Protein AF-0000000074481171 (afdb_homodimer)

Structure (mmCIF, N/CA/C/O backbone):
data_AF-0000000074481171-model_v1
#
loop_
_entity.id
_entity.type
_entity.pdbx_description
1 polymer RabGAP/TBC
#
loop_
_atom_site.group_PDB
_atom_site.id
_atom_site.type_symbol
_atom_site.label_atom_id
_atom_site.label_alt_id
_atom_site.label_comp_id
_atom_site.label_asym_id
_atom_site.label_entity_id
_atom_site.label_seq_id
_atom_site.pdbx_PDB_ins_code
_atom_site.Cartn_x
_atom_site.Cartn_y
_atom_site.Cartn_z
_atom_site.occupancy
_atom_site.B_iso_or_equiv
_atom_site.auth_seq_id
_atom_site.auth_comp_id
_atom_site.auth_asym_id
_atom_site.auth_atom_id
_atom_site.pdbx_PDB_model_num
ATOM 1 N N . MET A 1 1 ? -30.359 -34.719 47.344 1 18.73 1 MET A N 1
ATOM 2 C CA . MET A 1 1 ? -31.766 -34.75 46.969 1 18.73 1 MET A CA 1
ATOM 3 C C . MET A 1 1 ? -32.031 -33.875 45.781 1 18.73 1 MET A C 1
ATOM 5 O O . MET A 1 1 ? -31.531 -32.75 45.688 1 18.73 1 MET A O 1
ATOM 9 N N . GLY A 1 2 ? -32.531 -34.531 44.594 1 19.55 2 GLY A N 1
ATOM 10 C CA . GLY A 1 2 ? -32.719 -34.438 43.156 1 19.55 2 GLY A CA 1
ATOM 11 C C . GLY A 1 2 ? -33.812 -33.469 42.75 1 19.55 2 GLY A C 1
ATOM 12 O O . GLY A 1 2 ? -35 -33.688 43 1 19.55 2 GLY A O 1
ATOM 13 N N . ALA A 1 3 ? -33.656 -32.219 43 1 19.09 3 ALA A N 1
ATOM 14 C CA . ALA A 1 3 ? -34.719 -31.219 42.812 1 19.09 3 ALA A CA 1
ATOM 15 C C . ALA A 1 3 ? -35.25 -31.266 41.375 1 19.09 3 ALA A C 1
ATOM 17 O O . ALA A 1 3 ? -34.531 -31.094 40.438 1 19.09 3 ALA A O 1
ATOM 18 N N . SER A 1 4 ? -36.406 -32 41.031 1 17.78 4 SER A N 1
ATOM 19 C CA . SER A 1 4 ? -37.188 -32.625 39.969 1 17.78 4 SER A CA 1
ATOM 20 C C . SER A 1 4 ? -37.969 -31.578 39.188 1 17.78 4 SER A C 1
ATOM 22 O O . SER A 1 4 ? -39.094 -31.219 39.531 1 17.78 4 SER A O 1
ATOM 24 N N . PHE A 1 5 ? -37.406 -30.406 38.812 1 18.38 5 PHE A N 1
ATOM 25 C CA . PHE A 1 5 ? -38.188 -29.328 38.219 1 18.38 5 PHE A CA 1
ATOM 26 C C . PHE A 1 5 ? -38.844 -29.781 36.906 1 18.38 5 PHE A C 1
ATOM 28 O O . PHE A 1 5 ? -38.156 -30.219 35.969 1 18.38 5 PHE A O 1
ATOM 35 N N . SER A 1 6 ? -40.156 -30.156 36.812 1 17.56 6 SER A N 1
ATOM 36 C CA . SER A 1 6 ? -41.219 -30.75 35.969 1 17.56 6 SER A CA 1
ATOM 37 C C . SER A 1 6 ? -41.531 -29.875 34.781 1 17.56 6 SER A C 1
ATOM 39 O O . SER A 1 6 ? -41.438 -28.641 34.875 1 17.56 6 SER A O 1
ATOM 41 N N . HIS A 1 7 ? -41.531 -30.359 33.438 1 19.02 7 HIS A N 1
ATOM 42 C CA . HIS A 1 7 ? -41.625 -30.141 32 1 19.02 7 HIS A CA 1
ATOM 43 C C . HIS A 1 7 ? -43.031 -29.75 31.578 1 19.02 7 HIS A C 1
ATOM 45 O O . HIS A 1 7 ? -43.344 -29.734 30.391 1 19.02 7 HIS A O 1
ATOM 51 N N . LEU A 1 8 ? -43.719 -28.766 32.156 1 16.66 8 LEU A N 1
ATOM 52 C CA . LEU A 1 8 ? -45.125 -28.625 31.906 1 16.66 8 LEU A CA 1
ATOM 53 C C . LEU A 1 8 ? -45.406 -28.469 30.406 1 16.66 8 LEU A C 1
ATOM 55 O O . LEU A 1 8 ? -44.688 -27.766 29.719 1 16.66 8 LEU A O 1
ATOM 59 N N . GLY A 1 9 ? -46.344 -29.344 29.656 1 17.41 9 GLY A N 1
ATOM 60 C CA . GLY A 1 9 ? -46.938 -29.875 28.453 1 17.41 9 GLY A CA 1
ATOM 61 C C . GLY A 1 9 ? -47.875 -28.891 27.75 1 17.41 9 GLY A C 1
ATOM 62 O O . GLY A 1 9 ? -48.594 -29.266 26.828 1 17.41 9 GLY A O 1
ATOM 63 N N . LEU A 1 10 ? -47.906 -27.562 27.922 1 16.59 10 LEU A N 1
ATOM 64 C CA . LEU A 1 10 ? -49.219 -26.984 27.719 1 16.59 10 LEU A CA 1
ATOM 65 C C . LEU A 1 10 ? -49.656 -27.125 26.281 1 16.59 10 LEU A C 1
ATOM 67 O O . LEU A 1 10 ? -48.906 -26.844 25.359 1 16.59 10 LEU A O 1
ATOM 71 N N . SER A 1 11 ? -50.938 -27.797 25.922 1 16.2 11 SER A N 1
ATOM 72 C CA . SER A 1 11 ? -51.781 -28.422 24.906 1 16.2 11 SER A CA 1
ATOM 73 C C . SER A 1 11 ? -52.5 -27.391 24.062 1 16.2 11 SER A C 1
ATOM 75 O O . SER A 1 11 ? -53.219 -27.734 23.109 1 16.2 11 SER A O 1
ATOM 77 N N . ASN A 1 12 ? -52.406 -26.109 24.203 1 16.36 12 ASN A N 1
ATOM 78 C CA . ASN A 1 12 ? -53.688 -25.5 23.922 1 16.36 12 ASN A CA 1
ATOM 79 C C . ASN A 1 12 ? -54.125 -25.719 22.484 1 16.36 12 ASN A C 1
ATOM 81 O O . ASN A 1 12 ? -53.344 -25.562 21.562 1 16.36 12 ASN A O 1
ATOM 85 N N . ASP A 1 13 ? -55.438 -26.203 22.156 1 16.03 13 ASP A N 1
ATOM 86 C CA . ASP A 1 13 ? -56.344 -26.828 21.219 1 16.03 13 ASP A CA 1
ATOM 87 C C . ASP A 1 13 ? -56.875 -25.812 20.203 1 16.03 13 ASP A C 1
ATOM 89 O O . ASP A 1 13 ? -57.281 -26.188 19.094 1 16.03 13 ASP A O 1
ATOM 93 N N . VAL A 1 14 ? -57.094 -24.547 20.5 1 15.6 14 VAL A N 1
ATOM 94 C CA . VAL A 1 14 ? -58.438 -24.141 20.203 1 15.6 14 VAL A CA 1
ATOM 95 C C . VAL A 1 14 ? -58.719 -24.328 18.703 1 15.6 14 VAL A C 1
ATOM 97 O O . VAL A 1 14 ? -57.781 -24.406 17.906 1 15.6 14 VAL A O 1
ATOM 100 N N . VAL A 1 15 ? -59.781 -23.438 18.172 1 15.69 15 VAL A N 1
ATOM 101 C CA . VAL A 1 15 ? -61.125 -23.484 17.594 1 15.69 15 VAL A CA 1
ATOM 102 C C . VAL A 1 15 ? -61.031 -23.438 16.078 1 15.69 15 VAL A C 1
ATOM 104 O O . VAL A 1 15 ? -60.062 -22.922 15.516 1 15.69 15 VAL A O 1
ATOM 107 N N . SER A 1 16 ? -62.188 -23.891 15.312 1 15.62 16 SER A N 1
ATOM 108 C CA . SER A 1 16 ? -62.781 -24.609 14.195 1 15.62 16 SER A CA 1
ATOM 109 C C . SER A 1 16 ? -63.094 -23.672 13.031 1 15.62 16 SER A C 1
ATOM 111 O O . SER A 1 16 ? -63.062 -24.078 11.875 1 15.62 16 SER A O 1
ATOM 113 N N . SER A 1 17 ? -63.562 -22.422 13.227 1 15.48 17 SER A N 1
ATOM 114 C CA . SER A 1 17 ? -64.812 -22.188 12.555 1 15.48 17 SER A CA 1
ATOM 115 C C . SER A 1 17 ? -64.688 -22.172 11.039 1 15.48 17 SER A C 1
ATOM 117 O O . SER A 1 17 ? -63.562 -21.891 10.539 1 15.48 17 SER A O 1
ATOM 119 N N . VAL A 1 18 ? -65.812 -22.328 10.203 1 15.88 18 VAL A N 1
ATOM 120 C CA . VAL A 1 18 ? -66.5 -22.969 9.086 1 15.88 18 VAL A CA 1
ATOM 121 C C . VAL A 1 18 ? -66.375 -22.094 7.84 1 15.88 18 VAL A C 1
ATOM 123 O O . VAL A 1 18 ? -66 -22.578 6.773 1 15.88 18 VAL A O 1
ATOM 126 N N . VAL A 1 19 ? -67.062 -20.844 7.688 1 15.36 19 VAL A N 1
ATOM 127 C CA . VAL A 1 19 ? -68.25 -20.734 6.828 1 15.36 19 VAL A CA 1
ATOM 128 C C . VAL A 1 19 ? -67.812 -20.453 5.391 1 15.36 19 VAL A C 1
ATOM 130 O O . VAL A 1 19 ? -66.75 -19.906 5.156 1 15.36 19 VAL A O 1
ATOM 133 N N . SER A 1 20 ? -68.812 -20.656 4.262 1 15.31 20 SER A N 1
ATOM 134 C CA . SER A 1 20 ? -69.25 -21.156 2.945 1 15.31 20 SER A CA 1
ATOM 135 C C . SER A 1 20 ? -69.188 -20.047 1.899 1 15.31 20 SER A C 1
ATOM 137 O O . SER A 1 20 ? -69 -20.312 0.706 1 15.31 20 SER A O 1
ATOM 139 N N . LEU A 1 21 ? -69.25 -18.797 2.176 1 15.23 21 LEU A N 1
ATOM 140 C CA . LEU A 1 21 ? -70.312 -18.219 1.373 1 15.23 21 LEU A CA 1
ATOM 141 C C . LEU A 1 21 ? -69.938 -18.219 -0.106 1 15.23 21 LEU A C 1
ATOM 143 O O . LEU A 1 21 ? -68.75 -18.141 -0.453 1 15.23 21 LEU A O 1
ATOM 147 N N . PRO A 1 22 ? -71 -17.922 -1.151 1 15.36 22 PRO A N 1
ATOM 148 C CA . PRO A 1 22 ? -71.562 -18.391 -2.412 1 15.36 22 PRO A CA 1
ATOM 149 C C . PRO A 1 22 ? -71 -17.672 -3.631 1 15.36 22 PRO A C 1
ATOM 151 O O . PRO A 1 22 ? -70.562 -18.328 -4.594 1 15.36 22 PRO A O 1
ATOM 154 N N . SER A 1 23 ? -71.312 -16.344 -3.859 1 14.74 23 SER A N 1
ATOM 155 C CA . SER A 1 23 ? -72.25 -16.031 -4.906 1 14.74 23 SER A CA 1
ATOM 156 C C . SER A 1 23 ? -71.562 -15.961 -6.273 1 14.74 23 SER A C 1
ATOM 158 O O . SER A 1 23 ? -70.375 -15.852 -6.367 1 14.74 23 SER A O 1
ATOM 160 N N . SER A 1 24 ? -72.25 -15.211 -7.34 1 14.92 24 SER A N 1
ATOM 161 C CA . SER A 1 24 ? -72.875 -15.375 -8.625 1 14.92 24 SER A CA 1
ATOM 162 C C . SER A 1 24 ? -72 -14.961 -9.781 1 14.92 24 SER A C 1
ATOM 164 O O . SER A 1 24 ? -70.875 -14.453 -9.555 1 14.92 24 SER A O 1
ATOM 166 N N . ASN A 1 25 ? -72.438 -13.977 -10.711 1 14.54 25 ASN A N 1
ATOM 167 C CA . ASN A 1 25 ? -73 -14.148 -12.062 1 14.54 25 ASN A CA 1
ATOM 168 C C . ASN A 1 25 ? -71.938 -13.797 -13.125 1 14.54 25 ASN A C 1
ATOM 170 O O . ASN A 1 25 ? -71.688 -14.602 -14.016 1 14.54 25 ASN A O 1
ATOM 174 N N . THR A 1 26 ? -71.875 -12.484 -13.688 1 15.19 26 THR A N 1
ATOM 175 C CA . THR A 1 26 ? -72.438 -12.18 -15.008 1 15.19 26 THR A CA 1
ATOM 176 C C . THR A 1 26 ? -71.312 -12.148 -16.062 1 15.19 26 THR A C 1
ATOM 178 O O . THR A 1 26 ? -70.188 -11.883 -15.734 1 15.19 26 THR A O 1
ATOM 181 N N . GLY A 1 27 ? -71.562 -12.516 -17.469 1 14.34 27 GLY A N 1
ATOM 182 C CA . GLY A 1 27 ? -71.188 -13.07 -18.734 1 14.34 27 GLY A CA 1
ATOM 183 C C . GLY A 1 27 ? -70.375 -12.086 -19.594 1 14.34 27 GLY A C 1
ATOM 184 O O . GLY A 1 27 ? -69.688 -12.477 -20.547 1 14.34 27 GLY A O 1
ATOM 185 N N . LYS A 1 28 ? -70.375 -10.742 -19.438 1 14.99 28 LYS A N 1
ATOM 186 C CA . LYS A 1 28 ? -70.688 -10.141 -20.734 1 14.99 28 LYS A CA 1
ATOM 187 C C . LYS A 1 28 ? -69.562 -10.336 -21.719 1 14.99 28 LYS A C 1
ATOM 189 O O . LYS A 1 28 ? -68.375 -10.211 -21.328 1 14.99 28 LYS A O 1
ATOM 194 N N . LYS A 1 29 ? -69.812 -10.641 -23.156 1 14.92 29 LYS A N 1
ATOM 195 C CA . LYS A 1 29 ? -69.375 -11.203 -24.453 1 14.92 29 LYS A CA 1
ATOM 196 C C . LYS A 1 29 ? -68.5 -10.219 -25.219 1 14.92 29 LYS A C 1
ATOM 198 O O . LYS A 1 29 ? -67.75 -10.617 -26.125 1 14.92 29 LYS A O 1
ATOM 203 N N . SER A 1 30 ? -68.312 -8.891 -25.016 1 14.34 30 SER A N 1
ATOM 204 C CA . SER A 1 30 ? -68.562 -8.195 -26.281 1 14.34 30 SER A CA 1
ATOM 205 C C . SER A 1 30 ? -67.375 -8.461 -27.25 1 14.34 30 SER A C 1
ATOM 207 O O . SER A 1 30 ? -66.312 -8.906 -26.844 1 14.34 30 SER A O 1
ATOM 209 N N . SER A 1 31 ? -67.375 -7.723 -28.469 1 14.45 31 SER A N 1
ATOM 210 C CA . SER A 1 31 ? -67.438 -7.742 -29.922 1 14.45 31 SER A CA 1
ATOM 211 C C . SER A 1 31 ? -66.062 -7.656 -30.516 1 14.45 31 SER A C 1
ATOM 213 O O . SER A 1 31 ? -65.062 -7.328 -29.812 1 14.45 31 SER A O 1
ATOM 215 N N . SER A 1 32 ? -65.938 -7.422 -31.906 1 14.34 32 SER A N 1
ATOM 216 C CA . SER A 1 32 ? -65.5 -7.969 -33.219 1 14.34 32 SER A CA 1
ATOM 217 C C . SER A 1 32 ? -64.25 -7.32 -33.719 1 14.34 32 SER A C 1
ATOM 219 O O . SER A 1 32 ? -63.344 -8.008 -34.219 1 14.34 32 SER A O 1
ATOM 221 N N . LYS A 1 33 ? -64.062 -5.934 -33.781 1 14.84 33 LYS A N 1
ATOM 222 C CA . LYS A 1 33 ? -63.875 -5.398 -35.125 1 14.84 33 LYS A CA 1
ATOM 223 C C . LYS A 1 33 ? -62.5 -5.719 -35.656 1 14.84 33 LYS A C 1
ATOM 225 O O . LYS A 1 33 ? -61.5 -5.734 -34.906 1 14.84 33 LYS A O 1
ATOM 230 N N . SER A 1 34 ? -62.25 -5.984 -37.031 1 14.01 34 SER A N 1
ATOM 231 C CA . SER A 1 34 ? -61.531 -6.59 -38.156 1 14.01 34 SER A CA 1
ATOM 232 C C . SER A 1 34 ? -60.344 -5.723 -38.594 1 14.01 34 SER A C 1
ATOM 234 O O . SER A 1 34 ? -59.469 -6.188 -39.312 1 14.01 34 SER A O 1
ATOM 236 N N . LYS A 1 35 ? -60.156 -4.496 -38.188 1 14.95 35 LYS A N 1
ATOM 237 C CA . LYS A 1 35 ? -59.75 -3.676 -39.344 1 14.95 35 LYS A CA 1
ATOM 238 C C . LYS A 1 35 ? -58.5 -4.219 -39.969 1 14.95 35 LYS A C 1
ATOM 240 O O . LYS A 1 35 ? -57.656 -4.828 -39.312 1 14.95 35 LYS A O 1
ATOM 245 N N . ASN A 1 36 ? -58.25 -3.768 -41.219 1 14.52 36 ASN A N 1
ATOM 246 C CA . ASN A 1 36 ? -57.812 -3.99 -42.594 1 14.52 36 ASN A CA 1
ATOM 247 C C . ASN A 1 36 ? -56.312 -3.926 -42.75 1 14.52 36 ASN A C 1
ATOM 249 O O . ASN A 1 36 ? -55.625 -3.385 -41.875 1 14.52 36 ASN A O 1
ATOM 253 N N . LEU A 1 37 ? -55.812 -4.082 -44 1 15.07 37 LEU A N 1
ATOM 254 C CA . LEU A 1 37 ? -54.969 -4.723 -44.969 1 15.07 37 LEU A CA 1
ATOM 255 C C . LEU A 1 37 ? -53.688 -3.908 -45.188 1 15.07 37 LEU A C 1
ATOM 257 O O . LEU A 1 37 ? -52.594 -4.469 -45.281 1 15.07 37 LEU A O 1
ATOM 261 N N . GLN A 1 38 ? -53.781 -2.535 -45.625 1 14.27 38 GLN A N 1
ATOM 262 C CA . GLN A 1 38 ? -53.281 -2.414 -46.969 1 14.27 38 GLN A CA 1
ATOM 263 C C . GLN A 1 38 ? -51.75 -2.377 -47 1 14.27 38 GLN A C 1
ATOM 265 O O . GLN A 1 38 ? -51.125 -3.137 -47.75 1 14.27 38 GLN A O 1
ATOM 270 N N . ARG A 1 39 ? -51.094 -1.107 -47 1 14.45 39 ARG A N 1
ATOM 271 C CA . ARG A 1 39 ? -50.531 -0.611 -48.25 1 14.45 39 ARG A CA 1
ATOM 272 C C . ARG A 1 39 ? -49.062 -1.017 -48.375 1 14.45 39 ARG A C 1
ATOM 274 O O . ARG A 1 39 ? -48.438 -1.467 -47.406 1 14.45 39 ARG A O 1
ATOM 281 N N . TRP A 1 40 ? -48.094 0.038 -48.469 1 14.85 40 TRP A N 1
ATOM 282 C CA . TRP A 1 40 ? -47.375 0.39 -49.688 1 14.85 40 TRP A CA 1
ATOM 283 C C . TRP A 1 40 ? -46.031 -0.336 -49.75 1 14.85 40 TRP A C 1
ATOM 285 O O . TRP A 1 40 ? -45.5 -0.781 -48.75 1 14.85 40 TRP A O 1
ATOM 295 N N . THR A 1 41 ? -45.25 -0.049 -50.812 1 14.76 41 THR A N 1
ATOM 296 C CA . THR A 1 41 ? -44.531 -0.436 -52.031 1 14.76 41 THR A CA 1
ATOM 297 C C . THR A 1 41 ? -43.031 -0.495 -51.75 1 14.76 41 THR A C 1
ATOM 299 O O . THR A 1 41 ? -42.375 -1.501 -52.062 1 14.76 41 THR A O 1
ATOM 302 N N . SER A 1 42 ? -42.219 0.639 -52.125 1 14.51 42 SER A N 1
ATOM 303 C CA . SER A 1 42 ? -41.375 0.603 -53.312 1 14.51 42 SER A CA 1
ATOM 304 C C . SER A 1 42 ? -39.969 0.107 -52.969 1 14.51 42 SER A C 1
ATOM 306 O O . SER A 1 42 ? -39.594 0.067 -51.781 1 14.51 42 SER A O 1
ATOM 308 N N . SER A 1 43 ? -38.844 0.651 -53.719 1 15.2 43 SER A N 1
ATOM 309 C CA . SER A 1 43 ? -37.969 0.215 -54.781 1 15.2 43 SER A CA 1
ATOM 310 C C . SER A 1 43 ? -36.531 0.089 -54.312 1 15.2 43 SER A C 1
ATOM 312 O O . SER A 1 43 ? -35.875 -0.95 -54.469 1 15.2 43 SER A O 1
ATOM 314 N N . GLY A 1 44 ? -35.688 1.236 -54.156 1 15.3 44 GLY A N 1
ATOM 315 C CA . GLY A 1 44 ? -34.625 1.37 -55.125 1 15.3 44 GLY A CA 1
ATOM 316 C C . GLY A 1 44 ? -33.312 0.705 -54.719 1 15.3 44 GLY A C 1
ATOM 317 O O . GLY A 1 44 ? -33.094 0.446 -53.531 1 15.3 44 GLY A O 1
ATOM 318 N N . LEU A 1 45 ? -32.25 0.382 -55.688 1 15.91 45 LEU A N 1
ATOM 319 C CA . LEU A 1 45 ? -31.203 -0.497 -56.219 1 15.91 45 LEU A CA 1
ATOM 320 C C . LEU A 1 45 ? -29.828 -0.037 -55.719 1 15.91 45 LEU A C 1
ATOM 322 O O . LEU A 1 45 ? -28.859 -0.794 -55.812 1 15.91 45 LEU A O 1
ATOM 326 N N . SER A 1 46 ? -29.391 1.229 -55.25 1 15.62 46 SER A N 1
ATOM 327 C CA . SER A 1 46 ? -28.234 1.691 -56 1 15.62 46 SER A CA 1
ATOM 328 C C . SER A 1 46 ? -26.984 0.887 -55.656 1 15.62 46 SER A C 1
ATOM 330 O O . SER A 1 46 ? -26.922 0.262 -54.594 1 15.62 46 SER A O 1
ATOM 332 N N . THR A 1 47 ? -25.656 1.401 -56.281 1 16.77 47 THR A N 1
ATOM 333 C CA . THR A 1 47 ? -24.531 1.018 -57.125 1 16.77 47 THR A CA 1
ATOM 334 C C . THR A 1 47 ? -23.297 0.689 -56.281 1 16.77 47 THR A C 1
ATOM 336 O O . THR A 1 47 ? -23.172 1.154 -55.156 1 16.77 47 THR A O 1
ATOM 339 N N . PRO A 1 48 ? -22.125 0.093 -56.906 1 17.41 48 PRO A N 1
ATOM 340 C CA . PRO A 1 48 ? -21.047 -0.857 -56.656 1 17.41 48 PRO A CA 1
ATOM 341 C C . PRO A 1 48 ? -19.75 -0.177 -56.219 1 17.41 48 PRO A C 1
ATOM 343 O O . PRO A 1 48 ? -18.75 -0.851 -55.969 1 17.41 48 PRO A O 1
ATOM 346 N N . ARG A 1 49 ? -19.641 0.893 -55.438 1 16.8 49 ARG A N 1
ATOM 347 C CA . ARG A 1 49 ? -18.438 1.674 -55.719 1 16.8 49 ARG A CA 1
ATOM 348 C C . ARG A 1 49 ? -17.172 0.831 -55.531 1 16.8 49 ARG A C 1
ATOM 350 O O . ARG A 1 49 ? -17.109 0.007 -54.625 1 16.8 49 ARG A O 1
ATOM 357 N N . ASP A 1 50 ? -16 1.152 -56.406 1 16.52 50 ASP A N 1
ATOM 358 C CA . ASP A 1 50 ? -14.789 0.641 -57.031 1 16.52 50 ASP A CA 1
ATOM 359 C C . ASP A 1 50 ? -13.633 0.619 -56.031 1 16.52 50 ASP A C 1
ATOM 361 O O . ASP A 1 50 ? -13.656 1.33 -55.031 1 16.52 50 ASP A O 1
ATOM 365 N N . SER A 1 51 ? -12.273 0.028 -56.406 1 17.61 51 SER A N 1
ATOM 366 C CA . SER A 1 51 ? -11.156 -0.841 -56.062 1 17.61 51 SER A CA 1
ATOM 367 C C . SER A 1 51 ? -9.93 -0.028 -55.656 1 17.61 51 SER A C 1
ATOM 369 O O . SER A 1 51 ? -8.898 -0.592 -55.281 1 17.61 51 SER A O 1
ATOM 371 N N . GLU A 1 52 ? -9.812 1.371 -55.344 1 18.09 52 GLU A N 1
ATOM 372 C CA . GLU A 1 52 ? -8.555 1.947 -55.812 1 18.09 52 GLU A CA 1
ATOM 373 C C . GLU A 1 52 ? -7.367 1.424 -55 1 18.09 52 GLU A C 1
ATOM 375 O O . GLU A 1 52 ? -7.488 1.175 -53.812 1 18.09 52 GLU A O 1
ATOM 380 N N . HIS A 1 53 ? -6.004 1.194 -55.688 1 17.97 53 HIS A N 1
ATOM 381 C CA . HIS A 1 53 ? -4.727 0.494 -55.719 1 17.97 53 HIS A CA 1
ATOM 382 C C . HIS A 1 53 ? -3.666 1.247 -54.906 1 17.97 53 HIS A C 1
ATOM 384 O O . HIS A 1 53 ? -2.494 0.869 -54.906 1 17.97 53 HIS A O 1
ATOM 390 N N . TYR A 1 54 ? -3.754 1.78 -53.719 1 18.5 54 TYR A N 1
ATOM 391 C CA . TYR A 1 54 ? -2.705 2.73 -53.375 1 18.5 54 TYR A CA 1
ATOM 392 C C . TYR A 1 54 ? -1.353 2.035 -53.25 1 18.5 54 TYR A C 1
ATOM 394 O O . TYR A 1 54 ? -1.234 0.986 -52.625 1 18.5 54 TYR A O 1
ATOM 402 N N . THR A 1 55 ? -0.225 2.414 -54.094 1 18.28 55 THR A N 1
ATOM 403 C CA . THR A 1 55 ? 1.127 2.035 -54.469 1 18.28 55 THR A CA 1
ATOM 404 C C . THR A 1 55 ? 2.096 2.191 -53.312 1 18.28 55 THR A C 1
ATOM 406 O O . THR A 1 55 ? 1.918 3.068 -52.469 1 18.28 55 THR A O 1
ATOM 409 N N . ASP A 1 56 ? 3.195 1.214 -53.062 1 18.73 56 ASP A N 1
ATOM 410 C CA . ASP A 1 56 ? 4.203 0.622 -52.188 1 18.73 56 ASP A CA 1
ATOM 411 C C . ASP A 1 56 ? 5.477 1.468 -52.156 1 18.73 56 ASP A C 1
ATOM 413 O O . ASP A 1 56 ? 6.508 1.033 -51.656 1 18.73 56 ASP A O 1
ATOM 417 N N . LEU A 1 57 ? 5.5 2.822 -51.969 1 17.95 57 LEU A N 1
ATOM 418 C CA . LEU A 1 57 ? 6.719 3.533 -52.344 1 17.95 57 LEU A CA 1
ATOM 419 C C . LEU A 1 57 ? 7.895 3.082 -51.469 1 17.95 57 LEU A C 1
ATOM 421 O O . LEU A 1 57 ? 7.891 3.277 -50.25 1 17.95 57 LEU A O 1
ATOM 425 N N . ASP A 1 58 ? 8.898 2.057 -51.812 1 19.14 58 ASP A N 1
ATOM 426 C CA . ASP A 1 58 ? 10.086 1.319 -51.406 1 19.14 58 ASP A CA 1
ATOM 427 C C . ASP A 1 58 ? 11.297 2.242 -51.312 1 19.14 58 ASP A C 1
ATOM 429 O O . ASP A 1 58 ? 12.43 1.774 -51.156 1 19.14 58 ASP A O 1
ATOM 433 N N . ASP A 1 59 ? 11.305 3.574 -51.375 1 19.44 59 ASP A N 1
ATOM 434 C CA . ASP A 1 59 ? 12.539 4.141 -51.906 1 19.44 59 ASP A CA 1
ATOM 435 C C . ASP A 1 59 ? 13.719 3.844 -51 1 19.44 59 ASP A C 1
ATOM 437 O O . ASP A 1 59 ? 13.547 3.666 -49.781 1 19.44 59 ASP A O 1
ATOM 441 N N . ASP A 1 60 ? 15.133 3.838 -51.531 1 20.34 60 ASP A N 1
ATOM 442 C CA . ASP A 1 60 ? 16.516 3.408 -51.656 1 20.34 60 ASP A CA 1
ATOM 443 C C . ASP A 1 60 ? 17.422 4.207 -50.719 1 20.34 60 ASP A C 1
ATOM 445 O O . ASP A 1 60 ? 18.641 4.246 -50.906 1 20.34 60 ASP A O 1
ATOM 449 N N . TRP A 1 61 ? 17.109 4.711 -49.5 1 18.75 61 TRP A N 1
ATOM 450 C CA . TRP A 1 61 ? 18.062 5.691 -49 1 18.75 61 TRP A CA 1
ATOM 451 C C . TRP A 1 61 ? 19.391 5.031 -48.688 1 18.75 61 TRP A C 1
ATOM 453 O O . TRP A 1 61 ? 19.5 4.227 -47.75 1 18.75 61 TRP A O 1
ATOM 463 N N . ASP A 1 62 ? 20.406 4.758 -49.594 1 19.05 62 ASP A N 1
ATOM 464 C CA . ASP A 1 62 ? 21.672 4.031 -49.656 1 19.05 62 ASP A CA 1
ATOM 465 C C . ASP A 1 62 ? 22.75 4.742 -48.875 1 19.05 62 ASP A C 1
ATOM 467 O O . ASP A 1 62 ? 23.875 4.238 -48.75 1 19.05 62 ASP A O 1
ATOM 471 N N . SER A 1 63 ? 22.781 6.09 -48.562 1 21.47 63 SER A N 1
ATOM 472 C CA . SER A 1 63 ? 24.109 6.691 -48.75 1 21.47 63 SER A CA 1
ATOM 473 C C . SER A 1 63 ? 25.109 6.125 -47.75 1 21.47 63 SER A C 1
ATOM 475 O O . SER A 1 63 ? 24.734 5.586 -46.719 1 21.47 63 SER A O 1
ATOM 477 N N . ASN A 1 64 ? 26.562 6.449 -47.875 1 19.67 64 ASN A N 1
ATOM 478 C CA . ASN A 1 64 ? 27.969 6.059 -47.844 1 19.67 64 ASN A CA 1
ATOM 479 C C . ASN A 1 64 ? 28.594 6.336 -46.5 1 19.67 64 ASN A C 1
ATOM 481 O O . ASN A 1 64 ? 29.828 6.457 -46.375 1 19.67 64 ASN A O 1
ATOM 485 N N . VAL A 1 65 ? 27.938 6.578 -45.406 1 20.66 65 VAL A N 1
ATOM 486 C CA . VAL A 1 65 ? 28.75 7.148 -44.312 1 20.66 65 VAL A CA 1
ATOM 487 C C . VAL A 1 65 ? 29.828 6.152 -43.906 1 20.66 65 VAL A C 1
ATOM 489 O O . VAL A 1 65 ? 29.531 5.121 -43.281 1 20.66 65 VAL A O 1
ATOM 492 N N . GLU A 1 66 ? 30.875 5.871 -44.656 1 19.41 66 GLU A N 1
ATOM 493 C CA . GLU A 1 66 ? 31.984 4.922 -44.656 1 19.41 66 GLU A CA 1
ATOM 494 C C . GLU A 1 66 ? 32.75 4.973 -43.344 1 19.41 66 GLU A C 1
ATOM 496 O O . GLU A 1 66 ? 33.125 3.936 -42.781 1 19.41 66 GLU A O 1
ATOM 501 N N . ASN A 1 67 ? 33.438 6.125 -43.062 1 19.59 67 ASN A N 1
ATOM 502 C CA . ASN A 1 67 ? 34.875 5.988 -42.875 1 19.59 67 ASN A CA 1
ATOM 503 C C . ASN A 1 67 ? 35.219 5.398 -41.5 1 19.59 67 ASN A C 1
ATOM 505 O O . ASN A 1 67 ? 36 4.461 -41.406 1 19.59 67 ASN A O 1
ATOM 509 N N . CYS A 1 68 ? 35.312 6.309 -40.438 1 19.88 68 CYS A N 1
ATOM 510 C CA . CYS A 1 68 ? 36.5 6.359 -39.594 1 19.88 68 CYS A CA 1
ATOM 511 C C . CYS A 1 68 ? 36.406 5.336 -38.469 1 19.88 68 CYS A C 1
ATOM 513 O O . CYS A 1 68 ? 37.062 5.48 -37.438 1 19.88 68 CYS A O 1
ATOM 515 N N . LEU A 1 69 ? 35.469 4.41 -38.531 1 18.69 69 LEU A N 1
ATOM 516 C CA . LEU A 1 69 ? 35.281 3.648 -37.281 1 18.69 69 LEU A CA 1
ATOM 517 C C . LEU A 1 69 ? 36.5 2.77 -37.031 1 18.69 69 LEU A C 1
ATOM 519 O O . LEU A 1 69 ? 36.719 1.77 -37.719 1 18.69 69 LEU A O 1
ATOM 523 N N . THR A 1 70 ? 37.625 3.432 -36.719 1 20.28 70 THR A N 1
ATOM 524 C CA . THR A 1 70 ? 38.75 2.58 -36.406 1 20.28 70 THR A CA 1
ATOM 525 C C . THR A 1 70 ? 38.375 1.526 -35.375 1 20.28 70 THR A C 1
ATOM 527 O O . THR A 1 70 ? 37.781 1.843 -34.375 1 20.28 70 THR A O 1
ATOM 530 N N . SER A 1 71 ? 38.281 0.264 -35.75 1 20.38 71 SER A N 1
ATOM 531 C CA . SER A 1 71 ? 37.875 -1.015 -35.188 1 20.38 71 SER A CA 1
ATOM 532 C C . SER A 1 71 ? 38.75 -1.381 -33.969 1 20.38 71 SER A C 1
ATOM 534 O O . SER A 1 71 ? 39.906 -1.73 -34.125 1 20.38 71 SER A O 1
ATOM 536 N N . VAL A 1 72 ? 38.969 -0.423 -33.031 1 23.09 72 VAL A N 1
ATOM 537 C CA . VAL A 1 72 ? 39.844 -1.014 -32.031 1 23.09 72 VAL A CA 1
ATOM 538 C C . VAL A 1 72 ? 39.281 -2.369 -31.594 1 23.09 72 VAL A C 1
ATOM 540 O O . VAL A 1 72 ? 38.156 -2.465 -31.141 1 23.09 72 VAL A O 1
ATOM 543 N N . ASN A 1 73 ? 39.719 -3.539 -32.125 1 21.38 73 ASN A N 1
ATOM 544 C CA . ASN A 1 73 ? 39.5 -4.98 -32.094 1 21.38 73 ASN A CA 1
ATOM 545 C C . ASN A 1 73 ? 39.688 -5.539 -30.688 1 21.38 73 ASN A C 1
ATOM 547 O O . ASN A 1 73 ? 39.875 -6.742 -30.516 1 21.38 73 ASN A O 1
ATOM 551 N N . SER A 1 74 ? 40 -4.734 -29.656 1 23.5 74 SER A N 1
ATOM 552 C CA . SER A 1 74 ? 40.531 -5.629 -28.625 1 23.5 74 SER A CA 1
ATOM 553 C C . SER A 1 74 ? 39.438 -6.594 -28.141 1 23.5 74 SER A C 1
ATOM 555 O O . SER A 1 74 ? 38.375 -6.172 -27.734 1 23.5 74 SER A O 1
ATOM 557 N N . GLN A 1 75 ? 39.406 -7.797 -28.703 1 21.8 75 GLN A N 1
ATOM 558 C CA . GLN A 1 75 ? 38.5 -8.914 -28.391 1 21.8 75 GLN A CA 1
ATOM 559 C C . GLN A 1 75 ? 38.531 -9.211 -26.891 1 21.8 75 GLN A C 1
ATOM 561 O O . GLN A 1 75 ? 39.562 -9.469 -26.312 1 21.8 75 GLN A O 1
ATOM 566 N N . PRO A 1 76 ? 37.688 -8.438 -26.141 1 21.62 76 PRO A N 1
ATOM 567 C CA . PRO A 1 76 ? 37.781 -8.844 -24.734 1 21.62 76 PRO A CA 1
ATOM 568 C C . PRO A 1 76 ? 37.688 -10.352 -24.547 1 21.62 76 PRO A C 1
ATOM 570 O O . PRO A 1 76 ? 36.969 -11.023 -25.281 1 21.62 76 PRO A O 1
ATOM 573 N N . LYS A 1 77 ? 38.781 -11.008 -24.109 1 22.75 77 LYS A N 1
ATOM 574 C CA . LYS A 1 77 ? 38.875 -12.43 -23.797 1 22.75 77 LYS A CA 1
ATOM 575 C C . LYS A 1 77 ? 37.688 -12.891 -22.953 1 22.75 77 LYS A C 1
ATOM 577 O O . LYS A 1 77 ? 37.562 -12.461 -21.797 1 22.75 77 LYS A O 1
ATOM 582 N N . PHE A 1 78 ? 36.469 -13.047 -23.547 1 21.36 78 PHE A N 1
ATOM 583 C CA . PHE A 1 78 ? 35.344 -13.688 -22.906 1 21.36 78 PHE A CA 1
ATOM 584 C C . PHE A 1 78 ? 35.75 -14.992 -22.234 1 21.36 78 PHE A C 1
ATOM 586 O O . PHE A 1 78 ? 36.188 -15.93 -22.906 1 21.36 78 PHE A O 1
ATOM 593 N N . ILE A 1 79 ? 36.5 -14.844 -21.141 1 23 79 ILE A N 1
ATOM 594 C CA . ILE A 1 79 ? 36.75 -16.094 -20.422 1 23 79 ILE A CA 1
ATOM 595 C C . ILE A 1 79 ? 35.5 -16.969 -20.422 1 23 79 ILE A C 1
ATOM 597 O O . ILE A 1 79 ? 34.438 -16.531 -19.984 1 23 79 ILE A O 1
ATOM 601 N N . GLU A 1 80 ? 35.406 -17.844 -21.344 1 23.53 80 GLU A N 1
ATOM 602 C CA . GLU A 1 80 ? 34.469 -18.922 -21.656 1 23.53 80 GLU A CA 1
ATOM 603 C C . GLU A 1 80 ? 34.156 -19.75 -20.422 1 23.53 80 GLU A C 1
ATOM 605 O O . GLU A 1 80 ? 33.562 -20.828 -20.531 1 23.53 80 GLU A O 1
ATOM 610 N N . ASN A 1 81 ? 34.75 -19.484 -19.266 1 23.42 81 ASN A N 1
ATOM 611 C CA . ASN A 1 81 ? 34.531 -20.625 -18.375 1 23.42 81 ASN A CA 1
ATOM 612 C C . ASN A 1 81 ? 33.031 -20.797 -18.109 1 23.42 81 ASN A C 1
ATOM 614 O O . ASN A 1 81 ? 32.406 -19.953 -17.484 1 23.42 81 ASN A O 1
ATOM 618 N N . LYS A 1 82 ? 32.375 -21.312 -19.094 1 24.36 82 LYS A N 1
ATOM 619 C CA . LYS A 1 82 ? 30.953 -21.672 -19.016 1 24.36 82 LYS A CA 1
ATOM 620 C C . LYS A 1 82 ? 30.672 -22.516 -17.781 1 24.36 82 LYS A C 1
ATOM 622 O O . LYS A 1 82 ? 31.109 -23.656 -17.688 1 24.36 82 LYS A O 1
ATOM 627 N N . PRO A 1 83 ? 30.562 -21.953 -16.562 1 25.98 83 PRO A N 1
ATOM 628 C CA . PRO A 1 83 ? 30.25 -22.953 -15.531 1 25.98 83 PRO A CA 1
ATOM 629 C C . PRO A 1 83 ? 29 -23.75 -15.852 1 25.98 83 PRO A C 1
ATOM 631 O O . PRO A 1 83 ? 28.047 -23.219 -16.422 1 25.98 83 PRO A O 1
ATOM 634 N N . THR A 1 84 ? 29.125 -25.031 -16.281 1 25.47 84 THR A N 1
ATOM 635 C CA . THR A 1 84 ? 28.109 -26.062 -16.578 1 25.47 84 THR A CA 1
ATOM 636 C C . THR A 1 84 ? 27.094 -26.141 -15.445 1 25.47 84 THR A C 1
ATOM 638 O O . THR A 1 84 ? 27.438 -26.547 -14.328 1 25.47 84 THR A O 1
ATOM 641 N N . PHE A 1 85 ? 26.344 -25.141 -15.289 1 26.23 85 PHE A N 1
ATOM 642 C CA . PHE A 1 85 ? 25.281 -25.234 -14.297 1 26.23 85 PHE A CA 1
ATOM 643 C C . PHE A 1 85 ? 24.344 -26.406 -14.602 1 26.23 85 PHE A C 1
ATOM 645 O O . PHE A 1 85 ? 23.672 -26.406 -15.641 1 26.23 85 PHE A O 1
ATOM 652 N N . GLU A 1 86 ? 24.703 -27.672 -14.406 1 30.56 86 GLU A N 1
ATOM 653 C CA . GLU A 1 86 ? 23.766 -28.781 -14.438 1 30.56 86 GLU A CA 1
ATOM 654 C C . GLU A 1 86 ? 22.531 -28.484 -13.578 1 30.56 86 GLU A C 1
ATOM 656 O O . GLU A 1 86 ? 22.656 -27.938 -12.484 1 30.56 86 GLU A O 1
ATOM 661 N N . TYR A 1 87 ? 21.531 -28.172 -14.258 1 28.53 87 TYR A N 1
ATOM 662 C CA . TYR A 1 87 ? 20.312 -28.078 -13.461 1 28.53 87 TYR A CA 1
ATOM 663 C C . TYR A 1 87 ? 20.359 -29.031 -12.273 1 28.53 87 TYR A C 1
ATOM 665 O O . TYR A 1 87 ? 20.734 -30.188 -12.414 1 28.53 87 TYR A O 1
ATOM 673 N N . PRO A 1 88 ? 20.734 -28.578 -11.117 1 33.91 88 PRO A N 1
ATOM 674 C CA . PRO A 1 88 ? 20.859 -29.531 -10.016 1 33.91 88 PRO A CA 1
ATOM 675 C C . PRO A 1 88 ? 19.844 -30.672 -10.117 1 33.91 88 PRO A C 1
ATOM 677 O O . PRO A 1 88 ? 18.641 -30.453 -10.047 1 33.91 88 PRO A O 1
ATOM 680 N N . LEU A 1 89 ? 19.969 -31.469 -11.258 1 29.91 89 LEU A N 1
ATOM 681 C CA . LEU A 1 89 ? 19.141 -32.656 -11.391 1 29.91 89 LEU A CA 1
ATOM 682 C C . LEU A 1 89 ? 18.984 -33.375 -10.055 1 29.91 89 LEU A C 1
ATOM 684 O O . LEU A 1 89 ? 19.781 -33.156 -9.133 1 29.91 89 LEU A O 1
ATOM 688 N N . ILE A 1 90 ? 18.125 -34.5 -10.078 1 28.72 90 ILE A N 1
ATOM 689 C CA . ILE A 1 90 ? 17.641 -35.469 -9.094 1 28.72 90 ILE A CA 1
ATOM 690 C C . ILE A 1 90 ? 18.828 -36.156 -8.422 1 28.72 90 ILE A C 1
ATOM 692 O O . ILE A 1 90 ? 19.594 -36.844 -9.078 1 28.72 90 ILE A O 1
ATOM 696 N N . ARG A 1 91 ? 19.438 -35.594 -7.578 1 27.64 91 ARG A N 1
ATOM 697 C CA . ARG A 1 91 ? 20.359 -36.406 -6.801 1 27.64 91 ARG A CA 1
ATOM 698 C C . ARG A 1 91 ? 19.766 -37.781 -6.496 1 27.64 91 ARG A C 1
ATOM 700 O O . ARG A 1 91 ? 18.547 -37.906 -6.316 1 27.64 91 ARG A O 1
ATOM 707 N N . LYS A 1 92 ? 20.359 -38.875 -6.887 1 24.81 92 LYS A N 1
ATOM 708 C CA . LYS A 1 92 ? 20.125 -40.281 -6.543 1 24.81 92 LYS A CA 1
ATOM 709 C C . LYS A 1 92 ? 19.875 -40.438 -5.043 1 24.81 92 LYS A C 1
ATOM 711 O O . LYS A 1 92 ? 20.719 -40.062 -4.227 1 24.81 92 LYS A O 1
ATOM 716 N N . ILE A 1 93 ? 18.594 -40.219 -4.547 1 25.5 93 ILE A N 1
ATOM 717 C CA . ILE A 1 93 ? 18.297 -40.656 -3.188 1 25.5 93 ILE A CA 1
ATOM 718 C C . ILE A 1 93 ? 18.875 -42.031 -2.955 1 25.5 93 ILE A C 1
ATOM 720 O O . ILE A 1 93 ? 18.469 -43 -3.617 1 25.5 93 ILE A O 1
ATOM 724 N N . SER A 1 94 ? 20.172 -42.156 -2.771 1 23.77 94 SER A N 1
ATOM 725 C CA . SER A 1 94 ? 20.734 -43.438 -2.283 1 23.77 94 SER A CA 1
ATOM 726 C C . SER A 1 94 ? 19.969 -43.938 -1.074 1 23.77 94 SER A C 1
ATOM 728 O O . SER A 1 94 ? 19.812 -43.219 -0.082 1 23.77 94 SER A O 1
ATOM 730 N N . SER A 1 95 ? 18.906 -44.75 -1.315 1 22.55 95 SER A N 1
ATOM 731 C CA . SER A 1 95 ? 18.078 -45.531 -0.415 1 22.55 95 SER A CA 1
ATOM 732 C C . SER A 1 95 ? 18.922 -46.312 0.601 1 22.55 95 SER A C 1
ATOM 734 O O . SER A 1 95 ? 19.531 -47.312 0.272 1 22.55 95 SER A O 1
ATOM 736 N N . GLY A 1 96 ? 19.812 -45.688 1.299 1 22.45 96 GLY A N 1
ATOM 737 C CA . GLY A 1 96 ? 20.5 -46.469 2.314 1 22.45 96 GLY A CA 1
ATOM 738 C C . GLY A 1 96 ? 19.578 -47.094 3.334 1 22.45 96 GLY A C 1
ATOM 739 O O . GLY A 1 96 ? 19.281 -46.5 4.371 1 22.45 96 GLY A O 1
ATOM 740 N N . VAL A 1 97 ? 18.391 -47.656 2.918 1 21.2 97 VAL A N 1
ATOM 741 C CA . VAL A 1 97 ? 17.547 -48.281 3.922 1 21.2 97 VAL A CA 1
ATOM 742 C C . VAL A 1 97 ? 18.344 -49.375 4.668 1 21.2 97 VAL A C 1
ATOM 744 O O . VAL A 1 97 ? 18.766 -50.344 4.074 1 21.2 97 VAL A O 1
ATOM 747 N N . LYS A 1 98 ? 19.203 -48.969 5.516 1 22.02 98 LYS A N 1
ATOM 748 C CA . LYS A 1 98 ? 19.859 -49.938 6.355 1 22.02 98 LYS A CA 1
ATOM 749 C C . LYS A 1 98 ? 18.844 -50.75 7.176 1 22.02 98 LYS A C 1
ATOM 751 O O . LYS A 1 98 ? 17.953 -50.156 7.805 1 22.02 98 LYS A O 1
ATOM 756 N N . SER A 1 99 ? 18.547 -51.969 6.812 1 20.58 99 SER A N 1
ATOM 757 C CA . SER A 1 99 ? 17.766 -53.062 7.379 1 20.58 99 SER A CA 1
ATOM 758 C C . SER A 1 99 ? 18.203 -53.375 8.805 1 20.58 99 SER A C 1
ATOM 760 O O . SER A 1 99 ? 19.312 -53.875 9.031 1 20.58 99 SER A O 1
ATOM 762 N N . SER A 1 100 ? 18.062 -52.406 9.734 1 20.17 100 SER A N 1
ATOM 763 C CA . SER A 1 100 ? 18.469 -52.812 11.07 1 20.17 100 SER A CA 1
ATOM 764 C C . SER A 1 100 ? 17.594 -53.969 11.562 1 20.17 100 SER A C 1
ATOM 766 O O . SER A 1 100 ? 16.359 -53.906 11.492 1 20.17 100 SER A O 1
ATOM 768 N N . THR A 1 101 ? 17.953 -55.156 11.586 1 20.3 101 THR A N 1
ATOM 769 C CA . THR A 1 101 ? 17.469 -56.469 11.906 1 20.3 101 THR A CA 1
ATOM 770 C C . THR A 1 101 ? 17.078 -56.562 13.375 1 20.3 101 THR A C 1
ATOM 772 O O . THR A 1 101 ? 16.828 -57.656 13.898 1 20.3 101 THR A O 1
ATOM 775 N N . ASP A 1 102 ? 16.516 -55.531 14.07 1 19.75 102 ASP A N 1
ATOM 776 C CA . ASP A 1 102 ? 16.406 -55.844 15.492 1 19.75 102 ASP A CA 1
ATOM 777 C C . ASP A 1 102 ? 15.359 -56.938 15.742 1 19.75 102 ASP A C 1
ATOM 779 O O . ASP A 1 102 ? 14.32 -56.938 15.086 1 19.75 102 ASP A O 1
ATOM 783 N N . ASP A 1 103 ? 15.57 -58 16.547 1 20.09 103 ASP A N 1
ATOM 784 C CA . ASP A 1 103 ? 15.109 -59.344 16.875 1 20.09 103 ASP A CA 1
ATOM 785 C C . ASP A 1 103 ? 13.828 -59.312 17.703 1 20.09 103 ASP A C 1
ATOM 787 O O . ASP A 1 103 ? 13.078 -60.281 17.75 1 20.09 103 ASP A O 1
ATOM 791 N N . GLY A 1 104 ? 13.617 -58.438 18.734 1 21.66 104 GLY A N 1
ATOM 792 C CA . GLY A 1 104 ? 12.938 -58.938 19.938 1 21.66 104 GLY A CA 1
ATOM 793 C C . GLY A 1 104 ? 11.43 -58.969 19.781 1 21.66 104 GLY A C 1
ATOM 794 O O . GLY A 1 104 ? 10.742 -57.969 20.047 1 21.66 104 GLY A O 1
ATOM 795 N N . ALA A 1 105 ? 10.742 -59.688 18.953 1 20.73 105 ALA A N 1
ATOM 796 C CA . ALA A 1 105 ? 9.406 -59.625 18.359 1 20.73 105 ALA A CA 1
ATOM 797 C C . ALA A 1 105 ? 8.352 -60.062 19.359 1 20.73 105 ALA A C 1
ATOM 799 O O . ALA A 1 105 ? 7.191 -60.281 19 1 20.73 105 ALA A O 1
ATOM 800 N N . LEU A 1 106 ? 8.531 -60.531 20.609 1 20.58 106 LEU A N 1
ATOM 801 C CA . LEU A 1 106 ? 7.535 -61.5 20.984 1 20.58 106 LEU A CA 1
ATOM 802 C C . LEU A 1 106 ? 6.176 -60.875 21.219 1 20.58 106 LEU A C 1
ATOM 804 O O . LEU A 1 106 ? 5.145 -61.438 20.844 1 20.58 106 LEU A O 1
ATOM 808 N N . ALA A 1 107 ? 5.992 -60.031 22.312 1 21.95 107 ALA A N 1
ATOM 809 C CA . ALA A 1 107 ? 4.824 -60.094 23.188 1 21.95 107 ALA A CA 1
ATOM 810 C C . ALA A 1 107 ? 3.598 -59.5 22.5 1 21.95 107 ALA A C 1
ATOM 812 O O . ALA A 1 107 ? 2.473 -59.938 22.719 1 21.95 107 ALA A O 1
ATOM 813 N N . LEU A 1 108 ? 3.594 -58.094 22.25 1 24.73 108 LEU A N 1
ATOM 814 C CA . LEU A 1 108 ? 2.426 -57.219 22.391 1 24.73 108 LEU A CA 1
ATOM 815 C C . LEU A 1 108 ? 1.49 -57.375 21.203 1 24.73 108 LEU A C 1
ATOM 817 O O . LEU A 1 108 ? 1.822 -56.969 20.094 1 24.73 108 LEU A O 1
ATOM 821 N N . TYR A 1 109 ? 0.557 -58.188 21.219 1 27.2 109 TYR A N 1
ATOM 822 C CA . TYR A 1 109 ? -0.322 -58.75 20.203 1 27.2 109 TYR A CA 1
ATOM 823 C C . TYR A 1 109 ? -1.205 -57.688 19.578 1 27.2 109 TYR A C 1
ATOM 825 O O . TYR A 1 109 ? -1.402 -57.656 18.359 1 27.2 109 TYR A O 1
ATOM 833 N N . ALA A 1 110 ? -2.203 -57.125 20.406 1 31.64 110 ALA A N 1
ATOM 834 C CA . ALA A 1 110 ? -3.436 -56.562 19.875 1 31.64 110 ALA A CA 1
ATOM 835 C C . ALA A 1 110 ? -3.148 -55.25 19.109 1 31.64 110 ALA A C 1
ATOM 837 O O . ALA A 1 110 ? -3.873 -54.906 18.172 1 31.64 110 ALA A O 1
ATOM 838 N N . PRO A 1 111 ? -2.486 -54.25 19.734 1 37.34 111 PRO A N 1
ATOM 839 C CA . PRO A 1 111 ? -2.17 -52.969 19.156 1 37.34 111 PRO A CA 1
ATOM 840 C C . PRO A 1 111 ? -1.381 -53.062 17.859 1 37.34 111 PRO A C 1
ATOM 842 O O . PRO A 1 111 ? -1.102 -52.031 17.219 1 37.34 111 PRO A O 1
ATOM 845 N N . HIS A 1 112 ? -0.915 -54.188 17.5 1 41.22 112 HIS A N 1
ATOM 846 C CA . HIS A 1 112 ? 0.006 -54.406 16.391 1 41.22 112 HIS A CA 1
ATOM 847 C C . HIS A 1 112 ? -0.731 -54.406 15.062 1 41.22 112 HIS A C 1
ATOM 849 O O . HIS A 1 112 ? -0.167 -54 14.039 1 41.22 112 HIS A O 1
ATOM 855 N N . ILE A 1 113 ? -1.957 -54.875 15.117 1 45.66 113 ILE A N 1
ATOM 856 C CA . ILE A 1 113 ? -2.695 -54.938 13.859 1 45.66 113 ILE A CA 1
ATOM 857 C C . ILE A 1 113 ? -3.051 -53.531 13.398 1 45.66 113 ILE A C 1
ATOM 859 O O . ILE A 1 113 ? -2.895 -53.188 12.227 1 45.66 113 ILE A O 1
ATOM 863 N N . LEU A 1 114 ? -3.693 -52.781 14.32 1 47.47 114 LEU A N 1
ATOM 864 C CA . LEU A 1 114 ? -4.039 -51.438 13.953 1 47.47 114 LEU A CA 1
ATOM 865 C C . LEU A 1 114 ? -2.793 -50.625 13.555 1 47.47 114 LEU A C 1
ATOM 867 O O . LEU A 1 114 ? -2.824 -49.875 12.602 1 47.47 114 LEU A O 1
ATOM 871 N N . GLN A 1 115 ? -1.81 -50.875 14.375 1 51.91 115 GLN A N 1
ATOM 872 C CA . GLN A 1 115 ? -0.54 -50.25 14.008 1 51.91 115 GLN A CA 1
ATOM 873 C C . GLN A 1 115 ? -0.01 -50.812 12.695 1 51.91 115 GLN A C 1
ATOM 875 O O . GLN A 1 115 ? 0.541 -50.094 11.867 1 51.91 115 GLN A O 1
ATOM 880 N N . GLU A 1 116 ? -0.399 -52.094 12.57 1 56.81 116 GLU A N 1
ATOM 881 C CA . GLU A 1 116 ? 0.041 -52.719 11.336 1 56.81 116 GLU A CA 1
ATOM 882 C C . GLU A 1 116 ? -0.783 -52.25 10.141 1 56.81 116 GLU A C 1
ATOM 884 O O . GLU A 1 116 ? -0.239 -52 9.062 1 56.81 116 GLU A O 1
ATOM 889 N N . GLU A 1 117 ? -2.096 -52.125 10.383 1 62.03 117 GLU A N 1
ATOM 890 C CA . GLU A 1 117 ? -2.953 -51.625 9.32 1 62.03 117 GLU A CA 1
ATOM 891 C C . GLU A 1 117 ? -2.633 -50.156 9.008 1 62.03 117 GLU A C 1
ATOM 893 O O . GLU A 1 117 ? -2.6 -49.781 7.844 1 62.03 117 GLU A O 1
ATOM 898 N N . GLU A 1 118 ? -2.592 -49.438 10.125 1 66.38 118 GLU A N 1
ATOM 899 C CA . GLU A 1 118 ? -2.186 -48.062 9.906 1 66.38 118 GLU A CA 1
ATOM 900 C C . GLU A 1 118 ? -0.827 -47.969 9.211 1 66.38 118 GLU A C 1
ATOM 902 O O . GLU A 1 118 ? -0.614 -47.125 8.344 1 66.38 118 GLU A O 1
ATOM 907 N N . SER A 1 119 ? -0.07 -48.938 9.719 1 73 119 SER A N 1
ATOM 908 C CA . SER A 1 119 ? 1.244 -49 9.086 1 73 119 SER A CA 1
ATOM 909 C C . SER A 1 119 ? 1.133 -49.469 7.633 1 73 119 SER A C 1
ATOM 911 O O . SER A 1 119 ? 1.833 -48.938 6.762 1 73 119 SER A O 1
ATOM 913 N N . HIS A 1 120 ? 0.09 -50.312 7.469 1 77.62 120 HIS A N 1
ATOM 914 C CA . HIS A 1 120 ? -0.111 -50.781 6.098 1 77.62 120 HIS A CA 1
ATOM 915 C C . HIS A 1 120 ? -0.717 -49.688 5.234 1 77.62 120 HIS A C 1
ATOM 917 O O . HIS A 1 120 ? -0.319 -49.5 4.082 1 77.62 120 HIS A O 1
ATOM 923 N N . LYS A 1 121 ? -1.675 -49 5.715 1 78.19 121 LYS A N 1
ATOM 924 C CA . LYS A 1 121 ? -2.277 -47.906 4.996 1 78.19 121 LYS A CA 1
ATOM 925 C C . LYS A 1 121 ? -1.247 -46.812 4.711 1 78.19 121 LYS A C 1
ATOM 927 O O . LYS A 1 121 ? -1.234 -46.219 3.623 1 78.19 121 LYS A O 1
ATOM 932 N N . GLU A 1 122 ? -0.53 -46.594 5.707 1 80.06 122 GLU A N 1
ATOM 933 C CA . GLU A 1 122 ? 0.534 -45.625 5.543 1 80.06 122 GLU A CA 1
ATOM 934 C C . GLU A 1 122 ? 1.53 -46.062 4.473 1 80.06 122 GLU A C 1
ATOM 936 O O . GLU A 1 122 ? 2.016 -45.219 3.693 1 80.06 122 GLU A O 1
ATOM 941 N N . LEU A 1 123 ? 1.76 -47.312 4.516 1 83 123 LEU A N 1
ATOM 942 C CA . LEU A 1 123 ? 2.678 -47.844 3.52 1 83 123 LEU A CA 1
ATOM 943 C C . LEU A 1 123 ? 2.074 -47.75 2.121 1 83 123 LEU A C 1
ATOM 945 O O . LEU A 1 123 ? 2.777 -47.469 1.154 1 83 123 LEU A O 1
ATOM 949 N N . GLU A 1 124 ? 0.818 -48.031 2.025 1 83.75 124 GLU A N 1
ATOM 950 C CA . GLU A 1 124 ? 0.137 -47.969 0.736 1 83.75 124 GLU A CA 1
ATOM 951 C C . GLU A 1 124 ? 0.105 -46.531 0.215 1 83.75 124 GLU A C 1
ATOM 953 O O . GLU A 1 124 ? 0.298 -46.281 -0.98 1 83.75 124 GLU A O 1
ATOM 958 N N . GLU A 1 125 ? -0.153 -45.656 1.108 1 83.38 125 GLU A N 1
ATOM 959 C CA . GLU A 1 125 ? -0.17 -44.25 0.737 1 83.38 125 GLU A CA 1
ATOM 960 C C . GLU A 1 125 ? 1.21 -43.781 0.281 1 83.38 125 GLU A C 1
ATOM 962 O O . GLU A 1 125 ? 1.327 -43.031 -0.683 1 83.38 125 GLU A O 1
ATOM 967 N N . MET A 1 126 ? 2.139 -44.188 0.965 1 84.12 126 MET A N 1
ATOM 968 C CA . MET A 1 126 ? 3.508 -43.844 0.598 1 84.12 126 MET A CA 1
ATOM 969 C C . MET A 1 126 ? 3.869 -44.438 -0.764 1 84.12 126 MET A C 1
ATOM 971 O O . MET A 1 126 ? 4.523 -43.781 -1.573 1 84.12 126 MET A O 1
ATOM 975 N N . ASN A 1 127 ? 3.428 -45.625 -0.927 1 84.19 127 ASN A N 1
ATOM 976 C CA . ASN A 1 127 ? 3.689 -46.281 -2.211 1 84.19 127 ASN A CA 1
ATOM 977 C C . ASN A 1 127 ? 2.975 -45.562 -3.354 1 84.19 127 ASN A C 1
ATOM 979 O O . ASN A 1 127 ? 3.52 -45.438 -4.453 1 84.19 127 ASN A O 1
ATOM 983 N N . ALA A 1 128 ? 1.85 -45.156 -3.09 1 86.38 128 ALA A N 1
ATOM 984 C CA . ALA A 1 128 ? 1.092 -44.438 -4.094 1 86.38 128 ALA A CA 1
ATOM 985 C C . ALA A 1 128 ? 1.775 -43.094 -4.43 1 86.38 128 ALA A C 1
ATOM 987 O O . ALA A 1 128 ? 1.857 -42.719 -5.602 1 86.38 128 ALA A O 1
ATOM 988 N N . LYS A 1 129 ? 2.213 -42.469 -3.439 1 88 129 LYS A N 1
ATOM 989 C CA . LYS A 1 129 ? 2.928 -41.219 -3.641 1 88 129 LYS A CA 1
ATOM 990 C C . LYS A 1 129 ? 4.203 -41.438 -4.449 1 88 129 LYS A C 1
ATOM 992 O O . LYS A 1 129 ? 4.535 -40.625 -5.32 1 88 129 LYS A O 1
ATOM 997 N N . LEU A 1 130 ? 4.84 -42.469 -4.168 1 90.44 130 LEU A N 1
ATOM 998 C CA . LEU A 1 130 ? 6.082 -42.781 -4.863 1 90.44 130 LEU A CA 1
ATOM 999 C C . LEU A 1 130 ? 5.812 -43.156 -6.32 1 90.44 130 LEU A C 1
ATOM 1001 O O . LEU A 1 130 ? 6.578 -42.781 -7.211 1 90.44 130 LEU A O 1
ATOM 1005 N N . SER A 1 131 ? 4.797 -43.906 -6.484 1 92.19 131 SER A N 1
ATOM 1006 C CA . SER A 1 131 ? 4.422 -44.281 -7.848 1 92.19 131 SER A CA 1
ATOM 1007 C C . SER A 1 131 ? 4.055 -43.031 -8.672 1 92.19 131 SER A C 1
ATOM 1009 O O . SER A 1 131 ? 4.453 -42.938 -9.828 1 92.19 131 SER A O 1
ATOM 1011 N N . ARG A 1 132 ? 3.318 -42.219 -8.078 1 92.19 132 ARG A N 1
ATOM 1012 C CA . ARG A 1 132 ? 2.943 -40.969 -8.758 1 92.19 132 ARG A CA 1
ATOM 1013 C C . ARG A 1 132 ? 4.172 -40.156 -9.078 1 92.19 132 ARG A C 1
ATOM 1015 O O . ARG A 1 132 ? 4.281 -39.594 -10.18 1 92.19 132 ARG A O 1
ATOM 1022 N N . TYR A 1 133 ? 5.008 -40.031 -8.141 1 94.31 133 TYR A N 1
ATOM 1023 C CA . TYR A 1 133 ? 6.254 -39.281 -8.352 1 94.31 133 TYR A CA 1
ATOM 1024 C C . TYR A 1 133 ? 7.012 -39.844 -9.555 1 94.31 133 TYR A C 1
ATOM 1026 O O . TYR A 1 133 ? 7.473 -39.094 -10.406 1 94.31 133 TYR A O 1
ATOM 1034 N N . HIS A 1 134 ? 7.082 -41.125 -9.609 1 94.38 134 HIS A N 1
ATOM 1035 C CA . HIS A 1 134 ? 7.848 -41.75 -10.68 1 94.38 134 HIS A CA 1
ATOM 1036 C C . HIS A 1 134 ? 7.172 -41.562 -12.031 1 94.38 134 HIS A C 1
ATOM 1038 O O . HIS A 1 134 ? 7.848 -41.312 -13.039 1 94.38 134 HIS A O 1
ATOM 1044 N N . ARG A 1 135 ? 5.941 -41.656 -12.016 1 94.25 135 ARG A N 1
ATOM 1045 C CA . ARG A 1 135 ? 5.203 -41.406 -13.25 1 94.25 135 ARG A CA 1
ATOM 1046 C C . ARG A 1 135 ? 5.391 -39.969 -13.734 1 94.25 135 ARG A C 1
ATOM 1048 O O . ARG A 1 135 ? 5.582 -39.719 -14.922 1 94.25 135 ARG A O 1
ATOM 1055 N N . PHE A 1 136 ? 5.328 -39.094 -12.773 1 95.19 136 PHE A N 1
ATOM 1056 C CA . PHE A 1 136 ? 5.504 -37.656 -13.094 1 95.19 136 PHE A CA 1
ATOM 1057 C C . PHE A 1 136 ? 6.918 -37.406 -13.594 1 95.19 136 PHE A C 1
ATOM 1059 O O . PHE A 1 136 ? 7.109 -36.688 -14.578 1 95.19 136 PHE A O 1
ATOM 1066 N N . LYS A 1 137 ? 7.824 -37.938 -12.914 1 95.94 137 LYS A N 1
ATOM 1067 C CA . LYS A 1 137 ? 9.234 -37.781 -13.266 1 95.94 137 LYS A CA 1
ATOM 1068 C C . LYS A 1 137 ? 9.508 -38.312 -14.672 1 95.94 137 LYS A C 1
ATOM 1070 O O . LYS A 1 137 ? 10.211 -37.656 -15.461 1 95.94 137 LYS A O 1
ATOM 1075 N N . HIS A 1 138 ? 8.969 -39.438 -14.922 1 95.94 138 HIS A N 1
ATOM 1076 C CA . HIS A 1 138 ? 9.133 -40.031 -16.234 1 95.94 138 HIS A CA 1
ATOM 1077 C C . HIS A 1 138 ? 8.586 -39.125 -17.328 1 95.94 138 HIS A C 1
ATOM 1079 O O . HIS A 1 138 ? 9.211 -38.938 -18.375 1 95.94 138 HIS A O 1
ATOM 1085 N N . LEU A 1 139 ? 7.496 -38.594 -17.094 1 96.62 139 LEU A N 1
ATOM 1086 C CA . LEU A 1 139 ? 6.836 -37.75 -18.062 1 96.62 139 LEU A CA 1
ATOM 1087 C C . LEU A 1 139 ? 7.664 -36.5 -18.328 1 96.62 139 LEU A C 1
ATOM 1089 O O . LEU A 1 139 ? 7.871 -36.125 -19.5 1 96.62 139 LEU A O 1
ATOM 1093 N N . VAL A 1 140 ? 8.188 -35.844 -17.297 1 95.06 140 VAL A N 1
ATOM 1094 C CA . VAL A 1 140 ? 8.898 -34.562 -17.422 1 95.06 140 VAL A CA 1
ATOM 1095 C C . VAL A 1 140 ? 10.266 -34.812 -18.062 1 95.06 140 VAL A C 1
ATOM 1097 O O . VAL A 1 140 ? 10.828 -33.906 -18.688 1 95.06 140 VAL A O 1
ATOM 1100 N N . GLU A 1 141 ? 10.758 -36.031 -18.031 1 94 141 GLU A N 1
ATOM 1101 C CA . GLU A 1 141 ? 12.086 -36.375 -18.547 1 94 141 GLU A CA 1
ATOM 1102 C C . GLU A 1 141 ? 12.008 -36.938 -19.953 1 94 141 GLU A C 1
ATOM 1104 O O . GLU A 1 141 ? 13.031 -37.25 -20.562 1 94 141 GLU A O 1
ATOM 1109 N N . GLU A 1 142 ? 10.867 -37 -20.438 1 94.75 142 GLU A N 1
ATOM 1110 C CA . GLU A 1 142 ? 10.719 -37.469 -21.812 1 94.75 142 GLU A CA 1
ATOM 1111 C C . GLU A 1 142 ? 11.43 -36.531 -22.781 1 94.75 142 GLU A C 1
ATOM 1113 O O . GLU A 1 142 ? 11.633 -35.344 -22.484 1 94.75 142 GLU A O 1
ATOM 1118 N N . SER A 1 143 ? 11.805 -37.062 -23.953 1 94.94 143 SER A N 1
ATOM 1119 C CA . SER A 1 143 ? 12.461 -36.25 -24.969 1 94.94 143 SER A CA 1
ATOM 1120 C C . SER A 1 143 ? 11.562 -35.125 -25.438 1 94.94 143 SER A C 1
ATOM 1122 O O . SER A 1 143 ? 12.023 -33.969 -25.578 1 94.94 143 SER A O 1
ATOM 1124 N N . THR A 1 144 ? 10.398 -35.438 -25.688 1 96.75 144 THR A N 1
ATOM 1125 C CA . THR A 1 144 ? 9.359 -34.469 -25.938 1 96.75 144 THR A CA 1
ATOM 1126 C C . THR A 1 144 ? 8.188 -34.656 -24.984 1 96.75 144 THR A C 1
ATOM 1128 O O . THR A 1 144 ? 7.477 -35.656 -25.062 1 96.75 144 THR A O 1
ATOM 1131 N N . VAL A 1 145 ? 8.008 -33.75 -24.156 1 97.31 145 VAL A N 1
ATOM 1132 C CA . VAL A 1 145 ? 7.004 -33.875 -23.109 1 97.31 145 VAL A CA 1
ATOM 1133 C C . VAL A 1 145 ? 5.602 -33.781 -23.719 1 97.31 145 VAL A C 1
ATOM 1135 O O . VAL A 1 145 ? 5.312 -32.875 -24.5 1 97.31 145 VAL A O 1
ATOM 1138 N N . ASP A 1 146 ? 4.801 -34.719 -23.422 1 97.62 146 ASP A N 1
ATOM 1139 C CA . ASP A 1 146 ? 3.385 -34.688 -23.766 1 97.62 146 ASP A CA 1
ATOM 1140 C C . ASP A 1 146 ? 2.633 -33.688 -22.875 1 97.62 146 ASP A C 1
ATOM 1142 O O . ASP A 1 146 ? 2.258 -34.031 -21.75 1 97.62 146 ASP A O 1
ATOM 1146 N N . MET A 1 147 ? 2.289 -32.625 -23.406 1 97.5 147 MET A N 1
ATOM 1147 C CA . MET A 1 147 ? 1.729 -31.531 -22.609 1 97.5 147 MET A CA 1
ATOM 1148 C C . MET A 1 147 ? 0.316 -31.875 -22.141 1 97.5 147 MET A C 1
ATOM 1150 O O . MET A 1 147 ? -0.099 -31.469 -21.047 1 97.5 147 MET A O 1
ATOM 1154 N N . ASP A 1 148 ? -0.422 -32.531 -22.938 1 97.44 148 ASP A N 1
ATOM 1155 C CA . ASP A 1 148 ? -1.768 -32.938 -22.547 1 97.44 148 ASP A CA 1
ATOM 1156 C C . ASP A 1 148 ? -1.727 -33.875 -21.344 1 97.44 148 ASP A C 1
ATOM 1158 O O . ASP A 1 148 ? -2.516 -33.719 -20.406 1 97.44 148 ASP A O 1
ATOM 1162 N N . LYS A 1 149 ? -0.855 -34.781 -21.422 1 97.62 149 LYS A N 1
ATOM 1163 C CA . LYS A 1 149 ? -0.688 -35.719 -20.312 1 97.62 149 LYS A CA 1
ATOM 1164 C C . LYS A 1 149 ? -0.189 -34.969 -19.062 1 97.62 149 LYS A C 1
ATOM 1166 O O . LYS A 1 149 ? -0.636 -35.25 -17.953 1 97.62 149 LYS A O 1
ATOM 1171 N N . LEU A 1 150 ? 0.723 -34.062 -19.25 1 98.19 150 LEU A N 1
ATOM 1172 C CA . LEU A 1 150 ? 1.26 -33.312 -18.125 1 98.19 150 LEU A CA 1
ATOM 1173 C C . LEU A 1 150 ? 0.161 -32.5 -17.438 1 98.19 150 LEU A C 1
ATOM 1175 O O . LEU A 1 150 ? 0.064 -32.5 -16.219 1 98.19 150 LEU A O 1
ATOM 1179 N N . LYS A 1 151 ? -0.647 -31.812 -18.234 1 98.38 151 LYS A N 1
ATOM 1180 C CA . LYS A 1 151 ? -1.745 -31.016 -17.688 1 98.38 151 LYS A CA 1
ATOM 1181 C C . LYS A 1 151 ? -2.723 -31.891 -16.906 1 98.38 151 LYS A C 1
ATOM 1183 O O . LYS A 1 151 ? -3.15 -31.516 -15.812 1 98.38 151 LYS A O 1
ATOM 1188 N N . LYS A 1 152 ? -3.018 -33 -17.453 1 97.5 152 LYS A N 1
ATOM 1189 C CA . LYS A 1 152 ? -3.947 -33.938 -16.781 1 97.5 152 LYS A CA 1
ATOM 1190 C C . LYS A 1 152 ? -3.4 -34.375 -15.438 1 97.5 152 LYS A C 1
ATOM 1192 O O . LYS A 1 152 ? -4.129 -34.438 -14.445 1 97.5 152 LYS A O 1
ATOM 1197 N N . MET A 1 153 ? -2.186 -34.719 -15.406 1 97.25 153 MET A N 1
ATOM 1198 C CA . MET A 1 153 ? -1.563 -35.188 -14.172 1 97.25 153 MET A CA 1
ATOM 1199 C C . MET A 1 153 ? -1.406 -34.031 -13.18 1 97.25 153 MET A C 1
ATOM 1201 O O . MET A 1 153 ? -1.673 -34.188 -11.984 1 97.25 153 MET A O 1
ATOM 1205 N N . ALA A 1 154 ? -1.006 -32.875 -13.672 1 98.31 154 ALA A N 1
ATOM 1206 C CA . ALA A 1 154 ? -0.719 -31.719 -12.82 1 98.31 154 ALA A CA 1
ATOM 1207 C C . ALA A 1 154 ? -1.998 -31.156 -12.203 1 98.31 154 ALA A C 1
ATOM 1209 O O . ALA A 1 154 ? -1.963 -30.547 -11.141 1 98.31 154 ALA A O 1
ATOM 1210 N N . TRP A 1 155 ? -3.111 -31.359 -12.883 1 98.06 155 TRP A N 1
ATOM 1211 C CA . TRP A 1 155 ? -4.395 -30.859 -12.406 1 98.06 155 TRP A CA 1
ATOM 1212 C C . TRP A 1 155 ? -4.66 -31.328 -10.977 1 98.06 155 TRP A C 1
ATOM 1214 O O . TRP A 1 155 ? -5.23 -30.578 -10.172 1 98.06 155 TRP A O 1
ATOM 1224 N N . ASN A 1 156 ? -4.176 -32.531 -10.641 1 95.75 156 ASN A N 1
ATOM 1225 C CA . ASN A 1 156 ? -4.426 -33.094 -9.328 1 95.75 156 ASN A CA 1
ATOM 1226 C C . ASN A 1 156 ? -3.273 -32.844 -8.367 1 95.75 156 ASN A C 1
ATOM 1228 O O . ASN A 1 156 ? -3.199 -33.438 -7.293 1 95.75 156 ASN A O 1
ATOM 1232 N N . GLY A 1 157 ? -2.408 -31.969 -8.727 1 97.31 157 GLY A N 1
ATOM 1233 C CA . GLY A 1 157 ? -1.265 -31.641 -7.883 1 97.31 157 GLY A CA 1
ATOM 1234 C C . GLY A 1 157 ? 0.044 -32.188 -8.43 1 97.31 157 GLY A C 1
ATOM 1235 O O . GLY A 1 157 ? 0.065 -33.219 -9.102 1 97.31 157 GLY A O 1
ATOM 1236 N N . ILE A 1 158 ? 1.112 -31.484 -8.102 1 98.06 158 ILE A N 1
ATOM 1237 C CA . ILE A 1 158 ? 2.447 -31.859 -8.562 1 98.06 158 ILE A CA 1
ATOM 1238 C C . ILE A 1 158 ? 3.342 -32.156 -7.359 1 98.06 158 ILE A C 1
ATOM 1240 O O . ILE A 1 158 ? 3.357 -31.375 -6.391 1 98.06 158 ILE A O 1
ATOM 1244 N N . PRO A 1 159 ? 4.051 -33.312 -7.426 1 95.62 159 PRO A N 1
ATOM 1245 C CA . PRO A 1 159 ? 5.047 -33.469 -6.367 1 95.62 159 PRO A CA 1
ATOM 1246 C C . PRO A 1 159 ? 5.988 -32.281 -6.234 1 95.62 159 PRO A C 1
ATOM 1248 O O . PRO A 1 159 ? 6.461 -31.75 -7.238 1 95.62 159 PRO A O 1
ATOM 1251 N N . SER A 1 160 ? 6.254 -31.891 -5 1 94.69 160 SER A N 1
ATOM 1252 C CA . SER A 1 160 ? 6.957 -30.641 -4.711 1 94.69 160 SER A CA 1
ATOM 1253 C C . SER A 1 160 ? 8.305 -30.594 -5.426 1 94.69 160 SER A C 1
ATOM 1255 O O . SER A 1 160 ? 8.711 -29.547 -5.93 1 94.69 160 SER A O 1
ATOM 1257 N N . GLU A 1 161 ? 8.961 -31.688 -5.598 1 94.12 161 GLU A N 1
ATOM 1258 C CA . GLU A 1 161 ? 10.297 -31.734 -6.18 1 94.12 161 GLU A CA 1
ATOM 1259 C C . GLU A 1 161 ? 10.258 -31.484 -7.684 1 94.12 161 GLU A C 1
ATOM 1261 O O . GLU A 1 161 ? 11.25 -31.047 -8.273 1 94.12 161 GLU A O 1
ATOM 1266 N N . LEU A 1 162 ? 9.141 -31.797 -8.242 1 97.06 162 LEU A N 1
ATOM 1267 C CA . LEU A 1 162 ? 9.031 -31.703 -9.695 1 97.06 162 LEU A CA 1
ATOM 1268 C C . LEU A 1 162 ? 8.258 -30.453 -10.109 1 97.06 162 LEU A C 1
ATOM 1270 O O . LEU A 1 162 ? 8.102 -30.188 -11.297 1 97.06 162 LEU A O 1
ATOM 1274 N N . ARG A 1 163 ? 7.805 -29.641 -9.125 1 98 163 ARG A N 1
ATOM 1275 C CA . ARG A 1 163 ? 6.938 -28.5 -9.391 1 98 163 ARG A CA 1
ATOM 1276 C C . ARG A 1 163 ? 7.68 -27.406 -10.164 1 98 163 ARG A C 1
ATOM 1278 O O . ARG A 1 163 ? 7.148 -26.859 -11.125 1 98 163 ARG A O 1
ATOM 1285 N N . PRO A 1 164 ? 8.938 -27.078 -9.812 1 98.06 164 PRO A N 1
ATOM 1286 C CA . PRO A 1 164 ? 9.641 -26.016 -10.523 1 98.06 164 PRO A CA 1
ATOM 1287 C C . PRO A 1 164 ? 9.688 -26.25 -12.031 1 98.06 164 PRO A C 1
ATOM 1289 O O . PRO A 1 164 ? 9.258 -25.391 -12.812 1 98.06 164 PRO A O 1
ATOM 1292 N N . ILE A 1 165 ? 10.094 -27.422 -12.445 1 97.19 165 ILE A N 1
ATOM 1293 C CA . ILE A 1 165 ? 10.227 -27.703 -13.875 1 97.19 165 ILE A CA 1
ATOM 1294 C C . ILE A 1 165 ? 8.836 -27.812 -14.508 1 97.19 165 ILE A C 1
ATOM 1296 O O . ILE A 1 165 ? 8.633 -27.391 -15.648 1 97.19 165 ILE A O 1
ATOM 1300 N N . SER A 1 166 ? 7.91 -28.422 -13.797 1 98.31 166 SER A N 1
ATOM 1301 C CA . SER A 1 166 ? 6.559 -28.594 -14.32 1 98.31 166 SER A CA 1
ATOM 1302 C C . SER A 1 166 ? 5.902 -27.234 -14.594 1 98.31 166 SER A C 1
ATOM 1304 O O . SER A 1 166 ? 5.281 -27.047 -15.641 1 98.31 166 SER A O 1
ATOM 1306 N N . TRP A 1 167 ? 6.07 -26.297 -13.625 1 98.69 167 TRP A N 1
ATOM 1307 C CA . TRP A 1 167 ? 5.492 -24.969 -13.797 1 98.69 167 TRP A CA 1
ATOM 1308 C C . TRP A 1 167 ? 6.113 -24.266 -15 1 98.69 167 TRP A C 1
ATOM 1310 O O . TRP A 1 167 ? 5.406 -23.609 -15.781 1 98.69 167 TRP A O 1
ATOM 1320 N N . GLN A 1 168 ? 7.391 -24.375 -15.148 1 98.38 168 GLN A N 1
ATOM 1321 C CA . GLN A 1 168 ? 8.078 -23.719 -16.266 1 98.38 168 GLN A CA 1
ATOM 1322 C C . GLN A 1 168 ? 7.59 -24.281 -17.594 1 98.38 168 GLN A C 1
ATOM 1324 O O . GLN A 1 168 ? 7.484 -23.531 -18.578 1 98.38 168 GLN A O 1
ATOM 1329 N N . LEU A 1 169 ? 7.266 -25.578 -17.641 1 97.94 169 LEU A N 1
ATOM 1330 C CA . LEU A 1 169 ? 6.715 -26.203 -18.828 1 97.94 169 LEU A CA 1
ATOM 1331 C C . LEU A 1 169 ? 5.277 -25.75 -19.062 1 97.94 169 LEU A C 1
ATOM 1333 O O . LEU A 1 169 ? 4.926 -25.344 -20.172 1 97.94 169 LEU A O 1
ATOM 1337 N N . LEU A 1 170 ? 4.52 -25.75 -18.047 1 98.19 170 LEU A N 1
ATOM 1338 C CA . LEU A 1 170 ? 3.09 -25.484 -18.156 1 98.19 170 LEU A CA 1
ATOM 1339 C C . LEU A 1 170 ? 2.832 -24.031 -18.562 1 98.19 170 LEU A C 1
ATOM 1341 O O . LEU A 1 170 ? 1.892 -23.75 -19.312 1 98.19 170 LEU A O 1
ATOM 1345 N N . VAL A 1 171 ? 3.678 -23.094 -18.094 1 97.12 171 VAL A N 1
ATOM 1346 C CA . VAL A 1 171 ? 3.461 -21.688 -18.375 1 97.12 171 VAL A CA 1
ATOM 1347 C C . VAL A 1 171 ? 4.004 -21.359 -19.766 1 97.12 171 VAL A C 1
ATOM 1349 O O . VAL A 1 171 ? 3.664 -20.328 -20.344 1 97.12 171 VAL A O 1
ATOM 1352 N N . GLY A 1 172 ? 4.816 -22.234 -20.359 1 95.75 172 GLY A N 1
ATOM 1353 C CA . GLY A 1 172 ? 5.367 -22.047 -21.688 1 95.75 172 GLY A CA 1
ATOM 1354 C C . GLY A 1 172 ? 6.723 -21.359 -21.688 1 95.75 172 GLY A C 1
ATOM 1355 O O . GLY A 1 172 ? 7.148 -20.812 -22.703 1 95.75 172 GLY A O 1
ATOM 1356 N N . TYR A 1 173 ? 7.301 -21.312 -20.516 1 96.69 173 TYR A N 1
ATOM 1357 C CA . TYR A 1 173 ? 8.641 -20.75 -20.375 1 96.69 173 TYR A CA 1
ATOM 1358 C C . TYR A 1 173 ? 9.688 -21.703 -20.938 1 96.69 173 TYR A C 1
ATOM 1360 O O . TYR A 1 173 ? 10.625 -21.281 -21.625 1 96.69 173 TYR A O 1
ATOM 1368 N N . LEU A 1 174 ? 9.508 -23 -20.75 1 96.31 174 LEU A N 1
ATOM 1369 C CA . LEU A 1 174 ? 10.398 -24.031 -21.281 1 96.31 174 LEU A CA 1
ATOM 1370 C C . LEU A 1 174 ? 9.75 -24.75 -22.453 1 96.31 174 LEU A C 1
ATOM 1372 O O . LEU A 1 174 ? 8.539 -24.984 -22.469 1 96.31 174 LEU A O 1
ATOM 1376 N N . PRO A 1 175 ? 10.633 -25.125 -23.406 1 96.25 175 PRO A N 1
ATOM 1377 C CA . PRO A 1 175 ? 10.109 -25.922 -24.516 1 96.25 175 PRO A CA 1
ATOM 1378 C C . PRO A 1 175 ? 9.828 -27.375 -24.109 1 96.25 175 PRO A C 1
ATOM 1380 O O . PRO A 1 175 ? 10.406 -27.875 -23.141 1 96.25 175 PRO A O 1
ATOM 1383 N N . THR A 1 176 ? 8.984 -28.047 -24.859 1 96.38 176 THR A N 1
ATOM 1384 C CA . THR A 1 176 ? 8.633 -29.438 -24.594 1 96.38 176 THR A CA 1
ATOM 1385 C C . THR A 1 176 ? 9.789 -30.375 -24.953 1 96.38 176 THR A C 1
ATOM 1387 O O . THR A 1 176 ? 9.906 -31.453 -24.391 1 96.38 176 THR A O 1
ATOM 1390 N N . ASN A 1 177 ? 10.594 -29.859 -25.891 1 95.75 177 ASN A N 1
ATOM 1391 C CA . ASN A 1 177 ? 11.766 -30.625 -26.281 1 95.75 177 ASN A CA 1
ATOM 1392 C C . ASN A 1 177 ? 12.883 -30.516 -25.25 1 95.75 177 ASN A C 1
ATOM 1394 O O . ASN A 1 177 ? 13.445 -29.438 -25.062 1 95.75 177 ASN A O 1
ATOM 1398 N N . SER A 1 178 ? 13.227 -31.609 -24.672 1 93.06 178 SER A N 1
ATOM 1399 C CA . SER A 1 178 ? 14.18 -31.641 -23.562 1 93.06 178 SER A CA 1
ATOM 1400 C C . SER A 1 178 ? 15.562 -31.188 -24.016 1 93.06 178 SER A C 1
ATOM 1402 O O . SER A 1 178 ? 16.312 -30.609 -23.234 1 93.06 178 SER A O 1
ATOM 1404 N N . ASN A 1 179 ? 15.93 -31.375 -25.297 1 93 179 ASN A N 1
ATOM 1405 C CA . ASN A 1 179 ? 17.25 -31.047 -25.812 1 93 179 ASN A CA 1
ATOM 1406 C C . ASN A 1 179 ? 17.438 -29.531 -25.938 1 93 179 ASN A C 1
ATOM 1408 O O . ASN A 1 179 ? 18.562 -29.031 -25.953 1 93 179 ASN A O 1
ATOM 1412 N N . ARG A 1 180 ? 16.344 -28.875 -25.969 1 94.81 180 ARG A N 1
ATOM 1413 C CA . ARG A 1 180 ? 16.406 -27.422 -26.203 1 94.81 180 ARG A CA 1
ATOM 1414 C C . ARG A 1 180 ? 16.25 -26.656 -24.891 1 94.81 180 ARG A C 1
ATOM 1416 O O . ARG A 1 180 ? 16.453 -25.453 -24.844 1 94.81 180 ARG A O 1
ATOM 1423 N N . ARG A 1 181 ? 15.961 -27.312 -23.812 1 94.62 181 ARG A N 1
ATOM 1424 C CA . ARG A 1 181 ? 15.57 -26.672 -22.562 1 94.62 181 ARG A CA 1
ATOM 1425 C C . ARG A 1 181 ? 16.75 -25.922 -21.938 1 94.62 181 ARG A C 1
ATOM 1427 O O . ARG A 1 181 ? 16.609 -24.766 -21.531 1 94.62 181 ARG A O 1
ATOM 1434 N N . GLU A 1 182 ? 17.844 -26.578 -21.875 1 94.19 182 GLU A N 1
ATOM 1435 C CA . GLU A 1 182 ? 19.016 -25.969 -21.25 1 94.19 182 GLU A CA 1
ATOM 1436 C C . GLU A 1 182 ? 19.438 -24.703 -21.984 1 94.19 182 GLU A C 1
ATOM 1438 O O . GLU A 1 182 ? 19.734 -23.688 -21.344 1 94.19 182 GLU A O 1
ATOM 1443 N N . ALA A 1 183 ? 19.484 -24.828 -23.281 1 95.06 183 ALA A N 1
ATOM 1444 C CA . ALA A 1 183 ? 19.891 -23.672 -24.094 1 95.06 183 ALA A CA 1
ATOM 1445 C C . ALA A 1 183 ? 18.906 -22.516 -23.938 1 95.06 183 ALA A C 1
ATOM 1447 O O . ALA A 1 183 ? 19.312 -21.359 -23.844 1 95.06 183 ALA A O 1
ATOM 1448 N N . GLN A 1 184 ? 17.672 -22.812 -23.922 1 95.69 184 GLN A N 1
ATOM 1449 C CA . GLN A 1 184 ? 16.641 -21.781 -23.766 1 95.69 184 GLN A CA 1
ATOM 1450 C C . GLN A 1 184 ? 16.734 -21.125 -22.391 1 95.69 184 GLN A C 1
ATOM 1452 O O . GLN A 1 184 ? 16.625 -19.906 -22.266 1 95.69 184 GLN A O 1
ATOM 1457 N N . LEU A 1 185 ? 16.891 -21.906 -21.375 1 95.94 185 LEU A N 1
ATOM 1458 C CA . LEU A 1 185 ? 17 -21.406 -20.016 1 95.94 185 LEU A CA 1
ATOM 1459 C C . LEU A 1 185 ? 18.203 -20.469 -19.875 1 95.94 185 LEU A C 1
ATOM 1461 O O . LEU A 1 185 ? 18.078 -19.391 -19.297 1 95.94 185 LEU A O 1
ATOM 1465 N N . HIS A 1 186 ? 19.266 -20.922 -20.406 1 96.5 186 HIS A N 1
ATOM 1466 C CA . HIS A 1 186 ? 20.469 -20.109 -20.344 1 96.5 186 HIS A CA 1
ATOM 1467 C C . HIS A 1 186 ? 20.266 -18.766 -21.062 1 96.5 186 HIS A C 1
ATOM 1469 O O . HIS A 1 186 ? 20.641 -17.719 -20.531 1 96.5 186 HIS A O 1
ATOM 1475 N N . ARG A 1 187 ? 19.703 -18.875 -22.172 1 97.75 187 ARG A N 1
ATOM 1476 C CA . ARG A 1 187 ? 19.469 -17.672 -22.969 1 97.75 187 ARG A CA 1
ATOM 1477 C C . ARG A 1 187 ? 18.531 -16.703 -22.25 1 97.75 187 ARG A C 1
ATOM 1479 O O . ARG A 1 187 ? 18.828 -15.508 -22.156 1 97.75 187 ARG A O 1
ATOM 1486 N N . LYS A 1 188 ? 17.453 -17.188 -21.75 1 98.38 188 LYS A N 1
ATOM 1487 C CA . LYS A 1 188 ? 16.453 -16.359 -21.078 1 98.38 188 LYS A CA 1
ATOM 1488 C C . LYS A 1 188 ? 17 -15.766 -19.781 1 98.38 188 LYS A C 1
ATOM 1490 O O . LYS A 1 188 ? 16.703 -14.617 -19.438 1 98.38 188 LYS A O 1
ATOM 1495 N N . ARG A 1 189 ? 17.766 -16.484 -19.031 1 98.5 189 ARG A N 1
ATOM 1496 C CA . ARG A 1 189 ? 18.391 -16 -17.812 1 98.5 189 ARG A CA 1
ATOM 1497 C C . ARG A 1 189 ? 19.406 -14.906 -18.094 1 98.5 189 ARG A C 1
ATOM 1499 O O . ARG A 1 189 ? 19.469 -13.898 -17.391 1 98.5 189 ARG A O 1
ATOM 1506 N N . GLN A 1 190 ? 20.125 -15.109 -19.203 1 98.31 190 GLN A N 1
ATOM 1507 C CA . GLN A 1 190 ? 21.078 -14.086 -19.609 1 98.31 190 GLN A CA 1
ATOM 1508 C C . GLN A 1 190 ? 20.359 -12.812 -20.062 1 98.31 190 GLN A C 1
ATOM 1510 O O . GLN A 1 190 ? 20.828 -11.703 -19.797 1 98.31 190 GLN A O 1
ATOM 1515 N N . GLU A 1 191 ? 19.297 -13.047 -20.734 1 98.5 191 GLU A N 1
ATOM 1516 C CA . GLU A 1 191 ? 18.5 -11.906 -21.156 1 98.5 191 GLU A CA 1
ATOM 1517 C C . GLU A 1 191 ? 18.016 -11.102 -19.953 1 98.5 191 GLU A C 1
ATOM 1519 O O . GLU A 1 191 ? 18.062 -9.867 -19.969 1 98.5 191 GLU A O 1
ATOM 1524 N N . TYR A 1 192 ? 17.531 -11.789 -18.969 1 98.62 192 TYR A N 1
ATOM 1525 C CA . TYR A 1 192 ? 17.094 -11.133 -17.75 1 98.62 192 TYR A CA 1
ATOM 1526 C C . TYR A 1 192 ? 18.219 -10.328 -17.109 1 98.62 192 TYR A C 1
ATOM 1528 O O . TYR A 1 192 ? 18.016 -9.172 -16.734 1 98.62 192 TYR A O 1
ATOM 1536 N N . LEU A 1 193 ? 19.344 -10.945 -16.953 1 98.25 193 LEU A N 1
ATOM 1537 C CA . LEU A 1 193 ? 20.469 -10.266 -16.344 1 98.25 193 LEU A CA 1
ATOM 1538 C C . LEU A 1 193 ? 20.875 -9.031 -17.141 1 98.25 193 LEU A C 1
ATOM 1540 O O . LEU A 1 193 ? 21.219 -8 -16.562 1 98.25 193 LEU A O 1
ATOM 1544 N N . GLY A 1 194 ? 20.812 -9.18 -18.469 1 97.94 194 GLY A N 1
ATOM 1545 C CA . GLY A 1 194 ? 21.078 -8.031 -19.312 1 97.94 194 GLY A CA 1
ATOM 1546 C C . GLY A 1 194 ? 20.094 -6.895 -19.109 1 97.94 194 GLY A C 1
ATOM 1547 O O . GLY A 1 194 ? 20.484 -5.727 -19.078 1 97.94 194 GLY A O 1
ATOM 1548 N N . LEU A 1 195 ? 18.859 -7.246 -18.938 1 98.06 195 LEU A N 1
ATOM 1549 C CA . LEU A 1 195 ? 17.812 -6.254 -18.734 1 98.06 195 LEU A CA 1
ATOM 1550 C C . LEU A 1 195 ? 17.984 -5.559 -17.391 1 98.06 195 LEU A C 1
ATOM 1552 O O . LEU A 1 195 ? 17.797 -4.348 -17.281 1 98.06 195 LEU A O 1
ATOM 1556 N N . ILE A 1 196 ? 18.297 -6.305 -16.375 1 97.38 196 ILE A N 1
ATOM 1557 C CA . ILE A 1 196 ? 18.547 -5.754 -15.047 1 97.38 196 ILE A CA 1
ATOM 1558 C C . ILE A 1 196 ? 19.688 -4.754 -15.102 1 97.38 196 ILE A C 1
ATOM 1560 O O . ILE A 1 196 ? 19.594 -3.65 -14.555 1 97.38 196 ILE A O 1
ATOM 1564 N N . GLU A 1 197 ? 20.703 -5.148 -15.719 1 94.94 197 GLU A N 1
ATOM 1565 C CA . GLU A 1 197 ? 21.859 -4.266 -15.836 1 94.94 197 GLU A CA 1
ATOM 1566 C C . GLU A 1 197 ? 21.484 -2.967 -16.547 1 94.94 197 GLU A C 1
ATOM 1568 O O . GLU A 1 197 ? 21.906 -1.885 -16.125 1 94.94 197 GLU A O 1
ATOM 1573 N N . GLN A 1 198 ? 20.766 -3.102 -17.547 1 94.75 198 GLN A N 1
ATOM 1574 C CA . GLN A 1 198 ? 20.359 -1.942 -18.328 1 94.75 198 GLN A CA 1
ATOM 1575 C C . GLN A 1 198 ? 19.469 -1.011 -17.516 1 94.75 198 GLN A C 1
ATOM 1577 O O . GLN A 1 198 ? 19.672 0.204 -17.516 1 94.75 198 GLN A O 1
ATOM 1582 N N . GLU A 1 199 ? 18.484 -1.572 -16.859 1 92.94 199 GLU A N 1
ATOM 1583 C CA . GLU A 1 199 ? 17.469 -0.775 -16.203 1 92.94 199 GLU A CA 1
ATOM 1584 C C . GLU A 1 199 ? 17.969 -0.223 -14.867 1 92.94 199 GLU A C 1
ATOM 1586 O O . GLU A 1 199 ? 17.578 0.872 -14.453 1 92.94 199 GLU A O 1
ATOM 1591 N N . PHE A 1 200 ? 18.781 -0.881 -14.211 1 89.31 200 PHE A N 1
ATOM 1592 C CA . PHE A 1 200 ? 19.188 -0.487 -12.867 1 89.31 200 PHE A CA 1
ATOM 1593 C C . PHE A 1 200 ? 20.422 0.393 -12.914 1 89.31 200 PHE A C 1
ATOM 1595 O O . PHE A 1 200 ? 20.891 0.876 -11.883 1 89.31 200 PHE A O 1
ATOM 1602 N N . THR A 1 201 ? 20.906 0.632 -14.148 1 84.06 201 THR A N 1
ATOM 1603 C CA . THR A 1 201 ? 21.938 1.645 -14.344 1 84.06 201 THR A CA 1
ATOM 1604 C C . THR A 1 201 ? 21.312 3 -14.656 1 84.06 201 THR A C 1
ATOM 1606 O O . THR A 1 201 ? 21.953 4.039 -14.508 1 84.06 201 THR A O 1
ATOM 1609 N N . LYS A 1 202 ? 20.062 2.955 -14.992 1 83.62 202 LYS A N 1
ATOM 1610 C CA . LYS A 1 202 ? 19.312 4.176 -15.273 1 83.62 202 LYS A CA 1
ATOM 1611 C C . LYS A 1 202 ? 18.656 4.723 -14.016 1 83.62 202 LYS A C 1
ATOM 1613 O O . LYS A 1 202 ? 18.531 4.012 -13.008 1 83.62 202 LYS A O 1
ATOM 1618 N N . GLU A 1 203 ? 18.297 5.992 -14.164 1 82.62 203 GLU A N 1
ATOM 1619 C CA . GLU A 1 203 ? 17.484 6.574 -13.102 1 82.62 203 GLU A CA 1
ATOM 1620 C C . GLU A 1 203 ? 16.125 5.895 -13.023 1 82.62 203 GLU A C 1
ATOM 1622 O O . GLU A 1 203 ? 15.438 5.727 -14.031 1 82.62 203 GLU A O 1
ATOM 1627 N N . LYS A 1 204 ? 15.797 5.492 -11.844 1 84 204 LYS A N 1
ATOM 1628 C CA . LYS A 1 204 ? 14.539 4.766 -11.648 1 84 204 LYS A CA 1
ATOM 1629 C C . LYS A 1 204 ? 13.344 5.711 -11.703 1 84 204 LYS A C 1
ATOM 1631 O O . LYS A 1 204 ? 13.461 6.891 -11.367 1 84 204 LYS A O 1
ATOM 1636 N N . ASP A 1 205 ? 12.297 5.121 -12.211 1 88.69 205 ASP A N 1
ATOM 1637 C CA . ASP A 1 205 ? 11.023 5.809 -12.031 1 88.69 205 ASP A CA 1
ATOM 1638 C C . ASP A 1 205 ? 10.641 5.875 -10.555 1 88.69 205 ASP A C 1
ATOM 1640 O O . ASP A 1 205 ? 10.266 4.863 -9.953 1 88.69 205 ASP A O 1
ATOM 1644 N N . ALA A 1 206 ? 10.672 6.969 -10.016 1 85.12 206 ALA A N 1
ATOM 1645 C CA . ALA A 1 206 ? 10.617 7.152 -8.57 1 85.12 206 ALA A CA 1
ATOM 1646 C C . ALA A 1 206 ? 9.273 6.695 -8.016 1 85.12 206 ALA A C 1
ATOM 1648 O O . ALA A 1 206 ? 9.211 6.082 -6.945 1 85.12 206 ALA A O 1
ATOM 1649 N N . GLN A 1 207 ? 8.219 7.066 -8.672 1 87.94 207 GLN A N 1
ATOM 1650 C CA . GLN A 1 207 ? 6.895 6.699 -8.195 1 87.94 207 GLN A CA 1
ATOM 1651 C C . GLN A 1 207 ? 6.727 5.184 -8.148 1 87.94 207 GLN A C 1
ATOM 1653 O O . GLN A 1 207 ? 6.266 4.637 -7.141 1 87.94 207 GLN A O 1
ATOM 1658 N N . THR A 1 208 ? 7.102 4.547 -9.219 1 92.69 208 THR A N 1
ATOM 1659 C CA . THR A 1 208 ? 7.012 3.094 -9.305 1 92.69 208 THR A CA 1
ATOM 1660 C C . THR A 1 208 ? 7.898 2.434 -8.25 1 92.69 208 THR A C 1
ATOM 1662 O O . THR A 1 208 ? 7.457 1.524 -7.547 1 92.69 208 THR A O 1
ATOM 1665 N N . TRP A 1 209 ? 9.039 2.939 -8.188 1 91.56 209 TRP A N 1
ATOM 1666 C CA . TRP A 1 209 ? 9.992 2.379 -7.242 1 91.56 209 TRP A CA 1
ATOM 1667 C C . TRP A 1 209 ? 9.492 2.533 -5.809 1 91.56 209 TRP A C 1
ATOM 1669 O O . TRP A 1 209 ? 9.578 1.596 -5.012 1 91.56 209 TRP A O 1
ATOM 1679 N N . HIS A 1 210 ? 8.984 3.656 -5.523 1 89 210 HIS A N 1
ATOM 1680 C CA . HIS A 1 210 ? 8.477 3.93 -4.184 1 89 210 HIS A CA 1
ATOM 1681 C C . HIS A 1 210 ? 7.352 2.965 -3.818 1 89 210 HIS A C 1
ATOM 1683 O O . HIS A 1 210 ? 7.352 2.396 -2.725 1 89 210 HIS A O 1
ATOM 1689 N N . GLN A 1 211 ? 6.426 2.773 -4.668 1 91.44 211 GLN A N 1
ATOM 1690 C CA . GLN A 1 211 ? 5.32 1.857 -4.418 1 91.44 211 GLN A CA 1
ATOM 1691 C C . GLN A 1 211 ? 5.824 0.444 -4.141 1 91.44 211 GLN A C 1
ATOM 1693 O O . GLN A 1 211 ? 5.344 -0.227 -3.227 1 91.44 211 GLN A O 1
ATOM 1698 N N . ILE A 1 212 ? 6.781 0.014 -4.93 1 94.88 212 ILE A N 1
ATOM 1699 C CA . ILE A 1 212 ? 7.352 -1.318 -4.77 1 94.88 212 ILE A CA 1
ATOM 1700 C C . ILE A 1 212 ? 8.039 -1.425 -3.41 1 94.88 212 ILE A C 1
ATOM 1702 O O . ILE A 1 212 ? 7.855 -2.408 -2.689 1 94.88 212 ILE A O 1
ATOM 1706 N N . GLU A 1 213 ? 8.727 -0.431 -3.049 1 89 213 GLU A N 1
ATOM 1707 C CA . GLU A 1 213 ? 9.461 -0.422 -1.785 1 89 213 GLU A CA 1
ATOM 1708 C C . GLU A 1 213 ? 8.508 -0.519 -0.597 1 89 213 GLU A C 1
ATOM 1710 O O . GLU A 1 213 ? 8.836 -1.122 0.425 1 89 213 GLU A O 1
ATOM 1715 N N . ILE A 1 214 ? 7.383 0.012 -0.82 1 86.38 214 ILE A N 1
ATOM 1716 C CA . ILE A 1 214 ? 6.395 -0.002 0.251 1 86.38 214 ILE A CA 1
ATOM 1717 C C . ILE A 1 214 ? 5.742 -1.381 0.333 1 86.38 214 ILE A C 1
ATOM 1719 O O . ILE A 1 214 ? 5.434 -1.865 1.425 1 86.38 214 ILE A O 1
ATOM 1723 N N . ASP A 1 215 ? 5.598 -2.049 -0.729 1 93 215 ASP A N 1
ATOM 1724 C CA . ASP A 1 215 ? 4.879 -3.318 -0.78 1 93 215 ASP A CA 1
ATOM 1725 C C . ASP A 1 215 ? 5.777 -4.477 -0.354 1 93 215 ASP A C 1
ATOM 1727 O O . ASP A 1 215 ? 5.297 -5.469 0.198 1 93 215 ASP A O 1
ATOM 1731 N N . ILE A 1 216 ? 7.051 -4.309 -0.525 1 95.56 216 ILE A N 1
ATOM 1732 C CA . ILE A 1 216 ? 7.984 -5.418 -0.381 1 95.56 216 ILE A CA 1
ATOM 1733 C C . ILE A 1 216 ? 8 -5.895 1.069 1 95.56 216 ILE A C 1
ATOM 1735 O O . ILE A 1 216 ? 7.793 -7.082 1.341 1 95.56 216 ILE A O 1
ATOM 1739 N N . PRO A 1 217 ? 8.125 -5.02 2.023 1 90.94 217 PRO A N 1
ATOM 1740 C CA . PRO A 1 217 ? 8.18 -5.488 3.41 1 90.94 217 PRO A CA 1
ATOM 1741 C C . PRO A 1 217 ? 6.855 -6.086 3.881 1 90.94 217 PRO A C 1
ATOM 1743 O O . PRO A 1 217 ? 6.824 -6.84 4.855 1 90.94 217 PRO A O 1
ATOM 1746 N N . ARG A 1 218 ? 5.84 -5.762 3.16 1 90.94 218 ARG A N 1
ATOM 1747 C CA . ARG A 1 218 ? 4.523 -6.234 3.574 1 90.94 218 ARG A CA 1
ATOM 1748 C C . ARG A 1 218 ? 4.102 -7.457 2.768 1 90.94 218 ARG A C 1
ATOM 1750 O O . ARG A 1 218 ? 2.99 -7.965 2.936 1 90.94 218 ARG A O 1
ATOM 1757 N N . THR A 1 219 ? 4.906 -7.93 1.969 1 96.62 219 THR A N 1
ATOM 1758 C CA . THR A 1 219 ? 4.641 -9.125 1.176 1 96.62 219 THR A CA 1
ATOM 1759 C C . THR A 1 219 ? 4.879 -10.383 2.002 1 96.62 219 THR A C 1
ATOM 1761 O O . THR A 1 219 ? 6.02 -10.695 2.359 1 96.62 219 THR A O 1
ATOM 1764 N N . ASN A 1 220 ? 3.877 -11.039 2.301 1 96.06 220 ASN A N 1
ATOM 1765 C CA . ASN A 1 220 ? 3.904 -12.266 3.1 1 96.06 220 ASN A CA 1
ATOM 1766 C C . ASN A 1 220 ? 4.758 -12.094 4.355 1 96.06 220 ASN A C 1
ATOM 1768 O O . ASN A 1 220 ? 5.656 -12.898 4.613 1 96.06 220 ASN A O 1
ATOM 1772 N N . PRO A 1 221 ? 4.379 -11.156 5.156 1 92.62 221 PRO A N 1
ATOM 1773 C CA . PRO A 1 221 ? 5.223 -10.82 6.305 1 92.62 221 PRO A CA 1
ATOM 1774 C C . PRO A 1 221 ? 5.312 -11.945 7.324 1 92.62 221 PRO A C 1
ATOM 1776 O O . PRO A 1 221 ? 6.258 -11.992 8.117 1 92.62 221 PRO A O 1
ATOM 1779 N N . ARG A 1 222 ? 4.398 -12.875 7.301 1 92.81 222 ARG A N 1
ATOM 1780 C CA . ARG A 1 222 ? 4.395 -13.953 8.281 1 92.81 222 ARG A CA 1
ATOM 1781 C C . ARG A 1 222 ? 5.359 -15.062 7.879 1 92.81 222 ARG A C 1
ATOM 1783 O O . ARG A 1 222 ? 5.676 -15.945 8.68 1 92.81 222 ARG A O 1
ATOM 1790 N N . ILE A 1 223 ? 5.77 -15.109 6.664 1 97.38 223 ILE A N 1
ATOM 1791 C CA . ILE A 1 223 ? 6.727 -16.094 6.176 1 97.38 223 ILE A CA 1
ATOM 1792 C C . ILE A 1 223 ? 8.141 -15.531 6.262 1 97.38 223 ILE A C 1
ATOM 1794 O O . ILE A 1 223 ? 8.461 -14.531 5.609 1 97.38 223 ILE A O 1
ATOM 1798 N N . LYS A 1 224 ? 9.023 -16.172 6.969 1 97.88 224 LYS A N 1
ATOM 1799 C CA . LYS A 1 224 ? 10.359 -15.664 7.25 1 97.88 224 LYS A CA 1
ATOM 1800 C C . LYS A 1 224 ? 11.141 -15.414 5.957 1 97.88 224 LYS A C 1
ATOM 1802 O O . LYS A 1 224 ? 11.906 -14.453 5.867 1 97.88 224 LYS A O 1
ATOM 1807 N N . LEU A 1 225 ? 10.984 -16.188 5 1 98.5 225 LEU A N 1
ATOM 1808 C CA . LEU A 1 225 ? 11.648 -16.062 3.707 1 98.5 225 LEU A CA 1
ATOM 1809 C C . LEU A 1 225 ? 11.531 -14.648 3.172 1 98.5 225 LEU A C 1
ATOM 1811 O O . LEU A 1 225 ? 12.508 -14.086 2.668 1 98.5 225 LEU A O 1
ATOM 1815 N N . TYR A 1 226 ? 10.453 -14.102 3.367 1 98.5 226 TYR A N 1
ATOM 1816 C CA . TYR A 1 226 ? 10.172 -12.828 2.727 1 98.5 226 TYR A CA 1
ATOM 1817 C C . TYR A 1 226 ? 10.633 -11.664 3.604 1 98.5 226 TYR A C 1
ATOM 1819 O O . TYR A 1 226 ? 10.555 -10.5 3.193 1 98.5 226 TYR A O 1
ATOM 1827 N N . GLY A 1 227 ? 11.109 -11.961 4.746 1 96.94 227 GLY A N 1
ATOM 1828 C CA . GLY A 1 227 ? 11.703 -10.969 5.625 1 96.94 227 GLY A CA 1
ATOM 1829 C C . GLY A 1 227 ? 13.188 -10.773 5.395 1 96.94 227 GLY A C 1
ATOM 1830 O O . GLY A 1 227 ? 13.766 -9.781 5.848 1 96.94 227 GLY A O 1
ATOM 1831 N N . PHE A 1 228 ? 13.766 -11.695 4.672 1 97.44 228 PHE A N 1
ATOM 1832 C CA . PHE A 1 228 ? 15.203 -11.602 4.418 1 97.44 228 PHE A CA 1
ATOM 1833 C C . PHE A 1 228 ? 15.492 -10.523 3.381 1 97.44 228 PHE A C 1
ATOM 1835 O O . PHE A 1 228 ? 14.773 -10.391 2.391 1 97.44 228 PHE A O 1
ATOM 1842 N N . LYS A 1 229 ? 16.578 -9.828 3.566 1 93.69 229 LYS A N 1
ATOM 1843 C CA . LYS A 1 229 ? 16.969 -8.734 2.672 1 93.69 229 LYS A CA 1
ATOM 1844 C C . LYS A 1 229 ? 17.25 -9.258 1.264 1 93.69 229 LYS A C 1
ATOM 1846 O O . LYS A 1 229 ? 16.891 -8.602 0.277 1 93.69 229 LYS A O 1
ATOM 1851 N N . SER A 1 230 ? 17.859 -10.367 1.207 1 96.5 230 SER A N 1
ATOM 1852 C CA . SER A 1 230 ? 18.188 -10.953 -0.093 1 96.5 230 SER A CA 1
ATOM 1853 C C . SER A 1 230 ? 16.922 -11.219 -0.904 1 96.5 230 SER A C 1
ATOM 1855 O O . SER A 1 230 ? 16.859 -10.922 -2.1 1 96.5 230 SER A O 1
ATOM 1857 N N . THR A 1 231 ? 15.914 -11.742 -0.246 1 98.44 231 THR A N 1
ATOM 1858 C CA . THR A 1 231 ? 14.641 -12 -0.902 1 98.44 231 THR A CA 1
ATOM 1859 C C . THR A 1 231 ? 13.977 -10.695 -1.332 1 98.44 231 THR A C 1
ATOM 1861 O O . THR A 1 231 ? 13.484 -10.578 -2.455 1 98.44 231 THR A O 1
ATOM 1864 N N . GLN A 1 232 ? 14.008 -9.781 -0.46 1 97 232 GLN A N 1
ATOM 1865 C CA . GLN A 1 232 ? 13.391 -8.484 -0.726 1 97 232 GLN A CA 1
ATOM 1866 C C . GLN A 1 232 ? 14.047 -7.793 -1.917 1 97 232 GLN A C 1
ATOM 1868 O O . GLN A 1 232 ? 13.359 -7.258 -2.789 1 97 232 GLN A O 1
ATOM 1873 N N . ARG A 1 233 ? 15.312 -7.836 -2.035 1 95.44 233 ARG A N 1
ATOM 1874 C CA . ARG A 1 233 ? 16.031 -7.234 -3.148 1 95.44 233 ARG A CA 1
ATOM 1875 C C . ARG A 1 233 ? 15.719 -7.941 -4.461 1 95.44 233 ARG A C 1
ATOM 1877 O O . ARG A 1 233 ? 15.57 -7.301 -5.5 1 95.44 233 ARG A O 1
ATOM 1884 N N . SER A 1 234 ? 15.617 -9.227 -4.359 1 98.19 234 SER A N 1
ATOM 1885 C CA . SER A 1 234 ? 15.242 -10 -5.539 1 98.19 234 SER A CA 1
ATOM 1886 C C . SER A 1 234 ? 13.867 -9.586 -6.062 1 98.19 234 SER A C 1
ATOM 1888 O O . SER A 1 234 ? 13.703 -9.352 -7.262 1 98.19 234 SER A O 1
ATOM 1890 N N . LEU A 1 235 ? 12.969 -9.484 -5.121 1 98.62 235 LEU A N 1
ATOM 1891 C CA . LEU A 1 235 ? 11.609 -9.125 -5.512 1 98.62 235 LEU A CA 1
ATOM 1892 C C . LEU A 1 235 ? 11.562 -7.699 -6.055 1 98.62 235 LEU A C 1
ATOM 1894 O O . LEU A 1 235 ? 10.828 -7.414 -7 1 98.62 235 LEU A O 1
ATOM 1898 N N . GLU A 1 236 ? 12.312 -6.805 -5.484 1 96.88 236 GLU A N 1
ATOM 1899 C CA . GLU A 1 236 ? 12.398 -5.438 -5.98 1 96.88 236 GLU A CA 1
ATOM 1900 C C . GLU A 1 236 ? 12.852 -5.406 -7.438 1 96.88 236 GLU A C 1
ATOM 1902 O O . GLU A 1 236 ? 12.273 -4.699 -8.258 1 96.88 236 GLU A O 1
ATOM 1907 N N . ARG A 1 237 ? 13.859 -6.168 -7.742 1 97.62 237 ARG A N 1
ATOM 1908 C CA . ARG A 1 237 ? 14.398 -6.211 -9.102 1 97.62 237 ARG A CA 1
ATOM 1909 C C . ARG A 1 237 ? 13.383 -6.793 -10.078 1 97.62 237 ARG A C 1
ATOM 1911 O O . ARG A 1 237 ? 13.172 -6.246 -11.156 1 97.62 237 ARG A O 1
ATOM 1918 N N . ILE A 1 238 ? 12.734 -7.816 -9.648 1 98.81 238 ILE A N 1
ATOM 1919 C CA . ILE A 1 238 ? 11.766 -8.5 -10.492 1 98.81 238 ILE A CA 1
ATOM 1920 C C . ILE A 1 238 ? 10.594 -7.57 -10.797 1 98.81 238 ILE A C 1
ATOM 1922 O O . ILE A 1 238 ? 10.234 -7.383 -11.961 1 98.81 238 ILE A O 1
ATOM 1926 N N . LEU A 1 239 ? 10.07 -6.98 -9.781 1 98.62 239 LEU A N 1
ATOM 1927 C CA . LEU A 1 239 ? 8.859 -6.18 -9.906 1 98.62 239 LEU A CA 1
ATOM 1928 C C . LEU A 1 239 ? 9.141 -4.879 -10.656 1 98.62 239 LEU A C 1
ATOM 1930 O O . LEU A 1 239 ? 8.344 -4.461 -11.5 1 98.62 239 LEU A O 1
ATOM 1934 N N . TYR A 1 240 ? 10.258 -4.293 -10.375 1 97.75 240 TYR A N 1
ATOM 1935 C CA . TYR A 1 240 ? 10.578 -3.043 -11.055 1 97.75 240 TYR A CA 1
ATOM 1936 C C . TYR A 1 240 ? 10.82 -3.275 -12.539 1 97.75 240 TYR A C 1
ATOM 1938 O O . TYR A 1 240 ? 10.297 -2.545 -13.383 1 97.75 240 TYR A O 1
ATOM 1946 N N . LEU A 1 241 ? 11.602 -4.27 -12.836 1 98.5 241 LEU A N 1
ATOM 1947 C CA . LEU A 1 241 ? 11.859 -4.582 -14.234 1 98.5 241 LEU A CA 1
ATOM 1948 C C . LEU A 1 241 ? 10.555 -4.863 -14.977 1 98.5 241 LEU A C 1
ATOM 1950 O O . LEU A 1 241 ? 10.352 -4.371 -16.094 1 98.5 241 LEU A O 1
ATOM 1954 N N . TRP A 1 242 ? 9.75 -5.625 -14.352 1 98.56 242 TRP A N 1
ATOM 1955 C CA . TRP A 1 242 ? 8.492 -5.957 -15.008 1 98.56 242 TRP A CA 1
ATOM 1956 C C . TRP A 1 242 ? 7.672 -4.699 -15.281 1 98.56 242 TRP A C 1
ATOM 1958 O O . TRP A 1 242 ? 7.141 -4.523 -16.375 1 98.56 242 TRP A O 1
ATOM 1968 N N . ALA A 1 243 ? 7.551 -3.855 -14.297 1 97.44 243 ALA A N 1
ATOM 1969 C CA . ALA A 1 243 ? 6.738 -2.648 -14.406 1 97.44 243 ALA A CA 1
ATOM 1970 C C . ALA A 1 243 ? 7.238 -1.745 -15.523 1 97.44 243 ALA A C 1
ATOM 1972 O O . ALA A 1 243 ? 6.445 -1.223 -16.312 1 97.44 243 ALA A O 1
ATOM 1973 N N . VAL A 1 244 ? 8.5 -1.595 -15.656 1 96.12 244 VAL A N 1
ATOM 1974 C CA . VAL A 1 244 ? 9.086 -0.684 -16.641 1 96.12 244 VAL A CA 1
ATOM 1975 C C . VAL A 1 244 ? 8.938 -1.27 -18.031 1 96.12 244 VAL A C 1
ATOM 1977 O O . VAL A 1 244 ? 8.773 -0.531 -19.016 1 96.12 244 VAL A O 1
ATOM 1980 N N . ARG A 1 245 ? 8.898 -2.578 -18.125 1 96.69 245 ARG A N 1
ATOM 1981 C CA . ARG A 1 245 ? 8.773 -3.24 -19.422 1 96.69 245 ARG A CA 1
ATOM 1982 C C . ARG A 1 245 ? 7.312 -3.334 -19.844 1 96.69 245 ARG A C 1
ATOM 1984 O O . ARG A 1 245 ? 7.02 -3.668 -21 1 96.69 245 ARG A O 1
ATOM 1991 N N . HIS A 1 246 ? 6.457 -3.074 -18.969 1 96.81 246 HIS A N 1
ATOM 1992 C CA . HIS A 1 246 ? 5.027 -3.113 -19.266 1 96.81 246 HIS A CA 1
ATOM 1993 C C . HIS A 1 246 ? 4.348 -1.806 -18.875 1 96.81 246 HIS A C 1
ATOM 1995 O O . HIS A 1 246 ? 3.506 -1.783 -17.969 1 96.81 246 HIS A O 1
ATOM 2001 N N . PRO A 1 247 ? 4.582 -0.766 -19.594 1 93.88 247 PRO A N 1
ATOM 2002 C CA . PRO A 1 247 ? 4.145 0.581 -19.234 1 93.88 247 PRO A CA 1
ATOM 2003 C C . PRO A 1 247 ? 2.625 0.731 -19.25 1 93.88 247 PRO A C 1
ATOM 2005 O O . PRO A 1 247 ? 2.074 1.574 -18.531 1 93.88 247 PRO A O 1
ATOM 2008 N N . ALA A 1 248 ? 1.993 -0.123 -20.078 1 92.88 248 ALA A N 1
ATOM 2009 C CA . ALA A 1 248 ? 0.535 -0.046 -20.125 1 92.88 248 ALA A CA 1
ATOM 2010 C C . ALA A 1 248 ? -0.066 -0.363 -18.75 1 92.88 248 ALA A C 1
ATOM 2012 O O . ALA A 1 248 ? -1.109 0.181 -18.391 1 92.88 248 ALA A O 1
ATOM 2013 N N . SER A 1 249 ? 0.555 -1.162 -18.062 1 93.12 249 SER A N 1
ATOM 2014 C CA . SER A 1 249 ? 0.101 -1.554 -16.734 1 93.12 249 SER A CA 1
ATOM 2015 C C . SER A 1 249 ? 0.877 -0.816 -15.641 1 93.12 249 SER A C 1
ATOM 2017 O O . SER A 1 249 ? 0.283 -0.279 -14.703 1 93.12 249 SER A O 1
ATOM 2019 N N . GLY A 1 250 ? 2.176 -0.753 -15.93 1 94 250 GLY A N 1
ATOM 2020 C CA . GLY A 1 250 ? 3.029 -0.352 -14.82 1 94 250 GLY A CA 1
ATOM 2021 C C . GLY A 1 250 ? 2.93 -1.278 -13.625 1 94 250 GLY A C 1
ATOM 2022 O O . GLY A 1 250 ? 2.545 -2.441 -13.766 1 94 250 GLY A O 1
ATOM 2023 N N . TYR A 1 251 ? 3.41 -0.742 -12.438 1 94.81 251 TYR A N 1
ATOM 2024 C CA . TYR A 1 251 ? 3.258 -1.545 -11.227 1 94.81 251 TYR A CA 1
ATOM 2025 C C . TYR A 1 251 ? 1.921 -1.266 -10.555 1 94.81 251 TYR A C 1
ATOM 2027 O O . TYR A 1 251 ? 1.571 -0.109 -10.305 1 94.81 251 TYR A O 1
ATOM 2035 N N . VAL A 1 252 ? 1.202 -2.27 -10.32 1 92.94 252 VAL A N 1
ATOM 2036 C CA . VAL A 1 252 ? -0.056 -2.193 -9.586 1 92.94 252 VAL A CA 1
ATOM 2037 C C . VAL A 1 252 ? 0.032 -3.045 -8.32 1 92.94 252 VAL A C 1
ATOM 2039 O O . VAL A 1 252 ? 0.549 -4.164 -8.352 1 92.94 252 VAL A O 1
ATOM 2042 N N . GLN A 1 253 ? -0.505 -2.467 -7.266 1 90.94 253 GLN A N 1
ATOM 2043 C CA . GLN A 1 253 ? -0.52 -3.221 -6.016 1 90.94 253 GLN A CA 1
ATOM 2044 C C . GLN A 1 253 ? -1.231 -4.559 -6.191 1 90.94 253 GLN A C 1
ATOM 2046 O O . GLN A 1 253 ? -2.295 -4.629 -6.809 1 90.94 253 GLN A O 1
ATOM 2051 N N . GLY A 1 254 ? -0.638 -5.582 -5.672 1 93.25 254 GLY A N 1
ATOM 2052 C CA . GLY A 1 254 ? -1.13 -6.941 -5.828 1 93.25 254 GLY A CA 1
ATOM 2053 C C . GLY A 1 254 ? -0.215 -7.812 -6.668 1 93.25 254 GLY A C 1
ATOM 2054 O O . GLY A 1 254 ? -0.179 -9.031 -6.492 1 93.25 254 GLY A O 1
ATOM 2055 N N . ILE A 1 255 ? 0.506 -7.215 -7.547 1 97.06 255 ILE A N 1
ATOM 2056 C CA . ILE A 1 255 ? 1.414 -7.953 -8.414 1 97.06 255 ILE A CA 1
ATOM 2057 C C . ILE A 1 255 ? 2.547 -8.555 -7.59 1 97.06 255 ILE A C 1
ATOM 2059 O O . ILE A 1 255 ? 3.072 -9.617 -7.922 1 97.06 255 ILE A O 1
ATOM 2063 N N . ASN A 1 256 ? 2.994 -7.898 -6.488 1 97.5 256 ASN A N 1
ATOM 2064 C CA . ASN A 1 256 ? 4.016 -8.438 -5.594 1 97.5 256 ASN A CA 1
ATOM 2065 C C . ASN A 1 256 ? 3.633 -9.82 -5.074 1 97.5 256 ASN A C 1
ATOM 2067 O O . ASN A 1 256 ? 4.469 -10.719 -5.027 1 97.5 256 ASN A O 1
ATOM 2071 N N . ASP A 1 257 ? 2.357 -10 -4.832 1 97.19 257 ASP A N 1
ATOM 2072 C CA . ASP A 1 257 ? 1.881 -11.297 -4.352 1 97.19 257 ASP A CA 1
ATOM 2073 C C . ASP A 1 257 ? 2.043 -12.375 -5.418 1 97.19 257 ASP A C 1
ATOM 2075 O O . ASP A 1 257 ? 2.43 -13.508 -5.113 1 97.19 257 ASP A O 1
ATOM 2079 N N . LEU A 1 258 ? 1.788 -12.008 -6.605 1 98.38 258 LEU A N 1
ATOM 2080 C CA . LEU A 1 258 ? 1.76 -12.977 -7.691 1 98.38 258 LEU A CA 1
ATOM 2081 C C . LEU A 1 258 ? 3.162 -13.492 -7.996 1 98.38 258 LEU A C 1
ATOM 2083 O O . LEU A 1 258 ? 3.32 -14.578 -8.57 1 98.38 258 LEU A O 1
ATOM 2087 N N . ALA A 1 259 ? 4.176 -12.797 -7.586 1 98.75 259 ALA A N 1
ATOM 2088 C CA . ALA A 1 259 ? 5.551 -13.227 -7.824 1 98.75 259 ALA A CA 1
ATOM 2089 C C . ALA A 1 259 ? 5.973 -14.305 -6.824 1 98.75 259 ALA A C 1
ATOM 2091 O O . ALA A 1 259 ? 6.875 -15.094 -7.098 1 98.75 259 ALA A O 1
ATOM 2092 N N . THR A 1 260 ? 5.348 -14.359 -5.699 1 98.81 260 THR A N 1
ATOM 2093 C CA . THR A 1 260 ? 5.887 -15.07 -4.547 1 98.81 260 THR A CA 1
ATOM 2094 C C . THR A 1 260 ? 5.734 -16.578 -4.727 1 98.81 260 THR A C 1
ATOM 2096 O O . THR A 1 260 ? 6.629 -17.344 -4.363 1 98.81 260 THR A O 1
ATOM 2099 N N . PRO A 1 261 ? 4.613 -17.078 -5.266 1 98.69 261 PRO A N 1
ATOM 2100 C CA . PRO A 1 261 ? 4.562 -18.531 -5.473 1 98.69 261 PRO A CA 1
ATOM 2101 C C . PRO A 1 261 ? 5.664 -19.031 -6.406 1 98.69 261 PRO A C 1
ATOM 2103 O O . PRO A 1 261 ? 6.27 -20.078 -6.145 1 98.69 261 PRO A O 1
ATOM 2106 N N . PHE A 1 262 ? 5.926 -18.297 -7.434 1 98.88 262 PHE A N 1
ATOM 2107 C CA . PHE A 1 262 ? 7.008 -18.656 -8.344 1 98.88 262 PHE A CA 1
ATOM 2108 C C . PHE A 1 262 ? 8.352 -18.625 -7.629 1 98.88 262 PHE A C 1
ATOM 2110 O O . PHE A 1 262 ? 9.117 -19.594 -7.691 1 98.88 262 PHE A O 1
ATOM 2117 N N . TYR A 1 263 ? 8.594 -17.531 -6.949 1 98.88 263 TYR A N 1
ATOM 2118 C CA . TYR A 1 263 ? 9.875 -17.344 -6.273 1 98.88 263 TYR A CA 1
ATOM 2119 C C . TYR A 1 263 ? 10.148 -18.469 -5.285 1 98.88 263 TYR A C 1
ATOM 2121 O O . TYR A 1 263 ? 11.227 -19.062 -5.297 1 98.88 263 TYR A O 1
ATOM 2129 N N . GLN A 1 264 ? 9.133 -18.75 -4.504 1 98.56 264 GLN A N 1
ATOM 2130 C CA . GLN A 1 264 ? 9.273 -19.781 -3.486 1 98.56 264 GLN A CA 1
ATOM 2131 C C . GLN A 1 264 ? 9.461 -21.156 -4.125 1 98.56 264 GLN A C 1
ATOM 2133 O O . GLN A 1 264 ? 10.297 -21.938 -3.682 1 98.56 264 GLN A O 1
ATOM 2138 N N . THR A 1 265 ? 8.703 -21.453 -5.121 1 98.5 265 THR A N 1
ATOM 2139 C CA . THR A 1 265 ? 8.781 -22.734 -5.805 1 98.5 265 THR A CA 1
ATOM 2140 C C . THR A 1 265 ? 10.133 -22.906 -6.492 1 98.5 265 THR A C 1
ATOM 2142 O O . THR A 1 265 ? 10.766 -23.953 -6.371 1 98.5 265 THR A O 1
ATOM 2145 N N . PHE A 1 266 ? 10.617 -21.891 -7.137 1 98.69 266 PHE A N 1
ATOM 2146 C CA . PHE A 1 266 ? 11.883 -22 -7.855 1 98.69 266 PHE A CA 1
ATOM 2147 C C . PHE A 1 266 ? 13.055 -22.031 -6.883 1 98.69 266 PHE A C 1
ATOM 2149 O O . PHE A 1 266 ? 14.047 -22.719 -7.125 1 98.69 266 PHE A O 1
ATOM 2156 N N . LEU A 1 267 ? 12.938 -21.297 -5.785 1 98.62 267 LEU A N 1
ATOM 2157 C CA . LEU A 1 267 ? 13.953 -21.359 -4.738 1 98.62 267 LEU A CA 1
ATOM 2158 C C . LEU A 1 267 ? 14.07 -22.781 -4.195 1 98.62 267 LEU A C 1
ATOM 2160 O O . LEU A 1 267 ? 15.18 -23.25 -3.9 1 98.62 267 LEU A O 1
ATOM 2164 N N . SER A 1 268 ? 13 -23.5 -4.113 1 97.56 268 SER A N 1
ATOM 2165 C CA . SER A 1 268 ? 12.977 -24.844 -3.543 1 97.56 268 SER A CA 1
ATOM 2166 C C . SER A 1 268 ? 13.828 -25.812 -4.367 1 97.56 268 SER A C 1
ATOM 2168 O O . SER A 1 268 ? 14.289 -26.828 -3.854 1 97.56 268 SER A O 1
ATOM 2170 N N . ALA A 1 269 ? 14.062 -25.5 -5.605 1 96.69 269 ALA A N 1
ATOM 2171 C CA . ALA A 1 269 ? 14.859 -26.359 -6.484 1 96.69 269 ALA A CA 1
ATOM 2172 C C . ALA A 1 269 ? 16.344 -26.266 -6.133 1 96.69 269 ALA A C 1
ATOM 2174 O O . ALA A 1 269 ? 17.141 -27.109 -6.559 1 96.69 269 ALA A O 1
ATOM 2175 N N . TYR A 1 270 ? 16.719 -25.297 -5.367 1 96.81 270 TYR A N 1
ATOM 2176 C CA . TYR A 1 270 ? 18.125 -25.062 -5.09 1 96.81 270 TYR A CA 1
ATOM 2177 C C . TYR A 1 270 ? 18.469 -25.406 -3.648 1 96.81 270 TYR A C 1
ATOM 2179 O O . TYR A 1 270 ? 19.578 -25.156 -3.189 1 96.81 270 TYR A O 1
ATOM 2187 N N . ILE A 1 271 ? 17.5 -25.938 -2.943 1 95.12 271 ILE A N 1
ATOM 2188 C CA . ILE A 1 271 ? 17.766 -26.281 -1.553 1 95.12 271 ILE A CA 1
ATOM 2189 C C . ILE A 1 271 ? 17.469 -27.766 -1.329 1 95.12 271 ILE A C 1
ATOM 2191 O O . ILE A 1 271 ? 16.75 -28.391 -2.123 1 95.12 271 ILE A O 1
ATOM 2195 N N . LYS A 1 272 ? 18 -28.312 -0.204 1 89.94 272 LYS A N 1
ATOM 2196 C CA . LYS A 1 272 ? 17.797 -29.719 0.109 1 89.94 272 LYS A CA 1
ATOM 2197 C C . LYS A 1 272 ? 16.328 -30 0.446 1 89.94 272 LYS A C 1
ATOM 2199 O O . LYS A 1 272 ? 15.641 -29.141 1.006 1 89.94 272 LYS A O 1
ATOM 2204 N N . ASP A 1 273 ? 15.898 -31.188 0.187 1 84.25 273 ASP A N 1
ATOM 2205 C CA . ASP A 1 273 ? 14.5 -31.562 0.352 1 84.25 273 ASP A CA 1
ATOM 2206 C C . ASP A 1 273 ? 14.07 -31.453 1.812 1 84.25 273 ASP A C 1
ATOM 2208 O O . ASP A 1 273 ? 12.906 -31.172 2.102 1 84.25 273 ASP A O 1
ATOM 2212 N N . GLU A 1 274 ? 14.906 -31.547 2.668 1 87.25 274 GLU A N 1
ATOM 2213 C CA . GLU A 1 274 ? 14.578 -31.516 4.09 1 87.25 274 GLU A CA 1
ATOM 2214 C C . GLU A 1 274 ? 14.5 -30.094 4.613 1 87.25 274 GLU A C 1
ATOM 2216 O O . GLU A 1 274 ? 13.977 -29.844 5.703 1 87.25 274 GLU A O 1
ATOM 2221 N N . THR A 1 275 ? 14.898 -29.203 3.744 1 91.06 275 THR A N 1
ATOM 2222 C CA . THR A 1 275 ? 14.961 -27.812 4.176 1 91.06 275 THR A CA 1
ATOM 2223 C C . THR A 1 275 ? 13.617 -27.125 3.971 1 91.06 275 THR A C 1
ATOM 2225 O O . THR A 1 275 ? 12.992 -27.266 2.918 1 91.06 275 THR A O 1
ATOM 2228 N N . ASP A 1 276 ? 13.188 -26.5 5 1 95.94 276 ASP A N 1
ATOM 2229 C CA . ASP A 1 276 ? 11.961 -25.703 4.906 1 95.94 276 ASP A CA 1
ATOM 2230 C C . ASP A 1 276 ? 12.203 -24.406 4.137 1 95.94 276 ASP A C 1
ATOM 2232 O O . ASP A 1 276 ? 12.828 -23.469 4.652 1 95.94 276 ASP A O 1
ATOM 2236 N N . VAL A 1 277 ? 11.656 -24.312 2.975 1 97.19 277 VAL A N 1
ATOM 2237 C CA . VAL A 1 277 ? 11.898 -23.188 2.07 1 97.19 277 VAL A CA 1
ATOM 2238 C C . VAL A 1 277 ? 11.398 -21.891 2.707 1 97.19 277 VAL A C 1
ATOM 2240 O O . VAL A 1 277 ? 11.953 -20.812 2.469 1 97.19 277 VAL A O 1
ATOM 2243 N N . THR A 1 278 ? 10.375 -21.891 3.547 1 97.25 278 THR A N 1
ATOM 2244 C CA . THR A 1 278 ? 9.75 -20.703 4.137 1 97.25 278 THR A CA 1
ATOM 2245 C C . THR A 1 278 ? 10.68 -20.062 5.168 1 97.25 278 THR A C 1
ATOM 2247 O O . THR A 1 278 ? 10.461 -18.922 5.574 1 97.25 278 THR A O 1
ATOM 2250 N N . GLN A 1 279 ? 11.711 -20.797 5.551 1 97.25 279 GLN A N 1
ATOM 2251 C CA . GLN A 1 279 ? 12.641 -20.312 6.555 1 97.25 279 GLN A CA 1
ATOM 2252 C C . GLN A 1 279 ? 14.031 -20.109 5.961 1 97.25 279 GLN A C 1
ATOM 2254 O O . GLN A 1 279 ? 14.969 -19.703 6.668 1 97.25 279 GLN A O 1
ATOM 2259 N N . PHE A 1 280 ? 14.195 -20.359 4.75 1 97.75 280 PHE A N 1
ATOM 2260 C CA . PHE A 1 280 ? 15.508 -20.406 4.121 1 97.75 280 PHE A CA 1
ATOM 2261 C C . PHE A 1 280 ? 15.953 -19.016 3.688 1 97.75 280 PHE A C 1
ATOM 2263 O O . PHE A 1 280 ? 15.203 -18.281 3.031 1 97.75 280 PHE A O 1
ATOM 2270 N N . ASP A 1 281 ? 17.125 -18.656 4.02 1 97.62 281 ASP A N 1
ATOM 2271 C CA . ASP A 1 281 ? 17.734 -17.391 3.58 1 97.62 281 ASP A CA 1
ATOM 2272 C C . ASP A 1 281 ? 18.5 -17.578 2.271 1 97.62 281 ASP A C 1
ATOM 2274 O O . ASP A 1 281 ? 19.578 -18.188 2.258 1 97.62 281 ASP A O 1
ATOM 2278 N N . PRO A 1 282 ? 18.078 -16.969 1.211 1 97.69 282 PRO A N 1
ATOM 2279 C CA . PRO A 1 282 ? 18.703 -17.188 -0.094 1 97.69 282 PRO A CA 1
ATOM 2280 C C . PRO A 1 282 ? 20.125 -16.609 -0.168 1 97.69 282 PRO A C 1
ATOM 2282 O O . PRO A 1 282 ? 20.875 -16.953 -1.075 1 97.69 282 PRO A O 1
ATOM 2285 N N . SER A 1 283 ? 20.469 -15.758 0.761 1 96.25 283 SER A N 1
ATOM 2286 C CA . SER A 1 283 ? 21.797 -15.164 0.736 1 96.25 283 SER A CA 1
ATOM 2287 C C . SER A 1 283 ? 22.875 -16.234 0.883 1 96.25 283 SER A C 1
ATOM 2289 O O . SER A 1 283 ? 24.047 -15.984 0.564 1 96.25 283 SER A O 1
ATOM 2291 N N . THR A 1 284 ? 22.5 -17.391 1.332 1 96.5 284 THR A N 1
ATOM 2292 C CA . THR A 1 284 ? 23.438 -18.5 1.533 1 96.5 284 THR A CA 1
ATOM 2293 C C . THR A 1 284 ? 23.719 -19.203 0.216 1 96.5 284 THR A C 1
ATOM 2295 O O . THR A 1 284 ? 24.656 -20.016 0.131 1 96.5 284 THR A O 1
ATOM 2298 N N . LEU A 1 285 ? 23.016 -18.922 -0.807 1 97.5 285 LEU A N 1
ATOM 2299 C CA . LEU A 1 285 ? 23.203 -19.531 -2.123 1 97.5 285 LEU A CA 1
ATOM 2300 C C . LEU A 1 285 ? 24.219 -18.719 -2.941 1 97.5 285 LEU A C 1
ATOM 2302 O O . LEU A 1 285 ? 24.406 -17.531 -2.703 1 97.5 285 LEU A O 1
ATOM 2306 N N . PRO A 1 286 ? 24.828 -19.438 -3.924 1 96.94 286 PRO A N 1
ATOM 2307 C CA . PRO A 1 286 ? 25.672 -18.688 -4.871 1 96.94 286 PRO A CA 1
ATOM 2308 C C . PRO A 1 286 ? 24.891 -17.656 -5.668 1 96.94 286 PRO A C 1
ATOM 2310 O O . PRO A 1 286 ? 23.719 -17.875 -5.98 1 96.94 286 PRO A O 1
ATOM 2313 N N . LYS A 1 287 ? 25.547 -16.609 -6.023 1 96.38 287 LYS A N 1
ATOM 2314 C CA . LYS A 1 287 ? 24.906 -15.508 -6.746 1 96.38 287 LYS A CA 1
ATOM 2315 C C . LYS A 1 287 ? 24.234 -16 -8.023 1 96.38 287 LYS A C 1
ATOM 2317 O O . LYS A 1 287 ? 23.141 -15.555 -8.367 1 96.38 287 LYS A O 1
ATOM 2322 N N . ASP A 1 288 ? 24.906 -16.922 -8.688 1 96.62 288 ASP A N 1
ATOM 2323 C CA . ASP A 1 288 ? 24.375 -17.453 -9.938 1 96.62 288 ASP A CA 1
ATOM 2324 C C . ASP A 1 288 ? 23.016 -18.125 -9.711 1 96.62 288 ASP A C 1
ATOM 2326 O O . ASP A 1 288 ? 22.141 -18.062 -10.578 1 96.62 288 ASP A O 1
ATOM 2330 N N . SER A 1 289 ? 22.906 -18.812 -8.586 1 97.62 289 SER A N 1
ATOM 2331 C CA . SER A 1 289 ? 21.641 -19.469 -8.25 1 97.62 289 SER A CA 1
ATOM 2332 C C . SER A 1 289 ? 20.547 -18.438 -7.977 1 97.62 289 SER A C 1
ATOM 2334 O O . SER A 1 289 ? 19.406 -18.594 -8.438 1 97.62 289 SER A O 1
ATOM 2336 N N . ILE A 1 290 ? 20.891 -17.406 -7.277 1 98.06 290 ILE A N 1
ATOM 2337 C CA . ILE A 1 290 ? 19.938 -16.344 -6.961 1 98.06 290 ILE A CA 1
ATOM 2338 C C . ILE A 1 290 ? 19.484 -15.656 -8.25 1 98.06 290 ILE A C 1
ATOM 2340 O O . ILE A 1 290 ? 18.281 -15.414 -8.438 1 98.06 290 ILE A O 1
ATOM 2344 N N . ASP A 1 291 ? 20.406 -15.422 -9.125 1 98.19 291 ASP A N 1
ATOM 2345 C CA . ASP A 1 291 ? 20.094 -14.805 -10.414 1 98.19 291 ASP A CA 1
ATOM 2346 C C . ASP A 1 291 ? 19.156 -15.68 -11.242 1 98.19 291 ASP A C 1
ATOM 2348 O O . ASP A 1 291 ? 18.25 -15.172 -11.906 1 98.19 291 ASP A O 1
ATOM 2352 N N . ALA A 1 292 ? 19.453 -16.906 -11.195 1 98.25 292 ALA A N 1
ATOM 2353 C CA . ALA A 1 292 ? 18.609 -17.844 -11.945 1 98.25 292 ALA A CA 1
ATOM 2354 C C . ALA A 1 292 ? 17.188 -17.875 -11.398 1 98.25 292 ALA A C 1
ATOM 2356 O O . ALA A 1 292 ? 16.219 -17.875 -12.172 1 98.25 292 ALA A O 1
ATOM 2357 N N . ILE A 1 293 ? 17.047 -17.891 -10.07 1 98.62 293 ILE A N 1
ATOM 2358 C CA . ILE A 1 293 ? 15.75 -17.891 -9.414 1 98.62 293 ILE A CA 1
ATOM 2359 C C . ILE A 1 293 ? 14.977 -16.625 -9.781 1 98.62 293 ILE A C 1
ATOM 2361 O O . ILE A 1 293 ? 13.797 -16.703 -10.125 1 98.62 293 ILE A O 1
ATOM 2365 N N . GLU A 1 294 ? 15.609 -15.516 -9.805 1 98.56 294 GLU A N 1
ATOM 2366 C CA . GLU A 1 294 ? 15 -14.25 -10.188 1 98.56 294 GLU A CA 1
ATOM 2367 C C . GLU A 1 294 ? 14.5 -14.281 -11.625 1 98.56 294 GLU A C 1
ATOM 2369 O O . GLU A 1 294 ? 13.367 -13.891 -11.906 1 98.56 294 GLU A O 1
ATOM 2374 N N . ALA A 1 295 ? 15.422 -14.75 -12.438 1 98.88 295 ALA A N 1
ATOM 2375 C CA . ALA A 1 295 ? 15.109 -14.766 -13.859 1 98.88 295 ALA A CA 1
ATOM 2376 C C . ALA A 1 295 ? 13.906 -15.648 -14.156 1 98.88 295 ALA A C 1
ATOM 2378 O O . ALA A 1 295 ? 12.992 -15.25 -14.875 1 98.88 295 ALA A O 1
ATOM 2379 N N . ASP A 1 296 ? 13.953 -16.828 -13.602 1 98.88 296 ASP A N 1
ATOM 2380 C CA . ASP A 1 296 ? 12.859 -17.766 -13.812 1 98.88 296 ASP A CA 1
ATOM 2381 C C . ASP A 1 296 ? 11.547 -17.203 -13.25 1 98.88 296 ASP A C 1
ATOM 2383 O O . ASP A 1 296 ? 10.492 -17.344 -13.875 1 98.88 296 ASP A O 1
ATOM 2387 N N . THR A 1 297 ? 11.617 -16.547 -12.078 1 98.94 297 THR A N 1
ATOM 2388 C CA . THR A 1 297 ? 10.445 -15.93 -11.477 1 98.94 297 THR A CA 1
ATOM 2389 C C . THR A 1 297 ? 9.906 -14.812 -12.367 1 98.94 297 THR A C 1
ATOM 2391 O O . THR A 1 297 ? 8.703 -14.727 -12.617 1 98.94 297 THR A O 1
ATOM 2394 N N . PHE A 1 298 ? 10.828 -14.078 -12.898 1 98.88 298 PHE A N 1
ATOM 2395 C CA . PHE A 1 298 ? 10.461 -12.961 -13.75 1 98.88 298 PHE A CA 1
ATOM 2396 C C . PHE A 1 298 ? 9.711 -13.445 -14.992 1 98.88 298 PHE A C 1
ATOM 2398 O O . PHE A 1 298 ? 8.641 -12.93 -15.312 1 98.88 298 PHE A O 1
ATOM 2405 N N . TRP A 1 299 ? 10.227 -14.344 -15.664 1 98.88 299 TRP A N 1
ATOM 2406 C CA . TRP A 1 299 ? 9.656 -14.797 -16.938 1 98.88 299 TRP A CA 1
ATOM 2407 C C . TRP A 1 299 ? 8.336 -15.516 -16.703 1 98.88 299 TRP A C 1
ATOM 2409 O O . TRP A 1 299 ? 7.391 -15.344 -17.484 1 98.88 299 TRP A O 1
ATOM 2419 N N . CYS A 1 300 ? 8.273 -16.297 -15.656 1 98.81 300 CYS A N 1
ATOM 2420 C CA . CYS A 1 300 ? 7.027 -17 -15.375 1 98.81 300 CYS A CA 1
ATOM 2421 C C . CYS A 1 300 ? 5.945 -16.031 -14.914 1 98.81 300 CYS A C 1
ATOM 2423 O O . CYS A 1 300 ? 4.777 -16.188 -15.273 1 98.81 300 CYS A O 1
ATOM 2425 N N . LEU A 1 301 ? 6.316 -15.039 -14.148 1 98.75 301 LEU A N 1
ATOM 2426 C CA . LEU A 1 301 ? 5.387 -13.977 -13.773 1 98.75 301 LEU A CA 1
ATOM 2427 C C . LEU A 1 301 ? 4.863 -13.258 -15.008 1 98.75 301 LEU A C 1
ATOM 2429 O O . LEU A 1 301 ? 3.67 -12.961 -15.109 1 98.75 301 LEU A O 1
ATOM 2433 N N . THR A 1 302 ? 5.754 -12.977 -15.891 1 98.5 302 THR A N 1
ATOM 2434 C CA . THR A 1 302 ? 5.391 -12.297 -17.125 1 98.5 302 THR A CA 1
ATOM 2435 C C . THR A 1 302 ? 4.348 -13.102 -17.906 1 98.5 302 THR A C 1
ATOM 2437 O O . THR A 1 302 ? 3.348 -12.555 -18.359 1 98.5 302 THR A O 1
ATOM 2440 N N . LYS A 1 303 ? 4.602 -14.398 -17.984 1 97.75 303 LYS A N 1
ATOM 2441 C CA . LYS A 1 303 ? 3.67 -15.281 -18.688 1 97.75 303 LYS A CA 1
ATOM 2442 C C . LYS A 1 303 ? 2.305 -15.289 -18.016 1 97.75 303 LYS A C 1
ATOM 2444 O O . LYS A 1 303 ? 1.271 -15.266 -18.688 1 97.75 303 LYS A O 1
ATOM 2449 N N . LEU A 1 304 ? 2.32 -15.344 -16.703 1 98.06 304 LEU A N 1
ATOM 2450 C CA . LEU A 1 304 ? 1.069 -15.328 -15.953 1 98.06 304 LEU A CA 1
ATOM 2451 C C . LEU A 1 304 ? 0.301 -14.039 -16.203 1 98.06 304 LEU A C 1
ATOM 2453 O O . LEU A 1 304 ? -0.883 -14.07 -16.547 1 98.06 304 LEU A O 1
ATOM 2457 N N . LEU A 1 305 ? 0.937 -12.922 -16.109 1 97.88 305 LEU A N 1
ATOM 2458 C CA . LEU A 1 305 ? 0.296 -11.617 -16.188 1 97.88 305 LEU A CA 1
ATOM 2459 C C . LEU A 1 305 ? -0.174 -11.32 -17.594 1 97.88 305 LEU A C 1
ATOM 2461 O O . LEU A 1 305 ? -1.142 -10.586 -17.797 1 97.88 305 LEU A O 1
ATOM 2465 N N . GLU A 1 306 ? 0.463 -11.938 -18.578 1 96.19 306 GLU A N 1
ATOM 2466 C CA . GLU A 1 306 ? 0.012 -11.82 -19.953 1 96.19 306 GLU A CA 1
ATOM 2467 C C . GLU A 1 306 ? -1.398 -12.375 -20.125 1 96.19 306 GLU A C 1
ATOM 2469 O O . GLU A 1 306 ? -2.189 -11.852 -20.906 1 96.19 306 GLU A O 1
ATOM 2474 N N . GLY A 1 307 ? -1.675 -13.336 -19.422 1 96 307 GLY A N 1
ATOM 2475 C CA . GLY A 1 307 ? -2.979 -13.969 -19.516 1 96 307 GLY A CA 1
ATOM 2476 C C . GLY A 1 307 ? -4.078 -13.188 -18.828 1 96 307 GLY A C 1
ATOM 2477 O O . GLY A 1 307 ? -5.266 -13.414 -19.094 1 96 307 GLY A O 1
ATOM 2478 N N . ILE A 1 308 ? -3.666 -12.227 -17.953 1 97.5 308 ILE A N 1
ATOM 2479 C CA . ILE A 1 308 ? -4.66 -11.445 -17.234 1 97.5 308 ILE A CA 1
ATOM 2480 C C . ILE A 1 308 ? -4.25 -9.969 -17.234 1 97.5 308 ILE A C 1
ATOM 2482 O O . ILE A 1 308 ? -4.371 -9.289 -16.203 1 97.5 308 ILE A O 1
ATOM 2486 N N . GLN A 1 309 ? -3.766 -9.516 -18.266 1 96 309 GLN A N 1
ATOM 2487 C CA . GLN A 1 309 ? -3.248 -8.156 -18.391 1 96 309 GLN A CA 1
ATOM 2488 C C . GLN A 1 309 ? -4.34 -7.125 -18.125 1 96 309 GLN A C 1
ATOM 2490 O O . GLN A 1 309 ? -4.074 -6.078 -17.531 1 96 309 GLN A O 1
ATOM 2495 N N . ASP A 1 310 ? -5.551 -7.473 -18.516 1 96.69 310 ASP A N 1
ATOM 2496 C CA . ASP A 1 310 ? -6.672 -6.547 -18.375 1 96.69 310 ASP A CA 1
ATOM 2497 C C . ASP A 1 310 ? -6.992 -6.285 -16.906 1 96.69 310 ASP A C 1
ATOM 2499 O O . ASP A 1 310 ? -7.695 -5.328 -16.578 1 96.69 310 ASP A O 1
ATOM 2503 N N . ASN A 1 311 ? -6.492 -7.137 -16.047 1 96.56 311 ASN A N 1
ATOM 2504 C CA . ASN A 1 311 ? -6.711 -6.938 -14.625 1 96.56 311 ASN A CA 1
ATOM 2505 C C . ASN A 1 311 ? -5.883 -5.773 -14.086 1 96.56 311 ASN A C 1
ATOM 2507 O O . ASN A 1 311 ? -6.168 -5.25 -13.008 1 96.56 311 ASN A O 1
ATOM 2511 N N . TYR A 1 312 ? -4.855 -5.32 -14.852 1 95.62 312 TYR A N 1
ATOM 2512 C CA . TYR A 1 312 ? -3.889 -4.426 -14.234 1 95.62 312 TYR A CA 1
ATOM 2513 C C . TYR A 1 312 ? -3.691 -3.166 -15.07 1 95.62 312 TYR A C 1
ATOM 2515 O O . TYR A 1 312 ? -2.85 -2.324 -14.75 1 95.62 312 TYR A O 1
ATOM 2523 N N . ILE A 1 313 ? -4.445 -3.023 -16.062 1 94.06 313 ILE A N 1
ATOM 2524 C CA . ILE A 1 313 ? -4.398 -1.782 -16.828 1 94.06 313 ILE A CA 1
ATOM 2525 C C . ILE A 1 313 ? -5.438 -0.803 -16.281 1 94.06 313 ILE A C 1
ATOM 2527 O O . ILE A 1 313 ? -6.238 -1.155 -15.406 1 94.06 313 ILE A O 1
ATOM 2531 N N . HIS A 1 314 ? -5.387 0.401 -16.781 1 86.88 314 HIS A N 1
ATOM 2532 C CA . HIS A 1 314 ? -6.25 1.472 -16.297 1 86.88 314 HIS A CA 1
ATOM 2533 C C . HIS A 1 314 ? -7.711 1.032 -16.281 1 86.88 314 HIS A C 1
ATOM 2535 O O . HIS A 1 314 ? -8.188 0.392 -17.219 1 86.88 314 HIS A O 1
ATOM 2541 N N . ALA A 1 315 ? -8.398 1.324 -15.258 1 87 315 ALA A N 1
ATOM 2542 C CA . ALA A 1 315 ? -9.812 1.055 -15.016 1 87 315 ALA A CA 1
ATOM 2543 C C . ALA A 1 315 ? -10.039 -0.422 -14.703 1 87 315 ALA A C 1
ATOM 2545 O O . ALA A 1 315 ? -11.148 -0.819 -14.336 1 87 315 ALA A O 1
ATOM 2546 N N . GLN A 1 316 ? -9.039 -1.333 -14.93 1 93.12 316 GLN A N 1
ATOM 2547 C CA . GLN A 1 316 ? -9.023 -2.742 -14.555 1 93.12 316 GLN A CA 1
ATOM 2548 C C . GLN A 1 316 ? -10.258 -3.469 -15.078 1 93.12 316 GLN A C 1
ATOM 2550 O O . GLN A 1 316 ? -10.961 -4.133 -14.32 1 93.12 316 GLN A O 1
ATOM 2555 N N . PRO A 1 317 ? -10.5 -3.391 -16.438 1 95.19 317 PRO A N 1
ATOM 2556 C CA . PRO A 1 317 ? -11.688 -4.004 -17.031 1 95.19 317 PRO A CA 1
ATOM 2557 C C . PRO A 1 317 ? -11.758 -5.512 -16.797 1 95.19 317 PRO A C 1
ATOM 2559 O O . PRO A 1 317 ? -12.852 -6.078 -16.719 1 95.19 317 PRO A O 1
ATOM 2562 N N . GLY A 1 318 ? -10.594 -6.16 -16.734 1 96.81 318 GLY A N 1
ATOM 2563 C CA . GLY A 1 318 ? -10.57 -7.586 -16.453 1 96.81 318 GLY A CA 1
ATOM 2564 C C . GLY A 1 318 ? -11.203 -7.941 -15.117 1 96.81 318 GLY A C 1
ATOM 2565 O O . GLY A 1 318 ? -12 -8.875 -15.039 1 96.81 318 GLY A O 1
ATOM 2566 N N . ILE A 1 319 ? -10.883 -7.219 -14.133 1 96.69 319 ILE A N 1
ATOM 2567 C CA . ILE A 1 319 ? -11.43 -7.461 -12.805 1 96.69 319 ILE A CA 1
ATOM 2568 C C . ILE A 1 319 ? -12.938 -7.211 -12.805 1 96.69 319 ILE A C 1
ATOM 2570 O O . ILE A 1 319 ? -13.703 -8 -12.258 1 96.69 319 ILE A O 1
ATOM 2574 N N . ILE A 1 320 ? -13.344 -6.156 -13.43 1 94.31 320 ILE A N 1
ATOM 2575 C CA . ILE A 1 320 ? -14.758 -5.809 -13.5 1 94.31 320 ILE A CA 1
ATOM 2576 C C . ILE A 1 320 ? -15.531 -6.938 -14.18 1 94.31 320 ILE A C 1
ATOM 2578 O O . ILE A 1 320 ? -16.594 -7.355 -13.695 1 94.31 320 ILE A O 1
ATOM 2582 N N . ARG A 1 321 ? -15.008 -7.426 -15.234 1 97.12 321 ARG A N 1
ATOM 2583 C CA . ARG A 1 321 ? -15.633 -8.531 -15.945 1 97.12 321 ARG A CA 1
ATOM 2584 C C . ARG A 1 321 ? -15.719 -9.773 -15.055 1 97.12 321 ARG A C 1
ATOM 2586 O O . ARG A 1 321 ? -16.766 -10.422 -14.984 1 97.12 321 ARG A O 1
ATOM 2593 N N . GLN A 1 322 ? -14.672 -10.07 -14.375 1 98 322 GLN A N 1
ATOM 2594 C CA . GLN A 1 322 ? -14.617 -11.25 -13.531 1 98 322 GLN A CA 1
ATOM 2595 C C . GLN A 1 322 ? -15.586 -11.141 -12.359 1 98 322 GLN A C 1
ATOM 2597 O O . GLN A 1 322 ? -16.25 -12.117 -12 1 98 322 GLN A O 1
ATOM 2602 N N . VAL A 1 323 ? -15.68 -9.984 -11.789 1 97.06 323 VAL A N 1
ATOM 2603 C CA . VAL A 1 323 ? -16.594 -9.758 -10.672 1 97.06 323 VAL A CA 1
ATOM 2604 C C . VAL A 1 323 ? -18.031 -9.938 -11.133 1 97.06 323 VAL A C 1
ATOM 2606 O O . VAL A 1 323 ? -18.844 -10.547 -10.438 1 97.06 323 VAL A O 1
ATOM 2609 N N . ASN A 1 324 ? -18.375 -9.398 -12.297 1 96.88 324 ASN A N 1
ATOM 2610 C CA . ASN A 1 324 ? -19.719 -9.547 -12.844 1 96.88 324 ASN A CA 1
ATOM 2611 C C . ASN A 1 324 ? -20.031 -11.016 -13.141 1 96.88 324 ASN A C 1
ATOM 2613 O O . ASN A 1 324 ? -21.156 -11.469 -12.883 1 96.88 324 ASN A O 1
ATOM 2617 N N . GLU A 1 325 ? -19.078 -11.648 -13.664 1 97.75 325 GLU A N 1
ATOM 2618 C CA . GLU A 1 325 ? -19.25 -13.078 -13.922 1 97.75 325 GLU A CA 1
ATOM 2619 C C . GLU A 1 325 ? -19.469 -13.852 -12.633 1 97.75 325 GLU A C 1
ATOM 2621 O O . GLU A 1 325 ? -20.297 -14.766 -12.586 1 97.75 325 GLU A O 1
ATOM 2626 N N . LEU A 1 326 ? -18.766 -13.516 -11.625 1 98.38 326 LEU A N 1
ATOM 2627 C CA . LEU A 1 326 ? -18.922 -14.148 -10.32 1 98.38 326 LEU A CA 1
ATOM 2628 C C . LEU A 1 326 ? -20.344 -13.93 -9.789 1 98.38 326 LEU A C 1
ATOM 2630 O O . LEU A 1 326 ? -20.969 -14.859 -9.289 1 98.38 326 LEU A O 1
ATOM 2634 N N . LYS A 1 327 ? -20.766 -12.711 -9.867 1 97.75 327 LYS A N 1
ATOM 2635 C CA . LYS A 1 327 ? -22.109 -12.367 -9.422 1 97.75 327 LYS A CA 1
ATOM 2636 C C . LYS A 1 327 ? -23.156 -13.227 -10.125 1 97.75 327 LYS A C 1
ATOM 2638 O O . LYS A 1 327 ? -24.031 -13.797 -9.484 1 97.75 327 LYS A O 1
ATOM 2643 N N . ASP A 1 328 ? -23.062 -13.328 -11.406 1 97.12 328 ASP A N 1
ATOM 2644 C CA . ASP A 1 328 ? -24 -14.102 -12.203 1 97.12 328 ASP A CA 1
ATOM 2645 C C . ASP A 1 328 ? -23.953 -15.586 -11.836 1 97.12 328 ASP A C 1
ATOM 2647 O O . ASP A 1 328 ? -24.984 -16.234 -11.727 1 97.12 328 ASP A O 1
ATOM 2651 N N . LEU A 1 329 ? -22.797 -16.047 -11.664 1 97.5 329 LEU A N 1
ATOM 2652 C CA . LEU A 1 329 ? -22.609 -17.453 -11.32 1 97.5 329 LEU A CA 1
ATOM 2653 C C . LEU A 1 329 ? -23.234 -17.781 -9.969 1 97.5 329 LEU A C 1
ATOM 2655 O O . LEU A 1 329 ? -23.906 -18.797 -9.82 1 97.5 329 LEU A O 1
ATOM 2659 N N . VAL A 1 330 ? -22.969 -16.906 -8.984 1 98.12 330 VAL A N 1
ATOM 2660 C CA . VAL A 1 330 ? -23.469 -17.141 -7.637 1 98.12 330 VAL A CA 1
ATOM 2661 C C . VAL A 1 330 ? -25 -17.062 -7.637 1 98.12 330 VAL A C 1
ATOM 2663 O O . VAL A 1 330 ? -25.656 -17.828 -6.926 1 98.12 330 VAL A O 1
ATOM 2666 N N . ARG A 1 331 ? -25.516 -16.188 -8.422 1 97.44 331 ARG A N 1
ATOM 2667 C CA . ARG A 1 331 ? -26.969 -16.078 -8.547 1 97.44 331 ARG A CA 1
ATOM 2668 C C . ARG A 1 331 ? -27.562 -17.375 -9.047 1 97.44 331 ARG A C 1
ATOM 2670 O O . ARG A 1 331 ? -28.656 -17.766 -8.625 1 97.44 331 ARG A O 1
ATOM 2677 N N . ARG A 1 332 ? -26.906 -18.078 -9.898 1 96.19 332 ARG A N 1
ATOM 2678 C CA . ARG A 1 332 ? -27.375 -19.328 -10.484 1 96.19 332 ARG A CA 1
ATOM 2679 C C . ARG A 1 332 ? -27.141 -20.5 -9.531 1 96.19 332 ARG A C 1
ATOM 2681 O O . ARG A 1 332 ? -28 -21.375 -9.391 1 96.19 332 ARG A O 1
ATOM 2688 N N . ILE A 1 333 ? -26.062 -20.5 -8.859 1 96.62 333 ILE A N 1
ATOM 2689 C CA . ILE A 1 333 ? -25.609 -21.625 -8.031 1 96.62 333 ILE A CA 1
ATOM 2690 C C . ILE A 1 333 ? -26.312 -21.578 -6.676 1 96.62 333 ILE A C 1
ATOM 2692 O O . ILE A 1 333 ? -26.672 -22.609 -6.117 1 96.62 333 ILE A O 1
ATOM 2696 N N . ASP A 1 334 ? -26.375 -20.391 -6.141 1 97.81 334 ASP A N 1
ATOM 2697 C CA . ASP A 1 334 ? -26.922 -20.188 -4.805 1 97.81 334 ASP A CA 1
ATOM 2698 C C . ASP A 1 334 ? -27.734 -18.891 -4.742 1 97.81 334 ASP A C 1
ATOM 2700 O O . ASP A 1 334 ? -27.297 -17.891 -4.168 1 97.81 334 ASP A O 1
ATOM 2704 N N . THR A 1 335 ? -28.906 -19.047 -5.148 1 97.75 335 THR A N 1
ATOM 2705 C CA . THR A 1 335 ? -29.812 -17.906 -5.258 1 97.75 335 THR A CA 1
ATOM 2706 C C . THR A 1 335 ? -30.094 -17.312 -3.883 1 97.75 335 THR A C 1
ATOM 2708 O O . THR A 1 335 ? -30.203 -16.078 -3.744 1 97.75 335 THR A O 1
ATOM 2711 N N . GLU A 1 336 ? -30.203 -18.141 -2.922 1 98.31 336 GLU A N 1
ATOM 2712 C CA . GLU A 1 336 ? -30.484 -17.672 -1.57 1 98.31 336 GLU A CA 1
ATOM 2713 C C . GLU A 1 336 ? -29.359 -16.781 -1.046 1 98.31 336 GLU A C 1
ATOM 2715 O O . GLU A 1 336 ? -29.625 -15.734 -0.455 1 98.31 336 GLU A O 1
ATOM 2720 N N . LEU A 1 337 ? -28.109 -17.266 -1.258 1 98.5 337 LEU A N 1
ATOM 2721 C CA . LEU A 1 337 ? -26.984 -16.453 -0.833 1 98.5 337 LEU A CA 1
ATOM 2722 C C . LEU A 1 337 ? -26.953 -15.133 -1.588 1 98.5 337 LEU A C 1
ATOM 2724 O O . LEU A 1 337 ? -26.734 -14.078 -0.987 1 98.5 337 LEU A O 1
ATOM 2728 N N . SER A 1 338 ? -27.156 -15.18 -2.887 1 98 338 SER A N 1
ATOM 2729 C CA . SER A 1 338 ? -27.156 -13.977 -3.711 1 98 338 SER A CA 1
ATOM 2730 C C . SER A 1 338 ? -28.188 -12.969 -3.217 1 98 338 SER A C 1
ATOM 2732 O O . SER A 1 338 ? -27.891 -11.781 -3.098 1 98 338 SER A O 1
ATOM 2734 N N . ASN A 1 339 ? -29.344 -13.438 -2.941 1 98.06 339 ASN A N 1
ATOM 2735 C CA . ASN A 1 339 ? -30.406 -12.578 -2.438 1 98.06 339 ASN A CA 1
ATOM 2736 C C . ASN A 1 339 ? -30.047 -11.969 -1.088 1 98.06 339 ASN A C 1
ATOM 2738 O O . ASN A 1 339 ? -30.328 -10.789 -0.837 1 98.06 339 ASN A O 1
ATOM 2742 N N . HIS A 1 340 ? -29.469 -12.797 -0.25 1 98.5 340 HIS A N 1
ATOM 2743 C CA . HIS A 1 340 ? -29.078 -12.297 1.061 1 98.5 340 HIS A CA 1
ATOM 2744 C C . HIS A 1 340 ? -28.047 -11.18 0.936 1 98.5 340 HIS A C 1
ATOM 2746 O O . HIS A 1 340 ? -28.141 -10.164 1.635 1 98.5 340 HIS A O 1
ATOM 2752 N N . LEU A 1 341 ? -27.062 -11.359 0.099 1 97.75 341 LEU A N 1
ATOM 2753 C CA . LEU A 1 341 ? -26.062 -10.328 -0.123 1 97.75 341 LEU A CA 1
ATOM 2754 C C . LEU A 1 341 ? -26.703 -9.039 -0.627 1 97.75 341 LEU A C 1
ATOM 2756 O O . LEU A 1 341 ? -26.359 -7.949 -0.17 1 97.75 341 LEU A O 1
ATOM 2760 N N . ASP A 1 342 ? -27.641 -9.195 -1.497 1 95.94 342 ASP A N 1
ATOM 2761 C CA . ASP A 1 342 ? -28.359 -8.047 -2.023 1 95.94 342 ASP A CA 1
ATOM 2762 C C . ASP A 1 342 ? -29.172 -7.355 -0.926 1 95.94 342 ASP A C 1
ATOM 2764 O O . ASP A 1 342 ? -29.188 -6.129 -0.842 1 95.94 342 ASP A O 1
ATOM 2768 N N . ASP A 1 343 ? -29.828 -8.125 -0.153 1 97.06 343 ASP A N 1
ATOM 2769 C CA . ASP A 1 343 ? -30.656 -7.605 0.931 1 97.06 343 ASP A CA 1
ATOM 2770 C C . ASP A 1 343 ? -29.812 -6.82 1.935 1 97.06 343 ASP A C 1
ATOM 2772 O O . ASP A 1 343 ? -30.281 -5.836 2.512 1 97.06 343 ASP A O 1
ATOM 2776 N N . GLU A 1 344 ? -28.625 -7.359 2.127 1 95.69 344 GLU A N 1
ATOM 2777 C CA . GLU A 1 344 ? -27.719 -6.688 3.057 1 95.69 344 GLU A CA 1
ATOM 2778 C C . GLU A 1 344 ? -26.938 -5.578 2.357 1 95.69 344 GLU A C 1
ATOM 2780 O O . GLU A 1 344 ? -26.031 -4.988 2.947 1 95.69 344 GLU A O 1
ATOM 2785 N N . ASN A 1 345 ? -27.234 -5.344 1.08 1 90.94 345 ASN A N 1
ATOM 2786 C CA . ASN A 1 345 ? -26.625 -4.281 0.288 1 90.94 345 ASN A CA 1
ATOM 2787 C C . ASN A 1 345 ? -25.125 -4.504 0.109 1 90.94 345 ASN A C 1
ATOM 2789 O O . ASN A 1 345 ? -24.344 -3.559 0.197 1 90.94 345 ASN A O 1
ATOM 2793 N N . VAL A 1 346 ? -24.75 -5.734 -0.025 1 93.12 346 VAL A N 1
ATOM 2794 C CA . VAL A 1 346 ? -23.359 -6.086 -0.307 1 93.12 346 VAL A CA 1
ATOM 2795 C C . VAL A 1 346 ? -23.141 -6.152 -1.816 1 93.12 346 VAL A C 1
ATOM 2797 O O . VAL A 1 346 ? -23.766 -6.965 -2.504 1 93.12 346 VAL A O 1
ATOM 2800 N N . GLU A 1 347 ? -22.266 -5.277 -2.277 1 91.69 347 GLU A N 1
ATOM 2801 C CA . GLU A 1 347 ? -21.875 -5.371 -3.68 1 91.69 347 GLU A CA 1
ATOM 2802 C C . GLU A 1 347 ? -20.719 -6.344 -3.861 1 91.69 347 GLU A C 1
ATOM 2804 O O . GLU A 1 347 ? -19.766 -6.336 -3.078 1 91.69 347 GLU A O 1
ATOM 2809 N N . PHE A 1 348 ? -20.75 -7.109 -4.906 1 94.88 348 PHE A N 1
ATOM 2810 C CA . PHE A 1 348 ? -19.766 -8.156 -5.113 1 94.88 348 PHE A CA 1
ATOM 2811 C C . PHE A 1 348 ? -18.359 -7.555 -5.234 1 94.88 348 PHE A C 1
ATOM 2813 O O . PHE A 1 348 ? -17.375 -8.164 -4.797 1 94.88 348 PHE A O 1
ATOM 2820 N N . ILE A 1 349 ? -18.297 -6.43 -5.836 1 92.88 349 ILE A N 1
ATOM 2821 C CA . ILE A 1 349 ? -17.016 -5.797 -6.086 1 92.88 349 ILE A CA 1
ATOM 2822 C C . ILE A 1 349 ? -16.328 -5.473 -4.758 1 92.88 349 ILE A C 1
ATOM 2824 O O . ILE A 1 349 ? -15.094 -5.434 -4.68 1 92.88 349 ILE A O 1
ATOM 2828 N N . GLN A 1 350 ? -17.031 -5.305 -3.645 1 88.31 350 GLN A N 1
ATOM 2829 C CA . GLN A 1 350 ? -16.5 -4.879 -2.354 1 88.31 350 GLN A CA 1
ATOM 2830 C C . GLN A 1 350 ? -15.617 -5.957 -1.731 1 88.31 350 GLN A C 1
ATOM 2832 O O . GLN A 1 350 ? -14.625 -5.648 -1.068 1 88.31 350 GLN A O 1
ATOM 2837 N N . PHE A 1 351 ? -15.992 -7.18 -1.93 1 93.06 351 PHE A N 1
ATOM 2838 C CA . PHE A 1 351 ? -15.211 -8.242 -1.306 1 93.06 351 PHE A CA 1
ATOM 2839 C C . PHE A 1 351 ? -14.406 -9 -2.35 1 93.06 351 PHE A C 1
ATOM 2841 O O . PHE A 1 351 ? -13.352 -9.57 -2.041 1 93.06 351 PHE A O 1
ATOM 2848 N N . SER A 1 352 ? -14.844 -8.984 -3.553 1 96.31 352 SER A N 1
ATOM 2849 C CA . SER A 1 352 ? -14.227 -9.883 -4.52 1 96.31 352 SER A CA 1
ATOM 2850 C C . SER A 1 352 ? -13.148 -9.18 -5.332 1 96.31 352 SER A C 1
ATOM 2852 O O . SER A 1 352 ? -12.367 -9.82 -6.035 1 96.31 352 SER A O 1
ATOM 2854 N N . PHE A 1 353 ? -13.102 -7.879 -5.297 1 94.94 353 PHE A N 1
ATOM 2855 C CA . PHE A 1 353 ? -12.031 -7.168 -5.992 1 94.94 353 PHE A CA 1
ATOM 2856 C C . PHE A 1 353 ? -10.672 -7.727 -5.613 1 94.94 353 PHE A C 1
ATOM 2858 O O . PHE A 1 353 ? -9.852 -8.039 -6.484 1 94.94 353 PHE A O 1
ATOM 2865 N N . ARG A 1 354 ? -10.367 -7.844 -4.363 1 94.44 354 ARG A N 1
ATOM 2866 C CA . ARG A 1 354 ? -9.102 -8.375 -3.871 1 94.44 354 ARG A CA 1
ATOM 2867 C C . ARG A 1 354 ? -8.898 -9.812 -4.328 1 94.44 354 ARG A C 1
ATOM 2869 O O . ARG A 1 354 ? -7.773 -10.219 -4.641 1 94.44 354 ARG A O 1
ATOM 2876 N N . TRP A 1 355 ? -10.023 -10.641 -4.355 1 97.25 355 TRP A N 1
ATOM 2877 C CA . TRP A 1 355 ? -9.953 -12.023 -4.809 1 97.25 355 TRP A CA 1
ATOM 2878 C C . TRP A 1 355 ? -9.414 -12.102 -6.234 1 97.25 355 TRP A C 1
ATOM 2880 O O . TRP A 1 355 ? -8.625 -12.992 -6.559 1 97.25 355 TRP A O 1
ATOM 2890 N N . MET A 1 356 ? -9.891 -11.172 -7.059 1 97.81 356 MET A N 1
ATOM 2891 C CA . MET A 1 356 ? -9.469 -11.164 -8.453 1 97.81 356 MET A CA 1
ATOM 2892 C C . MET A 1 356 ? -8.07 -10.578 -8.594 1 97.81 356 MET A C 1
ATOM 2894 O O . MET A 1 356 ? -7.246 -11.094 -9.359 1 97.81 356 MET A O 1
ATOM 2898 N N . ASN A 1 357 ? -7.816 -9.586 -7.824 1 95.81 357 ASN A N 1
ATOM 2899 C CA . ASN A 1 357 ? -6.562 -8.844 -7.938 1 95.81 357 ASN A CA 1
ATOM 2900 C C . ASN A 1 357 ? -5.371 -9.68 -7.473 1 95.81 357 ASN A C 1
ATOM 2902 O O . ASN A 1 357 ? -4.289 -9.602 -8.055 1 95.81 357 ASN A O 1
ATOM 2906 N N . CYS A 1 358 ? -5.594 -10.477 -6.426 1 96.31 358 CYS A N 1
ATOM 2907 C CA . CYS A 1 358 ? -4.5 -11.227 -5.828 1 96.31 358 CYS A CA 1
ATOM 2908 C C . CYS A 1 358 ? -4.723 -12.727 -5.984 1 96.31 358 CYS A C 1
ATOM 2910 O O . CYS A 1 358 ? -4 -13.531 -5.391 1 96.31 358 CYS A O 1
ATOM 2912 N N . LEU A 1 359 ? -5.723 -13.102 -6.711 1 98 359 LEU A N 1
ATOM 2913 C CA . LEU A 1 359 ? -6.031 -14.492 -7.035 1 98 359 LEU A CA 1
ATOM 2914 C C . LEU A 1 359 ? -6.219 -15.32 -5.766 1 98 359 LEU A C 1
ATOM 2916 O O . LEU A 1 359 ? -5.684 -16.422 -5.652 1 98 359 LEU A O 1
ATOM 2920 N N . LEU A 1 360 ? -6.852 -14.742 -4.68 1 97.25 360 LEU A N 1
ATOM 2921 C CA . LEU A 1 360 ? -7.246 -15.367 -3.42 1 97.25 360 LEU A CA 1
ATOM 2922 C C . LEU A 1 360 ? -6.027 -15.617 -2.535 1 97.25 360 LEU A C 1
ATOM 2924 O O . LEU A 1 360 ? -6.133 -16.281 -1.503 1 97.25 360 LEU A O 1
ATOM 2928 N N . MET A 1 361 ? -4.91 -15.109 -2.895 1 96.5 361 MET A N 1
ATOM 2929 C CA . MET A 1 361 ? -3.676 -15.406 -2.176 1 96.5 361 MET A CA 1
ATOM 2930 C C . MET A 1 361 ? -3.703 -14.805 -0.774 1 96.5 361 MET A C 1
ATOM 2932 O O . MET A 1 361 ? -2.943 -15.227 0.101 1 96.5 361 MET A O 1
ATOM 2936 N N . ARG A 1 362 ? -4.535 -13.836 -0.551 1 93.25 362 ARG A N 1
ATOM 2937 C CA . ARG A 1 362 ? -4.633 -13.219 0.768 1 93.25 362 ARG A CA 1
ATOM 2938 C C . ARG A 1 362 ? -5.594 -14 1.664 1 93.25 362 ARG A C 1
ATOM 2940 O O . ARG A 1 362 ? -5.566 -13.852 2.887 1 93.25 362 ARG A O 1
ATOM 2947 N N . GLU A 1 363 ? -6.426 -14.789 1.097 1 95 363 GLU A N 1
ATOM 2948 C CA . GLU A 1 363 ? -7.484 -15.492 1.815 1 95 363 GLU A CA 1
ATOM 2949 C C . GLU A 1 363 ? -7.059 -16.922 2.174 1 95 363 GLU A C 1
ATOM 2951 O O . GLU A 1 363 ? -7.633 -17.531 3.072 1 95 363 GLU A O 1
ATOM 2956 N N . ILE A 1 364 ? -6.039 -17.406 1.487 1 96.38 364 ILE A N 1
ATOM 2957 C CA . ILE A 1 364 ? -5.594 -18.781 1.748 1 96.38 364 ILE A CA 1
ATOM 2958 C C . ILE A 1 364 ? -4.086 -18.781 1.978 1 96.38 364 ILE A C 1
ATOM 2960 O O . ILE A 1 364 ? -3.4 -17.797 1.707 1 96.38 364 ILE A O 1
ATOM 2964 N N . SER A 1 365 ? -3.557 -19.906 2.496 1 96.31 365 SER A N 1
ATOM 2965 C CA . SER A 1 365 ? -2.133 -20.016 2.795 1 96.31 365 SER A CA 1
ATOM 2966 C C . SER A 1 365 ? -1.307 -20.125 1.519 1 96.31 365 SER A C 1
ATOM 2968 O O . SER A 1 365 ? -1.838 -20.453 0.455 1 96.31 365 SER A O 1
ATOM 2970 N N . MET A 1 366 ? -0.028 -19.891 1.627 1 96.94 366 MET A N 1
ATOM 2971 C CA . MET A 1 366 ? 0.894 -20.016 0.502 1 96.94 366 MET A CA 1
ATOM 2972 C C . MET A 1 366 ? 0.906 -21.453 -0.026 1 96.94 366 MET A C 1
ATOM 2974 O O . MET A 1 366 ? 0.939 -21.672 -1.238 1 96.94 366 MET A O 1
ATOM 2978 N N . GLU A 1 367 ? 0.857 -22.359 0.871 1 96.56 367 GLU A N 1
ATOM 2979 C CA . GLU A 1 367 ? 0.835 -23.766 0.472 1 96.56 367 GLU A CA 1
ATOM 2980 C C . GLU A 1 367 ? -0.407 -24.094 -0.355 1 96.56 367 GLU A C 1
ATOM 2982 O O . GLU A 1 367 ? -0.317 -24.766 -1.386 1 96.56 367 GLU A O 1
ATOM 2987 N N . SER A 1 368 ? -1.494 -23.609 0.134 1 97.62 368 SER A N 1
ATOM 2988 C CA . SER A 1 368 ? -2.746 -23.812 -0.587 1 97.62 368 SER A CA 1
ATOM 2989 C C . SER A 1 368 ? -2.725 -23.109 -1.942 1 97.62 368 SER A C 1
ATOM 2991 O O . SER A 1 368 ? -3.238 -23.641 -2.93 1 97.62 368 SER A O 1
ATOM 2993 N N . THR A 1 369 ? -2.16 -21.922 -1.974 1 98.06 369 THR A N 1
ATOM 2994 C CA . THR A 1 369 ? -2.039 -21.172 -3.219 1 98.06 369 THR A CA 1
ATOM 2995 C C . THR A 1 369 ? -1.211 -21.953 -4.238 1 98.06 369 THR A C 1
ATOM 2997 O O . THR A 1 369 ? -1.609 -22.078 -5.398 1 98.06 369 THR A O 1
ATOM 3000 N N . ILE A 1 370 ? -0.114 -22.469 -3.828 1 98.25 370 ILE A N 1
ATOM 3001 C CA . ILE A 1 370 ? 0.785 -23.219 -4.703 1 98.25 370 ILE A CA 1
ATOM 3002 C C . ILE A 1 370 ? 0.073 -24.453 -5.238 1 98.25 370 ILE A C 1
ATOM 3004 O O . ILE A 1 370 ? 0.145 -24.75 -6.434 1 98.25 370 ILE A O 1
ATOM 3008 N N . ARG A 1 371 ? -0.626 -25.094 -4.328 1 98.06 371 ARG A N 1
ATOM 3009 C CA . ARG A 1 371 ? -1.401 -26.25 -4.766 1 98.06 371 ARG A CA 1
ATOM 3010 C C . ARG A 1 371 ? -2.455 -25.844 -5.789 1 98.06 371 ARG A C 1
ATOM 3012 O O . ARG A 1 371 ? -2.65 -26.531 -6.793 1 98.06 371 ARG A O 1
ATOM 3019 N N . MET A 1 372 ? -3.107 -24.797 -5.602 1 98.44 372 MET A N 1
ATOM 3020 C CA . MET A 1 372 ? -4.137 -24.312 -6.512 1 98.44 372 MET A CA 1
ATOM 3021 C C . MET A 1 372 ? -3.547 -23.969 -7.875 1 98.44 372 MET A C 1
ATOM 3023 O O . MET A 1 372 ? -4.168 -24.234 -8.906 1 98.44 372 MET A O 1
ATOM 3027 N N . TRP A 1 373 ? -2.375 -23.453 -7.887 1 98.75 373 TRP A N 1
ATOM 3028 C CA . TRP A 1 373 ? -1.755 -23 -9.133 1 98.75 373 TRP A CA 1
ATOM 3029 C C . TRP A 1 373 ? -1.353 -24.188 -10 1 98.75 373 TRP A C 1
ATOM 3031 O O . TRP A 1 373 ? -1.264 -24.078 -11.219 1 98.75 373 TRP A O 1
ATOM 3041 N N . ASP A 1 374 ? -1.089 -25.406 -9.359 1 98.69 374 ASP A N 1
ATOM 3042 C CA . ASP A 1 374 ? -0.921 -26.609 -10.164 1 98.69 374 ASP A CA 1
ATOM 3043 C C . ASP A 1 374 ? -2.096 -26.797 -11.125 1 98.69 374 ASP A C 1
ATOM 3045 O O . ASP A 1 374 ? -1.9 -27.125 -12.297 1 98.69 374 ASP A O 1
ATOM 3049 N N . THR A 1 375 ? -3.246 -26.547 -10.594 1 98.69 375 THR A N 1
ATOM 3050 C CA . THR A 1 375 ? -4.477 -26.719 -11.359 1 98.69 375 THR A CA 1
ATOM 3051 C C . THR A 1 375 ? -4.676 -25.562 -12.336 1 98.69 375 THR A C 1
ATOM 3053 O O . THR A 1 375 ? -5.02 -25.797 -13.5 1 98.69 375 THR A O 1
ATOM 3056 N N . TYR A 1 376 ? -4.438 -24.312 -11.883 1 98.56 376 TYR A N 1
ATOM 3057 C CA . TYR A 1 376 ? -4.629 -23.156 -12.727 1 98.56 376 TYR A CA 1
ATOM 3058 C C . TYR A 1 376 ? -3.768 -23.234 -13.984 1 98.56 376 TYR A C 1
ATOM 3060 O O . TYR A 1 376 ? -4.23 -22.938 -15.086 1 98.56 376 TYR A O 1
ATOM 3068 N N . LEU A 1 377 ? -2.574 -23.672 -13.82 1 98.25 377 LEU A N 1
ATOM 3069 C CA . LEU A 1 377 ? -1.623 -23.75 -14.922 1 98.25 377 LEU A CA 1
ATOM 3070 C C . LEU A 1 377 ? -1.989 -24.891 -15.875 1 98.25 377 LEU A C 1
ATOM 3072 O O . LEU A 1 377 ? -1.505 -24.938 -17.016 1 98.25 377 LEU A O 1
ATOM 3076 N N . SER A 1 378 ? -2.828 -25.781 -15.406 1 97.88 378 SER A N 1
ATOM 3077 C CA . SER A 1 378 ? -3.23 -26.938 -16.203 1 97.88 378 SER A CA 1
ATOM 3078 C C . SER A 1 378 ? -4.535 -26.672 -16.953 1 97.88 378 SER A C 1
ATOM 3080 O O . SER A 1 378 ? -4.926 -27.453 -17.828 1 97.88 378 SER A O 1
ATOM 3082 N N . GLU A 1 379 ? -5.207 -25.609 -16.562 1 95.56 379 GLU A N 1
ATOM 3083 C CA . GLU A 1 379 ? -6.473 -25.203 -17.172 1 95.56 379 GLU A CA 1
ATOM 3084 C C . GLU A 1 379 ? -6.258 -24.156 -18.266 1 95.56 379 GLU A C 1
ATOM 3086 O O . GLU A 1 379 ? -5.438 -23.25 -18.109 1 95.56 379 GLU A O 1
ATOM 3091 N N . PRO A 1 380 ? -7.027 -24.406 -19.406 1 90.88 380 PRO A N 1
ATOM 3092 C CA . PRO A 1 380 ? -7.023 -23.281 -20.328 1 90.88 380 PRO A CA 1
ATOM 3093 C C . PRO A 1 380 ? -7.539 -21.984 -19.703 1 90.88 380 PRO A C 1
ATOM 3095 O O . PRO A 1 380 ? -8.609 -21.984 -19.094 1 90.88 380 PRO A O 1
ATOM 3098 N N . ASN A 1 381 ? -6.926 -20.953 -19.672 1 93.19 381 ASN A N 1
ATOM 3099 C CA . ASN A 1 381 ? -7.305 -19.688 -19.047 1 93.19 381 ASN A CA 1
ATOM 3100 C C . ASN A 1 381 ? -7.59 -19.859 -17.562 1 93.19 381 ASN A C 1
ATOM 3102 O O . ASN A 1 381 ? -8.633 -19.422 -17.062 1 93.19 381 ASN A O 1
ATOM 3106 N N . GLY A 1 382 ? -6.703 -20.547 -16.984 1 95.88 382 GLY A N 1
ATOM 3107 C CA . GLY A 1 382 ? -6.867 -20.906 -15.578 1 95.88 382 GLY A CA 1
ATOM 3108 C C . GLY A 1 382 ? -6.977 -19.703 -14.656 1 95.88 382 GLY A C 1
ATOM 3109 O O . GLY A 1 382 ? -7.828 -19.672 -13.766 1 95.88 382 GLY A O 1
ATOM 3110 N N . PHE A 1 383 ? -6.246 -18.688 -14.93 1 97.5 383 PHE A N 1
ATOM 3111 C CA . PHE A 1 383 ? -6.152 -17.547 -14.031 1 97.5 383 PHE A CA 1
ATOM 3112 C C . PHE A 1 383 ? -7.234 -16.516 -14.344 1 97.5 383 PHE A C 1
ATOM 3114 O O . PHE A 1 383 ? -7.59 -15.703 -13.492 1 97.5 383 PHE A O 1
ATOM 3121 N N . SER A 1 384 ? -7.801 -16.516 -15.539 1 95.88 384 SER A N 1
ATOM 3122 C CA . SER A 1 384 ? -8.781 -15.516 -15.938 1 95.88 384 SER A CA 1
ATOM 3123 C C . SER A 1 384 ? -10.203 -16.078 -15.844 1 95.88 384 SER A C 1
ATOM 3125 O O . SER A 1 384 ? -11.109 -15.383 -15.383 1 95.88 384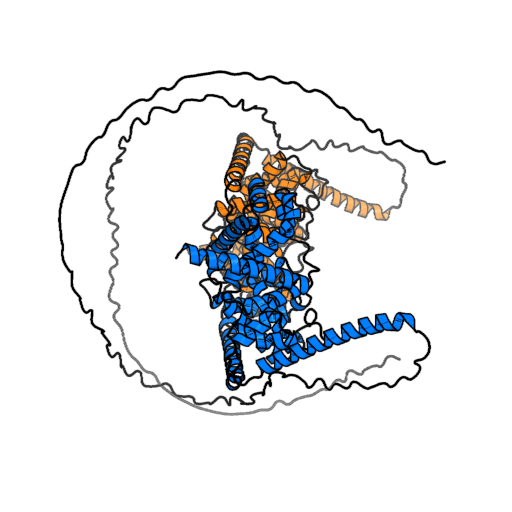 SER A O 1
ATOM 3127 N N . GLU A 1 385 ? -10.391 -17.297 -16.25 1 96.19 385 GLU A N 1
ATOM 3128 C CA . GLU A 1 385 ? -11.742 -17.844 -16.328 1 96.19 385 GLU A CA 1
ATOM 3129 C C . GLU A 1 385 ? -12.008 -18.859 -15.211 1 96.19 385 GLU A C 1
ATOM 3131 O O . GLU A 1 385 ? -12.953 -18.703 -14.438 1 96.19 385 GLU A O 1
ATOM 3136 N N . PHE A 1 386 ? -11.188 -19.844 -15.133 1 97.81 386 PHE A N 1
ATOM 3137 C CA . PHE A 1 386 ? -11.414 -20.875 -14.133 1 97.81 386 PHE A CA 1
ATOM 3138 C C . PHE A 1 386 ? -11.398 -20.281 -12.727 1 97.81 386 PHE A C 1
ATOM 3140 O O . PHE A 1 386 ? -12.133 -20.734 -11.852 1 97.81 386 PHE A O 1
ATOM 3147 N N . HIS A 1 387 ? -10.555 -19.297 -12.5 1 98.69 387 HIS A N 1
ATOM 3148 C CA . HIS A 1 387 ? -10.445 -18.641 -11.211 1 98.69 387 HIS A CA 1
ATOM 3149 C C . HIS A 1 387 ? -11.797 -18.125 -10.734 1 98.69 387 HIS A C 1
ATOM 3151 O O . HIS A 1 387 ? -12.094 -18.156 -9.531 1 98.69 387 HIS A O 1
ATOM 3157 N N . VAL A 1 388 ? -12.617 -17.625 -11.633 1 98.5 388 VAL A N 1
ATOM 3158 C CA . VAL A 1 388 ? -13.93 -17.094 -11.266 1 98.5 388 VAL A CA 1
ATOM 3159 C C . VAL A 1 388 ? -14.789 -18.219 -10.68 1 98.5 388 VAL A C 1
ATOM 3161 O O . VAL A 1 388 ? -15.484 -18.016 -9.68 1 98.5 388 VAL A O 1
ATOM 3164 N N . TYR A 1 389 ? -14.695 -19.359 -11.273 1 98.38 389 TYR A N 1
ATOM 3165 C CA . TYR A 1 389 ? -15.43 -20.516 -10.758 1 98.38 389 TYR A CA 1
ATOM 3166 C C . TYR A 1 389 ? -14.891 -20.938 -9.391 1 98.38 389 TYR A C 1
ATOM 3168 O O . TYR A 1 389 ? -15.656 -21.359 -8.523 1 98.38 389 TYR A O 1
ATOM 3176 N N . VAL A 1 390 ? -13.617 -20.844 -9.219 1 98.69 390 VAL A N 1
ATOM 3177 C CA . VAL A 1 390 ? -13.016 -21.156 -7.93 1 98.69 390 VAL A CA 1
ATOM 3178 C C . VAL A 1 390 ? -13.516 -20.172 -6.875 1 98.69 390 VAL A C 1
ATOM 3180 O O . VAL A 1 390 ? -13.859 -20.578 -5.758 1 98.69 390 VAL A O 1
ATOM 3183 N N . CYS A 1 391 ? -13.547 -18.906 -7.23 1 98.62 391 CYS A N 1
ATOM 3184 C CA . CYS A 1 391 ? -14.047 -17.891 -6.309 1 98.62 391 CYS A CA 1
ATOM 3185 C C . CYS A 1 391 ? -15.508 -18.156 -5.953 1 98.62 391 CYS A C 1
ATOM 3187 O O . CYS A 1 391 ? -15.922 -17.938 -4.816 1 98.62 391 CYS A O 1
ATOM 3189 N N . ALA A 1 392 ? -16.266 -18.641 -6.922 1 98.5 392 ALA A N 1
ATOM 3190 C CA . ALA A 1 392 ? -17.656 -18.984 -6.645 1 98.5 392 ALA A CA 1
ATOM 3191 C C . ALA A 1 392 ? -17.75 -20.141 -5.648 1 98.5 392 ALA A C 1
ATOM 3193 O O . ALA A 1 392 ? -18.516 -20.078 -4.684 1 98.5 392 ALA A O 1
ATOM 3194 N N . ALA A 1 393 ? -16.984 -21.125 -5.918 1 98.38 393 ALA A N 1
ATOM 3195 C CA . ALA A 1 393 ? -16.953 -22.266 -5.004 1 98.38 393 ALA A CA 1
ATOM 3196 C C . ALA A 1 393 ? -16.516 -21.844 -3.607 1 98.38 393 ALA A C 1
ATOM 3198 O O . ALA A 1 393 ? -17.062 -22.312 -2.607 1 98.38 393 ALA A O 1
ATOM 3199 N N . TYR A 1 394 ? -15.523 -20.984 -3.582 1 98.12 394 TYR A N 1
ATOM 3200 C CA . TYR A 1 394 ? -14.984 -20.453 -2.338 1 98.12 394 TYR A CA 1
ATOM 3201 C C . TYR A 1 394 ? -16.047 -19.703 -1.551 1 98.12 394 TYR A C 1
ATOM 3203 O O . TYR A 1 394 ? -16.203 -19.906 -0.343 1 98.12 394 TYR A O 1
ATOM 3211 N N . LEU A 1 395 ? -16.812 -18.859 -2.215 1 98.31 395 LEU A N 1
ATOM 3212 C CA . LEU A 1 395 ? -17.859 -18.062 -1.582 1 98.31 395 LEU A CA 1
ATOM 3213 C C . LEU A 1 395 ? -18.984 -18.953 -1.075 1 98.31 395 LEU A C 1
ATOM 3215 O O . LEU A 1 395 ? -19.422 -18.812 0.07 1 98.31 395 LEU A O 1
ATOM 3219 N N . VAL A 1 396 ? -19.438 -19.891 -1.877 1 97.88 396 VAL A N 1
ATOM 3220 C CA . VAL A 1 396 ? -20.578 -20.734 -1.584 1 97.88 396 VAL A CA 1
ATOM 3221 C C . VAL A 1 396 ? -20.25 -21.688 -0.436 1 97.88 396 VAL A C 1
ATOM 3223 O O . VAL A 1 396 ? -21.141 -22.109 0.301 1 97.88 396 VAL A O 1
ATOM 3226 N N . LYS A 1 397 ? -19.016 -22 -0.287 1 97.12 397 LYS A N 1
ATOM 3227 C CA . LYS A 1 397 ? -18.578 -22.828 0.829 1 97.12 397 LYS A CA 1
ATOM 3228 C C . LYS A 1 397 ? -19.047 -22.25 2.162 1 97.12 397 LYS A C 1
ATOM 3230 O O . LYS A 1 397 ? -19.312 -23 3.104 1 97.12 397 LYS A O 1
ATOM 3235 N N . TRP A 1 398 ? -19.156 -20.938 2.229 1 97.56 398 TRP A N 1
ATOM 3236 C CA . TRP A 1 398 ? -19.5 -20.266 3.479 1 97.56 398 TRP A CA 1
ATOM 3237 C C . TRP A 1 398 ? -20.938 -19.766 3.447 1 97.56 398 TRP A C 1
ATOM 3239 O O . TRP A 1 398 ? -21.312 -18.891 4.223 1 97.56 398 TRP A O 1
ATOM 3249 N N . SER A 1 399 ? -21.719 -20.281 2.574 1 98.06 399 SER A N 1
ATOM 3250 C CA . SER A 1 399 ? -23.078 -19.828 2.346 1 98.06 399 SER A CA 1
ATOM 3251 C C . SER A 1 399 ? -23.891 -19.828 3.637 1 98.06 399 SER A C 1
ATOM 3253 O O . SER A 1 399 ? -24.531 -18.844 3.977 1 98.06 399 SER A O 1
ATOM 3255 N N . ASP A 1 400 ? -23.844 -20.906 4.383 1 97.88 400 ASP A N 1
ATOM 3256 C CA . ASP A 1 400 ? -24.641 -21.062 5.594 1 97.88 400 ASP A CA 1
ATOM 3257 C C . ASP A 1 400 ? -24.281 -20 6.633 1 97.88 400 ASP A C 1
ATOM 3259 O O . ASP A 1 400 ? -25.156 -19.438 7.289 1 97.88 400 ASP A O 1
ATOM 3263 N N . GLU A 1 401 ? -23.016 -19.766 6.766 1 97.81 401 GLU A N 1
ATOM 3264 C CA . GLU A 1 401 ? -22.547 -18.766 7.719 1 97.81 401 GLU A CA 1
ATOM 3265 C C . GLU A 1 401 ? -22.922 -17.344 7.27 1 97.81 401 GLU A C 1
ATOM 3267 O O . GLU A 1 401 ? -23.422 -16.547 8.07 1 97.81 401 GLU A O 1
ATOM 3272 N N . LEU A 1 402 ? -22.719 -17.047 6.008 1 98.31 402 LEU A N 1
ATOM 3273 C CA . LEU A 1 402 ? -22.906 -15.703 5.465 1 98.31 402 LEU A CA 1
ATOM 3274 C C . LEU A 1 402 ? -24.375 -15.289 5.539 1 98.31 402 LEU A C 1
ATOM 3276 O O . LEU A 1 402 ? -24.688 -14.125 5.805 1 98.31 402 LEU A O 1
ATOM 3280 N N . LYS A 1 403 ? -25.25 -16.219 5.332 1 98.38 403 LYS A N 1
ATOM 3281 C CA . LYS A 1 403 ? -26.688 -15.93 5.301 1 98.38 403 LYS A CA 1
ATOM 3282 C C . LYS A 1 403 ? -27.188 -15.5 6.676 1 98.38 403 LYS A C 1
ATOM 3284 O O . LYS A 1 403 ? -28.281 -14.961 6.797 1 98.38 403 LYS A O 1
ATOM 3289 N N . LYS A 1 404 ? -26.375 -15.727 7.676 1 98.19 404 LYS A N 1
ATOM 3290 C CA . LYS A 1 404 ? -26.75 -15.367 9.039 1 98.19 404 LYS A CA 1
ATOM 3291 C C . LYS A 1 404 ? -26.125 -14.031 9.453 1 98.19 404 LYS A C 1
ATOM 3293 O O . LYS A 1 404 ? -26.359 -13.547 10.562 1 98.19 404 LYS A O 1
ATOM 3298 N N . MET A 1 405 ? -25.406 -13.438 8.555 1 97.69 405 MET A N 1
ATOM 3299 C CA . MET A 1 405 ? -24.625 -12.25 8.906 1 97.69 405 MET A CA 1
ATOM 3300 C C . MET A 1 405 ? -25.234 -11 8.289 1 97.69 405 MET A C 1
ATOM 3302 O O . MET A 1 405 ? -25.953 -11.078 7.285 1 97.69 405 MET A O 1
ATOM 3306 N N . ASP A 1 406 ? -25 -9.883 8.984 1 96.38 406 ASP A N 1
ATOM 3307 C CA . ASP A 1 406 ? -25.344 -8.594 8.391 1 96.38 406 ASP A CA 1
ATOM 3308 C C . ASP A 1 406 ? -24.172 -8.055 7.555 1 96.38 406 ASP A C 1
ATOM 3310 O O . ASP A 1 406 ? -23.172 -8.734 7.383 1 96.38 406 ASP A O 1
ATOM 3314 N N . PHE A 1 407 ? -24.344 -6.922 6.988 1 92.19 407 PHE A N 1
ATOM 3315 C CA . PHE A 1 407 ? -23.375 -6.312 6.074 1 92.19 407 PHE A CA 1
ATOM 3316 C C . PHE A 1 407 ? -21.984 -6.301 6.684 1 92.19 407 PHE A C 1
ATOM 3318 O O . PHE A 1 407 ? -21.031 -6.789 6.074 1 92.19 407 PHE A O 1
ATOM 3325 N N . GLN A 1 408 ? -21.891 -5.785 7.887 1 85.44 408 GLN A N 1
ATOM 3326 C CA . GLN A 1 408 ? -20.594 -5.621 8.539 1 85.44 408 GLN A CA 1
ATOM 3327 C C . GLN A 1 408 ? -19.938 -6.973 8.828 1 85.44 408 GLN A C 1
ATOM 3329 O O . GLN A 1 408 ? -18.75 -7.16 8.586 1 85.44 408 GLN A O 1
ATOM 3334 N N . ALA A 1 409 ? -20.719 -7.832 9.312 1 93.94 409 ALA A N 1
ATOM 3335 C CA . ALA A 1 409 ? -20.219 -9.164 9.641 1 93.94 409 ALA A CA 1
ATOM 3336 C C . ALA A 1 409 ? -19.766 -9.906 8.375 1 93.94 409 ALA A C 1
ATOM 3338 O O . ALA A 1 409 ? -18.75 -10.602 8.383 1 93.94 409 ALA A O 1
ATOM 3339 N N . ILE A 1 410 ? -20.484 -9.75 7.281 1 96.5 410 ILE A N 1
ATOM 3340 C CA . ILE A 1 410 ? -20.141 -10.383 6.016 1 96.5 410 ILE A CA 1
ATOM 3341 C C . ILE A 1 410 ? -18.797 -9.875 5.527 1 96.5 410 ILE A C 1
ATOM 3343 O O . ILE A 1 410 ? -17.906 -10.656 5.188 1 96.5 410 ILE A O 1
ATOM 3347 N N . MET A 1 411 ? -18.656 -8.531 5.52 1 89.19 411 MET A N 1
ATOM 3348 C CA . MET A 1 411 ? -17.422 -7.91 5.039 1 89.19 411 MET A CA 1
ATOM 3349 C C . MET A 1 411 ? -16.219 -8.359 5.863 1 89.19 411 MET A C 1
ATOM 3351 O O . MET A 1 411 ? -15.18 -8.703 5.309 1 89.19 411 MET A O 1
ATOM 335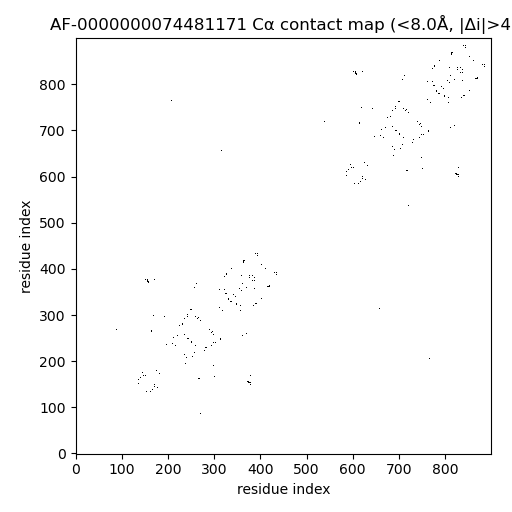5 N N . MET A 1 412 ? -16.375 -8.469 7.148 1 87.56 412 MET A N 1
ATOM 3356 C CA . MET A 1 412 ? -15.289 -8.883 8.039 1 87.56 412 MET A CA 1
ATOM 3357 C C . MET A 1 412 ? -14.969 -10.359 7.84 1 87.56 412 MET A C 1
ATOM 3359 O O . MET A 1 412 ? -13.797 -10.742 7.805 1 87.56 412 MET A O 1
ATOM 3363 N N . PHE A 1 413 ? -15.977 -11.148 7.719 1 95.19 413 PHE A N 1
ATOM 3364 C CA . PHE A 1 413 ? -15.805 -12.586 7.543 1 95.19 413 PHE A CA 1
ATOM 3365 C C . PHE A 1 413 ? -15.047 -12.891 6.258 1 95.19 413 PHE A C 1
ATOM 3367 O O . PHE A 1 413 ? -14.109 -13.688 6.258 1 95.19 413 PHE A O 1
ATOM 3374 N N . LEU A 1 414 ? -15.398 -12.203 5.176 1 94.94 414 LEU A N 1
ATOM 3375 C CA . LEU A 1 414 ? -14.844 -12.508 3.861 1 94.94 414 LEU A CA 1
ATOM 3376 C C . LEU A 1 414 ? -13.43 -11.953 3.727 1 94.94 414 LEU A C 1
ATOM 3378 O O . LEU A 1 414 ? -12.68 -12.359 2.832 1 94.94 414 LEU A O 1
ATOM 3382 N N . GLN A 1 415 ? -13.062 -11.102 4.586 1 87.62 415 GLN A N 1
ATOM 3383 C CA . GLN A 1 415 ? -11.703 -10.57 4.594 1 87.62 415 GLN A CA 1
ATOM 3384 C C . GLN A 1 415 ? -10.734 -11.555 5.234 1 87.62 415 GLN A C 1
ATOM 3386 O O . GLN A 1 415 ? -9.547 -11.57 4.895 1 87.62 415 GLN A O 1
ATOM 3391 N N . ASP A 1 416 ? -11.25 -12.273 6.152 1 89.94 416 ASP A N 1
ATOM 3392 C CA . ASP A 1 416 ? -10.391 -13.211 6.863 1 89.94 416 ASP A CA 1
ATOM 3393 C C . ASP A 1 416 ? -11.133 -14.516 7.168 1 89.94 416 ASP A C 1
ATOM 3395 O O . ASP A 1 416 ? -11.32 -14.867 8.336 1 89.94 416 ASP A O 1
ATOM 3399 N N . PRO A 1 417 ? -11.414 -15.227 6.16 1 90.69 417 PRO A N 1
ATOM 3400 C CA . PRO A 1 417 ? -12.125 -16.484 6.395 1 90.69 417 PRO A CA 1
ATOM 3401 C C . PRO A 1 417 ? -11.242 -17.547 7.059 1 90.69 417 PRO A C 1
ATOM 3403 O O . PRO A 1 417 ? -10.008 -17.453 7.008 1 90.69 417 PRO A O 1
ATOM 3406 N N . PRO A 1 418 ? -11.812 -18.469 7.746 1 92.69 418 PRO A N 1
ATOM 3407 C CA . PRO A 1 418 ? -11.062 -19.484 8.484 1 92.69 418 PRO A CA 1
ATOM 3408 C C . PRO A 1 418 ? -10.453 -20.547 7.578 1 92.69 418 PRO A C 1
ATOM 3410 O O . PRO A 1 418 ? -10.805 -21.719 7.676 1 92.69 418 PRO A O 1
ATOM 3413 N N . THR A 1 419 ? -9.508 -20.156 6.762 1 95.25 419 THR A N 1
ATOM 3414 C CA . THR A 1 419 ? -8.898 -21.062 5.793 1 95.25 419 THR A CA 1
ATOM 3415 C C . THR A 1 419 ? -7.43 -21.312 6.121 1 95.25 419 THR A C 1
ATOM 3417 O O . THR A 1 419 ? -6.719 -21.969 5.355 1 95.25 419 THR A O 1
ATOM 3420 N N . LYS A 1 420 ? -6.949 -20.859 7.195 1 88.19 420 LYS A N 1
ATOM 3421 C CA . LYS A 1 420 ? -5.535 -20.938 7.555 1 88.19 420 LYS A CA 1
ATOM 3422 C C . LYS A 1 420 ? -5.102 -22.391 7.742 1 88.19 420 LYS A C 1
ATOM 3424 O O . LYS A 1 420 ? -3.939 -22.734 7.508 1 88.19 420 LYS A O 1
ATOM 3429 N N . ASN A 1 421 ? -6.066 -23.234 8.086 1 90.5 421 ASN A N 1
ATOM 3430 C CA . ASN A 1 421 ? -5.727 -24.625 8.359 1 90.5 421 ASN A CA 1
ATOM 3431 C C . ASN A 1 421 ? -6.168 -25.547 7.223 1 90.5 421 ASN A C 1
ATOM 3433 O O . ASN A 1 421 ? -6.254 -26.766 7.402 1 90.5 421 ASN A O 1
ATOM 3437 N N . TRP A 1 422 ? -6.457 -24.969 6.121 1 95.38 422 TRP A N 1
ATOM 3438 C CA . TRP A 1 422 ? -6.852 -25.781 4.969 1 95.38 422 TRP A CA 1
ATOM 3439 C C . TRP A 1 422 ? -5.754 -26.766 4.594 1 95.38 422 TRP A C 1
ATOM 3441 O O . TRP A 1 422 ? -4.57 -26.422 4.605 1 95.38 422 TRP A O 1
ATOM 3451 N N . THR A 1 423 ? -6.141 -27.969 4.328 1 93.69 423 THR A N 1
ATOM 3452 C CA . THR A 1 423 ? -5.25 -29.016 3.844 1 93.69 423 THR A CA 1
ATOM 3453 C C . THR A 1 423 ? -5.316 -29.125 2.322 1 93.69 423 THR A C 1
ATOM 3455 O O . THR A 1 423 ? -6.113 -28.438 1.682 1 93.69 423 THR A O 1
ATOM 3458 N N . GLU A 1 424 ? -4.496 -29.969 1.847 1 93.75 424 GLU A N 1
ATOM 3459 C CA . GLU A 1 424 ? -4.52 -30.234 0.412 1 93.75 424 GLU A CA 1
ATOM 3460 C C . GLU A 1 424 ? -5.879 -30.766 -0.025 1 93.75 424 GLU A C 1
ATOM 3462 O O . GLU A 1 424 ? -6.348 -30.469 -1.127 1 93.75 424 GLU A O 1
ATOM 3467 N N . LYS A 1 425 ? -6.457 -31.547 0.793 1 94.56 425 LYS A N 1
ATOM 3468 C CA . LYS A 1 425 ? -7.766 -32.125 0.49 1 94.56 425 LYS A CA 1
ATOM 3469 C C . LYS A 1 425 ? -8.828 -31.031 0.387 1 94.56 425 LYS A C 1
ATOM 3471 O O . LYS A 1 425 ? -9.727 -31.109 -0.455 1 94.56 425 LYS A O 1
ATOM 3476 N N . ASP A 1 426 ? -8.734 -30.094 1.247 1 96.56 426 ASP A N 1
ATOM 3477 C CA . ASP A 1 426 ? -9.672 -28.984 1.207 1 96.56 426 ASP A CA 1
ATOM 3478 C C . ASP A 1 426 ? -9.57 -28.219 -0.111 1 96.56 426 ASP A C 1
ATOM 3480 O O . ASP A 1 426 ? -10.586 -27.844 -0.704 1 96.56 426 ASP A O 1
ATOM 3484 N N . VAL A 1 427 ? -8.352 -28.031 -0.573 1 97.62 427 VAL A N 1
ATOM 3485 C CA . VAL A 1 427 ? -8.109 -27.312 -1.822 1 97.62 427 VAL A CA 1
ATOM 3486 C C . VAL A 1 427 ? -8.633 -28.141 -2.998 1 97.62 427 VAL A C 1
ATOM 3488 O O . VAL A 1 427 ? -9.258 -27.594 -3.914 1 97.62 427 VAL A O 1
ATOM 3491 N N . GLU A 1 428 ? -8.414 -29.391 -2.924 1 97 428 GLU A N 1
ATOM 3492 C CA . GLU A 1 428 ? -8.867 -30.281 -3.986 1 97 428 GLU A CA 1
ATOM 3493 C C . GLU A 1 428 ? -10.391 -30.281 -4.105 1 97 428 GLU A C 1
ATOM 3495 O O . GLU A 1 428 ? -10.93 -30.297 -5.211 1 97 428 GLU A O 1
ATOM 3500 N N . LEU A 1 429 ? -10.984 -30.312 -2.965 1 97.25 429 LEU A N 1
ATOM 3501 C CA . LEU A 1 429 ? -12.445 -30.266 -2.955 1 97.25 429 LEU A CA 1
ATOM 3502 C C . LEU A 1 429 ? -12.953 -28.969 -3.568 1 97.25 429 LEU A C 1
ATOM 3504 O O . LEU A 1 429 ? -13.914 -28.969 -4.336 1 97.25 429 LEU A O 1
ATOM 3508 N N . LEU A 1 430 ? -12.352 -27.891 -3.238 1 98.12 430 LEU A N 1
ATOM 3509 C CA . LEU A 1 430 ? -12.711 -26.594 -3.787 1 98.12 430 LEU A CA 1
ATOM 3510 C C . LEU A 1 430 ? -12.555 -26.578 -5.305 1 98.12 430 LEU A C 1
ATOM 3512 O O . LEU A 1 430 ? -13.445 -26.125 -6.02 1 98.12 430 LEU A O 1
ATOM 3516 N N . LEU A 1 431 ? -11.445 -27.078 -5.816 1 98.44 431 LEU A N 1
ATOM 3517 C CA . LEU A 1 431 ? -11.133 -27.094 -7.242 1 98.44 431 LEU A CA 1
ATOM 3518 C C . LEU A 1 431 ? -12.094 -28.016 -7.992 1 98.44 431 LEU A C 1
ATOM 3520 O O . LEU A 1 431 ? -12.523 -27.688 -9.102 1 98.44 431 LEU A O 1
ATOM 3524 N N . SER A 1 432 ? -12.414 -29.078 -7.375 1 97.88 432 SER A N 1
ATOM 3525 C CA . SER A 1 432 ? -13.352 -30.016 -7.988 1 97.88 432 SER A CA 1
ATOM 3526 C C . SER A 1 432 ? -14.742 -29.406 -8.133 1 97.88 432 SER A C 1
ATOM 3528 O O . SER A 1 432 ? -15.391 -29.547 -9.172 1 97.88 432 SER A O 1
ATOM 3530 N N . GLU A 1 433 ? -15.109 -28.781 -7.07 1 97.69 433 GLU A N 1
ATOM 3531 C CA . GLU A 1 433 ? -16.391 -28.094 -7.121 1 97.69 433 GLU A CA 1
ATOM 3532 C C . GLU A 1 433 ? -16.406 -27.016 -8.203 1 97.69 433 GLU A C 1
ATOM 3534 O O . GLU A 1 433 ? -17.391 -26.891 -8.945 1 97.69 433 GLU A O 1
ATOM 3539 N N . ALA A 1 434 ? -15.383 -26.266 -8.281 1 98.12 434 ALA A N 1
ATOM 3540 C CA . ALA A 1 434 ? -15.266 -25.234 -9.312 1 98.12 434 ALA A CA 1
ATOM 3541 C C . ALA A 1 434 ? -15.328 -25.844 -10.711 1 98.12 434 ALA A C 1
ATOM 3543 O O . ALA A 1 434 ? -15.969 -25.297 -11.609 1 98.12 434 ALA A O 1
ATOM 3544 N N . PHE A 1 435 ? -14.695 -26.938 -10.828 1 97 435 PHE A N 1
ATOM 3545 C CA . PHE A 1 435 ? -14.656 -27.609 -12.125 1 97 435 PHE A CA 1
ATOM 3546 C C . PHE A 1 435 ? -16.047 -28.094 -12.531 1 97 435 PHE A C 1
ATOM 3548 O O . PHE A 1 435 ? -16.422 -28.016 -13.703 1 97 435 PHE A O 1
ATOM 3555 N N . ILE A 1 436 ? -16.766 -28.625 -11.625 1 96.62 436 ILE A N 1
ATOM 3556 C CA . ILE A 1 436 ? -18.125 -29.062 -11.867 1 96.62 436 ILE A CA 1
ATOM 3557 C C . ILE A 1 436 ? -18.969 -27.891 -12.367 1 96.62 436 ILE A C 1
ATOM 3559 O O . ILE A 1 436 ? -19.688 -28.016 -13.359 1 96.62 436 ILE A O 1
ATOM 3563 N N . TRP A 1 437 ? -18.859 -26.781 -11.703 1 96.12 437 TRP A N 1
ATOM 3564 C CA . TRP A 1 437 ? -19.625 -25.609 -12.102 1 96.12 437 TRP A CA 1
ATOM 3565 C C . TRP A 1 437 ? -19.188 -25.109 -13.469 1 96.12 437 TRP A C 1
ATOM 3567 O O . TRP A 1 437 ? -20.016 -24.672 -14.273 1 96.12 437 TRP A O 1
ATOM 3577 N N . GLN A 1 438 ? -17.906 -25.078 -13.688 1 96.31 438 GLN A N 1
ATOM 3578 C CA . GLN A 1 438 ? -17.422 -24.672 -15 1 96.31 438 GLN A CA 1
ATOM 3579 C C . GLN A 1 438 ? -18 -25.547 -16.094 1 96.31 438 GLN A C 1
ATOM 3581 O O . GLN A 1 438 ? -18.406 -25.047 -17.156 1 96.31 438 GLN A O 1
ATOM 3586 N N . SER A 1 439 ? -18.031 -26.844 -15.867 1 94.25 439 SER A N 1
ATOM 3587 C CA . SER A 1 439 ? -18.531 -27.797 -16.844 1 94.25 439 SER A CA 1
ATOM 3588 C C . SER A 1 439 ? -20.031 -27.609 -17.078 1 94.25 439 SER A C 1
ATOM 3590 O O . SER A 1 439 ? -20.516 -27.797 -18.203 1 94.25 439 SER A O 1
ATOM 3592 N N . LEU A 1 440 ? -20.688 -27.266 -16.094 1 93.31 440 LEU A N 1
ATOM 3593 C CA . LEU A 1 440 ? -22.125 -27.109 -16.156 1 93.31 440 LEU A CA 1
ATOM 3594 C C . LEU A 1 440 ? -22.516 -25.812 -16.844 1 93.31 440 LEU A C 1
ATOM 3596 O O . LEU A 1 440 ? -23.469 -25.766 -17.625 1 93.31 440 LEU A O 1
ATOM 3600 N N . TYR A 1 441 ? -21.812 -24.734 -16.547 1 90.5 441 TYR A N 1
ATOM 3601 C CA . TYR A 1 441 ? -22.297 -23.422 -16.938 1 90.5 441 TYR A CA 1
ATOM 3602 C C . TYR A 1 441 ? -21.516 -22.875 -18.125 1 90.5 441 TYR A C 1
ATOM 3604 O O . TYR A 1 441 ? -21.953 -21.922 -18.781 1 90.5 441 TYR A O 1
ATOM 3612 N N . LYS A 1 442 ? -20.297 -23.203 -18.344 1 77.62 442 LYS A N 1
ATOM 3613 C CA . LYS A 1 442 ? -19.562 -22.75 -19.516 1 77.62 442 LYS A CA 1
ATOM 3614 C C . LYS A 1 442 ? -20.219 -23.266 -20.797 1 77.62 442 LYS A C 1
ATOM 3616 O O . LYS A 1 442 ? -20.312 -22.531 -21.781 1 77.62 442 LYS A O 1
ATOM 3621 N N . ASN A 1 443 ? -20.5 -24.578 -20.859 1 60.16 443 ASN A N 1
ATOM 3622 C CA . ASN A 1 443 ? -21.125 -25.25 -22 1 60.16 443 ASN A CA 1
ATOM 3623 C C . ASN A 1 443 ? -22.578 -24.828 -22.172 1 60.16 443 ASN A C 1
ATOM 3625 O O . ASN A 1 443 ? -23.125 -24.891 -23.281 1 60.16 443 ASN A O 1
ATOM 3629 N N . ALA A 1 444 ? -23.234 -24.469 -21.125 1 51.28 444 ALA A N 1
ATOM 3630 C CA . ALA A 1 444 ? -24.641 -24.078 -21.281 1 51.28 444 ALA A CA 1
ATOM 3631 C C . ALA A 1 444 ? -24.766 -22.75 -22.016 1 51.28 444 ALA A C 1
ATOM 3633 O O . ALA A 1 444 ? -25.734 -22.547 -22.766 1 51.28 444 ALA A O 1
ATOM 3634 N N . THR A 1 445 ? -23.875 -21.875 -21.75 1 47.28 445 THR A N 1
ATOM 3635 C CA . THR A 1 445 ? -23.969 -20.656 -22.547 1 47.28 445 THR A CA 1
ATOM 3636 C C . THR A 1 445 ? -23.656 -20.938 -24.016 1 47.28 445 THR A C 1
ATOM 3638 O O . THR A 1 445 ? -24.125 -20.203 -24.891 1 47.28 445 THR A O 1
ATOM 3641 N N . ALA A 1 446 ? -22.812 -21.984 -24.359 1 45.25 446 ALA A N 1
ATOM 3642 C CA . ALA A 1 446 ? -22.625 -22.328 -25.766 1 45.25 446 ALA A CA 1
ATOM 3643 C C . ALA A 1 446 ? -23.891 -22.938 -26.359 1 45.25 446 ALA A C 1
ATOM 3645 O O . ALA A 1 446 ? -24.188 -22.719 -27.531 1 45.25 446 ALA A O 1
ATOM 3646 N N . HIS A 1 447 ? -24.578 -23.625 -25.641 1 42.19 447 HIS A N 1
ATOM 3647 C CA . HIS A 1 447 ? -25.812 -24.203 -26.203 1 42.19 447 HIS A CA 1
ATOM 3648 C C . HIS A 1 447 ? -26.906 -23.141 -26.312 1 42.19 447 HIS A C 1
ATOM 3650 O O . HIS A 1 447 ? -27.844 -23.297 -27.109 1 42.19 447 HIS A O 1
ATOM 3656 N N . LEU A 1 448 ? -26.906 -22.219 -25.562 1 34.62 448 LEU A N 1
ATOM 3657 C CA . LEU A 1 448 ? -27.922 -21.188 -25.734 1 34.62 448 LEU A CA 1
ATOM 3658 C C . LEU A 1 448 ? -27.562 -20.25 -26.891 1 34.62 448 LEU A C 1
ATOM 3660 O O . LEU A 1 448 ? -28.422 -19.531 -27.391 1 34.62 448 LEU A O 1
ATOM 3664 N N . ARG A 1 449 ? -26.359 -20.188 -27.109 1 36.56 449 ARG A N 1
ATOM 3665 C CA . ARG A 1 449 ? -26.062 -19.344 -28.266 1 36.56 449 ARG A CA 1
ATOM 3666 C C . ARG A 1 449 ? -26.219 -20.125 -29.578 1 36.56 449 ARG A C 1
ATOM 3668 O O . ARG A 1 449 ? -26.141 -19.547 -30.656 1 36.56 449 ARG A O 1
ATOM 3675 N N . GLY A 1 450 ? -26.125 -21.328 -29.5 1 27.7 450 GLY A N 1
ATOM 3676 C CA . GLY A 1 450 ? -26.469 -22.047 -30.734 1 27.7 450 GLY A CA 1
ATOM 3677 C C . GLY A 1 450 ? -27.969 -22.266 -30.891 1 27.7 450 GLY A C 1
ATOM 3678 O O . GLY A 1 450 ? -28.703 -22.281 -29.891 1 27.7 450 GLY A O 1
ATOM 3679 N N . MET B 1 1 ? 51.094 -10.094 35.656 1 19.47 1 MET B N 1
ATOM 3680 C CA . MET B 1 1 ? 52.438 -9.727 35.219 1 19.47 1 MET B CA 1
ATOM 3681 C C . MET B 1 1 ? 52.406 -9.102 33.812 1 19.47 1 MET B C 1
ATOM 3683 O O . MET B 1 1 ? 51.844 -9.688 32.906 1 19.47 1 MET B O 1
ATOM 3687 N N . GLY B 1 2 ? 52.5 -7.77 33.75 1 19.94 2 GLY B N 1
ATOM 3688 C CA . GLY B 1 2 ? 52.062 -6.699 32.844 1 19.94 2 GLY B CA 1
ATOM 3689 C C . GLY B 1 2 ? 52.875 -6.617 31.578 1 19.94 2 GLY B C 1
ATOM 3690 O O . GLY B 1 2 ? 54.094 -6.371 31.609 1 19.94 2 GLY B O 1
ATOM 3691 N N . ALA B 1 3 ? 52.688 -7.555 30.672 1 20 3 ALA B N 1
ATOM 3692 C CA . ALA B 1 3 ? 53.5 -7.848 29.484 1 20 3 ALA B CA 1
ATOM 3693 C C . ALA B 1 3 ? 53.719 -6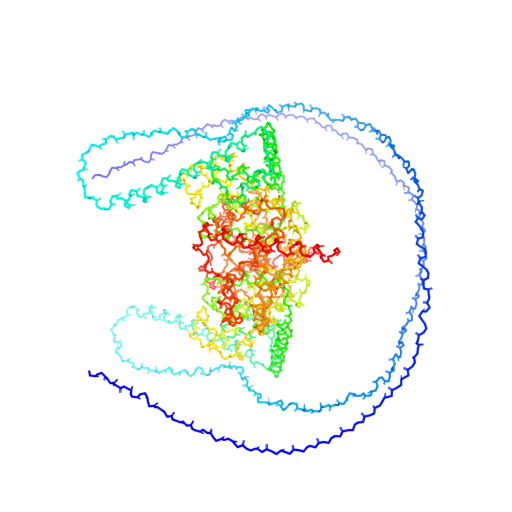.594 28.641 1 20 3 ALA B C 1
ATOM 3695 O O . ALA B 1 3 ? 52.75 -5.957 28.219 1 20 3 ALA B O 1
ATOM 3696 N N . SER B 1 4 ? 54.781 -5.797 28.828 1 18.92 4 SER B N 1
ATOM 3697 C CA . SER B 1 4 ? 55.406 -4.52 28.5 1 18.92 4 SER B CA 1
ATOM 3698 C C . SER B 1 4 ? 55.781 -4.441 27.031 1 18.92 4 SER B C 1
ATOM 3700 O O . SER B 1 4 ? 56.812 -4.996 26.609 1 18.92 4 SER B O 1
ATOM 3702 N N . PHE B 1 5 ? 54.812 -4.625 26.109 1 19.59 5 PHE B N 1
ATOM 3703 C CA . PHE B 1 5 ? 55.062 -4.699 24.672 1 19.59 5 PHE B CA 1
ATOM 3704 C C . PHE B 1 5 ? 55.719 -3.43 24.172 1 19.59 5 PHE B C 1
ATOM 3706 O O . PHE B 1 5 ? 55.219 -2.328 24.359 1 19.59 5 PHE B O 1
ATOM 3713 N N . SER B 1 6 ? 57.062 -3.346 24.031 1 18.17 6 SER B N 1
ATOM 3714 C CA . SER B 1 6 ? 58.156 -2.457 23.734 1 18.17 6 SER B CA 1
ATOM 3715 C C . SER B 1 6 ? 58.062 -1.896 22.312 1 18.17 6 SER B C 1
ATOM 3717 O O . SER B 1 6 ? 57.844 -2.641 21.359 1 18.17 6 SER B O 1
ATOM 3719 N N . HIS B 1 7 ? 57.625 -0.619 22.109 1 19.28 7 HIS B N 1
ATOM 3720 C CA . HIS B 1 7 ? 57.312 0.345 21.062 1 19.28 7 HIS B CA 1
ATOM 3721 C C . HIS B 1 7 ? 58.531 0.694 20.234 1 19.28 7 HIS B C 1
ATOM 3723 O O . HIS B 1 7 ? 59.375 1.501 20.656 1 19.28 7 HIS B O 1
ATOM 3729 N N . LEU B 1 8 ? 59.156 -0.203 19.547 1 17.3 8 LEU B N 1
ATOM 3730 C CA . LEU B 1 8 ? 60.469 -0 18.922 1 17.3 8 LEU B CA 1
ATOM 3731 C C . LEU B 1 8 ? 60.438 1.146 17.922 1 17.3 8 LEU B C 1
ATOM 3733 O O . LEU B 1 8 ? 59.406 1.345 17.25 1 17.3 8 LEU B O 1
ATOM 3737 N N . GLY B 1 9 ? 61.344 2.229 17.891 1 17.95 9 GLY B N 1
ATOM 3738 C CA . GLY B 1 9 ? 61.812 3.533 17.453 1 17.95 9 GLY B CA 1
ATOM 3739 C C . GLY B 1 9 ? 62.25 3.562 16 1 17.95 9 GLY B C 1
ATOM 3740 O O . GLY B 1 9 ? 62.812 4.543 15.539 1 17.95 9 GLY B O 1
ATOM 3741 N N . LEU B 1 10 ? 61.938 2.643 15.055 1 16.81 10 LEU B N 1
ATOM 3742 C CA . LEU B 1 10 ? 62.969 2.531 14.023 1 16.81 10 LEU B CA 1
ATOM 3743 C C . LEU B 1 10 ? 63.031 3.793 13.164 1 16.81 10 LEU B C 1
ATOM 3745 O O . LEU B 1 10 ? 61.969 4.352 12.82 1 16.81 10 LEU B O 1
ATOM 3749 N N . SER B 1 11 ? 64.25 4.523 12.844 1 16.62 11 SER B N 1
ATOM 3750 C CA . SER B 1 11 ? 64.938 5.719 12.398 1 16.62 11 SER B CA 1
ATOM 3751 C C . SER B 1 11 ? 65 5.816 10.875 1 16.62 11 SER B C 1
ATOM 3753 O O . SER B 1 11 ? 65.562 6.734 10.312 1 16.62 11 SER B O 1
ATOM 3755 N N . ASN B 1 12 ? 64.188 5.219 10.023 1 16.23 12 ASN B N 1
ATOM 3756 C CA . ASN B 1 12 ? 64.812 5.039 8.727 1 16.23 12 ASN B CA 1
ATOM 3757 C C . ASN B 1 12 ? 65 6.363 7.988 1 16.23 12 ASN B C 1
ATOM 3759 O O . ASN B 1 12 ? 64 7.098 7.828 1 16.23 12 ASN B O 1
ATOM 3763 N N . ASP B 1 13 ? 66.188 6.895 7.547 1 16.77 13 ASP B N 1
ATOM 3764 C CA . ASP B 1 13 ? 66.938 8.016 7.016 1 16.77 13 ASP B CA 1
ATOM 3765 C C . ASP B 1 13 ? 66.812 8.109 5.496 1 16.77 13 ASP B C 1
ATOM 3767 O O . ASP B 1 13 ? 67.5 8.875 4.848 1 16.77 13 ASP B O 1
ATOM 3771 N N . VAL B 1 14 ? 65.812 7.809 4.832 1 16.97 14 VAL B N 1
ATOM 3772 C CA . VAL B 1 14 ? 66.188 7.652 3.436 1 16.97 14 VAL B CA 1
ATOM 3773 C C . VAL B 1 14 ? 66.625 9 2.861 1 16.97 14 VAL B C 1
ATOM 3775 O O . VAL B 1 14 ? 66.062 10.031 3.189 1 16.97 14 VAL B O 1
ATOM 3778 N N . VAL B 1 15 ? 67.688 9.07 1.824 1 16.41 15 VAL B N 1
ATOM 3779 C CA . VAL B 1 15 ? 68.688 9.805 1.117 1 16.41 15 VAL B CA 1
ATOM 3780 C C . VAL B 1 15 ? 68.062 10.672 0.028 1 16.41 15 VAL B C 1
ATOM 3782 O O . VAL B 1 15 ? 67 10.344 -0.505 1 16.41 15 VAL B O 1
ATOM 3785 N N . SER B 1 16 ? 68.75 11.867 -0.341 1 17.2 16 SER B N 1
ATOM 3786 C CA . SER B 1 16 ? 68.688 13.156 -1.02 1 17.2 16 SER B CA 1
ATOM 3787 C C . SER B 1 16 ? 68.875 13 -2.523 1 17.2 16 SER B C 1
ATOM 3789 O O . SER B 1 16 ? 69.062 13.992 -3.242 1 17.2 16 SER B O 1
ATOM 3791 N N . SER B 1 17 ? 68.625 11.984 -3.193 1 15.39 17 SER B N 1
ATOM 3792 C CA . SER B 1 17 ? 69.438 12.031 -4.402 1 15.39 17 SER B CA 1
ATOM 3793 C C . SER B 1 17 ? 69 13.148 -5.332 1 15.39 17 SER B C 1
ATOM 3795 O O . SER B 1 17 ? 67.812 13.586 -5.266 1 15.39 17 SER B O 1
ATOM 3797 N N . VAL B 1 18 ? 69.75 13.477 -6.523 1 15.94 18 VAL B N 1
ATOM 3798 C CA . VAL B 1 18 ? 70.375 14.5 -7.367 1 15.94 18 VAL B CA 1
ATOM 3799 C C . VAL B 1 18 ? 69.5 14.766 -8.578 1 15.94 18 VAL B C 1
ATOM 3801 O O . VAL B 1 18 ? 69.312 15.914 -8.977 1 15.94 18 VAL B O 1
ATOM 3804 N N . VAL B 1 19 ? 68.875 13.906 -9.422 1 14.93 19 VAL B N 1
ATOM 3805 C CA . VAL B 1 19 ? 69.312 13.969 -10.797 1 14.93 19 VAL B CA 1
ATOM 3806 C C . VAL B 1 19 ? 68.688 15.156 -11.516 1 14.93 19 VAL B C 1
ATOM 3808 O O . VAL B 1 19 ? 67.625 15.625 -11.109 1 14.93 19 VAL B O 1
ATOM 3811 N N . SER B 1 20 ? 68.812 15.203 -13.07 1 15.45 20 SER B N 1
ATOM 3812 C CA . SER B 1 20 ? 69.438 15.906 -14.203 1 15.45 20 SER B CA 1
ATOM 3813 C C . SER B 1 20 ? 68.375 16.609 -15.047 1 15.45 20 SER B C 1
ATOM 3815 O O . SER B 1 20 ? 68.5 17.812 -15.312 1 15.45 20 SER B O 1
ATOM 3817 N N . LEU B 1 21 ? 68.062 16.109 -16.328 1 14.97 21 LEU B N 1
ATOM 3818 C CA . LEU B 1 21 ? 68.438 16.734 -17.594 1 14.97 21 LEU B CA 1
ATOM 3819 C C . LEU B 1 21 ? 67.312 17.547 -18.172 1 14.97 21 LEU B C 1
ATOM 3821 O O . LEU B 1 21 ? 66.125 17.391 -17.75 1 14.97 21 LEU B O 1
ATOM 3825 N N . PRO B 1 22 ? 66.75 17.266 -19.656 1 15.01 22 PRO B N 1
ATOM 3826 C CA . PRO B 1 22 ? 67.062 18.078 -20.844 1 15.01 22 PRO B CA 1
ATOM 3827 C C . PRO B 1 22 ? 65.875 18.859 -21.344 1 15.01 22 PRO B C 1
ATOM 3829 O O . PRO B 1 22 ? 65.938 20.078 -21.547 1 15.01 22 PRO B O 1
ATOM 3832 N N . SER B 1 23 ? 64.875 18.312 -22.312 1 14.7 23 SER B N 1
ATOM 3833 C CA . SER B 1 23 ? 64.938 18.688 -23.734 1 14.7 23 SER B CA 1
ATOM 3834 C C . SER B 1 23 ? 63.938 19.75 -24.078 1 14.7 23 SER B C 1
ATOM 3836 O O . SER B 1 23 ? 63 20.016 -23.312 1 14.7 23 SER B O 1
ATOM 3838 N N . SER B 1 24 ? 63.031 19.578 -25.391 1 14.75 24 SER B N 1
ATOM 3839 C CA . SER B 1 24 ? 63.094 20.25 -26.688 1 14.75 24 SER B CA 1
ATOM 3840 C C . SER B 1 24 ? 61.906 21.172 -26.891 1 14.75 24 SER B C 1
ATOM 3842 O O . SER B 1 24 ? 62.062 22.359 -27.188 1 14.75 24 SER B O 1
ATOM 3844 N N . ASN B 1 25 ? 60.781 20.828 -27.875 1 14.77 25 ASN B N 1
ATOM 3845 C CA . ASN B 1 25 ? 60.625 21.422 -29.203 1 14.77 25 ASN B CA 1
ATOM 3846 C C . ASN B 1 25 ? 59.562 22.5 -29.234 1 14.77 25 ASN B C 1
ATOM 3848 O O . ASN B 1 25 ? 58.719 22.578 -28.328 1 14.77 25 ASN B O 1
ATOM 3852 N N . THR B 1 26 ? 58.75 22.703 -30.578 1 14.98 26 THR B N 1
ATOM 3853 C CA . THR B 1 26 ? 58.719 23.719 -31.625 1 14.98 26 THR B CA 1
ATOM 3854 C C . THR B 1 26 ? 57.406 24.5 -31.594 1 14.98 26 THR B C 1
ATOM 3856 O O . THR B 1 26 ? 57.406 25.719 -31.578 1 14.98 26 THR B O 1
ATOM 3859 N N . GLY B 1 27 ? 56.281 24.188 -32.5 1 14.81 27 GLY B N 1
ATOM 3860 C CA . GLY B 1 27 ? 56 25 -33.656 1 14.81 27 GLY B CA 1
ATOM 3861 C C . GLY B 1 27 ? 54.875 26.016 -33.406 1 14.81 27 GLY B C 1
ATOM 3862 O O . GLY B 1 27 ? 54.188 25.938 -32.375 1 14.81 27 GLY B O 1
ATOM 3863 N N . LYS B 1 28 ? 54.281 26.609 -34.625 1 15.23 28 LYS B N 1
ATOM 3864 C CA . LYS B 1 28 ? 54.031 27.922 -35.219 1 15.23 28 LYS B CA 1
ATOM 3865 C C . LYS B 1 28 ? 52.594 28.359 -35 1 15.23 28 LYS B C 1
ATOM 3867 O O . LYS B 1 28 ? 51.719 27.531 -34.75 1 15.23 28 LYS B O 1
ATOM 3872 N N . LYS B 1 29 ? 52 29.453 -35.875 1 15.02 29 LYS B N 1
ATOM 3873 C CA . LYS B 1 29 ? 51.5 30.828 -35.781 1 15.02 29 LYS B CA 1
ATOM 3874 C C . LYS B 1 29 ? 50.062 30.906 -36.25 1 15.02 29 LYS B C 1
ATOM 3876 O O . LYS B 1 29 ? 49.344 31.859 -35.906 1 15.02 29 LYS B O 1
ATOM 3881 N N . SER B 1 30 ? 49.219 30.141 -37.125 1 15.35 30 SER B N 1
ATOM 3882 C CA . SER B 1 30 ? 48.688 30.922 -38.25 1 15.35 30 SER B CA 1
ATOM 3883 C C . SER B 1 30 ? 47.406 31.656 -37.812 1 15.35 30 SER B C 1
ATOM 3885 O O . SER B 1 30 ? 46.781 31.297 -36.812 1 15.35 30 SER B O 1
ATOM 3887 N N . SER B 1 31 ? 46.5 32.375 -38.875 1 15.16 31 SER B N 1
ATOM 3888 C CA . SER B 1 31 ? 46.062 33.719 -39.312 1 15.16 31 SER B CA 1
ATOM 3889 C C . SER B 1 31 ? 44.594 33.906 -39.031 1 15.16 31 SER B C 1
ATOM 3891 O O . SER B 1 31 ? 44.188 34.906 -38.406 1 15.16 31 SER B O 1
ATOM 3893 N N . SER B 1 32 ? 43.5 33.469 -39.906 1 15.94 32 SER B N 1
ATOM 3894 C CA . SER B 1 32 ? 42.781 34.375 -40.781 1 15.94 32 SER B CA 1
ATOM 3895 C C . SER B 1 32 ? 41.469 34.844 -40.156 1 15.94 32 SER B C 1
ATOM 3897 O O . SER B 1 32 ? 40.969 34.188 -39.219 1 15.94 32 SER B O 1
ATOM 3899 N N . LYS B 1 33 ? 40.469 35.656 -40.969 1 15.7 33 LYS B N 1
ATOM 3900 C CA . LYS B 1 33 ? 39.781 36.969 -40.969 1 15.7 33 LYS B CA 1
ATOM 3901 C C . LYS B 1 33 ? 38.344 36.844 -40.562 1 15.7 33 LYS B C 1
ATOM 3903 O O . LYS B 1 33 ? 37.75 35.75 -40.625 1 15.7 33 LYS B O 1
ATOM 3908 N N . SER B 1 34 ? 37.375 37.875 -40.938 1 15.12 34 SER B N 1
ATOM 3909 C CA . SER B 1 34 ? 36.594 38.969 -40.375 1 15.12 34 SER B CA 1
ATOM 3910 C C . SER B 1 34 ? 35.094 38.781 -40.656 1 15.12 34 SER B C 1
ATOM 3912 O O . SER B 1 34 ? 34.625 38.969 -41.781 1 15.12 34 SER B O 1
ATOM 3914 N N . LYS B 1 35 ? 34.281 37.75 -40.312 1 16.58 35 LYS B N 1
ATOM 3915 C CA . LYS B 1 35 ? 32.938 37.469 -40.781 1 16.58 35 LYS B CA 1
ATOM 3916 C C . LYS B 1 35 ? 31.969 38.562 -40.344 1 16.58 35 LYS B C 1
ATOM 3918 O O . LYS B 1 35 ? 31.953 38.938 -39.156 1 16.58 35 LYS B O 1
ATOM 3923 N N . ASN B 1 36 ? 31.188 39.375 -41.25 1 15.56 36 ASN B N 1
ATOM 3924 C CA . ASN B 1 36 ? 30.391 40.594 -41.344 1 15.56 36 ASN B CA 1
ATOM 3925 C C . ASN B 1 36 ? 28.984 40.406 -40.781 1 15.56 36 ASN B C 1
ATOM 3927 O O . ASN B 1 36 ? 28.234 39.531 -41.219 1 15.56 36 ASN B O 1
ATOM 3931 N N . LEU B 1 37 ? 28.562 40.906 -39.625 1 16.83 37 LEU B N 1
ATOM 3932 C CA . LEU B 1 37 ? 27.453 40.719 -38.688 1 16.83 37 LEU B CA 1
ATOM 3933 C C . LEU B 1 37 ? 26.266 41.594 -39.062 1 16.83 37 LEU B C 1
ATOM 3935 O O . LEU B 1 37 ? 26.281 42.812 -38.875 1 16.83 37 LEU B O 1
ATOM 3939 N N . GLN B 1 38 ? 25.641 41.312 -40.25 1 17.55 38 GLN B N 1
ATOM 3940 C CA . GLN B 1 38 ? 24.641 42.281 -40.719 1 17.55 38 GLN B CA 1
ATOM 3941 C C . GLN B 1 38 ? 23.5 42.406 -39.719 1 17.55 38 GLN B C 1
ATOM 3943 O O . GLN B 1 38 ? 23.203 41.469 -38.969 1 17.55 38 GLN B O 1
ATOM 3948 N N . ARG B 1 39 ? 22.656 43.562 -39.656 1 16.58 39 ARG B N 1
ATOM 3949 C CA . ARG B 1 39 ? 21.953 44.531 -38.812 1 16.58 39 ARG B CA 1
ATOM 3950 C C . ARG B 1 39 ? 20.469 44.188 -38.719 1 16.58 39 ARG B C 1
ATOM 3952 O O . ARG B 1 39 ? 19.719 44.312 -39.688 1 16.58 39 ARG B O 1
ATOM 3959 N N . TRP B 1 40 ? 20 43.156 -37.938 1 16.92 40 TRP B N 1
ATOM 3960 C CA . TRP B 1 40 ? 18.641 42.625 -37.844 1 16.92 40 TRP B CA 1
ATOM 3961 C C . TRP B 1 40 ? 17.703 43.625 -37.188 1 16.92 40 TRP B C 1
ATOM 3963 O O . TRP B 1 40 ? 17.891 44 -36.031 1 16.92 40 TRP B O 1
ATOM 3973 N N . THR B 1 41 ? 17.219 44.625 -37.938 1 16.5 41 THR B N 1
ATOM 3974 C CA . THR B 1 41 ? 16.469 45.75 -37.406 1 16.5 41 THR B CA 1
ATOM 3975 C C . THR B 1 41 ? 15.125 45.281 -36.844 1 16.5 41 THR B C 1
ATOM 3977 O O . THR B 1 41 ? 14.391 44.531 -37.531 1 16.5 41 THR B O 1
ATOM 3980 N N . SER B 1 42 ? 14.719 45.406 -35.531 1 16.34 42 SER B N 1
ATOM 3981 C CA . SER B 1 42 ? 13.844 44.875 -34.469 1 16.34 42 SER B CA 1
ATOM 3982 C C . SER B 1 42 ? 12.484 45.594 -34.5 1 16.34 42 SER B C 1
ATOM 3984 O O . SER B 1 42 ? 11.648 45.344 -33.625 1 16.34 42 SER B O 1
ATOM 3986 N N . SER B 1 43 ? 12.062 46.375 -35.562 1 17.5 43 SER B N 1
ATOM 3987 C CA . SER B 1 43 ? 11.164 47.406 -35.062 1 17.5 43 SER B CA 1
ATOM 3988 C C . SER B 1 43 ? 9.812 46.812 -34.688 1 17.5 43 SER B C 1
ATOM 3990 O O . SER B 1 43 ? 9.164 46.156 -35.5 1 17.5 43 SER B O 1
ATOM 3992 N N . GLY B 1 44 ? 9.469 46.531 -33.406 1 16.91 44 GLY B N 1
ATOM 3993 C CA . GLY B 1 44 ? 8.469 45.812 -32.656 1 16.91 44 GLY B CA 1
ATOM 3994 C C . GLY B 1 44 ? 7.129 46.5 -32.594 1 16.91 44 GLY B C 1
ATOM 3995 O O . GLY B 1 44 ? 6.273 46.156 -31.766 1 16.91 44 GLY B O 1
ATOM 3996 N N . LEU B 1 45 ? 6.785 47.469 -33.5 1 17.66 45 LEU B N 1
ATOM 3997 C CA . LEU B 1 45 ? 5.766 48.344 -32.969 1 17.66 45 LEU B CA 1
ATOM 3998 C C . LEU B 1 45 ? 4.445 47.625 -32.75 1 17.66 45 LEU B C 1
ATOM 4000 O O . LEU B 1 45 ? 4.105 46.719 -33.5 1 17.66 45 LEU B O 1
ATOM 4004 N N . SER B 1 46 ? 3.678 47.875 -31.609 1 17.81 46 SER B N 1
ATOM 4005 C CA . SER B 1 46 ? 2.674 47.438 -30.656 1 17.81 46 SER B CA 1
ATOM 4006 C C . SER B 1 46 ? 1.262 47.688 -31.172 1 17.81 46 SER B C 1
ATOM 4008 O O . SER B 1 46 ? 0.287 47.531 -30.422 1 17.81 46 SER B O 1
ATOM 4010 N N . THR B 1 47 ? 0.971 47.438 -32.469 1 18.36 47 THR B N 1
ATOM 4011 C CA . THR B 1 47 ? -0.268 48.094 -32.875 1 18.36 47 THR B CA 1
ATOM 4012 C C . THR B 1 47 ? -1.455 47.531 -32.094 1 18.36 47 THR B C 1
ATOM 4014 O O . THR B 1 47 ? -1.512 46.344 -31.828 1 18.36 47 THR B O 1
ATOM 4017 N N . PRO B 1 48 ? -2.383 48.375 -31.516 1 19.73 48 PRO B N 1
ATOM 4018 C CA . PRO B 1 48 ? -3.428 48.375 -30.484 1 19.73 48 PRO B CA 1
ATOM 4019 C C . PRO B 1 48 ? -4.688 47.625 -30.922 1 19.73 48 PRO B C 1
ATOM 4021 O O . PRO B 1 48 ? -5.293 47.969 -31.938 1 19.73 48 PRO B O 1
ATOM 4024 N N . ARG B 1 49 ? -4.68 46.344 -31.016 1 17.48 49 ARG B N 1
ATOM 4025 C CA . ARG B 1 49 ? -5.77 45.625 -31.656 1 17.48 49 ARG B CA 1
ATOM 4026 C C . ARG B 1 49 ? -7.113 45.969 -31.031 1 17.48 49 ARG B C 1
ATOM 4028 O O . ARG B 1 49 ? -7.223 46.031 -29.797 1 17.48 49 ARG B O 1
ATOM 4035 N N . ASP B 1 50 ? -8.039 46.438 -31.828 1 17.59 50 ASP B N 1
ATOM 4036 C CA . ASP B 1 50 ? -9.391 47 -31.766 1 17.59 50 ASP B CA 1
ATOM 4037 C C . ASP B 1 50 ? -10.352 46.031 -31.078 1 17.59 50 ASP B C 1
ATOM 4039 O O . ASP B 1 50 ? -10.156 44.812 -31.156 1 17.59 50 ASP B O 1
ATOM 4043 N N . SER B 1 51 ? -11.289 46.469 -30.156 1 19.3 51 SER B N 1
ATOM 4044 C CA . SER B 1 51 ? -12.211 46.188 -29.062 1 19.3 51 SER B CA 1
ATOM 4045 C C . SER B 1 51 ? -13.422 45.406 -29.531 1 19.3 51 SER B C 1
ATOM 4047 O O . SER B 1 51 ? -14.328 45.125 -28.75 1 19.3 51 SER B O 1
ATOM 4049 N N . GLU B 1 52 ? -13.297 44.438 -30.547 1 18.69 52 GLU B N 1
ATOM 4050 C CA . GLU B 1 52 ? -14.602 44.156 -31.156 1 18.69 52 GLU B CA 1
ATOM 4051 C C . GLU B 1 52 ? -15.586 43.625 -30.125 1 18.69 52 GLU B C 1
ATOM 4053 O O . GLU B 1 52 ? -15.219 42.781 -29.281 1 18.69 52 GLU B O 1
ATOM 4058 N N . HIS B 1 53 ? -16.781 44.25 -29.906 1 19.09 53 HIS B N 1
ATOM 4059 C CA . HIS B 1 53 ? -17.953 44.312 -29.031 1 19.09 53 HIS B CA 1
ATOM 4060 C C . HIS B 1 53 ? -18.766 43.031 -29.125 1 19.09 53 HIS B C 1
ATOM 4062 O O . HIS B 1 53 ? -19.375 42.75 -30.156 1 19.09 53 HIS B O 1
ATOM 4068 N N . TYR B 1 54 ? -18.188 41.875 -28.875 1 18.42 54 TYR B N 1
ATOM 4069 C CA . TYR B 1 54 ? -19.016 40.75 -29.203 1 18.42 54 TYR B CA 1
ATOM 4070 C C . TYR B 1 54 ? -20.328 40.75 -28.406 1 18.42 54 TYR B C 1
ATOM 4072 O O . TYR B 1 54 ? -20.312 40.969 -27.188 1 18.42 54 TYR B O 1
ATOM 4080 N N . THR B 1 55 ? -21.422 41 -29.047 1 18.98 55 THR B N 1
ATOM 4081 C CA . THR B 1 55 ? -22.828 41.156 -28.672 1 18.98 55 THR B CA 1
ATOM 4082 C C . THR B 1 55 ? -23.328 39.938 -27.891 1 18.98 55 THR B C 1
ATOM 4084 O O . THR B 1 55 ? -22.828 38.812 -28.078 1 18.98 55 THR B O 1
ATOM 4087 N N . ASP B 1 56 ? -24 40.125 -26.688 1 19.28 56 ASP B N 1
ATOM 4088 C CA . ASP B 1 56 ? -24.609 39.531 -25.484 1 19.28 56 ASP B CA 1
ATOM 4089 C C . ASP B 1 56 ? -25.75 38.594 -25.844 1 19.28 56 ASP B C 1
ATOM 4091 O O . ASP B 1 56 ? -26.406 38.031 -24.969 1 19.28 56 ASP B O 1
ATOM 4095 N N . LEU B 1 57 ? -25.594 37.75 -26.891 1 18.92 57 LEU B N 1
ATOM 4096 C CA . LEU B 1 57 ? -26.891 37.25 -27.312 1 18.92 57 LEU B CA 1
ATOM 4097 C C . LEU B 1 57 ? -27.609 36.531 -26.172 1 18.92 57 LEU B C 1
ATOM 4099 O O . LEU B 1 57 ? -27.141 35.469 -25.719 1 18.92 57 LEU B O 1
ATOM 4103 N N . ASP B 1 58 ? -28.375 37.219 -25.141 1 20.36 58 ASP B N 1
ATOM 4104 C CA . ASP B 1 58 ? -29.234 36.969 -23.984 1 20.36 58 ASP B CA 1
ATOM 4105 C C . ASP B 1 58 ? -30.359 36 -24.328 1 20.36 58 ASP B C 1
ATOM 4107 O O . ASP B 1 58 ? -31.297 35.844 -23.547 1 20.36 58 ASP B O 1
ATOM 4111 N N . ASP B 1 59 ? -30.391 35.406 -25.516 1 20.06 59 ASP B N 1
ATOM 4112 C CA . ASP B 1 59 ? -31.797 35.156 -25.875 1 20.06 59 ASP B CA 1
ATOM 4113 C C . ASP B 1 59 ? -32.5 34.312 -24.812 1 20.06 59 ASP B C 1
ATOM 4115 O O . ASP B 1 59 ? -31.844 33.594 -24.047 1 20.06 59 ASP B O 1
ATOM 4119 N N . ASP B 1 60 ? -33.969 34.281 -24.828 1 20.75 60 ASP B N 1
ATOM 4120 C CA . ASP B 1 60 ? -35.281 34.188 -24.188 1 20.75 60 ASP B CA 1
ATOM 4121 C C . ASP B 1 60 ? -35.656 32.75 -23.906 1 20.75 60 ASP B C 1
ATOM 4123 O O . ASP B 1 60 ? -36.844 32.469 -23.656 1 20.75 60 ASP B O 1
ATOM 4127 N N . TRP B 1 61 ? -34.781 31.797 -23.828 1 20 61 TRP B N 1
ATOM 4128 C CA . TRP B 1 61 ? -35.469 30.516 -23.922 1 20 61 TRP B CA 1
ATOM 4129 C C . TRP B 1 61 ? -36.469 30.344 -22.781 1 20 61 TRP B C 1
ATOM 4131 O O . TRP B 1 61 ? -36.062 30.188 -21.625 1 20 61 TRP B O 1
ATOM 4141 N N . ASP B 1 62 ? -37.625 31.047 -22.734 1 19.64 62 ASP B N 1
ATOM 4142 C CA . ASP B 1 62 ? -38.719 31.156 -21.75 1 19.64 62 ASP B CA 1
ATOM 4143 C C . ASP B 1 62 ? -39.375 29.812 -21.5 1 19.64 62 ASP B C 1
ATOM 4145 O O . ASP B 1 62 ? -40.25 29.688 -20.656 1 19.64 62 ASP B O 1
ATOM 4149 N N . SER B 1 63 ? -39.344 28.812 -22.438 1 21.86 63 SER B N 1
ATOM 4150 C CA . SER B 1 63 ? -40.688 28.219 -22.516 1 21.86 63 SER B CA 1
ATOM 4151 C C . SER B 1 63 ? -41.094 27.594 -21.188 1 21.86 63 SER B C 1
ATOM 4153 O O . SER B 1 63 ? -40.219 27.266 -20.359 1 21.86 63 SER B O 1
ATOM 4155 N N . ASN B 1 64 ? -42.469 27.172 -21.016 1 20.02 64 ASN B N 1
ATOM 4156 C CA . ASN B 1 64 ? -43.625 27 -20.156 1 20.02 64 ASN B CA 1
ATOM 4157 C C . ASN B 1 64 ? -43.594 25.672 -19.422 1 20.02 64 ASN B C 1
ATOM 4159 O O . ASN B 1 64 ? -44.625 25.188 -18.969 1 20.02 64 ASN B O 1
ATOM 4163 N N . VAL B 1 65 ? -42.531 24.953 -19.375 1 21.52 65 VAL B N 1
ATOM 4164 C CA . VAL B 1 65 ? -42.844 23.609 -18.891 1 21.52 65 VAL B CA 1
ATOM 4165 C C . VAL B 1 65 ? -43.5 23.703 -17.516 1 21.52 65 VAL B C 1
ATOM 4167 O O . VAL B 1 65 ? -42.812 24.016 -16.516 1 21.52 65 VAL B O 1
ATOM 4170 N N . GLU B 1 66 ? -44.688 24.266 -17.391 1 19.34 66 GLU B N 1
ATOM 4171 C CA . GLU B 1 66 ? -45.562 24.594 -16.266 1 19.34 66 GLU B CA 1
ATOM 4172 C C . GLU B 1 66 ? -45.688 23.422 -15.305 1 19.34 66 GLU B C 1
ATOM 4174 O O . GLU B 1 66 ? -45.625 23.594 -14.086 1 19.34 66 GLU B O 1
ATOM 4179 N N . ASN B 1 67 ? -46.406 22.359 -15.781 1 19.3 67 ASN B N 1
ATOM 4180 C CA . ASN B 1 67 ? -47.594 22.031 -15 1 19.3 67 ASN B CA 1
ATOM 4181 C C . ASN B 1 67 ? -47.25 21.25 -13.75 1 19.3 67 ASN B C 1
ATOM 4183 O O . ASN B 1 67 ? -47.781 21.516 -12.664 1 19.3 67 ASN B O 1
ATOM 4187 N N . CYS B 1 68 ? -46.875 19.906 -13.969 1 19.84 68 CYS B N 1
ATOM 4188 C CA . CYS B 1 68 ? -47.594 18.938 -13.133 1 19.84 68 CYS B CA 1
ATOM 4189 C C . CYS B 1 68 ? -46.938 18.828 -11.758 1 19.84 68 CYS B C 1
ATOM 4191 O O . CYS B 1 68 ? -46.438 17.75 -11.391 1 19.84 68 CYS B O 1
ATOM 4193 N N . LEU B 1 69 ? -46.125 19.828 -11.391 1 20.19 69 LEU B N 1
ATOM 4194 C CA . LEU B 1 69 ? -45.406 19.641 -10.133 1 20.19 69 LEU B CA 1
ATOM 4195 C C . LEU B 1 69 ? -46.375 19.5 -8.969 1 20.19 69 LEU B C 1
ATOM 4197 O O . LEU B 1 69 ? -46.938 20.5 -8.508 1 20.19 69 LEU B O 1
ATOM 4201 N N . THR B 1 70 ? -47.344 18.594 -9.117 1 20.11 70 THR B N 1
ATOM 4202 C CA . THR B 1 70 ? -48.188 18.594 -7.941 1 20.11 70 THR B CA 1
ATOM 4203 C C . THR B 1 70 ? -47.375 18.625 -6.66 1 20.11 70 THR B C 1
ATOM 4205 O O . THR B 1 70 ? -46.344 17.938 -6.551 1 20.11 70 THR B O 1
ATOM 4208 N N . SER B 1 71 ? -47.5 19.703 -5.887 1 20.72 71 SER B N 1
ATOM 4209 C CA . SER B 1 71 ? -46.969 20.281 -4.66 1 20.72 71 SER B CA 1
ATOM 4210 C C . SER B 1 71 ? -47.094 19.297 -3.494 1 20.72 71 SER B C 1
ATOM 4212 O O . SER B 1 71 ? -47.75 19.594 -2.5 1 20.72 71 SER B O 1
ATOM 4214 N N . VAL B 1 72 ? -46.938 17.953 -3.723 1 22.97 72 VAL B N 1
ATOM 4215 C CA . VAL B 1 72 ? -47.219 17.328 -2.438 1 22.97 72 VAL B CA 1
ATOM 4216 C C . VAL B 1 72 ? -46.406 18 -1.337 1 22.97 72 VAL B C 1
ATOM 4218 O O . VAL B 1 72 ? -45.188 18.031 -1.409 1 22.97 72 VAL B O 1
ATOM 4221 N N . ASN B 1 73 ? -46.906 19.031 -0.63 1 21.56 73 ASN B N 1
ATOM 4222 C CA . ASN B 1 73 ? -46.562 19.953 0.448 1 21.56 73 ASN B CA 1
ATOM 4223 C C . ASN B 1 73 ? -46.062 19.188 1.677 1 21.56 73 ASN B C 1
ATOM 4225 O O . ASN B 1 73 ? -46 19.75 2.777 1 21.56 73 ASN B O 1
ATOM 4229 N N . SER B 1 74 ? -46.062 17.844 1.702 1 23.28 74 SER B N 1
ATOM 4230 C CA . SER B 1 74 ? -46 17.516 3.121 1 23.28 74 SER B CA 1
ATOM 4231 C C . SER B 1 74 ? -44.688 18 3.736 1 23.28 74 SER B C 1
ATOM 4233 O O . SER B 1 74 ? -43.625 17.672 3.252 1 23.28 74 SER B O 1
ATOM 4235 N N . GLN B 1 75 ? -44.719 19.203 4.27 1 22.12 75 GLN B N 1
ATOM 4236 C CA . GLN B 1 75 ? -43.594 19.844 4.965 1 22.12 75 GLN B CA 1
ATOM 4237 C C . GLN B 1 75 ? -43 18.922 6.008 1 22.12 75 GLN B C 1
ATOM 4239 O O . GLN B 1 75 ? -43.688 18.438 6.91 1 22.12 75 GLN B O 1
ATOM 4244 N N . PRO B 1 76 ? -42.094 18.031 5.512 1 21.84 76 PRO B N 1
ATOM 4245 C CA . PRO B 1 76 ? -41.562 17.234 6.625 1 21.84 76 PRO B CA 1
ATOM 4246 C C . PRO B 1 76 ? -41.156 18.094 7.812 1 21.84 76 PRO B C 1
ATOM 4248 O O . PRO B 1 76 ? -40.656 19.219 7.629 1 21.84 76 PRO B O 1
ATOM 4251 N N . LYS B 1 77 ? -41.938 18.031 8.906 1 21.94 77 LYS B N 1
ATOM 4252 C CA . LYS B 1 77 ? -41.625 18.734 10.156 1 21.94 77 LYS B CA 1
ATOM 4253 C C . LYS B 1 77 ? -40.156 18.594 10.523 1 21.94 77 LYS B C 1
ATOM 4255 O O . LYS B 1 77 ? -39.656 17.484 10.766 1 21.94 77 LYS B O 1
ATOM 4260 N N . PHE B 1 78 ? -39.25 19.328 9.805 1 21.56 78 PHE B N 1
ATOM 4261 C CA . PHE B 1 78 ? -37.875 19.469 10.211 1 21.56 78 PHE B CA 1
ATOM 4262 C C . PHE B 1 78 ? -37.781 19.75 11.703 1 21.56 78 PHE B C 1
ATOM 4264 O O . PHE B 1 78 ? -38.25 20.781 12.188 1 21.56 78 PHE B O 1
ATOM 4271 N N . ILE B 1 79 ? -38.094 18.719 12.477 1 22.92 79 ILE B N 1
ATOM 4272 C CA . ILE B 1 79 ? -37.844 18.969 13.898 1 22.92 79 ILE B CA 1
ATOM 4273 C C . ILE B 1 79 ? -36.531 19.734 14.07 1 22.92 79 ILE B C 1
ATOM 4275 O O . ILE B 1 79 ? -35.5 19.297 13.602 1 22.92 79 ILE B O 1
ATOM 4279 N N . GLU B 1 80 ? -36.625 21.016 14.094 1 23.3 80 GLU B N 1
ATOM 4280 C CA . GLU B 1 80 ? -35.656 22.094 14.344 1 23.3 80 GLU B CA 1
ATOM 4281 C C . GLU B 1 80 ? -34.781 21.766 15.547 1 23.3 80 GLU B C 1
ATOM 4283 O O . GLU B 1 80 ? -34.094 22.656 16.078 1 23.3 80 GLU B O 1
ATOM 4288 N N . ASN B 1 81 ? -34.969 20.641 16.219 1 23.08 81 ASN B N 1
ATOM 4289 C CA . ASN B 1 81 ? -34.219 20.75 17.453 1 23.08 81 ASN B CA 1
ATOM 4290 C C . ASN B 1 81 ? -32.719 20.969 17.172 1 23.08 81 ASN B C 1
ATOM 4292 O O . ASN B 1 81 ? -32.062 20.094 16.625 1 23.08 81 ASN B O 1
ATOM 4296 N N . LYS B 1 82 ? -32.438 22.172 16.734 1 24.11 82 LYS B N 1
ATOM 4297 C CA . LYS B 1 82 ? -31.078 22.609 16.516 1 24.11 82 LYS B CA 1
ATOM 4298 C C . LYS B 1 82 ? -30.188 22.266 17.719 1 24.11 82 LYS B C 1
ATOM 4300 O O . LYS B 1 82 ? -30.344 22.828 18.797 1 24.11 82 LYS B O 1
ATOM 4305 N N . PRO B 1 83 ? -29.766 21.031 17.906 1 25.45 83 PRO B N 1
ATOM 4306 C CA . PRO B 1 83 ? -28.906 20.938 19.094 1 25.45 83 PRO B CA 1
ATOM 4307 C C . PRO B 1 83 ? -27.75 21.938 19.078 1 25.45 83 PRO B C 1
ATOM 4309 O O . PRO B 1 83 ? -27.188 22.203 18.016 1 25.45 83 PRO B O 1
ATOM 4312 N N . THR B 1 84 ? -27.828 23.062 19.812 1 24.91 84 THR B N 1
ATOM 4313 C CA . THR B 1 84 ? -26.828 24.109 20.047 1 24.91 84 THR B CA 1
ATOM 4314 C C . THR B 1 84 ? -25.469 23.484 20.359 1 24.91 84 THR B C 1
ATOM 4316 O O . THR B 1 84 ? -25.297 22.859 21.406 1 24.91 84 THR B O 1
ATOM 4319 N N . PHE B 1 85 ? -24.906 22.844 19.422 1 26.19 85 PHE B N 1
ATOM 4320 C CA . PHE B 1 85 ? -23.547 22.344 19.641 1 26.19 85 PHE B CA 1
ATOM 4321 C C . PHE B 1 85 ? -22.609 23.484 20.016 1 26.19 85 PHE B C 1
ATOM 4323 O O . PHE B 1 85 ? -22.359 24.391 19.203 1 26.19 85 PHE B O 1
ATOM 4330 N N . GLU B 1 86 ? -22.641 24.094 21.188 1 29.95 86 GLU B N 1
ATOM 4331 C CA . GLU B 1 86 ? -21.609 24.984 21.672 1 29.95 86 GLU B CA 1
ATOM 4332 C C . GLU B 1 86 ? -20.219 24.391 21.469 1 29.95 86 GLU B C 1
ATOM 4334 O O . GLU B 1 86 ? -20.016 23.203 21.688 1 29.95 86 GLU B O 1
ATOM 4339 N N . TYR B 1 87 ? -19.609 24.859 20.453 1 28.34 87 TYR B N 1
ATOM 4340 C CA . TYR B 1 87 ? -18.203 24.422 20.375 1 28.34 87 TYR B CA 1
ATOM 4341 C C . TYR B 1 87 ? -17.641 24.156 21.766 1 28.34 87 TYR B C 1
ATOM 4343 O O . TYR B 1 87 ? -17.828 24.953 22.688 1 28.34 87 TYR B O 1
ATOM 4351 N N . PRO B 1 88 ? -17.641 22.938 22.219 1 34.53 88 PRO B N 1
ATOM 4352 C CA . PRO B 1 88 ? -17.172 22.719 23.594 1 34.53 88 PRO B CA 1
ATOM 4353 C C . PRO B 1 88 ? -16.109 23.734 24.016 1 34.53 88 PRO B C 1
ATOM 4355 O O . PRO B 1 88 ? -15.016 23.734 23.453 1 34.53 88 PRO B O 1
ATOM 4358 N N . LEU B 1 89 ? -16.484 25.047 23.969 1 29.97 89 LEU B N 1
ATOM 4359 C CA . LEU B 1 89 ? -15.617 26.109 24.453 1 29.97 89 LEU B CA 1
ATOM 4360 C C . LEU B 1 89 ? -14.867 25.672 25.703 1 29.97 89 LEU B C 1
ATOM 4362 O O . LEU B 1 89 ? -15.273 24.719 26.375 1 29.97 89 LEU B O 1
ATOM 4366 N N . ILE B 1 90 ? -13.93 26.641 26.172 1 29.97 90 ILE B N 1
ATOM 4367 C CA . ILE B 1 90 ? -12.953 26.719 27.25 1 29.97 90 ILE B CA 1
ATOM 4368 C C . ILE B 1 90 ? -13.648 26.516 28.594 1 29.97 90 ILE B C 1
ATOM 4370 O O . ILE B 1 90 ? -14.484 27.328 28.984 1 29.97 90 ILE B O 1
ATOM 4374 N N . ARG B 1 91 ? -14.008 25.438 28.969 1 27.86 91 ARG B N 1
ATOM 4375 C CA . ARG B 1 91 ? -14.438 25.281 30.359 1 27.86 91 ARG B CA 1
ATOM 4376 C C . ARG B 1 91 ? -13.484 25.984 31.312 1 27.86 91 ARG B C 1
ATOM 4378 O O . ARG B 1 91 ? -12.273 26.047 31.062 1 27.86 91 ARG B O 1
ATOM 4385 N N . LYS B 1 92 ? -13.953 26.875 32.188 1 26.2 92 LYS B N 1
ATOM 4386 C CA . LYS B 1 92 ? -13.375 27.594 33.312 1 26.2 92 LYS B CA 1
ATOM 4387 C C . LYS B 1 92 ? -12.594 26.656 34.219 1 26.2 92 LYS B C 1
ATOM 4389 O O . LYS B 1 92 ? -13.148 25.672 34.719 1 26.2 92 LYS B O 1
ATOM 4394 N N . ILE B 1 93 ? -11.297 26.406 33.938 1 25.42 93 ILE B N 1
ATOM 4395 C CA . ILE B 1 93 ? -10.43 25.766 34.906 1 25.42 93 ILE B CA 1
ATOM 4396 C C . ILE B 1 93 ? -10.672 26.375 36.312 1 25.42 93 ILE B C 1
ATOM 4398 O O . ILE B 1 93 ? -10.438 27.578 36.5 1 25.42 93 ILE B O 1
ATOM 4402 N N . SER B 1 94 ? -11.766 26.062 36.969 1 23.55 94 SER B N 1
ATOM 4403 C CA . SER B 1 94 ? -11.898 26.422 38.375 1 23.55 94 SER B CA 1
ATOM 4404 C C . SER B 1 94 ? -10.641 26.047 39.156 1 23.55 94 SER B C 1
ATOM 4406 O O . SER B 1 94 ? -10.195 24.906 39.125 1 23.55 94 SER B O 1
ATOM 4408 N N . SER B 1 95 ? -9.688 27.016 39.281 1 22.89 95 SER B N 1
ATOM 4409 C CA . SER B 1 95 ? -8.453 27.094 40.062 1 22.89 95 SER B CA 1
ATOM 4410 C C . SER B 1 95 ? -8.68 26.641 41.5 1 22.89 95 SER B C 1
ATOM 4412 O O . SER B 1 95 ? -9.219 27.391 42.312 1 22.89 95 SER B O 1
ATOM 4414 N N . GLY B 1 96 ? -9.273 25.547 41.781 1 21.77 96 GLY B N 1
ATOM 4415 C CA . GLY B 1 96 ? -9.359 25.172 43.188 1 21.77 96 GLY B CA 1
ATOM 4416 C C . GLY B 1 96 ? -8.008 25.047 43.844 1 21.77 96 GLY B C 1
ATOM 4417 O O . GLY B 1 96 ? -7.398 23.969 43.844 1 21.77 96 GLY B O 1
ATOM 4418 N N . VAL B 1 97 ? -7.074 26.047 43.656 1 20.86 97 VAL B N 1
ATOM 4419 C CA . VAL B 1 97 ? -5.801 25.984 44.344 1 20.86 97 VAL B CA 1
ATOM 4420 C C . VAL B 1 97 ? -6.047 25.891 45.844 1 20.86 97 VAL B C 1
ATOM 4422 O O . VAL B 1 97 ? -6.566 26.812 46.469 1 20.86 97 VAL B O 1
ATOM 4425 N N . LYS B 1 98 ? -6.508 24.781 46.312 1 21.39 98 LYS B N 1
ATOM 4426 C CA . LYS B 1 98 ? -6.598 24.609 47.781 1 21.39 98 LYS B CA 1
ATOM 4427 C C . LYS B 1 98 ? -5.23 24.797 48.438 1 21.39 98 LYS B C 1
ATOM 4429 O O . LYS B 1 98 ? -4.242 24.203 48 1 21.39 98 LYS B O 1
ATOM 4434 N N . SER B 1 99 ? -4.98 25.938 49.031 1 20.97 99 SER B N 1
ATOM 4435 C CA . SER B 1 99 ? -3.898 26.438 49.875 1 20.97 99 SER B CA 1
ATOM 4436 C C . SER B 1 99 ? -3.637 25.5 51.031 1 20.97 99 SER B C 1
ATOM 4438 O O . SER B 1 99 ? -4.441 25.422 51.969 1 20.97 99 SER B O 1
ATOM 4440 N N . SER B 1 100 ? -3.383 24.219 50.781 1 20 100 SER B N 1
ATOM 4441 C CA . SER B 1 100 ? -3.168 23.422 51.969 1 20 100 SER B CA 1
ATOM 4442 C C . SER B 1 100 ? -1.953 23.922 52.75 1 20 100 SER B C 1
ATOM 4444 O O . SER B 1 100 ? -0.866 24.062 52.188 1 20 100 SER B O 1
ATOM 4446 N N . THR B 1 101 ? -2.074 24.672 53.75 1 20.7 101 THR B N 1
ATOM 4447 C CA . THR B 1 101 ? -1.23 25.344 54.75 1 20.7 101 THR B CA 1
ATOM 4448 C C . THR B 1 101 ? -0.377 24.328 55.5 1 20.7 101 THR B C 1
ATOM 4450 O O . THR B 1 101 ? 0.27 24.688 56.5 1 20.7 101 THR B O 1
ATOM 4453 N N . ASP B 1 102 ? -0.027 23.172 54.969 1 19.33 102 ASP B N 1
ATOM 4454 C CA . ASP B 1 102 ? 0.51 22.312 56.031 1 19.33 102 ASP B CA 1
ATOM 4455 C C . ASP B 1 102 ? 1.847 22.844 56.531 1 19.33 102 ASP B C 1
ATOM 4457 O O . ASP B 1 102 ? 2.664 23.344 55.75 1 19.33 102 ASP B O 1
ATOM 4461 N N . ASP B 1 103 ? 2.098 23.031 57.844 1 19.86 103 ASP B N 1
ATOM 4462 C CA . ASP B 1 103 ? 2.945 23.641 58.844 1 19.86 103 ASP B CA 1
ATOM 4463 C C . ASP B 1 103 ? 4.355 23.062 58.812 1 19.86 103 ASP B C 1
ATOM 4465 O O . ASP B 1 103 ? 5.34 23.797 58.969 1 19.86 103 ASP B O 1
ATOM 4469 N N . GLY B 1 104 ? 4.57 21.766 59.094 1 19.2 104 GLY B N 1
ATOM 4470 C CA . GLY B 1 104 ? 5.52 21.375 60.125 1 19.2 104 GLY B CA 1
ATOM 4471 C C . GLY B 1 104 ? 6.953 21.344 59.656 1 19.2 104 GLY B C 1
ATOM 4472 O O . GLY B 1 104 ? 7.879 21.156 60.438 1 19.2 104 GLY B O 1
ATOM 4473 N N . ALA B 1 105 ? 7.297 20.797 58.375 1 18.97 105 ALA B N 1
ATOM 4474 C CA . ALA B 1 105 ? 8.492 19.953 58.344 1 18.97 105 ALA B CA 1
ATOM 4475 C C . ALA B 1 105 ? 9.758 20.812 58.406 1 18.97 105 ALA B C 1
ATOM 4477 O O . ALA B 1 105 ? 9.906 21.766 57.625 1 18.97 105 ALA B O 1
ATOM 4478 N N . LEU B 1 106 ? 10.656 20.688 59.312 1 21.45 106 LEU B N 1
ATOM 4479 C CA . LEU B 1 106 ? 11.961 21.172 59.75 1 21.45 106 LEU B CA 1
ATOM 4480 C C . LEU B 1 106 ? 13.031 20.859 58.688 1 21.45 106 LEU B C 1
ATOM 4482 O O . LEU B 1 106 ? 14.227 20.953 58.969 1 21.45 106 LEU B O 1
ATOM 4486 N N . ALA B 1 107 ? 12.719 20.156 57.594 1 21.09 107 ALA B N 1
ATOM 4487 C CA . ALA B 1 107 ? 13.844 19.453 57 1 21.09 107 ALA B CA 1
ATOM 4488 C C . ALA B 1 107 ? 14.992 20.406 56.688 1 21.09 107 ALA B C 1
ATOM 4490 O O . ALA B 1 107 ? 14.773 21.609 56.562 1 21.09 107 ALA B O 1
ATOM 4491 N N . LEU B 1 108 ? 16.125 19.766 56.031 1 24.73 108 LEU B N 1
ATOM 4492 C CA . LEU B 1 108 ? 17.531 19.719 55.594 1 24.73 108 LEU B CA 1
ATOM 4493 C C . LEU B 1 108 ? 17.812 20.766 54.531 1 24.73 108 LEU B C 1
ATOM 4495 O O . LEU B 1 108 ? 17.047 20.922 53.594 1 24.73 108 LEU B O 1
ATOM 4499 N N . TYR B 1 109 ? 18.75 21.609 54.719 1 27.19 109 TYR B N 1
ATOM 4500 C CA . TYR B 1 109 ? 19.109 22.953 54.25 1 27.19 109 TYR B CA 1
ATOM 4501 C C . TYR B 1 109 ? 19.344 22.938 52.75 1 27.19 109 TYR B C 1
ATOM 4503 O O . TYR B 1 109 ? 18.906 23.859 52.031 1 27.19 109 TYR B O 1
ATOM 4511 N N . ALA B 1 110 ? 20.453 22.188 52.281 1 30.86 110 ALA B N 1
ATOM 4512 C CA . ALA B 1 110 ? 21.188 22.531 51.062 1 30.86 110 ALA B CA 1
ATOM 4513 C C . ALA B 1 110 ? 20.328 22.281 49.844 1 30.86 110 ALA B C 1
ATOM 4515 O O . ALA B 1 110 ? 20.562 22.891 48.781 1 30.86 110 ALA B O 1
ATOM 4516 N N . PRO B 1 111 ? 19.703 21.094 49.688 1 36.84 111 PRO B N 1
ATOM 4517 C CA . PRO B 1 111 ? 18.922 20.656 48.531 1 36.84 111 PRO B CA 1
ATOM 4518 C C . PRO B 1 111 ? 17.734 21.562 48.219 1 36.84 111 PRO B C 1
ATOM 4520 O O . PRO B 1 111 ? 17.031 21.344 47.25 1 36.84 111 PRO B O 1
ATOM 4523 N N . HIS B 1 112 ? 17.438 22.422 49.062 1 41.06 112 HIS B N 1
ATOM 4524 C CA . HIS B 1 112 ? 16.203 23.203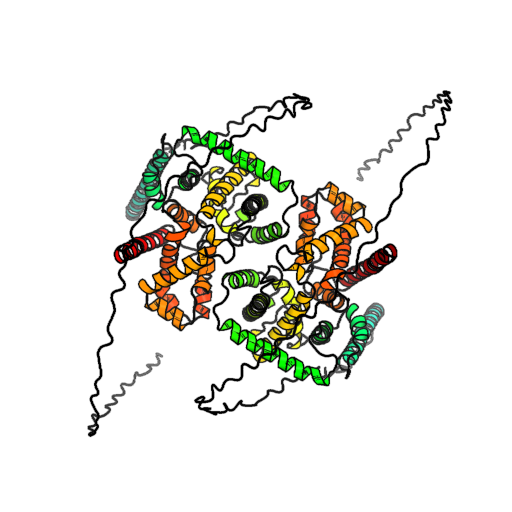 48.969 1 41.06 112 HIS B CA 1
ATOM 4525 C C . HIS B 1 112 ? 16.344 24.328 47.938 1 41.06 112 HIS B C 1
ATOM 4527 O O . HIS B 1 112 ? 15.352 24.719 47.312 1 41.06 112 HIS B O 1
ATOM 4533 N N . ILE B 1 113 ? 17.562 24.844 47.875 1 45.56 113 ILE B N 1
ATOM 4534 C CA . ILE B 1 113 ? 17.734 25.953 46.938 1 45.56 113 ILE B CA 1
ATOM 4535 C C . ILE B 1 113 ? 17.625 25.438 45.5 1 45.56 113 ILE B C 1
ATOM 4537 O O . ILE B 1 113 ? 16.953 26.062 44.656 1 45.56 113 ILE B O 1
ATOM 4541 N N . LEU B 1 114 ? 18.406 24.375 45.25 1 46.97 114 LEU B N 1
ATOM 4542 C CA . LEU B 1 114 ? 18.328 23.828 43.906 1 46.97 114 LEU B CA 1
ATOM 4543 C C . LEU B 1 114 ? 16.906 23.406 43.562 1 46.97 114 LEU B C 1
ATOM 4545 O O . LEU B 1 114 ? 16.438 23.625 42.438 1 46.97 114 LEU B O 1
ATOM 4549 N N . GLN B 1 115 ? 16.344 22.812 44.594 1 51.53 115 GLN B N 1
ATOM 4550 C CA . GLN B 1 115 ? 14.938 22.453 44.406 1 51.53 115 GLN B CA 1
ATOM 4551 C C . GLN B 1 115 ? 14.07 23.703 44.25 1 51.53 115 GLN B C 1
ATOM 4553 O O . GLN B 1 115 ? 13.133 23.734 43.469 1 51.53 115 GLN B O 1
ATOM 4558 N N . GLU B 1 116 ? 14.602 24.688 44.969 1 56.53 116 GLU B N 1
ATOM 4559 C CA . GLU B 1 116 ? 13.859 25.938 44.906 1 56.53 116 GLU B CA 1
ATOM 4560 C C . GLU B 1 116 ? 14.086 26.641 43.562 1 56.53 116 GLU B C 1
ATOM 4562 O O . GLU B 1 116 ? 13.141 27.188 43 1 56.53 116 GLU B O 1
ATOM 4567 N N . GLU B 1 117 ? 15.367 26.625 43.125 1 61.88 117 GLU B N 1
ATOM 4568 C CA . GLU B 1 117 ? 15.664 27.219 41.844 1 61.88 117 GLU B CA 1
ATOM 4569 C C . GLU B 1 117 ? 15 26.438 40.719 1 61.88 117 GLU B C 1
ATOM 4571 O O . GLU B 1 117 ? 14.477 27.031 39.75 1 61.88 117 GLU B O 1
ATOM 4576 N N . GLU B 1 118 ? 15.234 25.141 40.812 1 66.44 118 GLU B N 1
ATOM 4577 C CA . GLU B 1 118 ? 14.539 24.328 39.812 1 66.44 118 GLU B CA 1
ATOM 4578 C C . GLU B 1 118 ? 13.031 24.547 39.875 1 66.44 118 GLU B C 1
ATOM 4580 O O . GLU B 1 118 ? 12.367 24.594 38.844 1 66.44 118 GLU B O 1
ATOM 4585 N N . SER B 1 119 ? 12.703 24.672 41.125 1 73.25 119 SER B N 1
ATOM 4586 C CA . SER B 1 119 ? 11.281 24.953 41.312 1 73.25 119 SER B CA 1
ATOM 4587 C C . SER B 1 119 ? 10.922 26.328 40.781 1 73.25 119 SER B C 1
ATOM 4589 O O . SER B 1 119 ? 9.867 26.5 40.156 1 73.25 119 SER B O 1
ATOM 4591 N N . HIS B 1 120 ? 11.953 27.219 40.938 1 77.25 120 HIS B N 1
ATOM 4592 C CA . HIS B 1 120 ? 11.703 28.562 40.438 1 77.25 120 HIS B CA 1
ATOM 4593 C C . HIS B 1 120 ? 11.75 28.594 38.906 1 77.25 120 HIS B C 1
ATOM 4595 O O . HIS B 1 120 ? 10.922 29.25 38.25 1 77.25 120 HIS B O 1
ATOM 4601 N N . LYS B 1 121 ? 12.703 27.969 38.312 1 79.19 121 LYS B N 1
ATOM 4602 C CA . LYS B 1 121 ? 12.789 27.859 36.875 1 79.19 121 LYS B CA 1
ATOM 4603 C C . LYS B 1 121 ? 11.547 27.172 36.281 1 79.19 121 LYS B C 1
ATOM 4605 O O . LYS B 1 121 ? 11.031 27.594 35.25 1 79.19 121 LYS B O 1
ATOM 4610 N N . GLU B 1 122 ? 11.211 26.188 36.969 1 80.12 122 GLU B N 1
ATOM 4611 C CA . GLU B 1 122 ? 10.008 25.469 36.562 1 80.12 122 GLU B CA 1
ATOM 4612 C C . GLU B 1 122 ? 8.773 26.375 36.625 1 80.12 122 GLU B C 1
ATOM 4614 O O . GLU B 1 122 ? 7.902 26.328 35.781 1 80.12 122 GLU B O 1
ATOM 4619 N N . LEU B 1 123 ? 8.805 27.109 37.656 1 82.5 123 LEU B N 1
ATOM 4620 C CA . LEU B 1 123 ? 7.695 28.047 37.844 1 82.5 123 LEU B CA 1
ATOM 4621 C C . LEU B 1 123 ? 7.715 29.125 36.75 1 82.5 123 LEU B C 1
ATOM 4623 O O . LEU B 1 123 ? 6.66 29.516 36.25 1 82.5 123 LEU B O 1
ATOM 4627 N N . GLU B 1 124 ? 8.867 29.594 36.438 1 83.31 124 GLU B N 1
ATOM 4628 C CA . GLU B 1 124 ? 9 30.609 35.406 1 83.31 124 GLU B CA 1
ATOM 4629 C C . GLU B 1 124 ? 8.586 30.062 34.031 1 83.31 124 GLU B C 1
ATOM 4631 O O . GLU B 1 124 ? 7.934 30.75 33.25 1 83.31 124 GLU B O 1
ATOM 4636 N N . GLU B 1 125 ? 8.992 28.891 33.812 1 83 125 GLU B N 1
ATOM 4637 C CA . GLU B 1 125 ? 8.625 28.234 32.562 1 83 125 GLU B CA 1
ATOM 4638 C C . GLU B 1 125 ? 7.117 28.031 32.5 1 83 125 GLU B C 1
ATOM 4640 O O . GLU B 1 125 ? 6.523 28.203 31.422 1 83 125 GLU B O 1
ATOM 4645 N N . MET B 1 126 ? 6.605 27.625 33.531 1 84.06 126 MET B N 1
ATOM 4646 C CA . MET B 1 126 ? 5.16 27.438 33.562 1 84.06 126 MET B CA 1
ATOM 4647 C C . MET B 1 126 ? 4.426 28.75 33.375 1 84.06 126 MET B C 1
ATOM 4649 O O . MET B 1 126 ? 3.412 28.797 32.656 1 84.06 126 MET B O 1
ATOM 4653 N N . ASN B 1 127 ? 4.969 29.734 33.969 1 83.44 127 ASN B N 1
ATOM 4654 C CA . ASN B 1 127 ? 4.367 31.062 33.812 1 83.44 127 ASN B CA 1
ATOM 4655 C C . ASN B 1 127 ? 4.469 31.547 32.375 1 83.44 127 ASN B C 1
ATOM 4657 O O . ASN B 1 127 ? 3.543 32.188 31.875 1 83.44 127 ASN B O 1
ATOM 4661 N N . ALA B 1 128 ? 5.531 31.281 31.812 1 86 128 ALA B N 1
ATOM 4662 C CA . ALA B 1 128 ? 5.715 31.672 30.422 1 86 128 ALA B CA 1
ATOM 4663 C C . ALA B 1 128 ? 4.734 30.922 29.516 1 86 128 ALA B C 1
ATOM 4665 O O . ALA B 1 128 ? 4.16 31.516 28.594 1 86 128 ALA B O 1
ATOM 4666 N N . LYS B 1 129 ? 4.582 29.719 29.781 1 87.62 129 LYS B N 1
ATOM 4667 C CA . LYS B 1 129 ? 3.635 28.906 29.016 1 87.62 129 LYS B CA 1
ATOM 4668 C C . LYS B 1 129 ? 2.209 29.422 29.188 1 87.62 129 LYS B C 1
ATOM 4670 O O . LYS B 1 129 ? 1.436 29.469 28.219 1 87.62 129 LYS B O 1
ATOM 4675 N N . LEU B 1 130 ? 1.912 29.781 30.344 1 90.12 130 LEU B N 1
ATOM 4676 C CA . LEU B 1 130 ? 0.576 30.297 30.641 1 90.12 130 LEU B CA 1
ATOM 4677 C C . LEU B 1 130 ? 0.342 31.641 29.984 1 90.12 130 LEU B C 1
ATOM 4679 O O . LEU B 1 130 ? -0.755 31.922 29.484 1 90.12 130 LEU B O 1
ATOM 4683 N N . SER B 1 131 ? 1.339 32.438 30.062 1 91.88 131 SER B N 1
ATOM 4684 C CA . SER B 1 131 ? 1.235 33.75 29.422 1 91.88 131 SER B CA 1
ATOM 4685 C C . SER B 1 131 ? 1.05 33.625 27.906 1 91.88 131 SER B C 1
ATOM 4687 O O . SER B 1 131 ? 0.232 34.312 27.312 1 91.88 131 SER B O 1
ATOM 4689 N N . ARG B 1 132 ? 1.808 32.75 27.375 1 91.88 132 ARG B N 1
ATOM 4690 C CA . ARG B 1 132 ? 1.684 32.5 25.938 1 91.88 132 ARG B CA 1
ATOM 4691 C C . ARG B 1 132 ? 0.295 31.984 25.594 1 91.88 132 ARG B C 1
ATOM 4693 O O . ARG B 1 132 ? -0.308 32.406 24.609 1 91.88 132 ARG B O 1
ATOM 4700 N N . TYR B 1 133 ? -0.147 31.078 26.359 1 94 133 TYR B N 1
ATOM 4701 C CA . TYR B 1 133 ? -1.488 30.547 26.172 1 94 133 TYR B CA 1
ATOM 4702 C C . TYR B 1 133 ? -2.529 31.656 26.172 1 94 133 TYR B C 1
ATOM 4704 O O . TYR B 1 133 ? -3.398 31.703 25.297 1 94 133 TYR B O 1
ATOM 4712 N N . HIS B 1 134 ? -2.389 32.531 27.109 1 94.12 134 HIS B N 1
ATOM 4713 C CA . HIS B 1 134 ? -3.373 33.594 27.234 1 94.12 134 HIS B CA 1
ATOM 4714 C C . HIS B 1 134 ? -3.299 34.562 26.062 1 94.12 134 HIS B C 1
ATOM 4716 O O . HIS B 1 134 ? -4.328 35.031 25.578 1 94.12 134 HIS B O 1
ATOM 4722 N N . ARG B 1 135 ? -2.154 34.812 25.688 1 93.94 135 ARG B N 1
ATOM 4723 C CA . ARG B 1 135 ? -1.986 35.719 24.531 1 93.94 135 ARG B CA 1
ATOM 4724 C C . ARG B 1 135 ? -2.586 35.094 23.266 1 93.94 135 ARG B C 1
ATOM 4726 O O . ARG B 1 135 ? -3.246 35.781 22.484 1 93.94 135 ARG B O 1
ATOM 4733 N N . PHE B 1 136 ? -2.324 33.812 23.141 1 95 136 PHE B N 1
ATOM 4734 C CA . PHE B 1 136 ? -2.855 33.062 22 1 95 136 PHE B CA 1
ATOM 4735 C C . PHE B 1 136 ? -4.379 33.031 22.047 1 95 136 PHE B C 1
ATOM 4737 O O . PHE B 1 136 ? -5.043 33.25 21.031 1 95 136 PHE B O 1
ATOM 4744 N N . LYS B 1 137 ? -4.859 32.719 23.156 1 95.75 137 LYS B N 1
ATOM 4745 C CA . LYS B 1 137 ? -6.301 32.625 23.359 1 95.75 137 LYS B CA 1
ATOM 4746 C C . LYS B 1 137 ? -6.984 33.969 23.062 1 95.75 137 LYS B C 1
ATOM 4748 O O . LYS B 1 137 ? -8.023 34 22.406 1 95.75 137 LYS B O 1
ATOM 4753 N N . HIS B 1 138 ? -6.375 34.969 23.547 1 95.75 138 HIS B N 1
ATOM 4754 C CA . HIS B 1 138 ? -6.914 36.312 23.297 1 95.75 138 HIS B CA 1
ATOM 4755 C C . HIS B 1 138 ? -6.98 36.625 21.797 1 95.75 138 HIS B C 1
ATOM 4757 O O . HIS B 1 138 ? -7.969 37.156 21.312 1 95.75 138 HIS B O 1
ATOM 4763 N N . LEU B 1 139 ? -5.992 36.281 21.156 1 96.5 139 LEU B N 1
ATOM 4764 C CA . LEU B 1 139 ? -5.902 36.531 19.719 1 96.5 139 LEU B CA 1
ATOM 4765 C C . LEU B 1 139 ? -6.98 35.781 18.953 1 96.5 139 LEU B C 1
ATOM 4767 O O . LEU B 1 139 ? -7.664 36.344 18.109 1 96.5 139 LEU B O 1
ATOM 4771 N N . VAL B 1 140 ? -7.188 34.5 19.266 1 94.94 140 VAL B N 1
ATOM 4772 C CA . VAL B 1 140 ? -8.109 33.625 18.531 1 94.94 140 VAL B CA 1
ATOM 4773 C C . VAL B 1 140 ? -9.547 34.031 18.859 1 94.94 140 VAL B C 1
ATOM 4775 O O . VAL B 1 140 ? -10.453 33.812 18.047 1 94.94 140 VAL B O 1
ATOM 4778 N N . GLU B 1 141 ? -9.773 34.719 19.953 1 93.81 141 GLU B N 1
ATOM 4779 C CA . GLU B 1 141 ? -11.109 35.094 20.406 1 93.81 141 GLU B CA 1
ATOM 4780 C C . GLU B 1 141 ? -11.469 36.531 19.984 1 93.81 141 GLU B C 1
ATOM 4782 O O . GLU B 1 141 ? -12.57 37 20.25 1 93.81 141 GLU B O 1
ATOM 4787 N N . GLU B 1 142 ? -10.586 37.125 19.359 1 94.56 142 GLU B N 1
ATOM 4788 C CA . GLU B 1 142 ? -10.883 38.469 18.859 1 94.56 142 GLU B CA 1
ATOM 4789 C C . GLU B 1 142 ? -12.055 38.438 17.875 1 94.56 142 GLU B C 1
ATOM 4791 O O . GLU B 1 142 ? -12.328 37.406 17.25 1 94.56 142 GLU B O 1
ATOM 4796 N N . SER B 1 143 ? -12.742 39.594 17.75 1 94.69 143 SER B N 1
ATOM 4797 C CA . SER B 1 143 ? -13.859 39.688 16.812 1 94.69 143 SER B CA 1
ATOM 4798 C C . SER B 1 143 ? -13.414 39.438 15.383 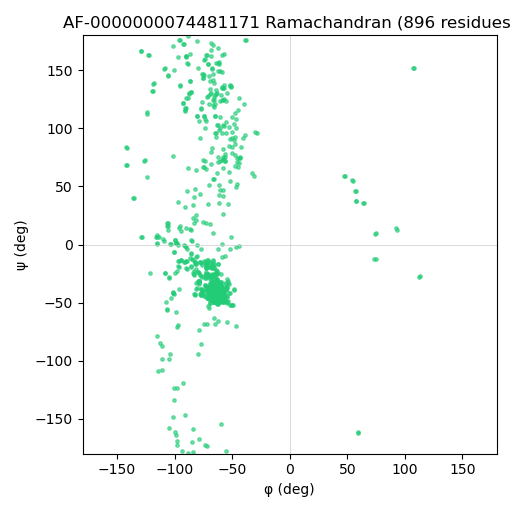1 94.69 143 SER B C 1
ATOM 4800 O O . SER B 1 143 ? -14.094 38.719 14.633 1 94.69 143 SER B O 1
ATOM 4802 N N . THR B 1 144 ? -12.391 40.031 15.047 1 96.69 144 THR B N 1
ATOM 4803 C CA . THR B 1 144 ? -11.703 39.75 13.789 1 96.69 144 THR B CA 1
ATOM 4804 C C . THR B 1 144 ? -10.242 39.375 14.047 1 96.69 144 THR B C 1
ATOM 4806 O O . THR B 1 144 ? -9.453 40.219 14.477 1 96.69 144 THR B O 1
ATOM 4809 N N . VAL B 1 145 ? -9.93 38.188 13.758 1 97.25 145 VAL B N 1
ATOM 4810 C CA . VAL B 1 145 ? -8.602 37.688 14.078 1 97.25 145 VAL B CA 1
ATOM 4811 C C . VAL B 1 145 ? -7.566 38.312 13.156 1 97.25 145 VAL B C 1
ATOM 4813 O O . VAL B 1 145 ? -7.75 38.344 11.938 1 97.25 145 VAL B O 1
ATOM 4816 N N . ASP B 1 146 ? -6.559 38.875 13.727 1 97.5 146 ASP B N 1
ATOM 4817 C CA . ASP B 1 146 ? -5.406 39.344 12.961 1 97.5 146 ASP B CA 1
ATOM 4818 C C . ASP B 1 146 ? -4.555 38.156 12.477 1 97.5 146 ASP B C 1
ATOM 4820 O O . ASP B 1 146 ? -3.73 37.625 13.227 1 97.5 146 ASP B O 1
ATOM 4824 N N . MET B 1 147 ? -4.617 37.906 11.242 1 97.38 147 MET B N 1
ATOM 4825 C CA . MET B 1 147 ? -3.998 36.688 10.695 1 97.38 147 MET B CA 1
ATOM 4826 C C . MET B 1 147 ? -2.479 36.812 10.68 1 97.38 147 MET B C 1
ATOM 4828 O O . MET B 1 147 ? -1.767 35.844 10.852 1 97.38 147 MET B O 1
ATOM 4832 N N . ASP B 1 148 ? -1.991 37.969 10.43 1 97.31 148 ASP B N 1
ATOM 4833 C CA . ASP B 1 148 ? -0.545 38.188 10.453 1 97.31 148 ASP B CA 1
ATOM 4834 C C . ASP B 1 148 ? 0.028 37.906 11.836 1 97.31 148 ASP B C 1
ATOM 4836 O O . ASP B 1 148 ? 1.069 37.25 11.969 1 97.31 148 ASP B O 1
ATOM 4840 N N . LYS B 1 149 ? -0.646 38.438 12.789 1 97.5 149 LYS B N 1
ATOM 4841 C CA . LYS B 1 149 ? -0.223 38.188 14.164 1 97.5 149 LYS B CA 1
ATOM 4842 C C . LYS B 1 149 ? -0.342 36.719 14.516 1 97.5 149 LYS B C 1
ATOM 4844 O O . LYS B 1 149 ? 0.53 36.156 15.195 1 97.5 149 LYS B O 1
ATOM 4849 N N . LEU B 1 150 ? -1.393 36.094 14.094 1 98.12 150 LEU B N 1
ATOM 4850 C CA . LEU B 1 150 ? -1.6 34.656 14.367 1 98.12 150 LEU B CA 1
ATOM 4851 C C . LEU B 1 150 ? -0.483 33.812 13.758 1 98.12 150 LEU B C 1
ATOM 4853 O O . LEU B 1 150 ? 0.057 32.938 14.406 1 98.12 150 LEU B O 1
ATOM 4857 N N . LYS B 1 151 ? -0.159 34.094 12.5 1 98.31 151 LYS B N 1
ATOM 4858 C CA . LYS B 1 151 ? 0.904 33.375 11.812 1 98.31 151 LYS B CA 1
ATOM 4859 C C . LYS B 1 151 ? 2.238 33.531 12.539 1 98.31 151 LYS B C 1
ATOM 4861 O O . LYS B 1 151 ? 2.973 32.562 12.719 1 98.31 151 LYS B O 1
ATOM 4866 N N . LYS B 1 152 ? 2.502 34.719 12.938 1 97.38 152 LYS B N 1
ATOM 4867 C CA . LYS B 1 152 ? 3.752 35 13.641 1 97.38 152 LYS B CA 1
ATOM 4868 C C . LYS B 1 152 ? 3.834 34.219 14.945 1 97.38 152 LYS B C 1
ATOM 4870 O O . LYS B 1 152 ? 4.875 33.625 15.266 1 97.38 152 LYS B O 1
ATOM 4875 N N . MET B 1 153 ? 2.783 34.188 15.656 1 97.12 153 MET B N 1
ATOM 4876 C CA . MET B 1 153 ? 2.758 33.469 16.938 1 97.12 153 MET B CA 1
ATOM 4877 C C . MET B 1 153 ? 2.783 31.969 16.719 1 97.12 153 MET B C 1
ATOM 4879 O O . MET B 1 153 ? 3.492 31.25 17.422 1 97.12 153 MET B O 1
ATOM 4883 N N . ALA B 1 154 ? 2.043 31.5 15.734 1 98.25 154 ALA B N 1
ATOM 4884 C CA . ALA B 1 154 ? 1.896 30.078 15.477 1 98.25 154 ALA B CA 1
ATOM 4885 C C . ALA B 1 154 ? 3.195 29.469 14.938 1 98.25 154 ALA B C 1
ATOM 4887 O O . ALA B 1 154 ? 3.451 28.281 15.102 1 98.25 154 ALA B O 1
ATOM 4888 N N . TRP B 1 155 ? 3.998 30.281 14.281 1 97.94 155 TRP B N 1
ATOM 4889 C CA . TRP B 1 155 ? 5.258 29.828 13.703 1 97.94 155 TRP B CA 1
ATOM 4890 C C . TRP B 1 155 ? 6.113 29.125 14.758 1 97.94 155 TRP B C 1
ATOM 4892 O O . TRP B 1 155 ? 6.801 28.156 14.461 1 97.94 155 TRP B O 1
ATOM 4902 N N . ASN B 1 156 ? 6.012 29.594 16 1 95.62 156 ASN B N 1
ATOM 4903 C CA . ASN B 1 156 ? 6.828 29.062 17.094 1 95.62 156 ASN B CA 1
ATOM 4904 C C . ASN B 1 156 ? 6.09 27.969 17.875 1 95.62 156 ASN B C 1
ATOM 4906 O O . ASN B 1 156 ? 6.527 27.578 18.953 1 95.62 156 ASN B O 1
ATOM 4910 N N . GLY B 1 157 ? 5.008 27.516 17.359 1 97.25 157 GLY B N 1
ATOM 4911 C CA . GLY B 1 157 ? 4.219 26.484 18.016 1 97.25 157 GLY B CA 1
ATOM 4912 C C . GLY B 1 157 ? 2.918 27.016 18.594 1 97.25 157 GLY B C 1
ATOM 4913 O O . GLY B 1 157 ? 2.832 28.188 18.984 1 97.25 157 GLY B O 1
ATOM 4914 N N . ILE B 1 158 ? 1.944 26.125 18.656 1 98 158 ILE B N 1
ATOM 4915 C CA . ILE B 1 158 ? 0.625 26.484 19.172 1 98 158 ILE B CA 1
ATOM 4916 C C . ILE B 1 158 ? 0.306 25.625 20.391 1 98 158 ILE B C 1
ATOM 4918 O O . ILE B 1 158 ? 0.518 24.406 20.391 1 98 158 ILE B O 1
ATOM 4922 N N . PRO B 1 159 ? -0.161 26.328 21.484 1 95.5 159 PRO B N 1
ATOM 4923 C CA . PRO B 1 159 ? -0.644 25.5 22.578 1 95.5 159 PRO B CA 1
ATOM 4924 C C . PRO B 1 159 ? -1.658 24.453 22.141 1 95.5 159 PRO B C 1
ATOM 4926 O O . PRO B 1 159 ? -2.559 24.75 21.344 1 95.5 159 PRO B O 1
ATOM 4929 N N . SER B 1 160 ? -1.522 23.219 22.641 1 94.62 160 SER B N 1
ATOM 4930 C CA . SER B 1 160 ? -2.273 22.062 22.156 1 94.62 160 SER B CA 1
ATOM 4931 C C . SER B 1 160 ? -3.775 22.328 22.219 1 94.62 160 SER B C 1
ATOM 4933 O O . SER B 1 160 ? -4.512 21.922 21.312 1 94.62 160 SER B O 1
ATOM 4935 N N . GLU B 1 161 ? -4.242 23.047 23.172 1 94.06 161 GLU B N 1
ATOM 4936 C CA . GLU B 1 161 ? -5.668 23.281 23.375 1 94.06 161 GLU B CA 1
ATOM 4937 C C . GLU B 1 161 ? -6.238 24.219 22.328 1 94.06 161 GLU B C 1
ATOM 4939 O O . GLU B 1 161 ? -7.434 24.188 22.031 1 94.06 161 GLU B O 1
ATOM 4944 N N . LEU B 1 162 ? -5.383 25.031 21.797 1 97 162 LEU B N 1
ATOM 4945 C CA . LEU B 1 162 ? -5.836 26.062 20.875 1 97 162 LEU B CA 1
ATOM 4946 C C . LEU B 1 162 ? -5.5 25.688 19.438 1 97 162 LEU B C 1
ATOM 4948 O O . LEU B 1 162 ? -5.863 26.391 18.5 1 97 162 LEU B O 1
ATOM 4952 N N . ARG B 1 163 ? -4.867 24.5 19.234 1 97.94 163 ARG B N 1
ATOM 4953 C CA . ARG B 1 163 ? -4.375 24.094 17.922 1 97.94 163 ARG B CA 1
ATOM 4954 C C . ARG B 1 163 ? -5.527 23.812 16.953 1 97.94 163 ARG B C 1
ATOM 4956 O O . ARG B 1 163 ? -5.5 24.25 15.805 1 97.94 163 ARG B O 1
ATOM 4963 N N . PRO B 1 164 ? -6.602 23.141 17.391 1 98 164 PRO B N 1
ATOM 4964 C CA . PRO B 1 164 ? -7.691 22.828 16.453 1 98 164 PRO B CA 1
ATOM 4965 C C . PRO B 1 164 ? -8.258 24.094 15.789 1 98 164 PRO B C 1
ATOM 4967 O O . PRO B 1 164 ? -8.305 24.172 14.555 1 98 164 PRO B O 1
ATOM 4970 N N . ILE B 1 165 ? -8.57 25.094 16.578 1 97.06 165 ILE B N 1
ATOM 4971 C CA . ILE B 1 165 ? -9.172 26.297 16.016 1 97.06 165 ILE B CA 1
ATOM 4972 C C . ILE B 1 165 ? -8.125 27.078 15.227 1 97.06 165 ILE B C 1
ATOM 4974 O O . ILE B 1 165 ? -8.43 27.672 14.188 1 97.06 165 ILE B O 1
ATOM 4978 N N . SER B 1 166 ? -6.91 27.125 15.719 1 98.31 166 SER B N 1
ATOM 4979 C CA . SER B 1 166 ? -5.844 27.859 15.039 1 98.31 166 SER B CA 1
ATOM 4980 C C . SER B 1 166 ? -5.582 27.281 13.648 1 98.31 166 SER B C 1
ATOM 4982 O O . SER B 1 166 ? -5.438 28.031 12.68 1 98.31 166 SER B O 1
ATOM 4984 N N . TRP B 1 167 ? -5.543 25.922 13.57 1 98.69 167 TRP B N 1
ATOM 4985 C CA . TRP B 1 167 ? -5.312 25.266 12.281 1 98.69 167 TRP B CA 1
ATOM 4986 C C . TRP B 1 167 ? -6.449 25.578 11.312 1 98.69 167 TRP B C 1
ATOM 4988 O O . TRP B 1 167 ? -6.211 25.844 10.133 1 98.69 167 TRP B O 1
ATOM 4998 N N . GLN B 1 168 ? -7.648 25.531 11.797 1 98.38 168 GLN B N 1
ATOM 4999 C CA . GLN B 1 168 ? -8.805 25.812 10.945 1 98.38 168 GLN B CA 1
ATOM 5000 C C . GLN B 1 168 ? -8.758 27.234 10.406 1 98.38 168 GLN B C 1
ATOM 5002 O O . GLN B 1 168 ? -9.164 27.5 9.266 1 98.38 168 GLN B O 1
ATOM 5007 N N . LEU B 1 169 ? -8.25 28.188 11.211 1 97.88 169 LEU B N 1
ATOM 5008 C CA . LEU B 1 169 ? -8.086 29.562 10.789 1 97.88 169 LEU B CA 1
ATOM 5009 C C . LEU B 1 169 ? -6.941 29.688 9.781 1 97.88 169 LEU B C 1
ATOM 5011 O O . LEU B 1 169 ? -7.105 30.312 8.727 1 97.88 169 LEU B O 1
ATOM 5015 N N . LEU B 1 170 ? -5.875 29.078 10.078 1 98.12 170 LEU B N 1
ATOM 5016 C CA . LEU B 1 170 ? -4.652 29.234 9.289 1 98.12 170 LEU B CA 1
ATOM 5017 C C . LEU B 1 170 ? -4.824 28.625 7.902 1 98.12 170 LEU B C 1
ATOM 5019 O O . LEU B 1 170 ? -4.297 29.156 6.922 1 98.12 170 LEU B O 1
ATOM 5023 N N . VAL B 1 171 ? -5.578 27.516 7.805 1 97.12 171 VAL B N 1
ATOM 5024 C CA . VAL B 1 171 ? -5.738 26.828 6.523 1 97.12 171 VAL B CA 1
ATOM 5025 C C . VAL B 1 171 ? -6.809 27.547 5.695 1 97.12 171 VAL B C 1
ATOM 5027 O O . VAL B 1 171 ? -6.887 27.359 4.48 1 97.12 171 VAL B O 1
ATOM 5030 N N . GLY B 1 172 ? -7.621 28.406 6.309 1 95.56 172 GLY B N 1
ATOM 5031 C CA . GLY B 1 172 ? -8.648 29.172 5.621 1 95.56 172 GLY B CA 1
ATOM 5032 C C . GLY B 1 172 ? -10.008 28.484 5.629 1 95.56 172 GLY B C 1
ATOM 5033 O O . GLY B 1 172 ? -10.867 28.781 4.801 1 95.56 172 GLY B O 1
ATOM 5034 N N . TYR B 1 173 ? -10.109 27.469 6.457 1 96.56 173 TYR B N 1
ATOM 5035 C CA . TYR B 1 173 ? -11.375 26.781 6.629 1 96.56 173 TYR B CA 1
ATOM 5036 C C . TYR B 1 173 ? -12.375 27.625 7.398 1 96.56 173 TYR B C 1
ATOM 5038 O O . TYR B 1 173 ? -13.555 27.688 7.051 1 96.56 173 TYR B O 1
ATOM 5046 N N . LEU B 1 174 ? -11.906 28.375 8.398 1 96.19 174 LEU B N 1
ATOM 5047 C CA . LEU B 1 174 ? -12.734 29.281 9.188 1 96.19 174 LEU B CA 1
ATOM 5048 C C . LEU B 1 174 ? -12.461 30.734 8.797 1 96.19 174 LEU B C 1
ATOM 5050 O O . LEU B 1 174 ? -11.32 31.109 8.516 1 96.19 174 LEU B O 1
ATOM 5054 N N . PRO B 1 175 ? -13.547 31.516 8.852 1 96.12 175 PRO B N 1
ATOM 5055 C CA . PRO B 1 175 ? -13.344 32.969 8.617 1 96.12 175 PRO B CA 1
ATOM 5056 C C . PRO B 1 175 ? -12.68 33.656 9.805 1 96.12 175 PRO B C 1
ATOM 5058 O O . PRO B 1 175 ? -12.758 33.188 10.938 1 96.12 175 PRO B O 1
ATOM 5061 N N . THR B 1 176 ? -12.078 34.812 9.555 1 96.25 176 THR B N 1
ATOM 5062 C CA . THR B 1 176 ? -11.414 35.594 10.594 1 96.25 176 THR B CA 1
ATOM 5063 C C . THR B 1 176 ? -12.438 36.25 11.508 1 96.25 176 THR B C 1
ATOM 5065 O O . THR B 1 176 ? -12.148 36.531 12.672 1 96.25 176 THR B O 1
ATOM 5068 N N . ASN B 1 177 ? -13.609 36.469 10.898 1 95.56 177 ASN B N 1
ATOM 5069 C CA . ASN B 1 177 ? -14.695 37.062 11.672 1 95.56 177 ASN B CA 1
ATOM 5070 C C . ASN B 1 177 ? -15.352 36.031 12.594 1 95.56 177 ASN B C 1
ATOM 5072 O O . ASN B 1 177 ? -15.984 35.094 12.125 1 95.56 177 ASN B O 1
ATOM 5076 N N . SER B 1 178 ? -15.258 36.25 13.859 1 92.81 178 SER B N 1
ATOM 5077 C CA . SER B 1 178 ? -15.703 35.312 14.859 1 92.81 178 SER B CA 1
ATOM 5078 C C . SER B 1 178 ? -17.219 35.094 14.789 1 92.81 178 SER B C 1
ATOM 5080 O O . SER B 1 178 ? -17.719 34 15.094 1 92.81 178 SER B O 1
ATOM 5082 N N . ASN B 1 179 ? -17.984 36.125 14.344 1 92.56 179 ASN B N 1
ATOM 5083 C CA . ASN B 1 179 ? -19.453 36.031 14.297 1 92.56 179 ASN B CA 1
ATOM 5084 C C . ASN B 1 179 ? -19.922 35.094 13.188 1 92.56 179 ASN B C 1
ATOM 5086 O O . ASN B 1 179 ? -21.047 34.594 13.227 1 92.56 179 ASN B O 1
ATOM 5090 N N . ARG B 1 180 ? -19.047 34.875 12.281 1 94.62 180 ARG B N 1
ATOM 5091 C CA . ARG B 1 180 ? -19.438 34.094 11.117 1 94.62 180 ARG B CA 1
ATOM 5092 C C . ARG B 1 180 ? -18.953 32.656 11.242 1 94.62 180 ARG B C 1
ATOM 5094 O O . ARG B 1 180 ? -19.344 31.781 10.461 1 94.62 180 ARG B O 1
ATOM 5101 N N . ARG B 1 181 ? -18.188 32.344 12.227 1 94.44 181 ARG B N 1
ATOM 5102 C CA . ARG B 1 181 ? -17.469 31.062 12.32 1 94.44 181 ARG B CA 1
ATOM 5103 C C . ARG B 1 181 ? -18.438 29.906 12.562 1 94.44 181 ARG B C 1
ATOM 5105 O O . ARG B 1 181 ? -18.359 28.875 11.898 1 94.44 181 ARG B O 1
ATOM 5112 N N . GLU B 1 182 ? -19.312 30.094 13.484 1 93.88 182 GLU B N 1
ATOM 5113 C CA . GLU B 1 182 ? -20.25 29.031 13.828 1 93.88 182 GLU B CA 1
ATOM 5114 C C . GLU B 1 182 ? -21.141 28.656 12.641 1 93.88 182 GLU B C 1
ATOM 5116 O O . GLU B 1 182 ? -21.344 27.484 12.367 1 93.88 182 GLU B O 1
ATOM 5121 N N . ALA B 1 183 ? -21.641 29.703 12.008 1 94.88 183 ALA B N 1
ATOM 5122 C CA . ALA B 1 183 ? -22.5 29.469 10.859 1 94.88 183 ALA B CA 1
ATOM 5123 C C . ALA B 1 183 ? -21.75 28.766 9.734 1 94.88 183 ALA B C 1
ATOM 5125 O O . ALA B 1 183 ? -22.297 27.859 9.086 1 94.88 183 ALA B O 1
ATOM 5126 N N . GLN B 1 184 ? -20.578 29.156 9.484 1 95.5 184 GLN B N 1
ATOM 5127 C CA . GLN B 1 184 ? -19.766 28.547 8.445 1 95.5 184 GLN B CA 1
ATOM 5128 C C . GLN B 1 184 ? -19.438 27.094 8.781 1 95.5 184 GLN B C 1
ATOM 5130 O O . GLN B 1 184 ? -19.5 26.219 7.914 1 95.5 184 GLN B O 1
ATOM 5135 N N . LEU B 1 185 ? -19.062 26.828 9.992 1 95.81 185 LEU B N 1
ATOM 5136 C CA . LEU B 1 185 ? -18.75 25.484 10.438 1 95.81 185 LEU B CA 1
ATOM 5137 C C . LEU B 1 185 ? -19.953 24.562 10.258 1 95.81 185 LEU B C 1
ATOM 5139 O O . LEU B 1 185 ? -19.812 23.438 9.75 1 95.81 185 LEU B O 1
ATOM 5143 N N . HIS B 1 186 ? -21.031 25.062 10.695 1 96.44 186 HIS B N 1
ATOM 5144 C CA . HIS B 1 186 ? -22.25 24.266 10.578 1 96.44 186 HIS B CA 1
ATOM 5145 C C . HIS B 1 186 ? -22.578 23.953 9.125 1 96.44 186 HIS B C 1
ATOM 5147 O O . HIS B 1 186 ? -22.891 22.812 8.781 1 96.44 186 HIS B O 1
ATOM 5153 N N . ARG B 1 187 ? -22.453 24.938 8.344 1 97.75 187 ARG B N 1
ATOM 5154 C CA . ARG B 1 187 ? -22.734 24.781 6.926 1 97.75 187 ARG B CA 1
ATOM 5155 C C . ARG B 1 187 ? -21.781 23.766 6.285 1 97.75 187 ARG B C 1
ATOM 5157 O O . ARG B 1 187 ? -22.219 22.859 5.566 1 97.75 187 ARG B O 1
ATOM 5164 N N . LYS B 1 188 ? -20.516 23.906 6.512 1 98.31 188 LYS B N 1
ATOM 5165 C CA . LYS B 1 188 ? -19.5 23.047 5.918 1 98.31 188 LYS B CA 1
ATOM 5166 C C . LYS B 1 188 ? -19.625 21.609 6.422 1 98.31 188 LYS B C 1
ATOM 5168 O O . LYS B 1 188 ? -19.438 20.656 5.664 1 98.31 188 LYS B O 1
ATOM 5173 N N . ARG B 1 189 ? -19.938 21.406 7.66 1 98.44 189 ARG B N 1
ATOM 5174 C CA . ARG B 1 189 ? -20.125 20.078 8.234 1 98.44 189 ARG B CA 1
ATOM 5175 C C . ARG B 1 189 ? -21.359 19.391 7.641 1 98.44 189 ARG B C 1
ATOM 5177 O O . ARG B 1 189 ? -21.328 18.203 7.332 1 98.44 189 ARG B O 1
ATOM 5184 N N . GLN B 1 190 ? -22.391 20.219 7.43 1 98.31 190 GLN B N 1
ATOM 5185 C CA . GLN B 1 190 ? -23.578 19.688 6.797 1 98.31 190 GLN B CA 1
ATOM 5186 C C . GLN B 1 190 ? -23.312 19.297 5.34 1 98.31 190 GLN B C 1
ATOM 5188 O O . GLN B 1 190 ? -23.828 18.297 4.852 1 98.31 190 GLN B O 1
ATOM 5193 N N . GLU B 1 191 ? -22.562 20.125 4.734 1 98.44 191 GLU B N 1
ATOM 5194 C CA . GLU B 1 191 ? -22.172 19.828 3.359 1 98.44 191 GLU B CA 1
ATOM 5195 C C . GLU B 1 191 ? -21.422 18.5 3.273 1 98.44 191 GLU B C 1
ATOM 5197 O O . GLU B 1 191 ? -21.688 17.688 2.381 1 98.44 191 GLU B O 1
ATOM 5202 N N . TYR B 1 192 ? -20.5 18.312 4.16 1 98.62 192 TYR B N 1
ATOM 5203 C CA . TYR B 1 192 ? -19.75 17.062 4.203 1 98.62 192 TYR B CA 1
ATOM 5204 C C . TYR B 1 192 ? -20.688 15.867 4.395 1 98.62 192 TYR B C 1
ATOM 5206 O O . TYR B 1 192 ? -20.562 14.867 3.688 1 98.62 192 TYR B O 1
ATOM 5214 N N . LEU B 1 193 ? -21.547 15.969 5.344 1 98.25 193 LEU B N 1
ATOM 5215 C CA . LEU B 1 193 ? -22.469 14.875 5.621 1 98.25 193 LEU B CA 1
ATOM 5216 C C . LEU B 1 193 ? -23.344 14.578 4.406 1 98.25 193 LEU B C 1
ATOM 5218 O O . LEU B 1 193 ? -23.625 13.414 4.105 1 98.25 193 LEU B O 1
ATOM 5222 N N . GLY B 1 194 ? -23.766 15.656 3.752 1 97.94 194 GLY B N 1
ATOM 5223 C CA . GLY B 1 194 ? -24.531 15.469 2.527 1 97.94 194 GLY B CA 1
ATOM 5224 C C . GLY B 1 194 ? -23.75 14.75 1.443 1 97.94 194 GLY B C 1
ATOM 5225 O O . GLY B 1 194 ? -24.297 13.891 0.745 1 97.94 194 GLY B O 1
ATOM 5226 N N . LEU B 1 195 ? -22.5 15.078 1.334 1 98.06 195 LEU B N 1
ATOM 5227 C CA . LEU B 1 195 ? -21.641 14.453 0.338 1 98.06 195 LEU B CA 1
ATOM 5228 C C . LEU B 1 195 ? -21.406 12.977 0.663 1 98.06 195 LEU B C 1
ATOM 5230 O O . LEU B 1 195 ? -21.406 12.133 -0.236 1 98.06 195 LEU B O 1
ATOM 5234 N N . ILE B 1 196 ? -21.203 12.68 1.899 1 97.31 196 ILE B N 1
ATOM 5235 C CA . ILE B 1 196 ? -21.016 11.297 2.338 1 97.31 196 ILE B CA 1
ATOM 5236 C C . ILE B 1 196 ? -22.266 10.484 1.998 1 97.31 196 ILE B C 1
ATOM 5238 O O . ILE B 1 196 ? -22.156 9.375 1.458 1 97.31 196 ILE B O 1
ATOM 5242 N N . GLU B 1 197 ? -23.344 11.023 2.316 1 94.94 197 GLU B N 1
ATOM 5243 C CA . GLU B 1 197 ? -24.594 10.328 2.031 1 94.94 197 GLU B CA 1
ATOM 5244 C C . GLU B 1 197 ? -24.75 10.062 0.537 1 94.94 197 GLU B C 1
ATOM 5246 O O . GLU B 1 197 ? -25.156 8.969 0.135 1 94.94 197 GLU B O 1
ATOM 5251 N N . GLN B 1 198 ? -24.438 10.992 -0.207 1 94.81 198 GLN B N 1
ATOM 5252 C CA . GLN B 1 198 ? -24.562 10.883 -1.656 1 94.81 198 GLN B CA 1
ATOM 5253 C C . GLN B 1 198 ? -23.594 9.836 -2.213 1 94.81 198 GLN B C 1
ATOM 5255 O O . GLN B 1 198 ? -23.984 9 -3.025 1 94.81 198 GLN B O 1
ATOM 5260 N N . GLU B 1 199 ? -22.375 9.898 -1.789 1 93 199 GLU B N 1
ATOM 5261 C CA . GLU B 1 199 ? -21.328 9.062 -2.375 1 93 199 GLU B CA 1
ATOM 5262 C C . GLU B 1 199 ? -21.391 7.637 -1.836 1 93 199 GLU B C 1
ATOM 5264 O O . GLU B 1 199 ? -21.062 6.684 -2.549 1 93 199 GLU B O 1
ATOM 5269 N N . PHE B 1 200 ? -21.766 7.449 -0.687 1 89.44 200 PHE B N 1
ATOM 5270 C CA . PHE B 1 200 ? -21.703 6.133 -0.062 1 89.44 200 PHE B CA 1
ATOM 5271 C C . PHE B 1 200 ? -23 5.367 -0.275 1 89.44 200 PHE B C 1
ATOM 5273 O O . PHE B 1 200 ? -23.125 4.211 0.125 1 89.44 200 PHE B O 1
ATOM 5280 N N . THR B 1 201 ? -23.938 6.035 -0.958 1 84.19 201 THR B N 1
ATOM 5281 C CA . THR B 1 201 ? -25.125 5.336 -1.43 1 84.19 201 THR B CA 1
ATOM 5282 C C . THR B 1 201 ? -24.906 4.785 -2.836 1 84.19 201 THR B C 1
ATOM 5284 O O . THR B 1 201 ? -25.625 3.881 -3.273 1 84.19 201 THR B O 1
ATOM 5287 N N . LYS B 1 202 ? -23.891 5.273 -3.457 1 83.88 202 LYS B N 1
ATOM 5288 C CA . LYS B 1 202 ? -23.531 4.809 -4.793 1 83.88 202 LYS B CA 1
ATOM 5289 C C . LYS B 1 202 ? -22.562 3.637 -4.727 1 83.88 202 LYS B C 1
ATOM 5291 O O . LYS B 1 202 ? -21.953 3.387 -3.68 1 83.88 202 LYS B O 1
ATOM 5296 N N . GLU B 1 203 ? -22.516 2.973 -5.871 1 82.94 203 GLU B N 1
ATOM 5297 C CA . GLU B 1 203 ? -21.469 1.951 -5.996 1 82.94 203 GLU B CA 1
ATOM 5298 C C . GLU B 1 203 ? -20.078 2.57 -5.953 1 82.94 203 GLU B C 1
ATOM 5300 O O . GLU B 1 203 ? -19.812 3.545 -6.66 1 82.94 203 GLU B O 1
ATOM 5305 N N . LYS B 1 204 ? -19.281 2.014 -5.129 1 84.25 204 LYS B N 1
ATOM 5306 C CA . LYS B 1 204 ? -17.938 2.57 -4.949 1 84.25 204 LYS B CA 1
ATOM 5307 C C . LYS B 1 204 ? -17.031 2.201 -6.117 1 84.25 204 LYS B C 1
ATOM 5309 O O . LYS B 1 204 ? -17.219 1.156 -6.746 1 84.25 204 LYS B O 1
ATOM 5314 N N . ASP B 1 205 ? -16.172 3.15 -6.352 1 88.62 205 ASP B N 1
ATOM 5315 C CA . ASP B 1 205 ? -15.062 2.789 -7.23 1 88.62 205 ASP B CA 1
ATOM 5316 C C . ASP B 1 205 ? -14.172 1.732 -6.582 1 88.62 205 ASP B C 1
ATOM 5318 O O . ASP B 1 205 ? -13.43 2.027 -5.645 1 88.62 205 ASP B O 1
ATOM 5322 N N . ALA B 1 206 ? -14.188 0.622 -7.066 1 85.06 206 ALA B N 1
ATOM 5323 C CA . ALA B 1 206 ? -13.617 -0.55 -6.406 1 85.06 206 ALA B CA 1
ATOM 5324 C C . ALA B 1 206 ? -12.102 -0.416 -6.254 1 85.06 206 ALA B C 1
ATOM 5326 O O . ALA B 1 206 ? -11.539 -0.782 -5.219 1 85.06 206 ALA B O 1
ATOM 5327 N N . GLN B 1 207 ? -11.461 0.002 -7.289 1 87.81 207 GLN B N 1
ATOM 5328 C CA . GLN B 1 207 ? -10.008 0.129 -7.246 1 87.81 207 GLN B CA 1
ATOM 5329 C C . GLN B 1 207 ? -9.57 1.118 -6.168 1 87.81 207 GLN B C 1
ATOM 5331 O O . GLN B 1 207 ? -8.68 0.823 -5.371 1 87.81 207 GLN B O 1
ATOM 5336 N N . THR B 1 208 ? -10.219 2.256 -6.176 1 92.62 208 THR B N 1
ATOM 5337 C CA . THR B 1 208 ? -9.922 3.289 -5.191 1 92.62 208 THR B CA 1
ATOM 5338 C C . THR B 1 208 ? -10.219 2.793 -3.779 1 92.62 208 THR B C 1
ATOM 5340 O O . THR B 1 208 ? -9.398 2.953 -2.875 1 92.62 208 THR B O 1
ATOM 5343 N N . TRP B 1 209 ? -11.312 2.201 -3.688 1 91.56 209 TRP B N 1
ATOM 5344 C CA . TRP B 1 209 ? -11.734 1.706 -2.379 1 91.56 209 TRP B CA 1
ATOM 5345 C C . TRP B 1 209 ? -10.766 0.642 -1.866 1 91.56 209 TRP B C 1
ATOM 5347 O O . TRP B 1 209 ? -10.383 0.659 -0.695 1 91.56 209 TRP B O 1
ATOM 5357 N N . HIS B 1 210 ? -10.391 -0.202 -2.715 1 89 210 HIS B N 1
ATOM 5358 C CA . HIS B 1 210 ? -9.477 -1.273 -2.348 1 89 210 HIS B CA 1
ATOM 5359 C C . HIS B 1 210 ? -8.148 -0.713 -1.85 1 89 210 HIS B C 1
ATOM 5361 O O . HIS B 1 210 ? -7.637 -1.144 -0.812 1 89 210 HIS B O 1
ATOM 5367 N N . GLN B 1 211 ? -7.586 0.193 -2.537 1 91.31 211 GLN B N 1
ATOM 5368 C CA . GLN B 1 211 ? -6.324 0.804 -2.135 1 91.31 211 GLN B CA 1
ATOM 5369 C C . GLN B 1 211 ? -6.434 1.441 -0.753 1 91.31 211 GLN B C 1
ATOM 5371 O O . GLN B 1 211 ? -5.539 1.295 0.079 1 91.31 211 GLN B O 1
ATOM 5376 N N . ILE B 1 212 ? -7.531 2.135 -0.521 1 94.88 212 ILE B N 1
ATOM 5377 C CA . ILE B 1 212 ? -7.766 2.791 0.761 1 94.88 212 ILE B CA 1
ATOM 5378 C C . ILE B 1 212 ? -7.867 1.744 1.867 1 94.88 212 ILE B C 1
ATOM 5380 O O . ILE B 1 212 ? -7.262 1.892 2.93 1 94.88 212 ILE B O 1
ATOM 5384 N N . GLU B 1 213 ? -8.523 0.709 1.594 1 89 213 GLU B N 1
ATOM 5385 C CA . GLU B 1 213 ? -8.719 -0.351 2.576 1 89 213 GLU B CA 1
ATOM 5386 C C . GLU B 1 213 ? -7.391 -0.996 2.969 1 89 213 GLU B C 1
ATOM 5388 O O . GLU B 1 213 ? -7.211 -1.408 4.117 1 89 213 GLU B O 1
ATOM 5393 N N . ILE B 1 214 ? -6.543 -0.986 2.041 1 86.62 214 ILE B N 1
ATOM 5394 C CA . ILE B 1 214 ? -5.242 -1.593 2.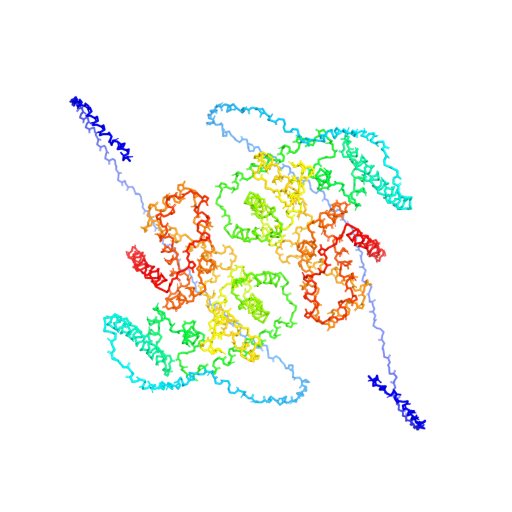291 1 86.62 214 ILE B CA 1
ATOM 5395 C C . ILE B 1 214 ? -4.375 -0.635 3.104 1 86.62 214 ILE B C 1
ATOM 5397 O O . ILE B 1 214 ? -3.604 -1.065 3.965 1 86.62 214 ILE B O 1
ATOM 5401 N N . ASP B 1 215 ? -4.531 0.61 2.939 1 92.94 215 ASP B N 1
ATOM 5402 C CA . ASP B 1 215 ? -3.674 1.606 3.574 1 92.94 215 ASP B CA 1
ATOM 5403 C C . ASP B 1 215 ? -4.129 1.894 5.004 1 92.94 215 ASP B C 1
ATOM 5405 O O . ASP B 1 215 ? -3.314 2.227 5.863 1 92.94 215 ASP B O 1
ATOM 5409 N N . ILE B 1 216 ? -5.383 1.677 5.254 1 95.5 216 ILE B N 1
ATOM 5410 C CA . ILE B 1 216 ? -5.988 2.137 6.496 1 95.5 216 ILE B CA 1
ATOM 5411 C C . ILE B 1 216 ? -5.375 1.388 7.68 1 95.5 216 ILE B C 1
ATOM 5413 O O . ILE B 1 216 ? -4.875 2.006 8.625 1 95.5 216 ILE B O 1
ATOM 5417 N N . PRO B 1 217 ? -5.293 0.105 7.629 1 91.06 217 PRO B N 1
ATOM 5418 C CA . PRO B 1 217 ? -4.738 -0.615 8.781 1 91.06 217 PRO B CA 1
ATOM 5419 C C . PRO B 1 217 ? -3.252 -0.34 8.984 1 91.06 217 PRO B C 1
ATOM 5421 O O . PRO B 1 217 ? -2.729 -0.553 10.086 1 91.06 217 PRO B O 1
ATOM 5424 N N . ARG B 1 218 ? -2.65 0.147 7.961 1 91 218 ARG B N 1
ATOM 5425 C CA . ARG B 1 218 ? -1.213 0.381 8.047 1 91 218 ARG B CA 1
ATOM 5426 C C . ARG B 1 218 ? -0.913 1.848 8.336 1 91 218 ARG B C 1
ATOM 5428 O O . ARG B 1 218 ? 0.252 2.248 8.391 1 91 218 ARG B O 1
ATOM 5435 N N . THR B 1 219 ? -1.867 2.613 8.523 1 96.62 219 THR B N 1
ATOM 5436 C CA . THR B 1 219 ? -1.712 4.023 8.852 1 96.62 219 THR B CA 1
ATOM 5437 C C . THR B 1 219 ? -1.406 4.203 10.336 1 96.62 219 THR B C 1
ATOM 5439 O O . THR B 1 219 ? -2.26 3.945 11.188 1 96.62 219 THR B O 1
ATOM 5442 N N . ASN B 1 220 ? -0.26 4.598 10.609 1 96.06 220 ASN B N 1
ATOM 5443 C CA . ASN B 1 220 ? 0.222 4.805 11.969 1 96.06 220 ASN B CA 1
ATOM 5444 C C . ASN B 1 220 ? -0.118 3.623 12.875 1 96.06 220 ASN B C 1
ATOM 5446 O O . ASN B 1 220 ? -0.705 3.801 13.945 1 96.06 220 ASN B O 1
ATOM 5450 N N . PRO B 1 221 ? 0.359 2.488 12.508 1 92.69 221 PRO B N 1
ATOM 5451 C CA . PRO B 1 221 ? -0.04 1.274 13.227 1 92.69 221 PRO B CA 1
ATOM 5452 C C . PRO B 1 221 ? 0.454 1.251 14.672 1 92.69 221 PRO B C 1
ATOM 5454 O O . PRO B 1 221 ? -0.108 0.539 15.508 1 92.69 221 PRO B O 1
ATOM 5457 N N . ARG B 1 222 ? 1.446 2.031 14.992 1 92.81 222 ARG B N 1
ATOM 5458 C CA . ARG B 1 222 ? 2.002 2.02 16.344 1 92.81 222 ARG B CA 1
ATOM 5459 C C . ARG B 1 222 ? 1.165 2.875 17.281 1 92.81 222 ARG B C 1
ATOM 5461 O O . ARG B 1 222 ? 1.332 2.809 18.5 1 92.81 222 ARG B O 1
ATOM 5468 N N . ILE B 1 223 ? 0.344 3.729 16.781 1 97.31 223 ILE B N 1
ATOM 5469 C CA . ILE B 1 223 ? -0.542 4.57 17.578 1 97.31 223 ILE B CA 1
ATOM 5470 C C . ILE B 1 223 ? -1.898 3.887 17.734 1 97.31 223 ILE B C 1
ATOM 5472 O O . ILE B 1 223 ? -2.602 3.654 16.75 1 97.31 223 ILE B O 1
ATOM 5476 N N . LYS B 1 224 ? -2.328 3.637 18.938 1 97.88 224 LYS B N 1
ATOM 5477 C CA . LYS B 1 224 ? -3.533 2.867 19.234 1 97.88 224 LYS B CA 1
ATOM 5478 C C . LYS B 1 224 ? -4.762 3.512 18.594 1 97.88 224 LYS B C 1
ATOM 5480 O O . LYS B 1 224 ? -5.664 2.814 18.125 1 97.88 224 LYS B O 1
ATOM 5485 N N . LEU B 1 225 ? -4.84 4.754 18.578 1 98.5 225 LEU B N 1
ATOM 5486 C CA . LEU B 1 225 ? -5.949 5.504 18 1 98.5 225 LEU B CA 1
ATOM 5487 C C . LEU B 1 225 ? -6.285 4.984 16.609 1 98.5 225 LEU B C 1
ATOM 5489 O O . LEU B 1 225 ? -7.461 4.824 16.266 1 98.5 225 LEU B O 1
ATOM 5493 N N . TYR B 1 226 ? -5.328 4.664 15.914 1 98.5 226 TYR B N 1
ATOM 5494 C CA . TYR B 1 226 ? -5.535 4.344 14.508 1 98.5 226 TYR B CA 1
ATOM 5495 C C . TYR B 1 226 ? -5.824 2.857 14.32 1 98.5 226 TYR B C 1
ATOM 5497 O O . TYR B 1 226 ? -6.109 2.408 13.211 1 98.5 226 TYR B O 1
ATOM 5505 N N . GLY B 1 227 ? -5.793 2.131 15.383 1 96.94 227 GLY B N 1
ATOM 5506 C CA . GLY B 1 227 ? -6.18 0.729 15.367 1 96.94 227 GLY B CA 1
ATOM 5507 C C . GLY B 1 227 ? -7.656 0.513 15.641 1 96.94 227 GLY B C 1
ATOM 5508 O O . GLY B 1 227 ? -8.188 -0.57 15.391 1 96.94 227 GLY B O 1
ATOM 5509 N N . PHE B 1 228 ? -8.281 1.554 16.125 1 97.38 228 PHE B N 1
ATOM 5510 C CA . PHE B 1 228 ? -9.703 1.428 16.453 1 97.38 228 PHE B CA 1
ATOM 5511 C C . PHE B 1 228 ? -10.547 1.428 15.172 1 97.38 228 PHE B C 1
ATOM 5513 O O . PHE B 1 228 ? -10.273 2.193 14.25 1 97.38 228 PHE B O 1
ATOM 5520 N N . LYS B 1 229 ? -11.586 0.643 15.172 1 93.69 229 LYS B N 1
ATOM 5521 C CA . LYS B 1 229 ? -12.461 0.518 14.008 1 93.69 229 LYS B CA 1
ATOM 5522 C C . LYS B 1 229 ? -13.148 1.843 13.695 1 93.69 229 LYS B C 1
ATOM 5524 O O . LYS B 1 229 ? -13.312 2.197 12.523 1 93.69 229 LYS B O 1
ATOM 5529 N N . SER B 1 230 ? -13.547 2.502 14.703 1 96.5 230 SER B N 1
ATOM 5530 C CA . SER B 1 230 ? -14.219 3.783 14.508 1 96.5 230 SER B CA 1
ATOM 5531 C C . SER B 1 230 ? -13.32 4.773 13.773 1 96.5 230 SER B C 1
ATOM 5533 O O . SER B 1 230 ? -13.773 5.465 12.859 1 96.5 230 SER B O 1
ATOM 5535 N N . THR B 1 231 ? -12.07 4.816 14.164 1 98.44 231 THR B N 1
ATOM 5536 C CA . THR B 1 231 ? -11.102 5.691 13.508 1 98.44 231 THR B CA 1
ATOM 5537 C C . THR B 1 231 ? -10.891 5.262 12.062 1 98.44 231 THR B C 1
ATOM 5539 O O . THR B 1 231 ? -10.867 6.098 11.156 1 98.44 231 THR B O 1
ATOM 5542 N N . GLN B 1 232 ? -10.75 4.016 11.891 1 97 232 GLN B N 1
ATOM 5543 C CA . GLN B 1 232 ? -10.508 3.471 10.562 1 97 232 GLN B CA 1
ATOM 5544 C C . GLN B 1 232 ? -11.672 3.775 9.617 1 97 232 GLN B C 1
ATOM 5546 O O . GLN B 1 232 ? -11.461 4.184 8.477 1 97 232 GLN B O 1
ATOM 5551 N N . ARG B 1 233 ? -12.852 3.672 10.062 1 95.44 233 ARG B N 1
ATOM 5552 C CA . ARG B 1 233 ? -14.039 3.967 9.258 1 95.44 233 ARG B CA 1
ATOM 5553 C C . ARG B 1 233 ? -14.109 5.449 8.914 1 95.44 233 ARG B C 1
ATOM 5555 O O . ARG B 1 233 ? -14.477 5.816 7.793 1 95.44 233 ARG B O 1
ATOM 5562 N N . SER B 1 234 ? -13.766 6.234 9.867 1 98.19 234 SER B N 1
ATOM 5563 C CA . SER B 1 234 ? -13.727 7.672 9.625 1 98.19 234 SER B CA 1
ATOM 5564 C C . SER B 1 234 ? -12.742 8.023 8.508 1 98.19 234 SER B C 1
ATOM 5566 O O . SER B 1 234 ? -13.078 8.781 7.598 1 98.19 234 SER B O 1
ATOM 5568 N N . LEU B 1 235 ? -11.586 7.426 8.648 1 98.62 235 LEU B N 1
ATOM 5569 C CA . LEU B 1 235 ? -10.562 7.711 7.652 1 98.62 235 LEU B CA 1
ATOM 5570 C C . LEU B 1 235 ? -10.969 7.18 6.281 1 98.62 235 LEU B C 1
ATOM 5572 O O . LEU B 1 235 ? -10.695 7.816 5.262 1 98.62 235 LEU B O 1
ATOM 5576 N N . GLU B 1 236 ? -11.594 6.047 6.223 1 96.88 236 GLU B N 1
ATOM 5577 C CA . GLU B 1 236 ? -12.102 5.5 4.969 1 96.88 236 GLU B CA 1
ATOM 5578 C C . GLU B 1 236 ? -13.062 6.473 4.289 1 96.88 236 GLU B C 1
ATOM 5580 O O . GLU B 1 236 ? -12.961 6.715 3.086 1 96.88 236 GLU B O 1
ATOM 5585 N N . ARG B 1 237 ? -13.961 7.023 5.047 1 97.56 237 ARG B N 1
ATOM 5586 C CA . ARG B 1 237 ? -14.953 7.953 4.512 1 97.56 237 ARG B CA 1
ATOM 5587 C C . ARG B 1 237 ? -14.281 9.227 4.008 1 97.56 237 ARG B C 1
ATOM 5589 O O . ARG B 1 237 ? -14.594 9.703 2.914 1 97.56 237 ARG B O 1
ATOM 5596 N N . ILE B 1 238 ? -13.359 9.695 4.758 1 98.81 238 ILE B N 1
ATOM 5597 C CA . ILE B 1 238 ? -12.672 10.938 4.422 1 98.81 238 ILE B CA 1
ATOM 5598 C C . ILE B 1 238 ? -11.883 10.75 3.129 1 98.81 238 ILE B C 1
ATOM 5600 O O . ILE B 1 238 ? -12.016 11.547 2.195 1 98.81 238 ILE B O 1
ATOM 5604 N N . LEU B 1 239 ? -11.125 9.703 3.08 1 98.62 239 LEU B N 1
ATOM 5605 C CA . LEU B 1 239 ? -10.203 9.484 1.972 1 98.62 239 LEU B CA 1
ATOM 5606 C C . LEU B 1 239 ? -10.961 9.125 0.696 1 98.62 239 LEU B C 1
ATOM 5608 O O . LEU B 1 239 ? -10.625 9.617 -0.386 1 98.62 239 LEU B O 1
ATOM 5612 N N . TYR B 1 240 ? -11.977 8.352 0.838 1 97.75 240 TYR B N 1
ATOM 5613 C CA . TYR B 1 240 ? -12.742 7.973 -0.347 1 97.75 240 TYR B CA 1
ATOM 5614 C C . TYR B 1 240 ? -13.477 9.172 -0.929 1 97.75 240 TYR B C 1
ATOM 5616 O O . TYR B 1 240 ? -13.438 9.398 -2.141 1 97.75 240 TYR B O 1
ATOM 5624 N N . LEU B 1 241 ? -14.125 9.898 -0.082 1 98.44 241 LEU B N 1
ATOM 5625 C CA . LEU B 1 241 ? -14.828 11.086 -0.552 1 98.44 241 LEU B CA 1
ATOM 5626 C C . LEU B 1 241 ? -13.875 12.039 -1.25 1 98.44 241 LEU B C 1
ATOM 5628 O O . LEU B 1 241 ? -14.188 12.57 -2.316 1 98.44 241 LEU B O 1
ATOM 5632 N N . TRP B 1 242 ? -12.758 12.227 -0.637 1 98.56 242 TRP B N 1
ATOM 5633 C CA . TRP B 1 242 ? -11.805 13.148 -1.236 1 98.56 242 TRP B CA 1
ATOM 5634 C C . TRP B 1 242 ? -11.375 12.672 -2.619 1 98.56 242 TRP B C 1
ATOM 5636 O O . TRP B 1 242 ? -11.328 13.453 -3.568 1 98.56 242 TRP B O 1
ATOM 5646 N N . ALA B 1 243 ? -11.047 11.406 -2.719 1 97.44 243 ALA B N 1
ATOM 5647 C CA . ALA B 1 243 ? -10.555 10.836 -3.971 1 97.44 243 ALA B CA 1
ATOM 5648 C C . ALA B 1 243 ? -11.586 10.984 -5.082 1 97.44 243 ALA B C 1
ATOM 5650 O O . ALA B 1 243 ? -11.25 11.352 -6.211 1 97.44 243 ALA B O 1
ATOM 5651 N N . VAL B 1 244 ? -12.805 10.75 -4.797 1 96.12 244 VAL B N 1
ATOM 5652 C CA . VAL B 1 244 ? -13.859 10.773 -5.805 1 96.12 244 VAL B CA 1
ATOM 5653 C C . VAL B 1 244 ? -14.148 12.211 -6.227 1 96.12 244 VAL B C 1
ATOM 5655 O O . VAL B 1 244 ? -14.492 12.469 -7.383 1 96.12 244 VAL B O 1
ATOM 5658 N N . ARG B 1 245 ? -13.93 13.148 -5.328 1 96.62 245 ARG B N 1
ATOM 5659 C CA . ARG B 1 245 ? -14.18 14.555 -5.625 1 96.62 245 ARG B CA 1
ATOM 5660 C C . ARG B 1 245 ? -12.992 15.18 -6.344 1 96.62 245 ARG B C 1
ATOM 5662 O O . ARG B 1 245 ? -13.102 16.297 -6.871 1 96.62 245 ARG B O 1
ATOM 5669 N N . HIS B 1 246 ? -11.93 14.523 -6.344 1 96.81 246 HIS B N 1
ATOM 5670 C CA . HIS B 1 246 ? -10.734 15.016 -7.012 1 96.81 246 HIS B CA 1
ATOM 5671 C C . HIS B 1 246 ? -10.195 13.984 -8 1 96.81 246 HIS B C 1
ATOM 5673 O O . HIS B 1 246 ? -9.094 13.461 -7.82 1 96.81 246 HIS B O 1
ATOM 5679 N N . PRO B 1 247 ? -10.867 13.805 -9.094 1 93.81 247 PRO B N 1
ATOM 5680 C CA . PRO B 1 247 ? -10.562 12.719 -10.039 1 93.81 247 PRO B CA 1
ATOM 5681 C C . PRO B 1 247 ? -9.211 12.906 -10.727 1 93.81 247 PRO B C 1
ATOM 5683 O O . PRO B 1 247 ? -8.586 11.922 -11.148 1 93.81 247 PRO B O 1
ATOM 5686 N N . ALA B 1 248 ? -8.789 14.172 -10.805 1 92.81 248 ALA B N 1
ATOM 5687 C CA . ALA B 1 248 ? -7.484 14.406 -11.43 1 92.81 248 ALA B CA 1
ATOM 5688 C C . ALA B 1 248 ? -6.375 13.719 -10.641 1 92.81 248 ALA B C 1
ATOM 5690 O O . ALA B 1 248 ? -5.379 13.273 -11.219 1 92.81 248 ALA B O 1
ATOM 5691 N N . SER B 1 249 ? -6.543 13.633 -9.43 1 93.06 249 SER B N 1
ATOM 5692 C CA . SER B 1 249 ? -5.566 13 -8.547 1 93.06 249 SER B CA 1
ATOM 5693 C C . SER B 1 249 ? -5.996 11.578 -8.188 1 93.06 249 SER B C 1
ATOM 5695 O O . SER B 1 249 ? -5.195 10.648 -8.258 1 93.06 249 SER B O 1
ATOM 5697 N N . GLY B 1 250 ? -7.293 11.508 -7.918 1 94 250 GLY B N 1
ATOM 5698 C CA . GLY B 1 250 ? -7.73 10.281 -7.27 1 94 250 GLY B CA 1
ATOM 5699 C C . GLY B 1 250 ? -7.035 10.031 -5.945 1 94 250 GLY B C 1
ATOM 5700 O O . GLY B 1 250 ? -6.547 10.961 -5.305 1 94 250 GLY B O 1
ATOM 5701 N N . TYR B 1 251 ? -7.113 8.711 -5.5 1 94.75 251 TYR B N 1
ATOM 5702 C CA . TYR B 1 251 ? -6.387 8.383 -4.277 1 94.75 251 TYR B CA 1
ATOM 5703 C C . TYR B 1 251 ? -4.965 7.934 -4.598 1 94.75 251 TYR B C 1
ATOM 5705 O O . TYR B 1 251 ? -4.754 7.059 -5.438 1 94.75 251 TYR B O 1
ATOM 5713 N N . VAL B 1 252 ? -4.047 8.555 -3.998 1 92.88 252 VAL B N 1
ATOM 5714 C CA . VAL B 1 252 ? -2.639 8.188 -4.105 1 92.88 252 VAL B CA 1
ATOM 5715 C C . VAL B 1 252 ? -2.102 7.797 -2.729 1 92.88 252 VAL B C 1
ATOM 5717 O O . VAL B 1 252 ? -2.393 8.461 -1.731 1 92.88 252 VAL B O 1
ATOM 5720 N N . GLN B 1 253 ? -1.309 6.75 -2.75 1 90.94 253 GLN B N 1
ATOM 5721 C CA . GLN B 1 253 ? -0.7 6.328 -1.493 1 90.94 253 GLN B CA 1
ATOM 5722 C C . GLN B 1 253 ? 0.118 7.461 -0.873 1 90.94 253 GLN B C 1
ATOM 5724 O O . GLN B 1 253 ? 0.875 8.141 -1.569 1 90.94 253 GLN B O 1
ATOM 5729 N N . GLY B 1 254 ? -0.064 7.645 0.394 1 93.25 254 GLY B N 1
ATOM 5730 C CA . GLY B 1 254 ? 0.563 8.742 1.118 1 93.25 254 GLY B CA 1
ATOM 5731 C C . GLY B 1 254 ? -0.431 9.766 1.62 1 93.25 254 GLY B C 1
ATOM 5732 O O . GLY B 1 254 ? -0.185 10.438 2.627 1 93.25 254 GLY B O 1
ATOM 5733 N N . ILE B 1 255 ? -1.523 9.883 0.953 1 97 255 ILE B N 1
ATOM 5734 C CA . ILE B 1 255 ? -2.545 10.852 1.34 1 97 255 ILE B CA 1
ATOM 5735 C C . ILE B 1 255 ? -3.164 10.445 2.674 1 97 255 ILE B C 1
ATOM 5737 O O . ILE B 1 255 ? -3.578 11.297 3.463 1 97 255 ILE B O 1
ATOM 5741 N N . ASN B 1 256 ? -3.27 9.133 2.986 1 97.44 256 ASN B N 1
ATOM 5742 C CA . ASN B 1 256 ? -3.771 8.656 4.27 1 97.44 256 ASN B CA 1
ATOM 5743 C C . ASN B 1 256 ? -2.986 9.25 5.434 1 97.44 256 ASN B C 1
ATOM 5745 O O . ASN B 1 256 ? -3.57 9.664 6.438 1 97.44 256 ASN B O 1
ATOM 5749 N N . ASP B 1 257 ? -1.707 9.414 5.23 1 97.19 257 ASP B N 1
ATOM 5750 C CA . ASP B 1 257 ? -0.866 9.992 6.273 1 97.19 257 ASP B CA 1
ATOM 5751 C C . ASP B 1 257 ? -1.226 11.453 6.52 1 97.19 257 ASP B C 1
ATOM 5753 O O . ASP B 1 257 ? -1.266 11.906 7.664 1 97.19 257 ASP B O 1
ATOM 5757 N N . LEU B 1 258 ? -1.499 12.133 5.48 1 98.38 258 LEU B N 1
ATOM 5758 C CA . LEU B 1 258 ? -1.712 13.57 5.562 1 98.38 258 LEU B CA 1
ATOM 5759 C C . LEU B 1 258 ? -3.014 13.891 6.293 1 98.38 258 LEU B C 1
ATOM 5761 O O . LEU B 1 258 ? -3.186 14.992 6.816 1 98.38 258 LEU B O 1
ATOM 5765 N N . ALA B 1 259 ? -3.91 12.953 6.398 1 98.75 259 ALA B N 1
ATOM 5766 C CA . ALA B 1 259 ? -5.18 13.164 7.09 1 98.75 259 ALA B CA 1
ATOM 5767 C C . ALA B 1 259 ? -5.004 13.062 8.602 1 98.75 259 ALA B C 1
ATOM 5769 O O . ALA B 1 259 ? -5.793 13.625 9.359 1 98.75 259 ALA B O 1
ATOM 5770 N N . THR B 1 260 ? -4.004 12.391 9.047 1 98.81 260 THR B N 1
ATOM 5771 C CA . THR B 1 260 ? -3.943 11.922 10.43 1 98.81 260 THR B CA 1
ATOM 5772 C C . THR B 1 260 ? -3.609 13.062 11.383 1 98.81 260 THR B C 1
ATOM 5774 O O . THR B 1 260 ? -4.16 13.148 12.477 1 98.81 260 THR B O 1
ATOM 5777 N N . PRO B 1 261 ? -2.705 13.984 11.016 1 98.69 261 PRO B N 1
ATOM 5778 C CA . PRO B 1 261 ? -2.482 15.094 11.945 1 98.69 261 PRO B CA 1
ATOM 5779 C C . PRO B 1 261 ? -3.746 15.914 12.195 1 98.69 261 PRO B C 1
ATOM 5781 O O . PRO B 1 261 ? -4.023 16.297 13.336 1 98.69 261 PRO B O 1
ATOM 5784 N N . PHE B 1 262 ? -4.5 16.141 11.164 1 98.88 262 PHE B N 1
ATOM 5785 C CA . PHE B 1 262 ? -5.762 16.859 11.312 1 98.88 262 PHE B CA 1
ATOM 5786 C C . PHE B 1 262 ? -6.727 16.078 12.195 1 98.88 262 PHE B C 1
ATOM 5788 O O . PHE B 1 262 ? -7.277 16.625 13.156 1 98.88 262 PHE B O 1
ATOM 5795 N N . TYR B 1 263 ? -6.883 14.828 11.875 1 98.88 263 TYR B N 1
ATOM 5796 C CA . TYR B 1 263 ? -7.828 13.977 12.594 1 98.88 263 TYR B CA 1
ATOM 5797 C C . TYR B 1 263 ? -7.512 13.953 14.086 1 98.88 263 TYR B C 1
ATOM 5799 O O . TYR B 1 263 ? -8.398 14.156 14.922 1 98.88 263 TYR B O 1
ATOM 5807 N N . GLN B 1 264 ? -6.254 13.727 14.344 1 98.5 264 GLN B N 1
ATOM 5808 C CA . GLN B 1 264 ? -5.816 13.633 15.734 1 98.5 264 GLN B CA 1
ATOM 5809 C C . GLN B 1 264 ? -5.988 14.969 16.453 1 98.5 264 GLN B C 1
ATOM 5811 O O . GLN B 1 264 ? -6.449 15.016 17.594 1 98.5 264 GLN B O 1
ATOM 5816 N N . THR B 1 265 ? -5.625 16.031 15.828 1 98.5 265 THR B N 1
ATOM 5817 C CA . THR B 1 265 ? -5.723 17.359 16.406 1 98.5 265 THR B CA 1
ATOM 5818 C C . THR B 1 265 ? -7.18 17.75 16.656 1 98.5 265 THR B C 1
ATOM 5820 O O . THR B 1 265 ? -7.531 18.234 17.719 1 98.5 265 THR B O 1
ATOM 5823 N N . PHE B 1 266 ? -8.039 17.469 15.719 1 98.69 266 PHE B N 1
ATOM 5824 C CA . PHE B 1 266 ? -9.445 17.844 15.867 1 98.69 266 PHE B CA 1
ATOM 5825 C C . PHE B 1 266 ? -10.141 16.938 16.875 1 98.69 266 PHE B C 1
ATOM 5827 O O . PHE B 1 266 ? -11.023 17.391 17.609 1 98.69 266 PHE B O 1
ATOM 5834 N N . LEU B 1 267 ? -9.75 15.688 16.906 1 98.56 267 LEU B N 1
ATOM 5835 C CA . LEU B 1 267 ? -10.273 14.789 17.938 1 98.56 267 LEU B CA 1
ATOM 5836 C C . LEU B 1 267 ? -9.938 15.297 19.328 1 98.56 267 LEU B C 1
ATOM 5838 O O . LEU B 1 267 ? -10.75 15.195 20.25 1 98.56 267 LEU B O 1
ATOM 5842 N N . SER B 1 268 ? -8.797 15.891 19.5 1 97.5 268 SER B N 1
ATOM 5843 C CA . SER B 1 268 ? -8.328 16.359 20.812 1 97.5 268 SER B CA 1
ATOM 5844 C C . SER B 1 268 ? -9.242 17.438 21.359 1 97.5 268 SER B C 1
ATOM 5846 O O . SER B 1 268 ? -9.297 17.656 22.578 1 97.5 268 SER B O 1
ATOM 5848 N N . ALA B 1 269 ? -9.969 18.109 20.531 1 96.56 269 ALA B N 1
ATOM 5849 C CA . ALA B 1 269 ? -10.875 19.172 20.953 1 96.56 269 ALA B CA 1
ATOM 5850 C C . ALA B 1 269 ? -12.117 18.594 21.641 1 96.56 269 ALA B C 1
ATOM 5852 O O . ALA B 1 269 ? -12.852 19.328 22.312 1 96.56 269 ALA B O 1
ATOM 5853 N N . TYR B 1 270 ? -12.336 17.344 21.5 1 96.69 270 TYR B N 1
ATOM 5854 C CA . TYR B 1 270 ? -13.562 16.734 22 1 96.69 270 TYR B CA 1
ATOM 5855 C C . TYR B 1 270 ? -13.273 15.852 23.219 1 96.69 270 TYR B C 1
ATOM 5857 O O . TYR B 1 270 ? -14.164 15.156 23.719 1 96.69 270 TYR B O 1
ATOM 5865 N N . ILE B 1 271 ? -12.047 15.836 23.625 1 95.06 271 ILE B N 1
ATOM 5866 C CA . ILE B 1 271 ? -11.703 15.008 24.781 1 95.06 271 ILE B CA 1
ATOM 5867 C C . ILE B 1 271 ? -11.094 15.867 25.875 1 95.06 271 ILE B C 1
ATOM 5869 O O . ILE B 1 271 ? -10.641 16.984 25.625 1 95.06 271 ILE B O 1
ATOM 5873 N N . LYS B 1 272 ? -11.062 15.305 27.109 1 89.69 272 LYS B N 1
ATOM 5874 C CA . LYS B 1 272 ? -10.508 16.031 28.25 1 89.69 272 LYS B CA 1
ATOM 5875 C C . LYS B 1 272 ? -9 16.234 28.094 1 89.69 272 LYS B C 1
ATOM 5877 O O . LYS B 1 272 ? -8.312 15.375 27.531 1 89.69 272 LYS B O 1
ATOM 5882 N N . ASP B 1 273 ? -8.508 17.266 28.672 1 83.88 273 ASP B N 1
ATOM 5883 C CA . ASP B 1 273 ? -7.105 17.641 28.516 1 83.88 273 ASP B CA 1
ATOM 5884 C C . ASP B 1 273 ? -6.184 16.578 29.109 1 83.88 273 ASP B C 1
ATOM 5886 O O . ASP B 1 273 ? -5.066 16.375 28.625 1 83.88 273 ASP B O 1
ATOM 5890 N N . GLU B 1 274 ? -6.609 15.867 29.984 1 87 274 GLU B N 1
ATOM 5891 C CA . GLU B 1 274 ? -5.781 14.867 30.641 1 87 274 GLU B CA 1
ATOM 5892 C C . GLU B 1 274 ? -5.77 13.555 29.859 1 87 274 GLU B C 1
ATOM 5894 O O . GLU B 1 274 ? -4.926 12.688 30.109 1 87 274 GLU B O 1
ATOM 5899 N N . THR B 1 275 ? -6.605 13.539 28.875 1 90.88 275 THR B N 1
ATOM 5900 C CA . THR B 1 275 ? -6.742 12.297 28.125 1 90.88 275 THR B CA 1
ATOM 5901 C C . THR B 1 275 ? -5.711 12.227 27 1 90.88 275 THR B C 1
ATOM 5903 O O . THR B 1 275 ? -5.508 13.203 26.266 1 90.88 275 THR B O 1
ATOM 5906 N N . ASP B 1 276 ? -5.051 11.133 26.953 1 95.81 276 ASP B N 1
ATOM 5907 C CA . ASP B 1 276 ? -4.109 10.891 25.859 1 95.81 276 ASP B CA 1
ATOM 5908 C C . ASP B 1 276 ? -4.844 10.562 24.562 1 95.81 276 ASP B C 1
ATOM 5910 O O . ASP B 1 276 ? -5.383 9.469 24.406 1 95.81 276 ASP B O 1
ATOM 5914 N N . VAL B 1 277 ? -4.797 11.445 23.625 1 97.06 277 VAL B N 1
ATOM 5915 C CA . VAL B 1 277 ? -5.547 11.336 22.391 1 97.06 277 VAL B CA 1
ATOM 5916 C C . VAL B 1 277 ? -5.078 10.109 21.609 1 97.06 277 VAL B C 1
ATOM 5918 O O . VAL B 1 277 ? -5.863 9.477 20.891 1 97.06 277 VAL B O 1
ATOM 5921 N N . THR B 1 278 ? -3.844 9.664 21.703 1 97.19 278 THR B N 1
ATOM 5922 C CA . THR B 1 278 ? -3.262 8.562 20.938 1 97.19 278 THR B CA 1
ATOM 5923 C C . THR B 1 278 ? -3.832 7.223 21.406 1 97.19 278 THR B C 1
ATOM 5925 O O . THR B 1 278 ? -3.684 6.211 20.719 1 97.19 278 THR B O 1
ATOM 5928 N N . GLN B 1 279 ? -4.496 7.258 22.547 1 97.19 279 GLN B N 1
ATOM 5929 C CA . GLN B 1 279 ? -5.059 6.035 23.109 1 97.19 279 GLN B CA 1
ATOM 5930 C C . GLN B 1 279 ? -6.586 6.094 23.141 1 97.19 279 GLN B C 1
ATOM 5932 O O . GLN B 1 279 ? -7.238 5.152 23.594 1 97.19 279 GLN B O 1
ATOM 5937 N N . PHE B 1 280 ? -7.133 7.121 22.688 1 97.69 280 PHE B N 1
ATOM 5938 C CA . PHE B 1 280 ? -8.555 7.383 22.859 1 97.69 280 PHE B CA 1
ATOM 5939 C C . PHE B 1 280 ? -9.367 6.711 21.75 1 97.69 280 PHE B C 1
ATOM 5941 O O . PHE B 1 280 ? -9.047 6.848 20.562 1 97.69 280 PHE B O 1
ATOM 5948 N N . ASP B 1 281 ? -10.375 6.027 22.125 1 97.56 281 ASP B N 1
ATOM 5949 C CA . ASP B 1 281 ? -11.305 5.418 21.172 1 97.56 281 ASP B CA 1
ATOM 5950 C C . ASP B 1 281 ? -12.461 6.367 20.844 1 97.56 281 ASP B C 1
ATOM 5952 O O . ASP B 1 281 ? -13.344 6.586 21.688 1 97.56 281 ASP B O 1
ATOM 5956 N N . PRO B 1 282 ? -12.578 6.805 19.641 1 97.62 282 PRO B N 1
ATOM 5957 C CA . PRO B 1 282 ? -13.602 7.789 19.281 1 97.62 282 PRO B CA 1
ATOM 5958 C C . PRO B 1 282 ? -15.016 7.219 19.344 1 97.62 282 PRO B C 1
ATOM 5960 O O . PRO B 1 282 ? -15.992 7.973 19.359 1 97.62 282 PRO B O 1
ATOM 5963 N N . SER B 1 283 ? -15.141 5.918 19.391 1 96.19 283 SER B N 1
ATOM 5964 C CA . SER B 1 283 ? -16.469 5.312 19.438 1 96.19 283 SER B CA 1
ATOM 5965 C C . SER B 1 283 ? -17.219 5.719 20.703 1 96.19 283 SER B C 1
ATOM 5967 O O . SER B 1 283 ? -18.438 5.59 20.766 1 96.19 283 SER B O 1
ATOM 5969 N N . THR B 1 284 ? -16.516 6.219 21.656 1 96.44 284 THR B N 1
ATOM 5970 C CA . THR B 1 284 ? -17.109 6.629 22.922 1 96.44 284 THR B CA 1
ATOM 5971 C C . THR B 1 284 ? -17.734 8.016 22.797 1 96.44 284 THR B C 1
ATOM 5973 O O . THR B 1 284 ? -18.469 8.445 23.688 1 96.44 284 THR B O 1
ATOM 5976 N N . LEU B 1 285 ? -17.5 8.711 21.75 1 97.44 285 LEU B N 1
ATOM 5977 C CA . LEU B 1 285 ? -18.062 10.039 21.516 1 97.44 285 LEU B CA 1
ATOM 5978 C C . LEU B 1 285 ? -19.422 9.945 20.828 1 97.44 285 LEU B C 1
ATOM 5980 O O . LEU B 1 285 ? -19.719 8.953 20.156 1 97.44 285 LEU B O 1
ATOM 5984 N N . PRO B 1 286 ? -20.234 11.016 21.031 1 96.88 286 PRO B N 1
ATOM 5985 C CA . PRO B 1 286 ? -21.484 11.078 20.266 1 96.88 286 PRO B CA 1
ATOM 5986 C C . PRO B 1 286 ? -21.234 11.117 18.75 1 96.88 286 PRO B C 1
ATOM 5988 O O . PRO B 1 286 ? -20.25 11.695 18.297 1 96.88 286 PRO B O 1
ATOM 5991 N N . LYS B 1 287 ? -22.141 10.578 18.031 1 96.38 287 LYS B N 1
ATOM 5992 C CA . LYS B 1 287 ? -22.031 10.5 16.578 1 96.38 287 LYS B CA 1
ATOM 5993 C C . LYS B 1 287 ? -21.812 11.875 15.953 1 96.38 287 LYS B C 1
ATOM 5995 O O . LYS B 1 287 ? -21.016 12.031 15.023 1 96.38 287 LYS B O 1
ATOM 6000 N N . ASP B 1 288 ? -22.5 12.844 16.516 1 96.56 288 ASP B N 1
ATOM 6001 C CA . ASP B 1 288 ? -22.391 14.203 15.992 1 96.56 288 ASP B CA 1
ATOM 6002 C C . ASP B 1 288 ? -20.953 14.719 16.109 1 96.56 288 ASP B C 1
ATOM 6004 O O . ASP B 1 288 ? -20.484 15.461 15.242 1 96.56 288 ASP B O 1
ATOM 6008 N N . SER B 1 289 ? -20.312 14.359 17.219 1 97.56 289 SER B N 1
ATOM 6009 C CA . SER B 1 289 ? -18.938 14.766 17.406 1 97.56 289 SER B CA 1
ATOM 6010 C C . SER B 1 289 ? -18 14.086 16.406 1 97.56 289 SER B C 1
ATOM 6012 O O . SER B 1 289 ? -17.109 14.719 15.844 1 97.56 289 SER B O 1
ATOM 6014 N N . ILE B 1 290 ? -18.234 12.828 16.172 1 98.06 290 ILE B N 1
ATOM 6015 C CA . ILE B 1 290 ? -17.438 12.07 15.211 1 98.06 290 ILE B CA 1
ATOM 6016 C C . ILE B 1 290 ? -17.625 12.648 13.812 1 98.06 290 ILE B C 1
ATOM 6018 O O . ILE B 1 290 ? -16.641 12.836 13.078 1 98.06 290 ILE B O 1
ATOM 6022 N N . ASP B 1 291 ? -18.828 12.977 13.484 1 98.12 291 ASP B N 1
ATOM 6023 C CA . ASP B 1 291 ? -19.141 13.562 12.18 1 98.12 291 ASP B CA 1
ATOM 6024 C C . ASP B 1 291 ? -18.438 14.906 12.008 1 98.12 291 ASP B C 1
ATOM 6026 O O . ASP B 1 291 ? -17.953 15.227 10.922 1 98.12 291 ASP B O 1
ATOM 6030 N N . ALA B 1 292 ? -18.469 15.641 13.039 1 98.19 292 ALA B N 1
ATOM 6031 C CA . ALA B 1 292 ? -17.828 16.953 13 1 98.19 292 ALA B CA 1
ATOM 6032 C C . ALA B 1 292 ? -16.312 16.812 12.797 1 98.19 292 ALA B C 1
ATOM 6034 O O . ALA B 1 292 ? -15.719 17.547 12.008 1 98.19 292 ALA B O 1
ATOM 6035 N N . ILE B 1 293 ? -15.695 15.867 13.523 1 98.62 293 ILE B N 1
ATOM 6036 C CA . ILE B 1 293 ? -14.258 15.617 13.414 1 98.62 293 ILE B CA 1
ATOM 6037 C C . ILE B 1 293 ? -13.914 15.195 11.992 1 98.62 293 ILE B C 1
ATOM 6039 O O . ILE B 1 293 ? -12.953 15.695 11.406 1 98.62 293 ILE B O 1
ATOM 6043 N N . GLU B 1 294 ? -14.695 14.367 11.391 1 98.56 294 GLU B N 1
ATOM 6044 C CA . GLU B 1 294 ? -14.5 13.914 10.016 1 98.56 294 GLU B CA 1
ATOM 6045 C C . GLU B 1 294 ? -14.578 15.086 9.039 1 98.56 294 GLU B C 1
ATOM 6047 O O . GLU B 1 294 ? -13.711 15.234 8.172 1 98.56 294 GLU B O 1
ATOM 6052 N N . ALA B 1 295 ? -15.633 15.828 9.25 1 98.81 295 ALA B N 1
ATOM 6053 C CA . ALA B 1 295 ? -15.883 16.938 8.336 1 98.81 295 ALA B CA 1
ATOM 6054 C C . ALA B 1 295 ? -14.734 17.953 8.375 1 98.81 295 ALA B C 1
ATOM 6056 O O . ALA B 1 295 ? -14.242 18.375 7.332 1 98.81 295 ALA B O 1
ATOM 6057 N N . ASP B 1 296 ? -14.375 18.297 9.578 1 98.81 296 ASP B N 1
ATOM 6058 C CA . ASP B 1 296 ? -13.289 19.266 9.742 1 98.81 296 ASP B CA 1
ATOM 6059 C C . ASP B 1 296 ? -11.984 18.719 9.164 1 98.81 296 ASP B C 1
ATOM 6061 O O . ASP B 1 296 ? -11.227 19.453 8.523 1 98.81 296 ASP B O 1
ATOM 6065 N N . THR B 1 297 ? -11.719 17.406 9.375 1 98.88 297 THR B N 1
ATOM 6066 C CA . THR B 1 297 ? -10.531 16.766 8.82 1 98.88 297 THR B CA 1
ATOM 6067 C C . THR B 1 297 ? -10.57 16.781 7.297 1 98.88 297 THR B C 1
ATOM 6069 O O . THR B 1 297 ? -9.578 17.125 6.648 1 98.88 297 THR B O 1
ATOM 6072 N N . PHE B 1 298 ? -11.727 16.531 6.797 1 98.88 298 PHE B N 1
ATOM 6073 C CA . PHE B 1 298 ? -11.906 16.484 5.352 1 98.88 298 PHE B CA 1
ATOM 6074 C C . PHE B 1 298 ? -11.609 17.844 4.727 1 98.88 298 PHE B C 1
ATOM 6076 O O . PHE B 1 298 ? -10.844 17.938 3.766 1 98.88 298 PHE B O 1
ATOM 6083 N N . TRP B 1 299 ? -12.172 18.844 5.195 1 98.88 299 TRP B N 1
ATOM 6084 C CA . TRP B 1 299 ? -12.055 20.172 4.594 1 98.88 299 TRP B CA 1
ATOM 6085 C C . TRP B 1 299 ? -10.641 20.703 4.754 1 98.88 299 TRP B C 1
ATOM 6087 O O . TRP B 1 299 ? -10.102 21.344 3.84 1 98.88 299 TRP B O 1
ATOM 6097 N N . CYS B 1 300 ? -10.047 20.453 5.91 1 98.81 300 CYS B N 1
ATOM 6098 C CA . CYS B 1 300 ? -8.68 20.938 6.117 1 98.81 300 CYS B CA 1
ATOM 6099 C C . CYS B 1 300 ? -7.691 20.156 5.266 1 98.81 300 CYS B C 1
ATOM 6101 O O . CYS B 1 300 ? -6.734 20.719 4.734 1 98.81 300 CYS B O 1
ATOM 6103 N N . LEU B 1 301 ? -7.926 18.875 5.109 1 98.75 301 LEU B N 1
ATOM 6104 C CA . LEU B 1 301 ? -7.121 18.062 4.199 1 98.75 301 LEU B CA 1
ATOM 6105 C C . LEU B 1 301 ? -7.234 18.578 2.77 1 98.75 301 LEU B C 1
ATOM 6107 O O . LEU B 1 301 ? -6.23 18.672 2.059 1 98.75 301 LEU B O 1
ATOM 6111 N N . THR B 1 302 ? -8.414 18.891 2.393 1 98.5 302 THR B N 1
ATOM 6112 C CA . THR B 1 302 ? -8.664 19.422 1.056 1 98.5 302 THR B CA 1
ATOM 6113 C C . THR B 1 302 ? -7.859 20.703 0.822 1 98.5 302 THR B C 1
ATOM 6115 O O . THR B 1 302 ? -7.219 20.859 -0.22 1 98.5 302 THR B O 1
ATOM 6118 N N . LYS B 1 303 ? -7.895 21.562 1.817 1 97.69 303 LYS B N 1
ATOM 6119 C CA . LYS B 1 303 ? -7.156 22.812 1.715 1 97.69 303 LYS B CA 1
ATOM 6120 C C . LYS B 1 303 ? -5.656 22.562 1.603 1 97.69 303 LYS B C 1
ATOM 6122 O O . LYS B 1 303 ? -4.969 23.219 0.816 1 97.69 303 LYS B O 1
ATOM 6127 N N . LEU B 1 304 ? -5.176 21.641 2.389 1 98.06 304 LEU B N 1
ATOM 6128 C CA . LEU B 1 304 ? -3.758 21.297 2.336 1 98.06 304 LEU B CA 1
ATOM 6129 C C . LEU B 1 304 ? -3.377 20.766 0.959 1 98.06 304 LEU B C 1
ATOM 6131 O O . LEU B 1 304 ? -2.422 21.25 0.345 1 98.06 304 LEU B O 1
ATOM 6135 N N . LEU B 1 305 ? -4.113 19.844 0.441 1 97.88 305 LEU B N 1
ATOM 6136 C CA . LEU B 1 305 ? -3.789 19.156 -0.802 1 97.88 305 LEU B CA 1
ATOM 6137 C C . LEU B 1 305 ? -3.939 20.094 -1.999 1 97.88 305 LEU B C 1
ATOM 6139 O O . LEU B 1 305 ? -3.258 19.922 -3.014 1 97.88 305 LEU B O 1
ATOM 6143 N N . GLU B 1 306 ? -4.781 21.094 -1.873 1 96.06 306 GLU B N 1
ATOM 6144 C CA . GLU B 1 306 ? -4.902 22.109 -2.912 1 96.06 306 GLU B CA 1
ATOM 6145 C C . GLU B 1 306 ? -3.584 22.844 -3.125 1 96.06 306 GLU B C 1
ATOM 6147 O O . GLU B 1 306 ? -3.246 23.219 -4.25 1 96.06 306 GLU B O 1
ATOM 6152 N N . GLY B 1 307 ? -2.902 23.016 -2.119 1 95.94 307 GLY B N 1
ATOM 6153 C CA . GLY B 1 307 ? -1.641 23.734 -2.189 1 95.94 307 GLY B CA 1
ATOM 6154 C C . GLY B 1 307 ? -0.518 22.906 -2.791 1 95.94 307 GLY B C 1
ATOM 6155 O O . GLY B 1 307 ? 0.503 23.453 -3.213 1 95.94 307 GLY B O 1
ATOM 6156 N N . ILE B 1 308 ? -0.725 21.562 -2.826 1 97.5 308 ILE B N 1
ATOM 6157 C CA . ILE B 1 308 ? 0.313 20.688 -3.363 1 97.5 308 ILE B CA 1
ATOM 6158 C C . ILE B 1 308 ? -0.314 19.656 -4.293 1 97.5 308 ILE B C 1
ATOM 6160 O O . ILE B 1 308 ? 0.055 18.469 -4.258 1 97.5 308 ILE B O 1
ATOM 6164 N N . GLN B 1 309 ? -1.223 20.031 -5.039 1 96 309 GLN B N 1
ATOM 6165 C CA . GLN B 1 309 ? -1.976 19.141 -5.914 1 96 309 GLN B CA 1
ATOM 6166 C C . GLN B 1 309 ? -1.057 18.453 -6.918 1 96 309 GLN B C 1
ATOM 6168 O O . GLN B 1 309 ? -1.257 17.281 -7.25 1 96 309 GLN B O 1
ATOM 6173 N N . ASP B 1 310 ? -0.044 19.172 -7.344 1 96.75 310 ASP B N 1
ATOM 6174 C CA . ASP B 1 310 ? 0.87 18.656 -8.359 1 96.75 310 ASP B CA 1
ATOM 6175 C C . ASP B 1 310 ? 1.661 17.469 -7.832 1 96.75 310 ASP B C 1
ATOM 6177 O O . ASP B 1 310 ? 2.258 16.719 -8.609 1 96.75 310 ASP B O 1
ATOM 6181 N N . ASN B 1 311 ? 1.68 17.312 -6.539 1 96.62 311 ASN B N 1
ATOM 6182 C CA . ASN B 1 311 ? 2.375 16.172 -5.953 1 96.62 311 ASN B CA 1
ATOM 6183 C C . ASN B 1 311 ? 1.615 14.867 -6.195 1 96.62 311 ASN B C 1
ATOM 6185 O O . ASN B 1 311 ? 2.184 13.773 -6.074 1 96.62 311 ASN B O 1
ATOM 6189 N N . TYR B 1 312 ? 0.319 14.953 -6.594 1 95.69 312 TYR B N 1
ATOM 6190 C CA . TYR B 1 312 ? -0.489 13.742 -6.535 1 95.69 312 TYR B CA 1
ATOM 6191 C C . TYR B 1 312 ? -1.203 13.5 -7.859 1 95.69 312 TYR B C 1
ATOM 6193 O O . TYR B 1 312 ? -2.002 12.57 -7.98 1 95.69 312 TYR B O 1
ATOM 6201 N N . ILE B 1 313 ? -0.913 14.266 -8.805 1 94.12 313 ILE B N 1
ATOM 6202 C CA . ILE B 1 313 ? -1.456 14.008 -10.133 1 94.12 313 ILE B CA 1
ATOM 6203 C C . ILE B 1 313 ? -0.48 13.141 -10.922 1 94.12 313 ILE B C 1
ATOM 6205 O O . ILE B 1 313 ? 0.633 12.875 -10.469 1 94.12 313 ILE B O 1
ATOM 6209 N N . HIS B 1 314 ? -0.915 12.719 -12.07 1 86.94 314 HIS B N 1
ATOM 6210 C CA . HIS B 1 314 ? -0.136 11.805 -12.906 1 86.94 314 HIS B CA 1
ATOM 6211 C C . HIS B 1 314 ? 1.282 12.328 -13.109 1 86.94 314 HIS B C 1
ATOM 6213 O O . HIS B 1 314 ? 1.482 13.523 -13.352 1 86.94 314 HIS B O 1
ATOM 6219 N N . ALA B 1 315 ? 2.23 11.508 -13.008 1 87.06 315 ALA B N 1
ATOM 6220 C CA . ALA B 1 315 ? 3.658 11.75 -13.195 1 87.06 315 ALA B CA 1
ATOM 6221 C C . ALA B 1 315 ? 4.242 12.531 -12.023 1 87.06 315 ALA B C 1
ATOM 6223 O O . ALA B 1 315 ? 5.461 12.711 -11.93 1 87.06 315 ALA B O 1
ATOM 6224 N N . GLN B 1 316 ? 3.404 13.125 -11.117 1 93.12 316 GLN B N 1
ATOM 6225 C CA . GLN B 1 316 ? 3.773 13.766 -9.859 1 93.12 316 GLN B CA 1
ATOM 6226 C C . GLN B 1 316 ? 4.828 14.844 -10.086 1 93.12 316 GLN B C 1
ATOM 6228 O O . GLN B 1 316 ? 5.871 14.844 -9.43 1 93.12 316 GLN B O 1
ATOM 6233 N N . PRO B 1 317 ? 4.539 15.828 -11 1 95.25 317 PRO B N 1
ATOM 6234 C CA . PRO B 1 317 ? 5.508 16.875 -11.336 1 95.25 317 PRO B CA 1
ATOM 6235 C C . PRO B 1 317 ? 5.918 17.703 -10.125 1 95.25 317 PRO B C 1
ATOM 6237 O O . PRO B 1 317 ? 7.043 18.203 -10.07 1 95.25 317 PRO B O 1
ATOM 6240 N N . GLY B 1 318 ? 4.988 17.875 -9.172 1 96.81 318 GLY B N 1
ATOM 6241 C CA . GLY B 1 318 ? 5.324 18.609 -7.953 1 96.81 318 GLY B CA 1
ATOM 6242 C C . GLY B 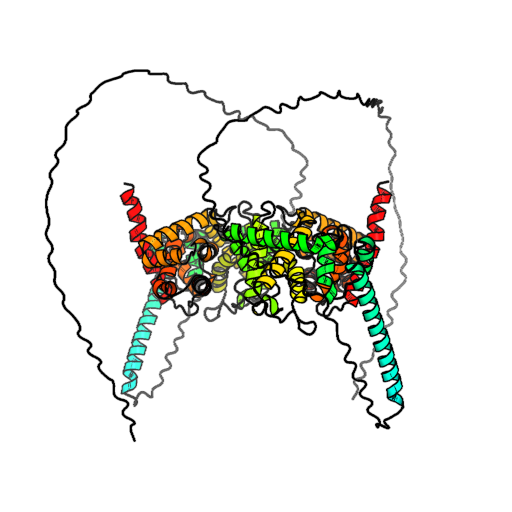1 318 ? 6.457 17.969 -7.172 1 96.81 318 GLY B C 1
ATOM 6243 O O . GLY B 1 318 ? 7.383 18.656 -6.738 1 96.81 318 GLY B O 1
ATOM 6244 N N . ILE B 1 319 ? 6.406 16.703 -7.027 1 96.69 319 ILE B N 1
ATOM 6245 C CA . ILE B 1 319 ? 7.438 15.984 -6.293 1 96.69 319 ILE B CA 1
ATOM 6246 C C . ILE B 1 319 ? 8.766 16.078 -7.039 1 96.69 319 ILE B C 1
ATOM 6248 O O . ILE B 1 319 ? 9.812 16.328 -6.434 1 96.69 319 ILE B O 1
ATOM 6252 N N . ILE B 1 320 ? 8.719 15.914 -8.312 1 94.31 320 ILE B N 1
ATOM 6253 C CA . ILE B 1 320 ? 9.93 15.984 -9.133 1 94.31 320 ILE B CA 1
ATOM 6254 C C . ILE B 1 320 ? 10.578 17.359 -8.984 1 94.31 320 ILE B C 1
ATOM 6256 O O . ILE B 1 320 ? 11.797 17.453 -8.789 1 94.31 320 ILE B O 1
ATOM 6260 N N . ARG B 1 321 ? 9.797 18.359 -9.039 1 97.12 321 ARG B N 1
ATOM 6261 C CA . ARG B 1 321 ? 10.305 19.719 -8.859 1 97.12 321 ARG B CA 1
ATOM 6262 C C . ARG B 1 321 ? 10.922 19.891 -7.48 1 97.12 321 ARG B C 1
ATOM 6264 O O . ARG B 1 321 ? 12.016 20.453 -7.352 1 97.12 321 ARG B O 1
ATOM 6271 N N . GLN B 1 322 ? 10.273 19.406 -6.488 1 98.06 322 GLN B N 1
ATOM 6272 C CA . GLN B 1 322 ? 10.742 19.562 -5.113 1 98.06 322 GLN B CA 1
ATOM 6273 C C . GLN B 1 322 ? 12.047 18.781 -4.891 1 98.06 322 GLN B C 1
ATOM 6275 O O . GLN B 1 322 ? 12.953 19.266 -4.215 1 98.06 322 GLN B O 1
ATOM 6280 N N . VAL B 1 323 ? 12.141 17.641 -5.457 1 97.12 323 VAL B N 1
ATOM 6281 C CA . VAL B 1 323 ? 13.344 16.812 -5.328 1 97.12 323 VAL B CA 1
ATOM 6282 C C . VAL B 1 323 ? 14.523 17.516 -6 1 97.12 323 VAL B C 1
ATOM 6284 O O . VAL B 1 323 ? 15.625 17.531 -5.457 1 97.12 323 VAL B O 1
ATOM 6287 N N . ASN B 1 324 ? 14.281 18.078 -7.172 1 96.88 324 ASN B N 1
ATOM 6288 C CA . ASN B 1 324 ? 15.336 18.812 -7.871 1 96.88 324 ASN B CA 1
ATOM 6289 C C . ASN B 1 324 ? 15.773 20.047 -7.09 1 96.88 324 ASN B C 1
ATOM 6291 O O . ASN B 1 324 ? 16.969 20.344 -7.027 1 96.88 324 ASN B O 1
ATOM 6295 N N . GLU B 1 325 ? 14.836 20.688 -6.562 1 97.75 325 GLU B N 1
ATOM 6296 C CA . GLU B 1 325 ? 15.148 21.844 -5.734 1 97.75 325 GLU B CA 1
ATOM 6297 C C . GLU B 1 325 ? 15.969 21.438 -4.512 1 97.75 325 GLU B C 1
ATOM 6299 O O . GLU B 1 325 ? 16.891 22.156 -4.117 1 97.75 325 GLU B O 1
ATOM 6304 N N . LEU B 1 326 ? 15.625 20.344 -3.918 1 98.44 326 LEU B N 1
ATOM 6305 C CA . LEU B 1 326 ? 16.375 19.828 -2.775 1 98.44 326 LEU B CA 1
ATOM 6306 C C . LEU B 1 326 ? 17.812 19.547 -3.158 1 98.44 326 LEU B C 1
ATOM 6308 O O . LEU B 1 326 ? 18.75 19.891 -2.422 1 98.44 326 LEU B O 1
ATOM 6312 N N . LYS B 1 327 ? 17.953 18.891 -4.25 1 97.75 327 LYS B N 1
ATOM 6313 C CA . LYS B 1 327 ? 19.297 18.562 -4.746 1 97.75 327 LYS B CA 1
ATOM 6314 C C . LYS B 1 327 ? 20.141 19.828 -4.914 1 97.75 327 LYS B C 1
ATOM 6316 O O . LYS B 1 327 ? 21.281 19.875 -4.457 1 97.75 327 LYS B O 1
ATOM 6321 N N . ASP B 1 328 ? 19.594 20.812 -5.539 1 97.12 328 ASP B N 1
ATOM 6322 C CA . ASP B 1 328 ? 20.297 22.078 -5.777 1 97.12 328 ASP B CA 1
ATOM 6323 C C . ASP B 1 328 ? 20.641 22.766 -4.461 1 97.12 328 ASP B C 1
ATOM 6325 O O . ASP B 1 328 ? 21.75 23.297 -4.309 1 97.12 328 ASP B O 1
ATOM 6329 N N . LEU B 1 329 ? 19.734 22.766 -3.584 1 97.5 329 LEU B N 1
ATOM 6330 C CA . LEU B 1 329 ? 19.938 23.391 -2.287 1 97.5 329 LEU B CA 1
ATOM 6331 C C . LEU B 1 329 ? 21.062 22.719 -1.518 1 97.5 329 LEU B C 1
ATOM 6333 O O . LEU B 1 329 ? 21.922 23.391 -0.942 1 97.5 329 LEU B O 1
ATOM 6337 N N . VAL B 1 330 ? 21.031 21.375 -1.487 1 98.12 330 VAL B N 1
ATOM 6338 C CA . VAL B 1 330 ? 22.031 20.609 -0.742 1 98.12 330 VAL B CA 1
ATOM 6339 C C . VAL B 1 330 ? 23.422 20.828 -1.368 1 98.12 330 VAL B C 1
ATOM 6341 O O . VAL B 1 330 ? 24.422 20.906 -0.659 1 98.12 330 VAL B O 1
ATOM 6344 N N . ARG B 1 331 ? 23.438 20.906 -2.648 1 97.44 331 ARG B N 1
ATOM 6345 C CA . ARG B 1 331 ? 24.688 21.172 -3.344 1 97.44 331 ARG B CA 1
ATOM 6346 C C . ARG B 1 331 ? 25.297 22.5 -2.898 1 97.44 331 ARG B C 1
ATOM 6348 O O . ARG B 1 331 ? 26.516 22.641 -2.779 1 97.44 331 ARG B O 1
ATOM 6355 N N . ARG B 1 332 ? 24.484 23.484 -2.641 1 96.12 332 ARG B N 1
ATOM 6356 C CA . ARG B 1 332 ? 24.922 24.812 -2.234 1 96.12 332 ARG B CA 1
ATOM 6357 C C . ARG B 1 332 ? 25.266 24.844 -0.749 1 96.12 332 ARG B C 1
ATOM 6359 O O . ARG B 1 332 ? 26.266 25.453 -0.349 1 96.12 332 ARG B O 1
ATOM 6366 N N . ILE B 1 333 ? 24.531 24.156 0.049 1 96.56 333 ILE B N 1
ATOM 6367 C CA . ILE B 1 333 ? 24.641 24.219 1.503 1 96.56 333 ILE B CA 1
ATOM 6368 C C . ILE B 1 333 ? 25.766 23.312 1.978 1 96.56 333 ILE B C 1
ATOM 6370 O O . ILE B 1 333 ? 26.484 23.641 2.92 1 96.56 333 ILE B O 1
ATOM 6374 N N . ASP B 1 334 ? 25.812 22.141 1.392 1 97.81 334 ASP B N 1
ATOM 6375 C CA . ASP B 1 334 ? 26.766 21.125 1.795 1 97.81 334 ASP B CA 1
ATOM 6376 C C . ASP B 1 334 ? 27.312 20.375 0.581 1 97.81 334 ASP B C 1
ATOM 6378 O O . ASP B 1 334 ? 26.938 19.219 0.339 1 97.81 334 ASP B O 1
ATOM 6382 N N . THR B 1 335 ? 28.25 20.969 0.01 1 97.75 335 THR B N 1
ATOM 6383 C CA . THR B 1 335 ? 28.844 20.453 -1.222 1 97.75 335 THR B CA 1
ATOM 6384 C C . THR B 1 335 ? 29.5 19.094 -0.982 1 97.75 335 THR B C 1
ATOM 6386 O O . THR B 1 335 ? 29.438 18.203 -1.837 1 97.75 335 THR B O 1
ATOM 6389 N N . GLU B 1 336 ? 30.109 18.953 0.144 1 98.25 336 GLU B N 1
ATOM 6390 C CA . GLU B 1 336 ? 30.781 17.703 0.462 1 98.25 336 GLU B CA 1
ATOM 6391 C C . GLU B 1 336 ? 29.797 16.547 0.529 1 98.25 336 GLU B C 1
ATOM 6393 O O . GLU B 1 336 ? 30.062 15.461 0.003 1 98.25 336 GLU B O 1
ATOM 6398 N N . LEU B 1 337 ? 28.688 16.812 1.202 1 98.44 337 LEU B N 1
ATOM 6399 C CA . LEU B 1 337 ? 27.656 15.781 1.281 1 98.44 337 LEU B CA 1
ATOM 6400 C C . LEU B 1 337 ? 27.109 15.453 -0.104 1 98.44 337 LEU B C 1
ATOM 6402 O O . LEU B 1 337 ? 26.938 14.281 -0.45 1 98.44 337 LEU B O 1
ATOM 6406 N N . SER B 1 338 ? 26.812 16.484 -0.862 1 97.94 338 SER B N 1
ATOM 6407 C CA . SER B 1 338 ? 26.297 16.297 -2.215 1 97.94 338 SER B CA 1
ATOM 6408 C C . SER B 1 338 ? 27.25 15.445 -3.055 1 97.94 338 SER B C 1
ATOM 6410 O O . SER B 1 338 ? 26.812 14.523 -3.75 1 97.94 338 SER B O 1
ATOM 6412 N N . ASN B 1 339 ? 28.5 15.727 -2.99 1 98.06 339 ASN B N 1
ATOM 6413 C CA . ASN B 1 339 ? 29.5 14.977 -3.727 1 98.06 339 ASN B CA 1
ATOM 6414 C C . ASN B 1 339 ? 29.562 13.523 -3.268 1 98.06 339 ASN B C 1
ATOM 6416 O O . ASN B 1 339 ? 29.703 12.609 -4.09 1 98.06 339 ASN B O 1
ATOM 6420 N N . HIS B 1 340 ? 29.5 13.359 -1.963 1 98.5 340 HIS B N 1
ATOM 6421 C CA . HIS B 1 340 ? 29.531 12.008 -1.435 1 98.5 340 HIS B CA 1
ATOM 6422 C C . HIS B 1 340 ? 28.344 11.188 -1.945 1 98.5 340 HIS B C 1
ATOM 6424 O O . HIS B 1 340 ? 28.516 10.023 -2.322 1 98.5 340 HIS B O 1
ATOM 6430 N N . LEU B 1 341 ? 27.172 11.75 -1.929 1 97.75 341 LEU B N 1
ATOM 6431 C CA . LEU B 1 341 ? 25.984 11.07 -2.441 1 97.75 341 LEU B CA 1
ATOM 6432 C C . LEU B 1 341 ? 26.172 10.703 -3.912 1 97.75 341 LEU B C 1
ATOM 6434 O O . LEU B 1 341 ? 25.828 9.594 -4.328 1 97.75 341 LEU B O 1
ATOM 6438 N N . ASP B 1 342 ? 26.719 11.609 -4.637 1 95.88 342 ASP B N 1
ATOM 6439 C CA . ASP B 1 342 ? 26.984 11.367 -6.051 1 95.88 342 ASP B CA 1
ATOM 6440 C C . ASP B 1 342 ? 28.016 10.242 -6.234 1 95.88 342 ASP B C 1
ATOM 6442 O O . ASP B 1 342 ? 27.844 9.383 -7.094 1 95.88 342 ASP B O 1
ATOM 6446 N N . ASP B 1 343 ? 29.031 10.289 -5.465 1 97.06 343 ASP B N 1
ATOM 6447 C CA . ASP B 1 343 ? 30.094 9.289 -5.539 1 97.06 343 ASP B CA 1
ATOM 6448 C C . ASP B 1 343 ? 29.562 7.895 -5.23 1 97.06 343 ASP B C 1
ATOM 6450 O O . ASP B 1 343 ? 30.016 6.902 -5.797 1 97.06 343 ASP B O 1
ATOM 6454 N N . GLU B 1 344 ? 28.641 7.906 -4.297 1 95.62 344 GLU B N 1
ATOM 6455 C CA . GLU B 1 344 ? 28.031 6.629 -3.92 1 95.62 344 GLU B CA 1
ATOM 6456 C C . GLU B 1 344 ? 26.859 6.281 -4.836 1 95.62 344 GLU B C 1
ATOM 6458 O O . GLU B 1 344 ? 26.141 5.305 -4.594 1 95.62 344 GLU B O 1
ATOM 6463 N N . ASN B 1 345 ? 26.625 7.109 -5.844 1 90.94 345 ASN B N 1
ATOM 6464 C CA . ASN B 1 345 ? 25.578 6.891 -6.848 1 90.94 345 ASN B CA 1
ATOM 6465 C C . ASN B 1 345 ? 24.188 6.914 -6.23 1 90.94 345 ASN B C 1
ATOM 6467 O O . ASN B 1 345 ? 23.328 6.098 -6.582 1 90.94 345 ASN B O 1
ATOM 6471 N N . VAL B 1 346 ? 24.031 7.75 -5.258 1 93.12 346 VAL B N 1
ATOM 6472 C CA . VAL B 1 346 ? 22.719 7.953 -4.645 1 93.12 346 VAL B CA 1
ATOM 6473 C C . VAL B 1 346 ? 21.969 9.07 -5.371 1 93.12 346 VAL B C 1
ATOM 6475 O O . VAL B 1 346 ? 22.422 10.219 -5.395 1 93.12 346 VAL B O 1
ATOM 6478 N N . GLU B 1 347 ? 20.844 8.688 -5.949 1 91.81 347 GLU B N 1
ATOM 6479 C CA . GLU B 1 347 ? 19.984 9.711 -6.527 1 91.81 347 GLU B CA 1
ATOM 6480 C C . GLU B 1 347 ? 19.031 10.281 -5.488 1 91.81 347 GLU B C 1
ATOM 6482 O O . GLU B 1 347 ? 18.453 9.539 -4.688 1 91.81 347 GLU B O 1
ATOM 6487 N N . PHE B 1 348 ? 18.812 11.57 -5.547 1 94.88 348 PHE B N 1
ATOM 6488 C CA . PHE B 1 348 ? 18 12.242 -4.527 1 94.88 348 PHE B CA 1
ATOM 6489 C C . PHE B 1 348 ? 16.578 11.695 -4.512 1 94.88 348 PHE B C 1
ATOM 6491 O O . PHE B 1 348 ? 15.961 11.609 -3.453 1 94.88 348 PHE B O 1
ATOM 6498 N N . ILE B 1 349 ? 16.109 11.367 -5.652 1 92.94 349 ILE B N 1
ATOM 6499 C CA . ILE B 1 349 ? 14.727 10.922 -5.773 1 92.94 349 ILE B CA 1
ATOM 6500 C C . ILE B 1 349 ? 14.539 9.609 -5.004 1 92.94 349 ILE B C 1
ATOM 6502 O O . ILE B 1 349 ? 13.438 9.312 -4.535 1 92.94 349 ILE B O 1
ATOM 6506 N N . GLN B 1 350 ? 15.562 8.805 -4.75 1 88.38 350 GLN B N 1
ATOM 6507 C CA . GLN B 1 350 ? 15.492 7.484 -4.133 1 88.38 350 GLN B CA 1
ATOM 6508 C C . GLN B 1 350 ? 15.109 7.586 -2.658 1 88.38 350 GLN B C 1
ATOM 6510 O O . GLN B 1 350 ? 14.391 6.727 -2.137 1 88.38 350 GLN B O 1
ATOM 6515 N N . PHE B 1 351 ? 15.586 8.602 -2.018 1 93.12 351 PHE B N 1
ATOM 6516 C CA . PHE B 1 351 ? 15.289 8.711 -0.593 1 93.12 351 PHE B CA 1
ATOM 6517 C C . PHE B 1 351 ? 14.305 9.836 -0.326 1 93.12 351 PHE B C 1
ATOM 6519 O O . PHE B 1 351 ? 13.562 9.805 0.655 1 93.12 351 PHE B O 1
ATOM 6526 N N . SER B 1 352 ? 14.258 10.789 -1.202 1 96.31 352 SER B N 1
ATOM 6527 C CA . SER B 1 352 ? 13.492 11.984 -0.858 1 96.31 352 SER B CA 1
ATOM 6528 C C . SER B 1 352 ? 12.086 11.93 -1.44 1 96.31 352 SER B C 1
ATOM 6530 O O . SER B 1 352 ? 11.227 12.734 -1.075 1 96.31 352 SER B O 1
ATOM 6532 N N . PHE B 1 353 ? 11.82 11.039 -2.354 1 95 353 PHE B N 1
ATOM 6533 C CA . PHE B 1 353 ? 10.469 10.898 -2.873 1 95 353 PHE B CA 1
ATOM 6534 C C . PHE B 1 353 ? 9.461 10.75 -1.736 1 95 353 PHE B C 1
ATOM 6536 O O . PHE B 1 353 ? 8.453 11.453 -1.697 1 95 353 PHE B O 1
ATOM 6543 N N . ARG B 1 354 ? 9.68 9.852 -0.831 1 94.5 354 ARG B N 1
ATOM 6544 C CA . ARG B 1 354 ? 8.797 9.625 0.313 1 94.5 354 ARG B CA 1
ATOM 6545 C C . ARG B 1 354 ? 8.695 10.867 1.184 1 94.5 354 ARG B C 1
ATOM 6547 O O . ARG B 1 354 ? 7.629 11.172 1.721 1 94.5 354 ARG B O 1
ATOM 6554 N N . TRP B 1 355 ? 9.859 11.625 1.354 1 97.31 355 TRP B N 1
ATOM 6555 C CA . TRP B 1 355 ? 9.875 12.859 2.141 1 97.31 355 TRP B CA 1
ATOM 6556 C C . TRP B 1 355 ? 8.867 13.859 1.589 1 97.31 355 TRP B C 1
ATOM 6558 O O . TRP B 1 355 ? 8.188 14.547 2.352 1 97.31 355 TRP B O 1
ATOM 6568 N N . MET B 1 356 ? 8.836 13.945 0.262 1 97.81 356 MET B N 1
ATOM 6569 C CA . MET B 1 356 ? 7.926 14.891 -0.383 1 97.81 356 MET B CA 1
ATOM 6570 C C . MET B 1 356 ? 6.496 14.367 -0.373 1 97.81 356 MET B C 1
ATOM 6572 O O . MET B 1 356 ? 5.555 15.125 -0.121 1 97.81 356 MET B O 1
ATOM 6576 N N . ASN B 1 357 ? 6.371 13.102 -0.561 1 95.94 357 ASN B N 1
ATOM 6577 C CA . ASN B 1 357 ? 5.055 12.484 -0.701 1 95.94 357 ASN B CA 1
ATOM 6578 C C . ASN B 1 357 ? 4.289 12.492 0.619 1 95.94 357 ASN B C 1
ATOM 6580 O O . ASN B 1 357 ? 3.074 12.68 0.636 1 95.94 357 ASN B O 1
ATOM 6584 N N . CYS B 1 358 ? 5.027 12.273 1.704 1 96.38 358 CYS B N 1
ATOM 6585 C CA . CYS B 1 358 ? 4.383 12.141 3.006 1 96.38 358 CYS B CA 1
ATOM 6586 C C . CYS B 1 358 ? 4.785 13.281 3.936 1 96.38 358 CYS B C 1
ATOM 6588 O O . CYS B 1 358 ? 4.484 13.25 5.129 1 96.38 358 CYS B O 1
ATOM 6590 N N . LEU B 1 359 ? 5.496 14.234 3.422 1 98.06 359 LEU B N 1
ATOM 6591 C CA . LEU B 1 359 ? 5.898 15.438 4.145 1 98.06 359 LEU B CA 1
ATOM 6592 C C . LEU B 1 359 ? 6.684 15.078 5.398 1 98.06 359 LEU B C 1
ATOM 6594 O O . LEU B 1 359 ? 6.43 15.625 6.477 1 98.06 359 LEU B O 1
ATOM 6598 N N . LEU B 1 360 ? 7.562 14.008 5.363 1 97.31 360 LEU B N 1
ATOM 6599 C CA . LEU B 1 360 ? 8.5 13.562 6.395 1 97.31 360 LEU B CA 1
ATOM 6600 C C . LEU B 1 360 ? 7.758 12.867 7.535 1 97.31 360 LEU B C 1
ATOM 6602 O O . LEU B 1 360 ? 8.352 12.57 8.57 1 97.31 360 LEU B O 1
ATOM 6606 N N . MET B 1 361 ? 6.523 12.602 7.367 1 96.5 361 MET B N 1
ATOM 6607 C CA . MET B 1 361 ? 5.711 12.055 8.453 1 96.5 361 MET B CA 1
ATOM 6608 C C . MET B 1 361 ? 6.152 10.641 8.797 1 96.5 361 MET B C 1
ATOM 6610 O O . MET B 1 361 ? 5.863 10.141 9.883 1 96.5 361 MET B O 1
ATOM 6614 N N . ARG B 1 362 ? 6.824 9.984 7.91 1 93.25 362 ARG B N 1
ATOM 6615 C CA . ARG B 1 362 ? 7.293 8.625 8.172 1 93.25 362 ARG B CA 1
ATOM 6616 C C . ARG B 1 362 ? 8.641 8.641 8.891 1 93.25 362 ARG B C 1
ATOM 6618 O O . ARG B 1 362 ? 9.047 7.637 9.484 1 93.25 362 ARG B O 1
ATOM 6625 N N . GLU B 1 363 ? 9.328 9.719 8.836 1 94.94 363 GLU B N 1
ATOM 6626 C CA . GLU B 1 363 ? 10.68 9.836 9.367 1 94.94 363 GLU B CA 1
ATOM 6627 C C . GLU B 1 363 ? 10.672 10.43 10.773 1 94.94 363 GLU B C 1
ATOM 6629 O O . GLU B 1 363 ? 11.641 10.266 11.523 1 94.94 363 GLU B O 1
ATOM 6634 N N . ILE B 1 364 ? 9.57 11.094 11.125 1 96.38 364 ILE B N 1
ATOM 6635 C CA . ILE B 1 364 ? 9.5 11.719 12.438 1 96.38 364 ILE B CA 1
ATOM 6636 C C . ILE B 1 364 ? 8.211 11.297 13.141 1 96.38 364 ILE B C 1
ATOM 6638 O O . ILE B 1 364 ? 7.312 10.734 12.516 1 96.38 364 ILE B O 1
ATOM 6642 N N . SER B 1 365 ? 8.125 11.555 14.461 1 96.31 365 SER B N 1
ATOM 6643 C CA . SER B 1 365 ? 6.953 11.164 15.242 1 96.31 365 SER B CA 1
ATOM 6644 C C . SER B 1 365 ? 5.746 12.031 14.898 1 96.31 365 SER B C 1
ATOM 6646 O O . SER B 1 365 ? 5.891 13.117 14.336 1 96.31 365 SER B O 1
ATOM 6648 N N . MET B 1 366 ? 4.578 11.57 15.266 1 96.88 366 MET B N 1
ATOM 6649 C CA . MET B 1 366 ? 3.342 12.328 15.062 1 96.88 366 MET B CA 1
ATOM 6650 C C . MET B 1 366 ? 3.385 13.648 15.82 1 96.88 366 MET B C 1
ATOM 6652 O O . MET B 1 366 ? 2.941 14.68 15.305 1 96.88 366 MET B O 1
ATOM 6656 N N . GLU B 1 367 ? 3.916 13.594 16.984 1 96.56 367 GLU B N 1
ATOM 6657 C CA . GLU B 1 367 ? 4.035 14.812 17.781 1 96.56 367 GLU B CA 1
ATOM 6658 C C . GLU B 1 367 ? 4.914 15.844 17.078 1 96.56 367 GLU B C 1
ATOM 6660 O O . GLU B 1 367 ? 4.566 17.031 17.016 1 96.56 367 GLU B O 1
ATOM 6665 N N . SER B 1 368 ? 6.012 15.367 16.594 1 97.62 368 SER B N 1
ATOM 6666 C CA . SER B 1 368 ? 6.918 16.25 15.867 1 97.62 368 SER B CA 1
ATOM 6667 C C . SER B 1 368 ? 6.273 16.781 14.594 1 97.62 368 SER B C 1
ATOM 6669 O O . SER B 1 368 ? 6.465 17.938 14.234 1 97.62 368 SER B O 1
ATOM 6671 N N . THR B 1 369 ? 5.535 15.922 13.922 1 98.06 369 THR B N 1
ATOM 6672 C CA . THR B 1 369 ? 4.828 16.328 12.703 1 98.06 369 THR B CA 1
ATOM 6673 C C . THR B 1 369 ? 3.83 17.438 13.008 1 98.06 369 THR B C 1
ATOM 6675 O O . THR B 1 369 ? 3.783 18.438 12.289 1 98.06 369 THR B O 1
ATOM 6678 N N . ILE B 1 370 ? 3.078 17.297 14.023 1 98.25 370 ILE B N 1
ATOM 6679 C CA . ILE B 1 370 ? 2.062 18.266 14.406 1 98.25 370 ILE B CA 1
ATOM 6680 C C . ILE B 1 370 ? 2.729 19.594 14.75 1 98.25 370 ILE B C 1
ATOM 6682 O O . ILE B 1 370 ? 2.271 20.656 14.32 1 98.25 370 ILE B O 1
ATOM 6686 N N . ARG B 1 371 ? 3.809 19.469 15.477 1 98 371 ARG B N 1
ATOM 6687 C CA . ARG B 1 371 ? 4.555 20.688 15.789 1 98 371 ARG B CA 1
ATOM 6688 C C . ARG B 1 371 ? 5.066 21.359 14.523 1 98 371 ARG B C 1
ATOM 6690 O O . ARG B 1 371 ? 4.996 22.578 14.391 1 98 371 ARG B O 1
ATOM 6697 N N . MET B 1 372 ? 5.551 20.641 13.625 1 98.44 372 MET B N 1
ATOM 6698 C CA . MET B 1 372 ? 6.07 21.156 12.359 1 98.44 372 MET B CA 1
ATOM 6699 C C . MET B 1 372 ? 4.965 21.844 11.562 1 98.44 372 MET B C 1
ATOM 6701 O O . MET B 1 372 ? 5.195 22.875 10.938 1 98.44 372 MET B O 1
ATOM 6705 N N . TRP B 1 373 ? 3.795 21.297 11.602 1 98.75 373 TRP B N 1
ATOM 6706 C CA . TRP B 1 373 ? 2.691 21.812 10.797 1 98.75 373 TRP B CA 1
ATOM 6707 C C . TRP B 1 373 ? 2.211 23.156 11.328 1 98.75 373 TRP B C 1
ATOM 6709 O O . TRP B 1 373 ? 1.655 23.969 10.578 1 98.75 373 TRP B O 1
ATOM 6719 N N . ASP B 1 374 ? 2.418 23.453 12.672 1 98.62 374 ASP B N 1
ATOM 6720 C CA . ASP B 1 374 ? 2.176 24.797 13.156 1 98.62 374 ASP B CA 1
ATOM 6721 C C . ASP B 1 374 ? 2.924 25.828 12.32 1 98.62 374 ASP B C 1
ATOM 6723 O O . ASP B 1 374 ? 2.365 26.875 11.961 1 98.62 374 ASP B O 1
ATOM 6727 N N . THR B 1 375 ? 4.129 25.469 12 1 98.69 375 THR B N 1
ATOM 6728 C CA . THR B 1 375 ? 4.996 26.359 11.234 1 98.69 375 THR B CA 1
ATOM 6729 C C . THR B 1 375 ? 4.613 26.359 9.758 1 98.69 375 THR B C 1
ATOM 6731 O O . THR B 1 375 ? 4.535 27.422 9.133 1 98.69 375 THR B O 1
ATOM 6734 N N . TYR B 1 376 ? 4.344 25.156 9.203 1 98.56 376 TYR B N 1
ATOM 6735 C CA . TYR B 1 376 ? 3.998 25.047 7.789 1 98.56 376 TYR B CA 1
ATOM 6736 C C . TYR B 1 376 ? 2.764 25.875 7.465 1 98.56 376 TYR B C 1
ATOM 6738 O O . TYR B 1 376 ? 2.723 26.562 6.441 1 98.56 376 TYR B O 1
ATOM 6746 N N . LEU B 1 377 ? 1.812 25.844 8.32 1 98.25 377 LEU B N 1
ATOM 6747 C CA . LEU B 1 377 ? 0.549 26.547 8.109 1 98.25 377 LEU B CA 1
ATOM 6748 C C . LEU B 1 377 ? 0.726 28.047 8.258 1 98.25 377 LEU B C 1
ATOM 6750 O O . LEU B 1 377 ? -0.128 28.828 7.828 1 98.25 377 LEU B O 1
ATOM 6754 N N . SER B 1 378 ? 1.821 28.438 8.875 1 97.81 378 SER B N 1
ATOM 6755 C CA . SER B 1 378 ? 2.096 29.859 9.117 1 97.81 378 SER B CA 1
ATOM 6756 C C . SER B 1 378 ? 2.955 30.453 8.016 1 97.81 378 SER B C 1
ATOM 6758 O O . SER B 1 378 ? 3.121 31.672 7.938 1 97.81 378 SER B O 1
ATOM 6760 N N . GLU B 1 379 ? 3.529 29.578 7.195 1 95.38 379 GLU B N 1
ATOM 6761 C CA . GLU B 1 379 ? 4.383 29.984 6.09 1 95.38 379 GLU B CA 1
ATOM 6762 C C . GLU B 1 379 ? 3.6 30.062 4.781 1 95.38 379 GLU B C 1
ATOM 6764 O O . GLU B 1 379 ? 2.748 29.203 4.516 1 95.38 379 GLU B O 1
ATOM 6769 N N . PRO B 1 380 ? 3.939 31.203 4.035 1 90.62 380 PRO B N 1
ATOM 6770 C CA . PRO B 1 380 ? 3.383 31.141 2.682 1 90.62 380 PRO B CA 1
ATOM 6771 C C . PRO B 1 380 ? 3.863 29.922 1.896 1 90.62 380 PRO B C 1
ATOM 6773 O O . PRO B 1 380 ? 5.066 29.656 1.843 1 90.62 380 PRO B O 1
ATOM 6776 N N . ASN B 1 381 ? 3.135 29.109 1.38 1 93.12 381 ASN B N 1
ATOM 6777 C CA . ASN B 1 381 ? 3.492 27.891 0.664 1 93.12 381 ASN B CA 1
ATOM 6778 C C . ASN B 1 381 ? 4.336 26.953 1.53 1 93.12 381 ASN B C 1
ATOM 6780 O O . ASN B 1 381 ? 5.391 26.484 1.102 1 93.12 381 ASN B O 1
ATOM 6784 N N . GLY B 1 382 ? 3.863 26.828 2.703 1 95.81 382 GLY B N 1
ATOM 6785 C CA . GLY B 1 382 ? 4.594 26.062 3.701 1 95.81 382 GLY B CA 1
ATOM 6786 C C . GLY B 1 382 ? 4.824 24.609 3.297 1 95.81 382 GLY B C 1
ATOM 6787 O O . GLY B 1 382 ? 5.922 24.078 3.471 1 95.81 382 GLY B O 1
ATOM 6788 N N . PHE B 1 383 ? 3.885 24.016 2.654 1 97.44 383 PHE B N 1
ATOM 6789 C CA . PHE B 1 383 ? 3.934 22.594 2.361 1 97.44 383 PHE B CA 1
ATOM 6790 C C . PHE B 1 383 ? 4.621 22.328 1.024 1 97.44 383 PHE B C 1
ATOM 6792 O O . PHE B 1 383 ? 5.113 21.234 0.774 1 97.44 383 PHE B O 1
ATOM 6799 N N . SER B 1 384 ? 4.699 23.312 0.145 1 95.88 384 SER B N 1
ATOM 6800 C CA . SER B 1 384 ? 5.273 23.125 -1.183 1 95.88 384 SER B CA 1
ATOM 6801 C C . SER B 1 384 ? 6.699 23.656 -1.252 1 95.88 384 SER B C 1
ATOM 6803 O O . SER B 1 384 ? 7.582 23.016 -1.824 1 95.88 384 SER B O 1
ATOM 6805 N N . GLU B 1 385 ? 6.945 24.797 -0.662 1 96.12 385 GLU B N 1
ATOM 6806 C CA . GLU B 1 385 ? 8.242 25.453 -0.812 1 96.12 385 GLU B CA 1
ATOM 6807 C C . GLU B 1 385 ? 9.07 25.328 0.463 1 96.12 385 GLU B C 1
ATOM 6809 O O . GLU B 1 385 ? 10.195 24.828 0.433 1 96.12 385 GLU B O 1
ATOM 6814 N N . PHE B 1 386 ? 8.523 25.781 1.544 1 97.81 386 PHE B N 1
ATOM 6815 C CA . PHE B 1 386 ? 9.273 25.766 2.791 1 97.81 386 PHE B CA 1
ATOM 6816 C C . PHE B 1 386 ? 9.68 24.344 3.16 1 97.81 386 PHE B C 1
ATOM 6818 O O . PHE B 1 386 ? 10.758 24.125 3.717 1 97.81 386 PHE B O 1
ATOM 6825 N N . HIS B 1 387 ? 8.82 23.375 2.873 1 98.69 387 HIS B N 1
ATOM 6826 C CA . HIS B 1 387 ? 9.086 21.984 3.164 1 98.69 387 HIS B CA 1
ATOM 6827 C C . HIS B 1 387 ? 10.406 21.531 2.555 1 98.69 387 HIS B C 1
ATOM 6829 O O . HIS B 1 387 ? 11.125 20.719 3.15 1 98.69 387 HIS B O 1
ATOM 6835 N N . VAL B 1 388 ? 10.734 22.016 1.377 1 98.5 388 VAL B N 1
ATOM 6836 C CA . VAL B 1 388 ? 11.977 21.625 0.712 1 98.5 388 VAL B CA 1
ATOM 6837 C C . VAL B 1 388 ? 13.172 22.078 1.549 1 98.5 388 VAL B C 1
ATOM 6839 O O . VAL B 1 388 ? 14.141 21.328 1.706 1 98.5 388 VAL B O 1
ATOM 6842 N N . TYR B 1 389 ? 13.07 23.25 2.08 1 98.38 389 TYR B N 1
ATOM 6843 C CA . TYR B 1 389 ? 14.133 23.75 2.941 1 98.38 389 TYR B CA 1
ATOM 6844 C C . TYR B 1 389 ? 14.227 22.938 4.227 1 98.38 389 TYR B C 1
ATOM 6846 O O . TYR B 1 389 ? 15.32 22.719 4.75 1 98.38 389 TYR B O 1
ATOM 6854 N N . VAL B 1 390 ? 13.109 22.516 4.723 1 98.69 390 VAL B N 1
ATOM 6855 C CA . VAL B 1 390 ? 13.094 21.688 5.914 1 98.69 390 VAL B CA 1
ATOM 6856 C C . VAL B 1 390 ? 13.773 20.344 5.609 1 98.69 390 VAL B C 1
ATOM 6858 O O . VAL B 1 390 ? 14.57 19.844 6.41 1 98.69 390 VAL B O 1
ATOM 6861 N N . CYS B 1 391 ? 13.453 19.781 4.465 1 98.62 391 CYS B N 1
ATOM 6862 C CA . CYS B 1 391 ? 14.078 18.531 4.062 1 98.62 391 CYS B CA 1
ATOM 6863 C C . CYS B 1 391 ? 15.586 18.688 3.91 1 98.62 391 CYS B C 1
ATOM 6865 O O . CYS B 1 391 ? 16.344 17.781 4.242 1 98.62 391 CYS B O 1
ATOM 6867 N N . ALA B 1 392 ? 16.016 19.844 3.422 1 98.5 392 ALA B N 1
ATOM 6868 C CA . ALA B 1 392 ? 17.438 20.109 3.32 1 98.5 392 ALA B CA 1
ATOM 6869 C C . ALA B 1 392 ? 18.094 20.156 4.699 1 98.5 392 ALA B C 1
ATOM 6871 O O . ALA B 1 392 ? 19.141 19.531 4.918 1 98.5 392 ALA B O 1
ATOM 6872 N N . ALA B 1 393 ? 17.453 20.875 5.574 1 98.38 393 ALA B N 1
ATOM 6873 C CA . ALA B 1 393 ? 17.969 20.938 6.941 1 98.38 393 ALA B CA 1
ATOM 6874 C C . ALA B 1 393 ? 18 19.562 7.59 1 98.38 393 ALA B C 1
ATOM 6876 O O . ALA B 1 393 ? 18.969 19.234 8.289 1 98.38 393 ALA B O 1
ATOM 6877 N N . TYR B 1 394 ? 16.984 18.797 7.336 1 98.12 394 TYR B N 1
ATOM 6878 C CA . TYR B 1 394 ? 16.859 17.438 7.855 1 98.12 394 TYR B CA 1
ATOM 6879 C C . TYR B 1 394 ? 17.984 16.562 7.355 1 98.12 394 TYR B C 1
ATOM 6881 O O . TYR B 1 394 ? 18.609 15.828 8.133 1 98.12 394 TYR B O 1
ATOM 6889 N N . LEU B 1 395 ? 18.266 16.625 6.07 1 98.25 395 LEU B N 1
ATOM 6890 C CA . LEU B 1 395 ? 19.312 15.82 5.457 1 98.25 395 LEU B CA 1
ATOM 6891 C C . LEU B 1 395 ? 20.688 16.219 5.977 1 98.25 395 LEU B C 1
ATOM 6893 O O . LEU B 1 395 ? 21.5 15.367 6.363 1 98.25 395 LEU B O 1
ATOM 6897 N N . VAL B 1 396 ? 20.984 17.5 6.043 1 97.88 396 VAL B N 1
ATOM 6898 C CA . VAL B 1 396 ? 22.297 18.047 6.398 1 97.88 396 VAL B CA 1
ATOM 6899 C C . VAL B 1 396 ? 22.578 17.766 7.875 1 97.88 396 VAL B C 1
ATOM 6901 O O . VAL B 1 396 ? 23.75 17.656 8.273 1 97.88 396 VAL B O 1
ATOM 6904 N N . LYS B 1 397 ? 21.547 17.641 8.648 1 97.06 397 LYS B N 1
ATOM 6905 C CA . LYS B 1 397 ? 21.719 17.297 10.062 1 97.06 397 LYS B CA 1
ATOM 6906 C C . LYS B 1 397 ? 22.531 16.016 10.227 1 97.06 397 LYS B C 1
ATOM 6908 O O . LYS B 1 397 ? 23.266 15.867 11.203 1 97.06 397 LYS B O 1
ATOM 6913 N N . TRP B 1 398 ? 22.438 15.125 9.242 1 97.56 398 TRP B N 1
ATOM 6914 C CA . TRP B 1 398 ? 23.094 13.828 9.328 1 97.56 398 TRP B CA 1
ATOM 6915 C C . TRP B 1 398 ? 24.312 13.773 8.406 1 97.56 398 TRP B C 1
ATOM 6917 O O . TRP B 1 398 ? 24.781 12.688 8.062 1 97.56 398 TRP B O 1
ATOM 6927 N N . SER B 1 399 ? 24.781 14.875 8.008 1 98.06 399 SER B N 1
ATOM 6928 C CA . SER B 1 399 ? 25.859 14.984 7.035 1 98.06 399 SER B CA 1
ATOM 6929 C C . SER B 1 399 ? 27.078 14.172 7.473 1 98.06 399 SER B C 1
ATOM 6931 O O . SER B 1 399 ? 27.625 13.383 6.695 1 98.06 399 SER B O 1
ATOM 6933 N N . ASP B 1 400 ? 27.516 14.336 8.711 1 97.81 400 ASP B N 1
ATOM 6934 C CA . ASP B 1 400 ? 28.719 13.68 9.211 1 97.81 400 ASP B CA 1
ATOM 6935 C C . ASP B 1 400 ? 28.562 12.156 9.164 1 97.81 400 ASP B C 1
ATOM 6937 O O . ASP B 1 400 ? 29.516 11.453 8.797 1 97.81 400 ASP B O 1
ATOM 6941 N N . GLU B 1 401 ? 27.406 11.688 9.523 1 97.81 401 GLU B N 1
ATOM 6942 C CA . GLU B 1 401 ? 27.156 10.25 9.508 1 97.81 401 GLU B CA 1
ATOM 6943 C C . GLU B 1 401 ? 27.094 9.719 8.078 1 97.81 401 GLU B C 1
ATOM 6945 O O . GLU B 1 401 ? 27.703 8.688 7.762 1 97.81 401 GLU B O 1
ATOM 6950 N N . LEU B 1 402 ? 26.391 10.414 7.211 1 98.31 402 LEU B N 1
ATOM 6951 C CA . LEU B 1 402 ? 26.125 9.961 5.852 1 98.31 402 LEU B CA 1
ATOM 6952 C C . LEU B 1 402 ? 27.422 9.883 5.043 1 98.31 402 LEU B C 1
ATOM 6954 O O . LEU B 1 402 ? 27.594 8.977 4.227 1 98.31 402 LEU B O 1
ATOM 6958 N N . LYS B 1 403 ? 28.312 10.797 5.266 1 98.38 403 LYS B N 1
ATOM 6959 C CA . LYS B 1 403 ? 29.562 10.867 4.504 1 98.38 403 LYS B CA 1
ATOM 6960 C C . LYS B 1 403 ? 30.453 9.672 4.789 1 98.38 403 LYS B C 1
ATOM 6962 O O . LYS B 1 403 ? 31.406 9.406 4.051 1 98.38 403 LYS B O 1
ATOM 6967 N N . LYS B 1 404 ? 30.125 8.93 5.844 1 98.19 404 LYS B N 1
ATOM 6968 C CA . LYS B 1 404 ? 30.906 7.754 6.219 1 98.19 404 LYS B CA 1
ATOM 6969 C C . LYS B 1 404 ? 30.25 6.473 5.707 1 98.19 404 LYS B C 1
ATOM 6971 O O . LYS B 1 404 ? 30.781 5.379 5.898 1 98.19 404 LYS B O 1
ATOM 6976 N N . MET B 1 405 ? 29.172 6.605 5.023 1 97.69 405 MET B N 1
ATOM 6977 C CA . MET B 1 405 ? 28.359 5.445 4.645 1 97.69 405 MET B CA 1
ATOM 6978 C C . MET B 1 405 ? 28.469 5.18 3.146 1 97.69 405 MET B C 1
ATOM 6980 O O . MET B 1 405 ? 28.766 6.09 2.369 1 97.69 405 MET B O 1
ATOM 6984 N N . ASP B 1 406 ? 28.312 3.9 2.824 1 96.44 406 ASP B N 1
ATOM 6985 C CA . ASP B 1 406 ? 28.172 3.547 1.414 1 96.44 406 ASP B CA 1
ATOM 6986 C C . ASP B 1 406 ? 26.719 3.609 0.979 1 96.44 406 ASP B C 1
ATOM 6988 O O . ASP B 1 406 ? 25.844 4.008 1.758 1 96.44 406 ASP B O 1
ATOM 6992 N N . PHE B 1 407 ? 26.453 3.34 -0.227 1 91.75 407 PHE B N 1
ATOM 6993 C CA . PHE B 1 407 ? 25.125 3.447 -0.837 1 91.75 407 PHE B CA 1
ATOM 6994 C C . PHE B 1 407 ? 24.078 2.744 0.017 1 91.75 407 PHE B C 1
ATOM 6996 O O . PHE B 1 407 ? 23.062 3.344 0.382 1 91.75 407 PHE B O 1
ATOM 7003 N N . GLN B 1 408 ? 24.344 1.49 0.368 1 85.94 408 GLN B N 1
ATOM 7004 C CA . GLN B 1 408 ? 23.375 0.68 1.1 1 85.94 408 GLN B CA 1
ATOM 7005 C C . GLN B 1 408 ? 23.125 1.246 2.494 1 85.94 408 GLN B C 1
ATOM 7007 O O . GLN B 1 408 ? 21.984 1.334 2.939 1 85.94 408 GLN B O 1
ATOM 7012 N N . ALA B 1 409 ? 24.172 1.587 3.104 1 93.94 409 ALA B N 1
ATOM 7013 C CA . ALA B 1 409 ? 24.078 2.143 4.449 1 93.94 409 ALA B CA 1
ATOM 7014 C C . ALA B 1 409 ? 23.328 3.475 4.441 1 93.94 409 ALA B C 1
ATOM 7016 O O . ALA B 1 409 ? 22.531 3.756 5.336 1 93.94 409 ALA B O 1
ATOM 7017 N N . ILE B 1 410 ? 23.547 4.297 3.438 1 96.5 410 ILE B N 1
ATOM 7018 C CA . ILE B 1 410 ? 22.875 5.586 3.309 1 96.5 410 ILE B CA 1
ATOM 7019 C C . ILE B 1 410 ? 21.375 5.379 3.158 1 96.5 410 ILE B C 1
ATOM 7021 O O . ILE B 1 410 ? 20.578 5.996 3.871 1 96.5 410 ILE B O 1
ATOM 7025 N N . MET B 1 411 ? 21 4.477 2.238 1 89.31 411 MET B N 1
ATOM 7026 C CA . MET B 1 411 ? 19.594 4.211 1.964 1 89.31 411 MET B CA 1
ATOM 7027 C C . MET B 1 411 ? 18.875 3.697 3.213 1 89.31 411 MET B C 1
ATOM 7029 O O . MET B 1 411 ? 17.781 4.152 3.539 1 89.31 411 MET B O 1
ATOM 7033 N N . MET B 1 412 ? 19.531 2.852 3.951 1 87.69 412 MET B N 1
ATOM 7034 C CA . MET B 1 412 ? 18.938 2.289 5.168 1 87.69 412 MET B CA 1
ATOM 7035 C C . MET B 1 412 ? 18.844 3.348 6.262 1 87.69 412 MET B C 1
ATOM 7037 O O . MET B 1 412 ? 17.828 3.426 6.957 1 87.69 412 MET B O 1
ATOM 7041 N N . PHE B 1 413 ? 19.844 4.133 6.395 1 95.19 413 PHE B N 1
ATOM 7042 C CA . PHE B 1 413 ? 19.875 5.176 7.414 1 95.19 413 PHE B CA 1
ATOM 7043 C C . PHE B 1 413 ? 18.766 6.195 7.188 1 95.19 413 PHE B C 1
ATOM 7045 O O . PHE B 1 413 ? 18.047 6.555 8.117 1 95.19 413 PHE B O 1
ATOM 7052 N N . LEU B 1 414 ? 18.562 6.594 5.934 1 94.94 414 LEU B N 1
ATOM 7053 C CA . LEU B 1 414 ? 17.625 7.668 5.617 1 94.94 414 LEU B CA 1
ATOM 7054 C C . LEU B 1 414 ? 16.188 7.16 5.66 1 94.94 414 LEU B C 1
ATOM 7056 O O . LEU B 1 414 ? 15.242 7.953 5.727 1 94.94 414 LEU B O 1
ATOM 7060 N N . GLN B 1 415 ? 16.016 5.906 5.664 1 87.69 415 GLN B N 1
ATOM 7061 C CA . GLN B 1 415 ? 14.688 5.32 5.781 1 87.69 415 GLN B CA 1
ATOM 7062 C C . GLN B 1 415 ? 14.211 5.316 7.23 1 87.69 415 GLN B C 1
ATOM 7064 O O . GLN B 1 415 ? 13.008 5.375 7.496 1 87.69 415 GLN B O 1
ATOM 7069 N N . ASP B 1 416 ? 15.156 5.195 8.07 1 89.94 416 ASP B N 1
ATOM 7070 C CA . ASP B 1 416 ? 14.805 5.145 9.492 1 89.94 416 ASP B CA 1
ATOM 7071 C C . ASP B 1 416 ? 15.82 5.902 10.336 1 89.94 416 ASP B C 1
ATOM 7073 O O . ASP B 1 416 ? 16.484 5.312 11.195 1 89.94 416 ASP B O 1
ATOM 7077 N N . PRO B 1 417 ? 15.828 7.164 10.188 1 90.56 417 PRO B N 1
ATOM 7078 C CA . PRO B 1 417 ? 16.781 7.945 10.977 1 90.56 417 PRO B CA 1
ATOM 7079 C C . PRO B 1 417 ? 16.406 7.996 12.461 1 90.56 417 PRO B C 1
ATOM 7081 O O . PRO B 1 417 ? 15.25 7.754 12.82 1 90.56 417 PRO B O 1
ATOM 7084 N N . PRO B 1 418 ? 17.344 8.203 13.312 1 92.62 418 PRO B N 1
ATOM 7085 C CA . PRO B 1 418 ? 17.109 8.195 14.758 1 92.62 418 PRO B CA 1
ATOM 7086 C C . PRO B 1 418 ? 16.406 9.453 15.25 1 92.62 418 PRO B C 1
ATOM 7088 O O . PRO B 1 418 ? 16.969 10.219 16.031 1 92.62 418 PRO B O 1
ATOM 7091 N N . THR B 1 419 ? 15.164 9.641 14.859 1 95.19 419 THR B N 1
ATOM 7092 C CA . THR B 1 419 ? 14.406 10.844 15.195 1 95.19 419 THR B CA 1
ATOM 7093 C C . THR B 1 419 ? 13.227 10.5 16.094 1 95.19 419 THR B C 1
ATOM 7095 O O . THR B 1 419 ? 12.414 11.367 16.406 1 95.19 419 THR B O 1
ATOM 7098 N N . LYS B 1 420 ? 13.109 9.328 16.562 1 88.12 420 LYS B N 1
ATOM 7099 C CA . LYS B 1 420 ? 11.969 8.875 17.344 1 88.12 420 LYS B CA 1
ATOM 7100 C C . LYS B 1 420 ? 11.891 9.609 18.672 1 88.12 420 LYS B C 1
ATOM 7102 O O . LYS B 1 420 ? 10.805 9.805 19.234 1 88.12 420 LYS B O 1
ATOM 7107 N N . ASN B 1 421 ? 13.055 10.086 19.125 1 90.44 421 ASN B N 1
ATOM 7108 C CA . ASN B 1 421 ? 13.086 10.734 20.438 1 90.44 421 ASN B CA 1
ATOM 7109 C C . ASN B 1 421 ? 13.234 12.25 20.297 1 90.44 421 ASN B C 1
ATOM 7111 O O . ASN B 1 421 ? 13.594 12.93 21.266 1 90.44 421 ASN B O 1
ATOM 7115 N N . TRP B 1 422 ? 12.992 12.742 19.141 1 95.25 422 TRP B N 1
ATOM 7116 C CA . TRP B 1 422 ? 13.062 14.18 18.938 1 95.25 422 TRP B CA 1
ATOM 7117 C C . TRP B 1 422 ? 12.094 14.914 19.844 1 95.25 422 TRP B C 1
ATOM 7119 O O . TRP B 1 422 ? 10.953 14.477 20.031 1 95.25 422 TRP B O 1
ATOM 7129 N N . THR B 1 423 ? 12.547 15.961 20.453 1 93.56 423 THR B N 1
ATOM 7130 C CA . THR B 1 423 ? 11.734 16.859 21.266 1 93.56 423 THR B CA 1
ATOM 7131 C C . THR B 1 423 ? 11.25 18.047 20.469 1 93.56 423 THR B C 1
ATOM 7133 O O . THR B 1 423 ? 11.617 18.203 19.297 1 93.56 423 THR B O 1
ATOM 7136 N N . GLU B 1 424 ? 10.477 18.812 21.109 1 93.62 424 GLU B N 1
ATOM 7137 C CA . GLU B 1 424 ? 10.016 20.047 20.484 1 93.62 424 GLU B CA 1
ATOM 7138 C C . GLU B 1 424 ? 11.188 20.953 20.125 1 93.62 424 GLU B C 1
ATOM 7140 O O . GLU B 1 424 ? 11.156 21.656 19.109 1 93.62 424 GLU B O 1
ATOM 7145 N N . LYS B 1 425 ? 12.156 20.969 20.953 1 94.44 425 LYS B N 1
ATOM 7146 C CA . LYS B 1 425 ? 13.336 21.781 20.703 1 94.44 425 LYS B CA 1
ATOM 7147 C C . LYS B 1 425 ? 14.078 21.328 19.453 1 94.44 425 LYS B C 1
ATOM 7149 O O . LYS B 1 425 ? 14.602 22.156 18.703 1 94.44 425 LYS B O 1
ATOM 7154 N N . ASP B 1 426 ? 14.141 20.062 19.297 1 96.56 426 ASP B N 1
ATOM 7155 C CA . ASP B 1 426 ? 14.789 19.516 18.109 1 96.56 426 ASP B CA 1
ATOM 7156 C C . ASP B 1 426 ? 14.07 19.969 16.828 1 96.56 426 ASP B C 1
ATOM 7158 O O . ASP B 1 426 ? 14.711 20.328 15.844 1 96.56 426 ASP B O 1
ATOM 7162 N N . VAL B 1 427 ? 12.758 19.984 16.875 1 97.62 427 VAL B N 1
ATOM 7163 C CA . VAL B 1 427 ? 11.953 20.391 15.734 1 97.62 427 VAL B CA 1
ATOM 7164 C C . VAL B 1 427 ? 12.141 21.875 15.469 1 97.62 427 VAL B C 1
ATOM 7166 O O . VAL B 1 427 ? 12.266 22.297 14.32 1 97.62 427 VAL B O 1
ATOM 7169 N N . GLU B 1 428 ? 12.18 22.609 16.531 1 96.88 428 GLU B N 1
ATOM 7170 C CA . GLU B 1 428 ? 12.359 24.062 16.406 1 96.88 428 GLU B CA 1
ATOM 7171 C C . GLU B 1 428 ? 13.703 24.406 15.766 1 96.88 428 GLU B C 1
ATOM 7173 O O . GLU B 1 428 ? 13.789 25.328 14.953 1 96.88 428 GLU B O 1
ATOM 7178 N N . LEU B 1 429 ? 14.68 23.688 16.219 1 97.19 429 LEU B N 1
ATOM 7179 C CA . LEU B 1 429 ? 16 23.906 15.648 1 97.19 429 LEU B CA 1
ATOM 7180 C C . LEU B 1 429 ? 16.016 23.578 14.156 1 97.19 429 LEU B C 1
ATOM 7182 O O . LEU B 1 429 ? 16.609 24.328 13.367 1 97.19 429 LEU B O 1
ATOM 7186 N N . LEU B 1 430 ? 15.406 22.531 13.781 1 98.12 430 LEU B N 1
ATOM 7187 C CA . LEU B 1 430 ? 15.305 22.141 12.383 1 98.12 430 LEU B CA 1
ATOM 7188 C C . LEU B 1 430 ? 14.594 23.219 11.57 1 98.12 430 LEU B C 1
ATOM 7190 O O . LEU B 1 430 ? 15.062 23.609 10.5 1 98.12 430 LEU B O 1
ATOM 7194 N N . LEU B 1 431 ? 13.477 23.734 12.047 1 98.44 431 LEU B N 1
ATOM 7195 C CA . LEU B 1 431 ? 12.672 24.75 11.359 1 98.44 431 LEU B CA 1
ATOM 7196 C C . LEU B 1 431 ? 13.43 26.062 11.25 1 98.44 431 LEU B C 1
ATOM 7198 O O . LEU B 1 431 ? 13.352 26.75 10.227 1 98.44 431 LEU B O 1
ATOM 7202 N N . SER B 1 432 ? 14.141 26.375 12.281 1 97.81 432 SER B N 1
ATOM 7203 C CA . SER B 1 432 ? 14.938 27.609 12.266 1 97.81 432 SER B CA 1
ATOM 7204 C C . SER B 1 432 ? 16.031 27.547 11.219 1 97.81 432 SER B C 1
ATOM 7206 O O . SER B 1 432 ? 16.266 28.516 10.492 1 97.81 432 SER B O 1
ATOM 7208 N N . GLU B 1 433 ? 16.656 26.406 11.219 1 97.69 433 GLU B N 1
ATOM 7209 C CA . GLU B 1 433 ? 17.688 26.219 10.211 1 97.69 433 GLU B CA 1
ATOM 7210 C C . GLU B 1 433 ? 17.109 26.312 8.805 1 97.69 433 GLU B C 1
ATOM 7212 O O . GLU B 1 433 ? 17.703 26.953 7.926 1 97.69 433 GLU B O 1
ATOM 7217 N N . ALA B 1 434 ? 16 25.688 8.578 1 98.12 434 ALA B N 1
ATOM 7218 C CA . ALA B 1 434 ? 15.328 25.75 7.285 1 98.12 434 ALA B CA 1
ATOM 7219 C C . ALA B 1 434 ? 14.977 27.188 6.918 1 98.12 434 ALA B C 1
ATOM 7221 O O . ALA B 1 434 ? 15.125 27.594 5.762 1 98.12 434 ALA B O 1
ATOM 7222 N N . PHE B 1 435 ? 14.539 27.906 7.887 1 96.94 435 PHE B N 1
ATOM 7223 C CA . PHE B 1 435 ? 14.141 29.281 7.656 1 96.94 435 PHE B CA 1
ATOM 7224 C C . PHE B 1 435 ? 15.344 30.141 7.258 1 96.94 435 PHE B C 1
ATOM 7226 O O . PHE B 1 435 ? 15.234 31.016 6.402 1 96.94 435 PHE B O 1
ATOM 7233 N N . ILE B 1 436 ? 16.453 29.953 7.902 1 96.56 436 ILE B N 1
ATOM 7234 C CA . ILE B 1 436 ? 17.688 30.656 7.574 1 96.56 436 ILE B CA 1
ATOM 7235 C C . ILE B 1 436 ? 18.062 30.391 6.121 1 96.56 436 ILE B C 1
ATOM 7237 O O . ILE B 1 436 ? 18.359 31.312 5.371 1 96.56 436 ILE B O 1
ATOM 7241 N N . TRP B 1 437 ? 18 29.141 5.73 1 96.06 437 TRP B N 1
ATOM 7242 C CA . TRP B 1 437 ? 18.344 28.797 4.359 1 96.06 437 TRP B CA 1
ATOM 7243 C C . TRP B 1 437 ? 17.344 29.391 3.373 1 96.06 437 TRP B C 1
ATOM 7245 O O . TRP B 1 437 ? 17.734 29.844 2.293 1 96.06 437 TRP B O 1
ATOM 7255 N N . GLN B 1 438 ? 16.094 29.312 3.699 1 96.25 438 GLN B N 1
ATOM 7256 C CA . GLN B 1 438 ? 15.086 29.922 2.84 1 96.25 438 GLN B CA 1
ATOM 7257 C C . GLN B 1 438 ? 15.367 31.406 2.635 1 96.25 438 GLN B C 1
ATOM 7259 O O . GLN B 1 438 ? 15.258 31.922 1.516 1 96.25 438 GLN B O 1
ATOM 7264 N N . SER B 1 439 ? 15.719 32.094 3.721 1 94.12 439 SER B N 1
ATOM 7265 C CA . SER B 1 439 ? 15.984 33.531 3.672 1 94.12 439 SER B CA 1
ATOM 7266 C C . SER B 1 439 ? 17.219 33.844 2.844 1 94.12 439 SER B C 1
ATOM 7268 O O . SER B 1 439 ? 17.281 34.844 2.154 1 94.12 439 SER B O 1
ATOM 7270 N N . LEU B 1 440 ? 18.125 33 2.889 1 93.19 440 LEU B N 1
ATOM 7271 C CA . LEU B 1 440 ? 19.406 33.188 2.201 1 93.19 440 LEU B CA 1
ATOM 7272 C C . LEU B 1 440 ? 19.266 32.906 0.712 1 93.19 440 LEU B C 1
ATOM 7274 O O . LEU B 1 440 ? 19.844 33.594 -0.121 1 93.19 440 LEU B O 1
ATOM 7278 N N . TYR B 1 441 ? 18.547 31.859 0.374 1 90.38 441 TYR B N 1
ATOM 7279 C CA . TYR B 1 441 ? 18.609 31.359 -0.995 1 90.38 441 TYR B CA 1
ATOM 7280 C C . TYR B 1 441 ? 17.359 31.719 -1.779 1 90.38 441 TYR B C 1
ATOM 7282 O O . TYR B 1 441 ? 17.344 31.656 -3.01 1 90.38 441 TYR B O 1
ATOM 7290 N N . LYS B 1 442 ? 16.219 31.891 -1.205 1 77.81 442 LYS B N 1
ATOM 7291 C CA . LYS B 1 442 ? 15.039 32.344 -1.936 1 77.81 442 LYS B CA 1
ATOM 7292 C C . LYS B 1 442 ? 15.258 33.719 -2.533 1 77.81 442 LYS B C 1
ATOM 7294 O O . LYS B 1 442 ? 14.852 34 -3.67 1 77.81 442 LYS B O 1
ATOM 7299 N N . ASN B 1 443 ? 15.742 34.688 -1.729 1 59.91 443 ASN B N 1
ATOM 7300 C CA . ASN B 1 443 ? 16 36.062 -2.137 1 59.91 443 ASN B CA 1
ATOM 7301 C C . ASN B 1 443 ? 17.188 36.156 -3.082 1 59.91 443 ASN B C 1
ATOM 7303 O O . ASN B 1 443 ? 17.297 37.125 -3.865 1 59.91 443 ASN B O 1
ATOM 7307 N N . ALA B 1 444 ? 18.109 35.281 -2.986 1 51.19 444 ALA B N 1
ATOM 7308 C CA . ALA B 1 444 ? 19.281 35.375 -3.865 1 51.19 444 ALA B CA 1
ATOM 7309 C C . ALA B 1 444 ? 18.891 35.062 -5.309 1 51.19 444 ALA B C 1
ATOM 7311 O O . ALA B 1 444 ? 19.469 35.656 -6.242 1 51.19 444 ALA B O 1
ATOM 7312 N N . THR B 1 445 ? 18.016 34.156 -5.477 1 47.41 445 THR B N 1
ATOM 7313 C CA . THR B 1 445 ? 17.594 33.938 -6.855 1 47.41 445 THR B CA 1
ATOM 7314 C C . THR B 1 445 ? 16.828 35.156 -7.387 1 47.41 445 THR B C 1
ATOM 7316 O O . THR B 1 445 ? 16.812 35.406 -8.594 1 47.41 445 THR B O 1
ATOM 7319 N N . ALA B 1 446 ? 16.109 35.938 -6.504 1 45.09 446 ALA B N 1
ATOM 7320 C CA . ALA B 1 446 ? 15.477 37.156 -6.992 1 45.09 446 ALA B CA 1
ATOM 7321 C C . ALA B 1 446 ? 16.516 38.219 -7.355 1 45.09 446 ALA B C 1
ATOM 7323 O O . ALA B 1 446 ? 16.328 39 -8.297 1 45.09 446 ALA B O 1
ATOM 7324 N N . HIS B 1 447 ? 17.547 38.281 -6.723 1 42.16 447 HIS B N 1
ATOM 7325 C CA . HIS B 1 447 ? 18.562 39.281 -7.062 1 42.16 447 HIS B CA 1
ATOM 7326 C C . HIS B 1 447 ? 19.344 38.844 -8.297 1 42.16 447 HIS B C 1
ATOM 7328 O O . HIS B 1 447 ? 19.906 39.688 -9 1 42.16 447 HIS B O 1
ATOM 7334 N N . LEU B 1 448 ? 19.453 37.688 -8.555 1 34.62 448 LEU B N 1
ATOM 7335 C CA . LEU B 1 448 ? 20.141 37.312 -9.781 1 34.62 448 LEU B CA 1
ATOM 7336 C C . LEU B 1 448 ? 19.234 37.469 -10.992 1 34.62 448 LEU B C 1
ATOM 7338 O O . LEU B 1 448 ? 19.703 37.5 -12.133 1 34.62 448 LEU B O 1
ATOM 7342 N N . ARG B 1 449 ? 18.047 37.406 -10.703 1 37.25 449 ARG B N 1
ATOM 7343 C CA . ARG B 1 449 ? 17.203 37.625 -11.875 1 37.25 449 ARG B CA 1
ATOM 7344 C C . ARG B 1 449 ? 17.016 39.125 -12.109 1 37.25 449 ARG B C 1
ATOM 7346 O O . ARG B 1 449 ? 16.438 39.531 -13.125 1 37.25 449 ARG B O 1
ATOM 7353 N N . GLY B 1 450 ? 17.141 39.875 -11.172 1 27.73 450 GLY B N 1
ATOM 7354 C CA . GLY B 1 450 ? 17.141 41.312 -11.477 1 27.73 450 GLY B CA 1
ATOM 7355 C C . GLY B 1 450 ? 18.469 41.812 -11.969 1 27.73 450 GLY B C 1
ATOM 7356 O O . GLY B 1 450 ? 19.516 41.25 -11.664 1 27.73 450 GLY B O 1
#

pLDDT: mean 75.04, std 33.06, range [14.01, 98.94]

Solvent-accessible surface area (backbone atoms only — not comparable to full-atom values): 53767 Å² total; per-residue (Å²): 138,81,85,76,85,81,78,85,74,88,70,88,74,82,91,80,89,84,92,80,88,84,86,88,85,90,78,88,78,84,92,80,88,76,84,88,81,80,85,90,83,91,82,91,81,87,87,81,85,88,83,89,76,89,84,77,89,74,83,74,91,70,84,74,92,70,75,81,75,73,72,79,67,80,69,74,80,69,76,66,81,66,76,79,73,63,68,80,64,82,69,79,78,74,77,72,74,74,80,75,75,85,75,91,72,78,80,81,63,76,72,43,51,58,50,41,46,51,46,42,50,50,47,49,51,49,48,51,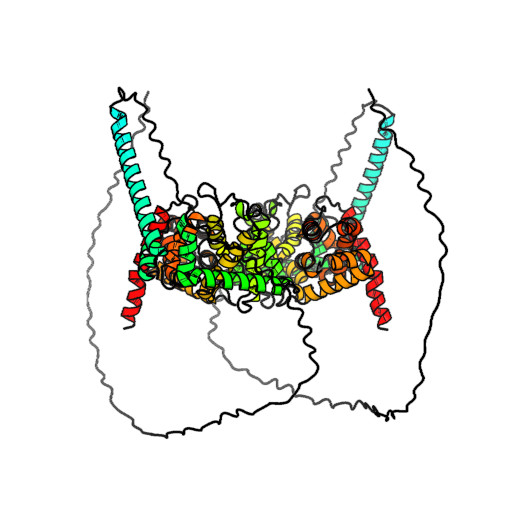52,50,50,50,47,49,54,50,51,52,47,72,66,30,65,60,38,56,59,70,60,48,27,62,53,23,44,78,40,58,57,76,89,52,34,47,64,49,50,35,43,55,67,62,75,36,60,50,39,50,87,50,29,64,61,49,50,52,49,52,36,50,48,41,53,51,49,48,55,58,54,71,71,43,86,69,62,51,70,60,51,49,55,49,63,60,47,45,71,63,41,58,62,87,38,56,27,40,69,34,65,56,45,40,51,46,49,51,52,40,51,49,53,50,17,69,74,34,68,78,42,36,75,51,95,39,54,72,61,62,39,45,60,45,38,55,43,43,47,46,67,76,49,61,88,87,53,59,60,56,70,44,64,65,72,79,49,56,68,69,56,52,49,43,36,42,27,53,26,40,55,51,40,52,50,55,43,64,68,43,44,46,48,48,25,84,91,21,58,41,40,54,52,41,44,52,50,32,50,55,48,35,42,72,76,36,46,68,48,42,49,44,36,52,74,48,67,51,57,62,52,80,67,42,47,61,36,61,61,40,68,40,50,84,50,38,40,70,69,55,43,50,50,49,45,33,28,31,55,40,37,86,56,15,81,58,53,49,41,37,34,36,52,40,37,58,54,57,73,44,36,77,64,48,67,75,42,53,49,68,54,39,56,55,41,74,63,60,47,96,33,80,78,62,49,70,65,53,51,49,51,41,50,51,51,13,48,52,50,45,62,58,54,58,53,46,56,54,56,68,71,94,135,82,82,77,83,80,82,81,76,86,74,88,72,88,83,79,85,80,90,87,90,85,91,87,92,86,89,92,83,91,88,89,90,85,87,84,81,81,83,82,83,72,89,70,81,74,79,77,80,80,78,81,77,78,79,70,86,75,78,73,89,67,81,71,92,67,73,84,68,73,68,83,65,78,68,72,79,69,75,66,79,65,76,78,73,63,69,79,64,85,70,79,78,77,77,74,74,73,78,76,72,85,79,78,85,79,78,78,74,75,69,45,51,58,50,42,45,52,45,45,52,48,47,50,51,51,48,50,52,50,52,50,46,49,55,50,50,53,46,73,65,29,64,61,38,56,61,68,60,48,27,61,53,25,44,79,41,58,60,76,90,52,34,46,63,48,50,36,43,54,66,60,76,37,62,52,42,52,87,50,29,62,60,50,50,52,50,53,35,50,49,41,53,52,48,48,55,58,54,72,70,43,86,69,60,50,70,59,50,49,54,49,62,62,46,45,69,62,42,59,62,89,39,55,29,40,68,34,66,56,43,42,52,46,50,51,53,40,51,50,53,50,16,68,75,34,68,76,43,37,74,50,95,40,52,72,62,65,41,45,59,46,39,54,45,40,46,47,67,76,48,61,88,86,54,59,61,55,69,43,64,65,71,78,50,57,66,69,56,51,49,44,35,42,28,54,26,40,53,52,40,50,49,56,44,64,68,44,45,44,49,48,26,84,89,21,58,40,41,54,51,41,43,52,51,32,51,54,47,34,41,70,75,36,46,67,48,43,49,44,36,53,75,46,67,51,58,63,52,79,69,42,45,59,37,62,60,41,68,40,50,82,50,38,39,70,68,56,44,50,50,49,45,33,29,31,54,39,37,85,55,15,81,59,53,49,40,36,33,35,51,38,38,58,54,56,72,42,36,79,62,47,65,73,42,52,49,68,53,38,57,54,42,73,62,58,46,95,33,78,80,62,48,72,66,54,51,50,52,42,50,50,51,12,49,53,50,43,62,57,53,58,54,47,57,52,56,67,70,94

Radius of gyration: 38.85 Å; Cα contacts (8 Å, |Δi|>4): 752; chains: 2; bounding box: 143×110×117 Å

Nearest PDB structures (foldseek):
  1fkm-assembly1_A  TM=9.759E-01  e=2.302E-28  Saccharomyces cerevisiae
  2qfz-assembly1_A  TM=9.768E-01  e=1.993E-25  Homo sapiens
  2qfz-assembly2_B  TM=9.790E-01  e=1.237E-24  Homo sapiens
  6d0s-assembly1_A  TM=9.635E-01  e=1.556E-21  Homo sapiens
  5tuc-assembly1_A  TM=8.398E-01  e=3.730E-11  Sus scrofa

Sequence (900 aa):
MGASFSHLGLSNDVVSSVVSLPSSNTGKKSSSKSKNLQRWTSSGLSTPRDSEHYTDLDDDWDSNVENCLTSVNSQPKFIENKPTFEYPLIRKISSGVKSSTDDGALALYAPHILQEEESHKELEEMNAKLSRYHRFKHLVEESTVDMDKLKKMAWNGIPSELRPISWQLLVGYLPTNSNRREAQLHRKRQEYLGLIEQEFTKEKDAQTWHQIEIDIPRTNPRIKLYGFKSTQRSLERILYLWAVRHPASGYVQGINDLATPFYQTFLSAYIKDETDVTQFDPSTLPKDSIDAIEADTFWCLTKLLEGIQDNYIHAQPGIIRQVNELKDLVRRIDTELSNHLDDENVEFIQFSFRWMNCLLMREISMESTIRMWDTYLSEPNGFSEFHVYVCAAYLVKWSDELKKMDFQAIMMFLQDPPTKNWTEKDVELLLSEAFIWQSLYKNATAHLRGMGASFSHLGLSNDVVSSVVSLPSSNTGKKSSSKSKNLQRWTSSGLSTPRDSEHYTDLDDDWDSNVENCLTSVNSQPKFIENKPTFEYPLIRKISSGVKSSTDDGALALYAPHILQEEESHKELEEMNAKLSRYHRFKHLVEESTVDMDKLKKMAWNGIPSELRPISWQLLVGYLPTNSNRREAQLHRKRQEYLGLIEQEFTKEKDAQTWHQIEIDIPRTNPRIKLYGFKSTQRSLERILYLWAVRHPASGYVQGINDLATPFYQTFLSAYIKDETDVTQFDPSTLPKDSIDAIEADTFWCLTKLLEGIQDNYIHAQPGIIRQVNELKDLVRRIDTELSNHLDDENVEFIQFSFRWMNCLLMREISMESTIRMWDTYLSEPNGFSEFHVYVCAAYLVKWSDELKKMDFQAIMMFLQDPPTKNWTEKDVELLLSEAFIWQSLYKNATAHLRG

Foldseek 3Di:
DDPCPDDDPDDDDDDDDDDDDDDDDDDDDDDDDDDDDDDDDDDDDDDDDDDDDPDDCPDDPDDDPDDDPPCPPPPPPPVPPVVPPPLPPDDPPPPPVPPPPDPDPDDDPDVCVVVVVVVVVVVVVVVVVVVLLVVLVVQLPDQFHDLLVLLVSLLLHDDLQCLLSSLCVLLPVAHRGPVCRVVSLVVLLVVLVVLLVVQVVDDAPPVLLVVLVVCQCVAPVVQQQSNAPLNSVLLSSLLRSVQVVCVQQHHDPQLSLVLVLQLLSLQCSVDDPVDDSSNDHCVPDDPVSSSSSSSSSNVSSVSVCVLLVLCRGPPRVLLVVLLVVLLVLLCVVPVLLSVLCVVLPHRSCLLCNSCLSNVCPQAADSVLVNRQVSNLSSDDSSNRPLSSLLVNLVVVVCSVVLSPDHPVVNNVCSNHPPHHPPDSVNSSVSSVSSVVSCVVPVVVVVVVVD/DPPCPDPDDDDDDDDDDDDDYDYDDDDDDDDDDDDDDDDPDCPPDDPDDDDPPPDPCVDDPPDPPDDDPPCPPPPPPPVPPVVPPPLPPDPDPPPPVPPPVDDDDPDDPDVVVVVVVVVVVVVVVVVVVVVLLVVLVVQLPDQFHDLLVLLVSLLLHDDLQCLLSSLCVLLPVAHRGPVCRVVSLVVLLVVLVVLLVVQVVDDADPVLLVVLVVCQCVAPVVQQQSNAPLNSVLLSSLLRSVQVVCVQQHHDPQLSLVLVLQLLSLQCSVDDPVDDSSNDHCVVDDPVSSSSSSSSSNVSSVSVCVLLVLCRGPPRVLLVVLLVVLLVLLCVVPVLLSVLCVVLPHRSCLLCNSCLSNVCPQAADSVLVNRQVSNLSSDDSSNRPLSSLLVNLVVVVCSVVLSVDHPVRNNVCSNHPPHHPPDSVNSSVSSVSSVVSCVVPVVVVVVVVD

Organism: Cyberlindnera jadinii (strain ATCC 18201 / CBS 1600 / BCRC 20928 / JCM 3617 / NBRC 0987 / NRRL Y-1542) (NCBI:txid983966)

Secondary structure (DSSP, 8-state):
------------------------------------------------------------------S---------------------------------------S--THHHHHHHHHHHHHHHHHHHHHHHHHHHHHHTSSB--HHHHHHHHTT---GGGHHHHHHHHHTSS-SBHHHHHHHHHHHHHHHHHHHHHHHTSPP-HHHHHHHHHHGGGSSTTSGGGGSHHHHHHHHHHHHHHHHH-TTT---TTHHHHHHHHHHHHHHTTS-TTS-GGG--GGGS-HHHHHHHHHHHHHHHHHHHHTTGGGTSTT-HHHHHHHHHHHHHHHHH-HHHHHHHHHTT--HHHHHHHHHHTTTTTTS-HHHHHHHHHHHTTSTTIIIIIHHHHHHHHHHTTHHHHTT--HHHHHHHHHS-S-TT--HHHHHHHHHHHHHHHHHHHHHHHHHH-/------------------------------------------------------------------S-----------------------------------------STHHHHHHHHHHHHHHHHHHHHHHHHHHHHHHTSSB--HHHHHHHHHT---GGGHHHHHHHHHTSS-SBHHHHHHHHHHHHHHHHHHHHHHHTSPP-HHHHHHHHHHGGGSSTTSGGGGSHHHHHHHHHHHHHHHHH-TTT---TTHHHHHHHHHHHHHHTTS-TTS-GGG--GGGS-HHHHHHHHHHHHHHHHHHHHHTGGGTSTT-HHHHHHHHHHHHHHHHH-HHHHHHHHHTT--HHHHHHHHHHTTTTTTS-HHHHHHHHHHHTTSTTIIIIIHHHHHHHHHHTTHHHHTT--HHHHHHHHHS-S-TT--HHHHHHHHHHHHHHHHHHHHHHHHHH-

InterPro domains:
  IPR000195 Rab-GAP-TBC domain [PF00566] (161-402)
  IPR000195 Rab-GAP-TBC domain [PS50086] (157-380)
  IPR000195 Rab-GAP-TBC domain [SM00164] (154-406)
  IPR035969 Rab-GAP-TBC domain superfamily [SSF47923] (134-340)
  IPR035969 Rab-GAP-TBC domain superfamily [SSF47923] (316-441)